Protein 1X4L (pdb70)

CATH classification: 2.10.110.10

Foldseek 3Di:
DDDDDFAAPQVRDDDDDPDDDQWADDPHHTHGQQSPAAPPPRHRCNPHPWADDPPGIHHCVVCVPPPDPPPD

Structure (mmCIF, N/CA/C/O backbone):
data_1X4L
#
_entry.id   1X4L
#
loop_
_entity.id
_entity.type
_entity.pdbx_description
1 polymer 'Skeletal muscle LIM-protein 3'
2 non-polymer 'ZINC ION'
#
loop_
_atom_site.group_PDB
_atom_site.id
_atom_site.type_symbol
_atom_site.label_atom_id
_atom_site.label_alt_id
_atom_site.label_comp_id
_atom_site.label_asym_id
_atom_site.label_entity_id
_atom_site.label_seq_id
_atom_site.pdbx_PDB_ins_code
_atom_site.Cartn_x
_atom_site.Cartn_y
_atom_site.Cartn_z
_atom_site.occupancy
_atom_site.B_iso_or_equiv
_atom_site.auth_seq_id
_atom_site.auth_comp_id
_atom_site.auth_asym_id
_atom_site.auth_atom_id
_atom_site.pdbx_PDB_model_num
ATOM 1 N N . GLY A 1 1 ? 16.111 -18.276 -10.707 1.00 0.00 1 GLY A N 1
ATOM 2 C CA . GLY A 1 1 ? 17.115 -17.779 -9.784 1.00 0.00 1 GLY A CA 1
ATOM 3 C C . GLY A 1 1 ? 16.508 -17.014 -8.624 1.00 0.00 1 GLY A C 1
ATOM 4 O O . GLY A 1 1 ? 16.518 -15.784 -8.611 1.00 0.00 1 GLY A O 1
ATOM 8 N N . SER A 1 2 ? 15.978 -17.744 -7.649 1.00 0.00 2 SER A N 1
ATOM 9 C CA . SER A 1 2 ? 15.359 -17.126 -6.482 1.00 0.00 2 SER A CA 1
ATOM 10 C C . SER A 1 2 ? 15.792 -17.832 -5.200 1.00 0.00 2 SER A C 1
ATOM 11 O O . SER A 1 2 ? 16.058 -19.034 -5.199 1.00 0.00 2 SER A O 1
ATOM 19 N N . SER A 1 3 ? 15.859 -17.075 -4.109 1.00 0.00 3 SER A N 1
ATOM 20 C CA . SER A 1 3 ? 16.263 -17.626 -2.821 1.00 0.00 3 SER A CA 1
ATOM 21 C C . SER A 1 3 ? 15.045 -18.053 -2.007 1.00 0.00 3 SER A C 1
ATOM 22 O O . SER A 1 3 ? 14.971 -19.183 -1.527 1.00 0.00 3 SER A O 1
ATOM 30 N N . GLY A 1 4 ? 14.092 -17.138 -1.855 1.00 0.00 4 GLY A N 1
ATOM 31 C CA . GLY A 1 4 ? 12.890 -17.437 -1.099 1.00 0.00 4 GLY A CA 1
ATOM 32 C C . GLY A 1 4 ? 11.751 -16.491 -1.423 1.00 0.00 4 GLY A C 1
ATOM 33 O O . GLY A 1 4 ? 11.977 -15.335 -1.778 1.00 0.00 4 GLY A O 1
ATOM 37 N N . SER A 1 5 ? 10.522 -16.984 -1.302 1.00 0.00 5 SER A N 1
ATOM 38 C CA . SER A 1 5 ? 9.343 -16.176 -1.590 1.00 0.00 5 SER A CA 1
ATOM 39 C C . SER A 1 5 ? 8.742 -15.615 -0.305 1.00 0.00 5 SER A C 1
ATOM 40 O O . SER A 1 5 ? 7.522 -15.535 -0.160 1.00 0.00 5 SER A O 1
ATOM 48 N N . SER A 1 6 ? 9.608 -15.226 0.626 1.00 0.00 6 SER A N 1
ATOM 49 C CA . SER A 1 6 ? 9.165 -14.675 1.901 1.00 0.00 6 SER A CA 1
ATOM 50 C C . SER A 1 6 ? 9.914 -13.387 2.227 1.00 0.00 6 SER A C 1
ATOM 51 O O . SER A 1 6 ? 11.124 -13.400 2.453 1.00 0.00 6 SER A O 1
ATOM 59 N N . GLY A 1 7 ? 9.186 -12.275 2.249 1.00 0.00 7 GLY A N 1
ATOM 60 C CA . GLY A 1 7 ? 9.797 -10.993 2.547 1.00 0.00 7 GLY A CA 1
ATOM 61 C C . GLY A 1 7 ? 8.943 -9.825 2.097 1.00 0.00 7 GLY A C 1
ATOM 62 O O . GLY A 1 7 ? 8.000 -9.433 2.785 1.00 0.00 7 GLY A O 1
ATOM 66 N N . CYS A 1 8 ? 9.275 -9.264 0.939 1.00 0.00 8 CYS A N 1
ATOM 67 C CA . CYS A 1 8 ? 8.533 -8.131 0.398 1.00 0.00 8 CYS A CA 1
ATOM 68 C C . CYS A 1 8 ? 7.347 -8.606 -0.436 1.00 0.00 8 CYS A C 1
ATOM 69 O O . CYS A 1 8 ? 7.510 -9.362 -1.393 1.00 0.00 8 CYS A O 1
ATOM 76 N N . ALA A 1 9 ? 6.152 -8.157 -0.065 1.00 0.00 9 ALA A N 1
ATOM 77 C CA . ALA A 1 9 ? 4.939 -8.533 -0.779 1.00 0.00 9 ALA A CA 1
ATOM 78 C C . ALA A 1 9 ? 4.744 -7.672 -2.022 1.00 0.00 9 ALA A C 1
ATOM 79 O O . ALA A 1 9 ? 3.677 -7.095 -2.229 1.00 0.00 9 ALA A O 1
ATOM 86 N N . GLY A 1 10 ? 5.782 -7.590 -2.848 1.00 0.00 10 GLY A N 1
ATOM 87 C CA . GLY A 1 10 ? 5.705 -6.796 -4.061 1.00 0.00 10 GLY A CA 1
ATOM 88 C C . GLY A 1 10 ? 6.587 -7.340 -5.167 1.00 0.00 10 GLY A C 1
ATOM 89 O O . GLY A 1 10 ? 6.093 -7.782 -6.205 1.00 0.00 10 GLY A O 1
ATOM 93 N N . CYS A 1 11 ? 7.897 -7.306 -4.947 1.00 0.00 11 CYS A N 1
ATOM 94 C CA . CYS A 1 11 ? 8.851 -7.796 -5.934 1.00 0.00 11 CYS A CA 1
ATOM 95 C C . CYS A 1 11 ? 9.137 -9.280 -5.723 1.00 0.00 11 CYS A C 1
ATOM 96 O O . CYS A 1 11 ? 10.202 -9.778 -6.090 1.00 0.00 11 CYS A O 1
ATOM 103 N N . THR A 1 12 ? 8.178 -9.984 -5.129 1.00 0.00 12 THR A N 1
ATOM 104 C CA . THR A 1 12 ? 8.326 -11.410 -4.868 1.00 0.00 12 THR A CA 1
ATOM 105 C C . THR A 1 12 ? 9.767 -11.757 -4.510 1.00 0.00 12 THR A C 1
ATOM 106 O O . THR A 1 12 ? 10.336 -12.709 -5.042 1.00 0.00 12 THR A O 1
ATOM 117 N N . ASN A 1 13 ? 10.351 -10.978 -3.605 1.00 0.00 13 ASN A N 1
ATOM 118 C CA . ASN A 1 13 ? 11.726 -11.204 -3.176 1.00 0.00 13 ASN A CA 1
ATOM 119 C C . ASN A 1 13 ? 11.892 -10.888 -1.693 1.00 0.00 13 ASN A C 1
ATOM 120 O O . ASN A 1 13 ? 11.123 -10.127 -1.105 1.00 0.00 13 ASN A O 1
ATOM 131 N N . PRO A 1 14 ? 12.919 -11.487 -1.072 1.00 0.00 14 PRO A N 1
ATOM 132 C CA . PRO A 1 14 ? 13.211 -11.285 0.351 1.00 0.00 14 PRO A CA 1
ATOM 133 C C . PRO A 1 14 ? 13.726 -9.879 0.643 1.00 0.00 14 PRO A C 1
ATOM 134 O O . PRO A 1 14 ? 14.346 -9.246 -0.212 1.00 0.00 14 PRO A O 1
ATOM 145 N N . ILE A 1 15 ? 13.465 -9.399 1.854 1.00 0.00 15 ILE A N 1
ATOM 146 C CA . ILE A 1 15 ? 13.904 -8.069 2.258 1.00 0.00 15 ILE A CA 1
ATOM 147 C C . ILE A 1 15 ? 15.205 -8.137 3.051 1.00 0.00 15 ILE A C 1
ATOM 148 O O . ILE A 1 15 ? 15.435 -9.081 3.806 1.00 0.00 15 ILE A O 1
ATOM 164 N N . SER A 1 16 ? 16.051 -7.127 2.875 1.00 0.00 16 SER A N 1
ATOM 165 C CA . SER A 1 16 ? 17.331 -7.073 3.573 1.00 0.00 16 SER A CA 1
ATOM 166 C C . SER A 1 16 ? 17.217 -7.686 4.965 1.00 0.00 16 SER A C 1
ATOM 167 O O . SER A 1 16 ? 17.889 -8.667 5.281 1.00 0.00 16 SER A O 1
ATOM 175 N N . GLY A 1 17 ? 16.360 -7.099 5.796 1.00 0.00 17 GLY A N 1
ATOM 176 C CA . GLY A 1 17 ? 16.172 -7.600 7.145 1.00 0.00 17 GLY A CA 1
ATOM 177 C C . GLY A 1 17 ? 17.483 -7.947 7.821 1.00 0.00 17 GLY A C 1
ATOM 178 O O . GLY A 1 17 ? 17.663 -9.065 8.307 1.00 0.00 17 GLY A O 1
ATOM 182 N N . LEU A 1 18 ? 18.403 -6.988 7.854 1.00 0.00 18 LEU A N 1
ATOM 183 C CA . LEU A 1 18 ? 19.706 -7.199 8.475 1.00 0.00 18 LEU A CA 1
ATOM 184 C C . LEU A 1 18 ? 19.772 -6.526 9.842 1.00 0.00 18 LEU A C 1
ATOM 185 O O . LEU A 1 18 ? 20.002 -7.182 10.857 1.00 0.00 18 LEU A O 1
ATOM 201 N N . GLY A 1 19 ? 19.566 -5.213 9.861 1.00 0.00 19 GLY A N 1
ATOM 202 C CA . GLY A 1 19 ? 19.605 -4.474 11.110 1.00 0.00 19 GLY A CA 1
ATOM 203 C C . GLY A 1 19 ? 19.332 -2.995 10.917 1.00 0.00 19 GLY A C 1
ATOM 204 O O . GLY A 1 19 ? 20.206 -2.161 11.148 1.00 0.00 19 GLY A O 1
ATOM 208 N N . GLY A 1 20 ? 18.116 -2.670 10.490 1.00 0.00 20 GLY A N 1
ATOM 209 C CA . GLY A 1 20 ? 17.753 -1.281 10.271 1.00 0.00 20 GLY A CA 1
ATOM 210 C C . GLY A 1 20 ? 17.674 -0.928 8.799 1.00 0.00 20 GLY A C 1
ATOM 211 O O . GLY A 1 20 ? 18.518 -0.194 8.282 1.00 0.00 20 GLY A O 1
ATOM 215 N N . THR A 1 21 ? 16.659 -1.452 8.120 1.00 0.00 21 THR A N 1
ATOM 216 C CA . THR A 1 21 ? 16.475 -1.190 6.698 1.00 0.00 21 THR A CA 1
ATOM 217 C C . THR A 1 21 ? 15.276 -0.280 6.457 1.00 0.00 21 THR A C 1
ATOM 218 O O . THR A 1 21 ? 14.278 -0.346 7.176 1.00 0.00 21 THR A O 1
ATOM 229 N N . LYS A 1 22 ? 15.379 0.570 5.442 1.00 0.00 22 LYS A N 1
ATOM 230 C CA . LYS A 1 22 ? 14.302 1.494 5.104 1.00 0.00 22 LYS A CA 1
ATOM 231 C C . LYS A 1 22 ? 13.195 0.781 4.334 1.00 0.00 22 LYS A C 1
ATOM 232 O O . LYS A 1 22 ? 12.819 1.198 3.239 1.00 0.00 22 LYS A O 1
ATOM 251 N N . TYR A 1 23 ? 12.675 -0.295 4.915 1.00 0.00 23 TYR A N 1
ATOM 252 C CA . TYR A 1 23 ? 11.612 -1.066 4.283 1.00 0.00 23 TYR A CA 1
ATOM 253 C C . TYR A 1 23 ? 10.290 -0.878 5.022 1.00 0.00 23 TYR A C 1
ATOM 254 O O . TYR A 1 23 ? 10.264 -0.423 6.165 1.00 0.00 23 TYR A O 1
ATOM 272 N N . ILE A 1 24 ? 9.194 -1.233 4.359 1.00 0.00 24 ILE A N 1
ATOM 273 C CA . ILE A 1 24 ? 7.869 -1.105 4.952 1.00 0.00 24 ILE A CA 1
ATOM 274 C C . ILE A 1 24 ? 7.450 -2.397 5.645 1.00 0.00 24 ILE A C 1
ATOM 275 O O . ILE A 1 24 ? 7.496 -3.475 5.053 1.00 0.00 24 ILE A O 1
ATOM 291 N N . SER A 1 25 ? 7.039 -2.280 6.904 1.00 0.00 25 SER A N 1
ATOM 292 C CA . SER A 1 25 ? 6.614 -3.439 7.680 1.00 0.00 25 SER A CA 1
ATOM 293 C C . SER A 1 25 ? 5.184 -3.262 8.181 1.00 0.00 25 SER A C 1
ATOM 294 O O . SER A 1 25 ? 4.868 -2.286 8.862 1.00 0.00 25 SER A O 1
ATOM 302 N N . PHE A 1 26 ? 4.322 -4.214 7.838 1.00 0.00 26 PHE A N 1
ATOM 303 C CA . PHE A 1 26 ? 2.924 -4.164 8.251 1.00 0.00 26 PHE A CA 1
ATOM 304 C C . PHE A 1 26 ? 2.615 -5.267 9.259 1.00 0.00 26 PHE A C 1
ATOM 305 O O . PHE A 1 26 ? 3.428 -6.164 9.481 1.00 0.00 26 PHE A O 1
ATOM 322 N N . GLU A 1 27 ? 1.435 -5.192 9.866 1.00 0.00 27 GLU A N 1
ATOM 323 C CA . GLU A 1 27 ? 1.019 -6.183 10.852 1.00 0.00 27 GLU A CA 1
ATOM 324 C C . GLU A 1 27 ? 1.574 -7.562 10.504 1.00 0.00 27 GLU A C 1
ATOM 325 O O . GLU A 1 27 ? 2.170 -8.232 11.347 1.00 0.00 27 GLU A O 1
ATOM 337 N N . GLU A 1 28 ? 1.374 -7.977 9.258 1.00 0.00 28 GLU A N 1
ATOM 338 C CA . GLU A 1 28 ? 1.853 -9.276 8.799 1.00 0.00 28 GLU A CA 1
ATOM 339 C C . GLU A 1 28 ? 2.590 -9.146 7.470 1.00 0.00 28 GLU A C 1
ATOM 340 O O . GLU A 1 28 ? 3.657 -9.729 7.280 1.00 0.00 28 GLU A O 1
ATOM 352 N N . ARG A 1 29 ? 2.011 -8.378 6.552 1.00 0.00 29 ARG A N 1
ATOM 353 C CA . ARG A 1 29 ? 2.611 -8.172 5.239 1.00 0.00 29 ARG A CA 1
ATOM 354 C C . ARG A 1 29 ? 3.765 -7.177 5.319 1.00 0.00 29 ARG A C 1
ATOM 355 O O . ARG A 1 29 ? 3.969 -6.530 6.346 1.00 0.00 29 ARG A O 1
ATOM 376 N N . GLN A 1 30 ? 4.516 -7.061 4.229 1.00 0.00 30 GLN A N 1
ATOM 377 C CA . GLN A 1 30 ? 5.650 -6.146 4.176 1.00 0.00 30 GLN A CA 1
ATOM 378 C C . GLN A 1 30 ? 5.949 -5.731 2.739 1.00 0.00 30 GLN A C 1
ATOM 379 O O . GLN A 1 30 ? 5.401 -6.296 1.793 1.00 0.00 30 GLN A O 1
ATOM 393 N N . TRP A 1 31 ? 6.822 -4.742 2.584 1.00 0.00 31 TRP A N 1
ATOM 394 C CA . TRP A 1 31 ? 7.193 -4.251 1.262 1.00 0.00 31 TRP A CA 1
ATOM 395 C C . TRP A 1 31 ? 8.486 -3.446 1.323 1.00 0.00 31 TRP A C 1
ATOM 396 O O . TRP A 1 31 ? 9.109 -3.333 2.380 1.00 0.00 31 TRP A O 1
ATOM 417 N N . HIS A 1 32 ? 8.885 -2.887 0.185 1.00 0.00 32 HIS A N 1
ATOM 418 C CA . HIS A 1 32 ? 10.105 -2.091 0.111 1.00 0.00 32 HIS A CA 1
ATOM 419 C C . HIS A 1 32 ? 9.778 -0.604 0.010 1.00 0.00 32 HIS A C 1
ATOM 420 O O . HIS A 1 32 ? 8.639 -0.227 -0.262 1.00 0.00 32 HIS A O 1
ATOM 434 N N . ASN A 1 33 ? 10.784 0.235 0.231 1.00 0.00 33 ASN A N 1
ATOM 435 C CA . ASN A 1 33 ? 10.603 1.681 0.165 1.00 0.00 33 ASN A CA 1
ATOM 436 C C . ASN A 1 33 ? 10.107 2.105 -1.214 1.00 0.00 33 ASN A C 1
ATOM 437 O O . ASN A 1 33 ? 9.601 3.214 -1.388 1.00 0.00 33 ASN A O 1
ATOM 448 N N . ASP A 1 34 ? 10.255 1.215 -2.189 1.00 0.00 34 ASP A N 1
ATOM 449 C CA . ASP A 1 34 ? 9.821 1.496 -3.552 1.00 0.00 34 ASP A CA 1
ATOM 450 C C . ASP A 1 34 ? 8.621 0.633 -3.929 1.00 0.00 34 ASP A C 1
ATOM 451 O O . ASP A 1 34 ? 7.596 1.141 -4.386 1.00 0.00 34 ASP A O 1
ATOM 460 N N . CYS A 1 35 ? 8.755 -0.675 -3.736 1.00 0.00 35 CYS A N 1
ATOM 461 C CA . CYS A 1 35 ? 7.683 -1.610 -4.056 1.00 0.00 35 CYS A CA 1
ATOM 462 C C . CYS A 1 35 ? 6.374 -1.181 -3.400 1.00 0.00 35 CYS A C 1
ATOM 463 O O . CYS A 1 35 ? 5.302 -1.298 -3.995 1.00 0.00 35 CYS A O 1
ATOM 470 N N . PHE A 1 36 ? 6.468 -0.685 -2.171 1.00 0.00 36 PHE A N 1
ATOM 471 C CA . PHE A 1 36 ? 5.292 -0.240 -1.434 1.00 0.00 36 PHE A CA 1
ATOM 472 C C . PHE A 1 36 ? 4.536 0.833 -2.213 1.00 0.00 36 PHE A C 1
ATOM 473 O O . PHE A 1 36 ? 4.794 2.025 -2.057 1.00 0.00 36 PHE A O 1
ATOM 490 N N . ASN A 1 37 ? 3.600 0.398 -3.051 1.00 0.00 37 ASN A N 1
ATOM 491 C CA . ASN A 1 37 ? 2.807 1.320 -3.855 1.00 0.00 37 ASN A CA 1
ATOM 492 C C . ASN A 1 37 ? 1.367 0.831 -3.982 1.00 0.00 37 ASN A C 1
ATOM 493 O O . ASN A 1 37 ? 1.104 -0.372 -3.954 1.00 0.00 37 ASN A O 1
ATOM 504 N N . CYS A 1 38 ? 0.439 1.771 -4.122 1.00 0.00 38 CYS A N 1
ATOM 505 C CA . CYS A 1 38 ? -0.974 1.437 -4.253 1.00 0.00 38 CYS A CA 1
ATOM 506 C C . CYS A 1 38 ? -1.169 0.259 -5.204 1.00 0.00 38 CYS A C 1
ATOM 507 O O . CYS A 1 38 ? -0.254 -0.122 -5.933 1.00 0.00 38 CYS A O 1
ATOM 514 N N . LYS A 1 39 ? -2.369 -0.313 -5.190 1.00 0.00 39 LYS A N 1
ATOM 515 C CA . LYS A 1 39 ? -2.686 -1.446 -6.051 1.00 0.00 39 LYS A CA 1
ATOM 516 C C . LYS A 1 39 ? -3.574 -1.014 -7.213 1.00 0.00 39 LYS A C 1
ATOM 517 O O . LYS A 1 39 ? -3.889 -1.811 -8.097 1.00 0.00 39 LYS A O 1
ATOM 536 N N . LYS A 1 40 ? -3.975 0.253 -7.207 1.00 0.00 40 LYS A N 1
ATOM 537 C CA . LYS A 1 40 ? -4.824 0.793 -8.262 1.00 0.00 40 LYS A CA 1
ATOM 538 C C . LYS A 1 40 ? -4.076 1.838 -9.082 1.00 0.00 40 LYS A C 1
ATOM 539 O O . LYS A 1 40 ? -4.129 1.833 -10.312 1.00 0.00 40 LYS A O 1
ATOM 558 N N . CYS A 1 41 ? -3.377 2.734 -8.393 1.00 0.00 41 CYS A N 1
ATOM 559 C CA . CYS A 1 41 ? -2.616 3.786 -9.057 1.00 0.00 41 CYS A CA 1
ATOM 560 C C . CYS A 1 41 ? -1.118 3.597 -8.835 1.00 0.00 41 CYS A C 1
ATOM 561 O O . CYS A 1 41 ? -0.309 4.426 -9.250 1.00 0.00 41 CYS A O 1
ATOM 568 N N . SER A 1 42 ? -0.757 2.499 -8.178 1.00 0.00 42 SER A N 1
ATOM 569 C CA . SER A 1 42 ? 0.643 2.202 -7.898 1.00 0.00 42 SER A CA 1
ATOM 570 C C . SER A 1 42 ? 1.389 3.460 -7.464 1.00 0.00 42 SER A C 1
ATOM 571 O O . SER A 1 42 ? 2.509 3.716 -7.907 1.00 0.00 42 SER A O 1
ATOM 579 N N . LEU A 1 43 ? 0.760 4.242 -6.594 1.00 0.00 43 LEU A N 1
ATOM 580 C CA . LEU A 1 43 ? 1.363 5.475 -6.098 1.00 0.00 43 LEU A CA 1
ATOM 581 C C . LEU A 1 43 ? 2.232 5.202 -4.875 1.00 0.00 43 LEU A C 1
ATOM 582 O O . LEU A 1 43 ? 2.039 4.209 -4.173 1.00 0.00 43 LEU A O 1
ATOM 598 N N . SER A 1 44 ? 3.188 6.091 -4.624 1.00 0.00 44 SER A N 1
ATOM 599 C CA . SER A 1 44 ? 4.088 5.946 -3.486 1.00 0.00 44 SER A CA 1
ATOM 600 C C . SER A 1 44 ? 3.314 5.991 -2.172 1.00 0.00 44 SER A C 1
ATOM 601 O O . SER A 1 44 ? 2.706 7.006 -1.831 1.00 0.00 44 SER A O 1
ATOM 609 N N . LEU A 1 45 ? 3.341 4.883 -1.439 1.00 0.00 45 LEU A N 1
ATOM 610 C CA . LEU A 1 45 ? 2.643 4.794 -0.161 1.00 0.00 45 LEU A CA 1
ATOM 611 C C . LEU A 1 45 ? 3.620 4.917 1.004 1.00 0.00 45 LEU A C 1
ATOM 612 O O . LEU A 1 45 ? 3.225 5.218 2.130 1.00 0.00 45 LEU A O 1
ATOM 628 N N . VAL A 1 46 ? 4.898 4.683 0.724 1.00 0.00 46 VAL A N 1
ATOM 629 C CA . VAL A 1 46 ? 5.933 4.770 1.747 1.00 0.00 46 VAL A CA 1
ATOM 630 C C . VAL A 1 46 ? 5.918 6.133 2.429 1.00 0.00 46 VAL A C 1
ATOM 631 O O . VAL A 1 46 ? 6.206 7.154 1.806 1.00 0.00 46 VAL A O 1
ATOM 644 N N . GLY A 1 47 ? 5.581 6.142 3.715 1.00 0.00 47 GLY A N 1
ATOM 645 C CA . GLY A 1 47 ? 5.535 7.385 4.462 1.00 0.00 47 GLY A CA 1
ATOM 646 C C . GLY A 1 47 ? 4.192 8.080 4.349 1.00 0.00 47 GLY A C 1
ATOM 647 O O . GLY A 1 47 ? 4.107 9.303 4.461 1.00 0.00 47 GLY A O 1
ATOM 651 N N . ARG A 1 48 ? 3.141 7.299 4.125 1.00 0.00 48 ARG A N 1
ATOM 652 C CA . ARG A 1 48 ? 1.796 7.847 3.994 1.00 0.00 48 ARG A CA 1
ATOM 653 C C . ARG A 1 48 ? 0.792 7.021 4.792 1.00 0.00 48 ARG A C 1
ATOM 654 O O . ARG A 1 48 ? 1.163 6.073 5.483 1.00 0.00 48 ARG A O 1
ATOM 675 N N . GLY A 1 49 ? -0.482 7.389 4.693 1.00 0.00 49 GLY A N 1
ATOM 676 C CA . GLY A 1 49 ? -1.519 6.672 5.411 1.00 0.00 49 GLY A CA 1
ATOM 677 C C . GLY A 1 49 ? -2.211 5.635 4.549 1.00 0.00 49 GLY A C 1
ATOM 678 O O . GLY A 1 49 ? -3.440 5.588 4.486 1.00 0.00 49 GLY A O 1
ATOM 682 N N . PHE A 1 50 ? -1.421 4.801 3.880 1.00 0.00 50 PHE A N 1
ATOM 683 C CA . PHE A 1 50 ? -1.964 3.761 3.014 1.00 0.00 50 PHE A CA 1
ATOM 684 C C . PHE A 1 50 ? -3.068 2.984 3.726 1.00 0.00 50 PHE A C 1
ATOM 685 O O . PHE A 1 50 ? -3.217 3.070 4.945 1.00 0.00 50 PHE A O 1
ATOM 702 N N . LEU A 1 51 ? -3.839 2.225 2.955 1.00 0.00 51 LEU A N 1
ATOM 703 C CA . LEU A 1 51 ? -4.931 1.432 3.509 1.00 0.00 51 LEU A CA 1
ATOM 704 C C . LEU A 1 51 ? -4.642 -0.060 3.377 1.00 0.00 51 LEU A C 1
ATOM 705 O O . LEU A 1 51 ? -3.561 -0.458 2.941 1.00 0.00 51 LEU A O 1
ATOM 721 N N . THR A 1 52 ? -5.616 -0.882 3.754 1.00 0.00 52 THR A N 1
ATOM 722 C CA . THR A 1 52 ? -5.467 -2.330 3.676 1.00 0.00 52 THR A CA 1
ATOM 723 C C . THR A 1 52 ? -6.706 -2.978 3.068 1.00 0.00 52 THR A C 1
ATOM 724 O O . THR A 1 52 ? -7.715 -3.165 3.747 1.00 0.00 52 THR A O 1
ATOM 735 N N . GLU A 1 53 ? -6.621 -3.319 1.786 1.00 0.00 53 GLU A N 1
ATOM 736 C CA . GLU A 1 53 ? -7.737 -3.947 1.088 1.00 0.00 53 GLU A CA 1
ATOM 737 C C . GLU A 1 53 ? -7.833 -5.429 1.439 1.00 0.00 53 GLU A C 1
ATOM 738 O O . GLU A 1 53 ? -6.933 -5.990 2.063 1.00 0.00 53 GLU A O 1
ATOM 750 N N . ARG A 1 54 ? -8.933 -6.057 1.033 1.00 0.00 54 ARG A N 1
ATOM 751 C CA . ARG A 1 54 ? -9.149 -7.472 1.306 1.00 0.00 54 ARG A CA 1
ATOM 752 C C . ARG A 1 54 ? -7.835 -8.246 1.234 1.00 0.00 54 ARG A C 1
ATOM 753 O O . ARG A 1 54 ? -7.311 -8.695 2.253 1.00 0.00 54 ARG A O 1
ATOM 774 N N . ASP A 1 55 ? -7.311 -8.399 0.023 1.00 0.00 55 ASP A N 1
ATOM 775 C CA . ASP A 1 55 ? -6.059 -9.118 -0.183 1.00 0.00 55 ASP A CA 1
ATOM 776 C C . ASP A 1 55 ? -5.044 -8.245 -0.915 1.00 0.00 55 ASP A C 1
ATOM 777 O O . ASP A 1 55 ? -4.161 -8.750 -1.607 1.00 0.00 55 ASP A O 1
ATOM 786 N N . ASP A 1 56 ? -5.179 -6.933 -0.757 1.00 0.00 56 ASP A N 1
ATOM 787 C CA . ASP A 1 56 ? -4.274 -5.989 -1.403 1.00 0.00 56 ASP A CA 1
ATOM 788 C C . ASP A 1 56 ? -4.263 -4.655 -0.664 1.00 0.00 56 ASP A C 1
ATOM 789 O O . ASP A 1 56 ? -5.081 -4.420 0.226 1.00 0.00 56 ASP A O 1
ATOM 798 N N . ILE A 1 57 ? -3.330 -3.785 -1.037 1.00 0.00 57 ILE A N 1
ATOM 799 C CA . ILE A 1 57 ? -3.212 -2.475 -0.409 1.00 0.00 57 ILE A CA 1
ATOM 800 C C . ILE A 1 57 ? -3.631 -1.366 -1.369 1.00 0.00 57 ILE A C 1
ATOM 801 O O . ILE A 1 57 ? -3.705 -1.574 -2.581 1.00 0.00 57 ILE A O 1
ATOM 817 N N . LEU A 1 58 ? -3.903 -0.188 -0.819 1.00 0.00 58 LEU A N 1
ATOM 818 C CA . LEU A 1 58 ? -4.313 0.956 -1.626 1.00 0.00 58 LEU A CA 1
ATOM 819 C C . LEU A 1 58 ? -3.956 2.267 -0.933 1.00 0.00 58 LEU A C 1
ATOM 820 O O . LEU A 1 58 ? -3.500 2.273 0.211 1.00 0.00 58 LEU A O 1
ATOM 836 N N . CYS A 1 59 ? -4.170 3.377 -1.632 1.00 0.00 59 CYS A N 1
ATOM 837 C CA . CYS A 1 59 ? -3.873 4.695 -1.084 1.00 0.00 59 CYS A CA 1
ATOM 838 C C . CYS A 1 59 ? -5.157 5.428 -0.704 1.00 0.00 59 CYS A C 1
ATOM 839 O O . CYS A 1 59 ? -6.243 5.126 -1.198 1.00 0.00 59 CYS A O 1
ATOM 846 N N . PRO A 1 60 ? -5.030 6.415 0.196 1.00 0.00 60 PRO A N 1
ATOM 847 C CA . PRO A 1 60 ? -6.169 7.211 0.662 1.00 0.00 60 PRO A CA 1
ATOM 848 C C . PRO A 1 60 ? -7.033 7.716 -0.488 1.00 0.00 60 PRO A C 1
ATOM 849 O O . PRO A 1 60 ? -8.261 7.723 -0.398 1.00 0.00 60 PRO A O 1
ATOM 860 N N . ASP A 1 61 ? -6.385 8.138 -1.568 1.00 0.00 61 ASP A N 1
ATOM 861 C CA . ASP A 1 61 ? -7.095 8.643 -2.737 1.00 0.00 61 ASP A CA 1
ATOM 862 C C . ASP A 1 61 ? -8.034 7.583 -3.303 1.00 0.00 61 ASP A C 1
ATOM 863 O O . ASP A 1 61 ? -9.229 7.826 -3.479 1.00 0.00 61 ASP A O 1
ATOM 872 N N . CYS A 1 62 ? -7.487 6.406 -3.587 1.00 0.00 62 CYS A N 1
ATOM 873 C CA . CYS A 1 62 ? -8.275 5.308 -4.134 1.00 0.00 62 CYS A CA 1
ATOM 874 C C . CYS A 1 62 ? -9.236 4.753 -3.086 1.00 0.00 62 CYS A C 1
ATOM 875 O O . CYS A 1 62 ? -10.449 4.732 -3.290 1.00 0.00 62 CYS A O 1
ATOM 882 N N . GLY A 1 63 ? -8.683 4.303 -1.964 1.00 0.00 63 GLY A N 1
ATOM 883 C CA . GLY A 1 63 ? -9.504 3.754 -0.901 1.00 0.00 63 GLY A CA 1
ATOM 884 C C . GLY A 1 63 ? -10.695 4.633 -0.575 1.00 0.00 63 GLY A C 1
ATOM 885 O O . GLY A 1 63 ? -11.780 4.136 -0.273 1.00 0.00 63 GLY A O 1
ATOM 889 N N . LYS A 1 64 ? -10.494 5.945 -0.634 1.00 0.00 64 LYS A N 1
ATOM 890 C CA . LYS A 1 64 ? -11.559 6.897 -0.343 1.00 0.00 64 LYS A CA 1
ATOM 891 C C . LYS A 1 64 ? -12.625 6.871 -1.433 1.00 0.00 64 LYS A C 1
ATOM 892 O O . LYS A 1 64 ? -13.818 6.981 -1.150 1.00 0.00 64 LYS A O 1
ATOM 911 N N . ASP A 1 65 ? -12.188 6.724 -2.679 1.00 0.00 65 ASP A N 1
ATOM 912 C CA . ASP A 1 65 ? -13.105 6.680 -3.811 1.00 0.00 65 ASP A CA 1
ATOM 913 C C . ASP A 1 65 ? -13.122 5.292 -4.444 1.00 0.00 65 ASP A C 1
ATOM 914 O O . ASP A 1 65 ? -12.925 5.147 -5.651 1.00 0.00 65 ASP A O 1
ATOM 923 N N . ILE A 1 66 ? -13.359 4.276 -3.621 1.00 0.00 66 ILE A N 1
ATOM 924 C CA . ILE A 1 66 ? -13.401 2.900 -4.100 1.00 0.00 66 ILE A CA 1
ATOM 925 C C . ILE A 1 66 ? -14.729 2.598 -4.787 1.00 0.00 66 ILE A C 1
ATOM 926 O O . ILE A 1 66 ? -15.787 2.638 -4.160 1.00 0.00 66 ILE A O 1
ATOM 942 N N . SER A 1 67 ? -14.665 2.293 -6.079 1.00 0.00 67 SER A N 1
ATOM 943 C CA . SER A 1 67 ? -15.862 1.986 -6.853 1.00 0.00 67 SER A CA 1
ATOM 944 C C . SER A 1 67 ? -16.775 1.034 -6.086 1.00 0.00 67 SER A C 1
ATOM 945 O O . SER A 1 67 ? -17.993 1.205 -6.065 1.00 0.00 67 SER A O 1
ATOM 953 N N . GLY A 1 68 ? -16.175 0.028 -5.456 1.00 0.00 68 GLY A N 1
ATOM 954 C CA . GLY A 1 68 ? -16.947 -0.937 -4.696 1.00 0.00 68 GLY A CA 1
ATOM 955 C C . GLY A 1 68 ? -17.831 -1.796 -5.578 1.00 0.00 68 GLY A C 1
ATOM 956 O O . GLY A 1 68 ? -17.720 -1.784 -6.804 1.00 0.00 68 GLY A O 1
ATOM 960 N N . PRO A 1 69 ? -18.734 -2.564 -4.950 1.00 0.00 69 PRO A N 1
ATOM 961 C CA . PRO A 1 69 ? -19.658 -3.447 -5.667 1.00 0.00 69 PRO A CA 1
ATOM 962 C C . PRO A 1 69 ? -20.715 -2.672 -6.446 1.00 0.00 69 PRO A C 1
ATOM 963 O O . PRO A 1 69 ? -20.667 -1.444 -6.522 1.00 0.00 69 PRO A O 1
ATOM 974 N N . SER A 1 70 ? -21.669 -3.396 -7.022 1.00 0.00 70 SER A N 1
ATOM 975 C CA . SER A 1 70 ? -22.736 -2.776 -7.798 1.00 0.00 70 SER A CA 1
ATOM 976 C C . SER A 1 70 ? -23.567 -1.838 -6.927 1.00 0.00 70 SER A C 1
ATOM 977 O O . SER A 1 70 ? -24.545 -2.254 -6.307 1.00 0.00 70 SER A O 1
ATOM 985 N N . SER A 1 71 ? -23.169 -0.571 -6.886 1.00 0.00 71 SER A N 1
ATOM 986 C CA . SER A 1 71 ? -23.873 0.426 -6.089 1.00 0.00 71 SER A CA 1
ATOM 987 C C . SER A 1 71 ? -24.035 1.729 -6.867 1.00 0.00 71 SER A C 1
ATOM 988 O O . SER A 1 71 ? -23.535 1.865 -7.983 1.00 0.00 71 SER A O 1
ATOM 996 N N . GLY A 1 72 ? -24.738 2.685 -6.268 1.00 0.00 72 GLY A N 1
ATOM 997 C CA . GLY A 1 72 ? -24.955 3.964 -6.918 1.00 0.00 72 GLY A CA 1
ATOM 998 C C . GLY A 1 72 ? -23.733 4.444 -7.676 1.00 0.00 72 GLY A C 1
ATOM 999 O O . GLY A 1 72 ? -23.030 5.324 -7.182 1.00 0.00 72 GLY A O 1
ATOM 1005 N N . GLY A 1 1 ? 11.359 -28.319 7.849 1.00 0.00 1 GLY A N 2
ATOM 1006 C CA . GLY A 1 1 ? 10.145 -27.754 7.290 1.00 0.00 1 GLY A CA 2
ATOM 1007 C C . GLY A 1 1 ? 9.232 -27.175 8.352 1.00 0.00 1 GLY A C 2
ATOM 1008 O O . GLY A 1 1 ? 8.327 -27.854 8.839 1.00 0.00 1 GLY A O 2
ATOM 1012 N N . SER A 1 2 ? 9.468 -25.918 8.713 1.00 0.00 2 SER A N 2
ATOM 1013 C CA . SER A 1 2 ? 8.663 -25.250 9.729 1.00 0.00 2 SER A CA 2
ATOM 1014 C C . SER A 1 2 ? 8.070 -23.953 9.186 1.00 0.00 2 SER A C 2
ATOM 1015 O O . SER A 1 2 ? 6.857 -23.751 9.219 1.00 0.00 2 SER A O 2
ATOM 1023 N N . SER A 1 3 ? 8.936 -23.078 8.686 1.00 0.00 3 SER A N 2
ATOM 1024 C CA . SER A 1 3 ? 8.500 -21.798 8.138 1.00 0.00 3 SER A CA 2
ATOM 1025 C C . SER A 1 3 ? 8.952 -21.645 6.689 1.00 0.00 3 SER A C 2
ATOM 1026 O O . SER A 1 3 ? 9.790 -22.405 6.205 1.00 0.00 3 SER A O 2
ATOM 1034 N N . GLY A 1 4 ? 8.390 -20.655 6.002 1.00 0.00 4 GLY A N 2
ATOM 1035 C CA . GLY A 1 4 ? 8.747 -20.419 4.615 1.00 0.00 4 GLY A CA 2
ATOM 1036 C C . GLY A 1 4 ? 9.250 -19.009 4.378 1.00 0.00 4 GLY A C 2
ATOM 1037 O O . GLY A 1 4 ? 9.366 -18.218 5.315 1.00 0.00 4 GLY A O 2
ATOM 1041 N N . SER A 1 5 ? 9.549 -18.692 3.122 1.00 0.00 5 SER A N 2
ATOM 1042 C CA . SER A 1 5 ? 10.048 -17.369 2.766 1.00 0.00 5 SER A CA 2
ATOM 1043 C C . SER A 1 5 ? 8.950 -16.319 2.904 1.00 0.00 5 SER A C 2
ATOM 1044 O O . SER A 1 5 ? 7.774 -16.600 2.672 1.00 0.00 5 SER A O 2
ATOM 1052 N N . SER A 1 6 ? 9.343 -15.108 3.285 1.00 0.00 6 SER A N 2
ATOM 1053 C CA . SER A 1 6 ? 8.393 -14.016 3.459 1.00 0.00 6 SER A CA 2
ATOM 1054 C C . SER A 1 6 ? 9.118 -12.679 3.583 1.00 0.00 6 SER A C 2
ATOM 1055 O O . SER A 1 6 ? 10.166 -12.585 4.221 1.00 0.00 6 SER A O 2
ATOM 1063 N N . GLY A 1 7 ? 8.551 -11.646 2.967 1.00 0.00 7 GLY A N 2
ATOM 1064 C CA . GLY A 1 7 ? 9.157 -10.328 3.020 1.00 0.00 7 GLY A CA 2
ATOM 1065 C C . GLY A 1 7 ? 8.305 -9.271 2.344 1.00 0.00 7 GLY A C 2
ATOM 1066 O O . GLY A 1 7 ? 7.184 -8.999 2.773 1.00 0.00 7 GLY A O 2
ATOM 1070 N N . CYS A 1 8 ? 8.839 -8.673 1.284 1.00 0.00 8 CYS A N 2
ATOM 1071 C CA . CYS A 1 8 ? 8.122 -7.639 0.548 1.00 0.00 8 CYS A CA 2
ATOM 1072 C C . CYS A 1 8 ? 7.136 -8.258 -0.440 1.00 0.00 8 CYS A C 2
ATOM 1073 O O . CYS A 1 8 ? 7.515 -8.666 -1.537 1.00 0.00 8 CYS A O 2
ATOM 1080 N N . ALA A 1 9 ? 5.870 -8.323 -0.041 1.00 0.00 9 ALA A N 2
ATOM 1081 C CA . ALA A 1 9 ? 4.830 -8.890 -0.890 1.00 0.00 9 ALA A CA 2
ATOM 1082 C C . ALA A 1 9 ? 4.996 -8.437 -2.337 1.00 0.00 9 ALA A C 2
ATOM 1083 O O . ALA A 1 9 ? 4.746 -9.200 -3.269 1.00 0.00 9 ALA A O 2
ATOM 1090 N N . GLY A 1 10 ? 5.419 -7.189 -2.517 1.00 0.00 10 GLY A N 2
ATOM 1091 C CA . GLY A 1 10 ? 5.610 -6.656 -3.853 1.00 0.00 10 GLY A CA 2
ATOM 1092 C C . GLY A 1 10 ? 6.431 -7.579 -4.734 1.00 0.00 10 GLY A C 2
ATOM 1093 O O . GLY A 1 10 ? 5.907 -8.185 -5.669 1.00 0.00 10 GLY A O 2
ATOM 1097 N N . CYS A 1 11 ? 7.721 -7.685 -4.436 1.00 0.00 11 CYS A N 2
ATOM 1098 C CA . CYS A 1 11 ? 8.617 -8.538 -5.208 1.00 0.00 11 CYS A CA 2
ATOM 1099 C C . CYS A 1 11 ? 8.793 -9.894 -4.532 1.00 0.00 11 CYS A C 2
ATOM 1100 O O . CYS A 1 11 ? 9.760 -10.611 -4.794 1.00 0.00 11 CYS A O 2
ATOM 1107 N N . THR A 1 12 ? 7.851 -10.242 -3.660 1.00 0.00 12 THR A N 2
ATOM 1108 C CA . THR A 1 12 ? 7.902 -11.511 -2.946 1.00 0.00 12 THR A CA 2
ATOM 1109 C C . THR A 1 12 ? 9.341 -11.928 -2.668 1.00 0.00 12 THR A C 2
ATOM 1110 O O . THR A 1 12 ? 9.760 -13.027 -3.031 1.00 0.00 12 THR A O 2
ATOM 1121 N N . ASN A 1 13 ? 10.094 -11.045 -2.021 1.00 0.00 13 ASN A N 2
ATOM 1122 C CA . ASN A 1 13 ? 11.488 -11.322 -1.694 1.00 0.00 13 ASN A CA 2
ATOM 1123 C C . ASN A 1 13 ? 11.725 -11.222 -0.191 1.00 0.00 13 ASN A C 2
ATOM 1124 O O . ASN A 1 13 ? 11.027 -10.504 0.526 1.00 0.00 13 ASN A O 2
ATOM 1135 N N . PRO A 1 14 ? 12.733 -11.958 0.300 1.00 0.00 14 PRO A N 2
ATOM 1136 C CA . PRO A 1 14 ? 13.086 -11.969 1.723 1.00 0.00 14 PRO A CA 2
ATOM 1137 C C . PRO A 1 14 ? 13.699 -10.649 2.178 1.00 0.00 14 PRO A C 2
ATOM 1138 O O . PRO A 1 14 ? 14.864 -10.366 1.898 1.00 0.00 14 PRO A O 2
ATOM 1149 N N . ILE A 1 15 ? 12.908 -9.845 2.880 1.00 0.00 15 ILE A N 2
ATOM 1150 C CA . ILE A 1 15 ? 13.374 -8.556 3.375 1.00 0.00 15 ILE A CA 2
ATOM 1151 C C . ILE A 1 15 ? 14.435 -8.733 4.456 1.00 0.00 15 ILE A C 2
ATOM 1152 O O . ILE A 1 15 ? 14.132 -8.698 5.648 1.00 0.00 15 ILE A O 2
ATOM 1168 N N . SER A 1 16 ? 15.680 -8.920 4.030 1.00 0.00 16 SER A N 2
ATOM 1169 C CA . SER A 1 16 ? 16.786 -9.104 4.962 1.00 0.00 16 SER A CA 2
ATOM 1170 C C . SER A 1 16 ? 18.110 -8.697 4.321 1.00 0.00 16 SER A C 2
ATOM 1171 O O . SER A 1 16 ? 18.654 -9.417 3.484 1.00 0.00 16 SER A O 2
ATOM 1179 N N . GLY A 1 17 ? 18.622 -7.537 4.721 1.00 0.00 17 GLY A N 2
ATOM 1180 C CA . GLY A 1 17 ? 19.877 -7.053 4.176 1.00 0.00 17 GLY A CA 2
ATOM 1181 C C . GLY A 1 17 ? 20.912 -6.789 5.251 1.00 0.00 17 GLY A C 2
ATOM 1182 O O . GLY A 1 17 ? 20.867 -7.386 6.327 1.00 0.00 17 GLY A O 2
ATOM 1186 N N . LEU A 1 18 ? 21.849 -5.893 4.960 1.00 0.00 18 LEU A N 2
ATOM 1187 C CA . LEU A 1 18 ? 22.902 -5.552 5.910 1.00 0.00 18 LEU A CA 2
ATOM 1188 C C . LEU A 1 18 ? 22.377 -5.588 7.341 1.00 0.00 18 LEU A C 2
ATOM 1189 O O . LEU A 1 18 ? 22.923 -6.285 8.196 1.00 0.00 18 LEU A O 2
ATOM 1205 N N . GLY A 1 19 ? 21.312 -4.834 7.595 1.00 0.00 19 GLY A N 2
ATOM 1206 C CA . GLY A 1 19 ? 20.729 -4.796 8.924 1.00 0.00 19 GLY A CA 2
ATOM 1207 C C . GLY A 1 19 ? 20.312 -3.398 9.334 1.00 0.00 19 GLY A C 2
ATOM 1208 O O . GLY A 1 19 ? 20.918 -2.797 10.221 1.00 0.00 19 GLY A O 2
ATOM 1212 N N . GLY A 1 20 ? 19.274 -2.877 8.687 1.00 0.00 20 GLY A N 2
ATOM 1213 C CA . GLY A 1 20 ? 18.796 -1.544 9.002 1.00 0.00 20 GLY A CA 2
ATOM 1214 C C . GLY A 1 20 ? 18.101 -0.884 7.828 1.00 0.00 20 GLY A C 2
ATOM 1215 O O . GLY A 1 20 ? 18.256 0.316 7.598 1.00 0.00 20 GLY A O 2
ATOM 1219 N N . THR A 1 21 ? 17.332 -1.669 7.080 1.00 0.00 21 THR A N 2
ATOM 1220 C CA . THR A 1 21 ? 16.612 -1.156 5.922 1.00 0.00 21 THR A CA 2
ATOM 1221 C C . THR A 1 21 ? 15.290 -0.520 6.333 1.00 0.00 21 THR A C 2
ATOM 1222 O O . THR A 1 21 ? 14.618 -0.995 7.249 1.00 0.00 21 THR A O 2
ATOM 1233 N N . LYS A 1 22 ? 14.919 0.559 5.651 1.00 0.00 22 LYS A N 2
ATOM 1234 C CA . LYS A 1 22 ? 13.675 1.260 5.944 1.00 0.00 22 LYS A CA 2
ATOM 1235 C C . LYS A 1 22 ? 12.489 0.564 5.283 1.00 0.00 22 LYS A C 2
ATOM 1236 O O . LYS A 1 22 ? 11.436 1.169 5.080 1.00 0.00 22 LYS A O 2
ATOM 1255 N N . TYR A 1 23 ? 12.667 -0.710 4.951 1.00 0.00 23 TYR A N 2
ATOM 1256 C CA . TYR A 1 23 ? 11.612 -1.488 4.312 1.00 0.00 23 TYR A CA 2
ATOM 1257 C C . TYR A 1 23 ? 10.287 -1.316 5.048 1.00 0.00 23 TYR A C 2
ATOM 1258 O O . TYR A 1 23 ? 10.261 -1.114 6.263 1.00 0.00 23 TYR A O 2
ATOM 1276 N N . ILE A 1 24 ? 9.190 -1.399 4.305 1.00 0.00 24 ILE A N 2
ATOM 1277 C CA . ILE A 1 24 ? 7.861 -1.256 4.886 1.00 0.00 24 ILE A CA 2
ATOM 1278 C C . ILE A 1 24 ? 7.448 -2.519 5.633 1.00 0.00 24 ILE A C 2
ATOM 1279 O O . ILE A 1 24 ? 7.419 -3.609 5.061 1.00 0.00 24 ILE A O 2
ATOM 1295 N N . SER A 1 25 ? 7.127 -2.366 6.913 1.00 0.00 25 SER A N 2
ATOM 1296 C CA . SER A 1 25 ? 6.717 -3.495 7.740 1.00 0.00 25 SER A CA 2
ATOM 1297 C C . SER A 1 25 ? 5.307 -3.286 8.284 1.00 0.00 25 SER A C 2
ATOM 1298 O O . SER A 1 25 ? 5.055 -2.351 9.044 1.00 0.00 25 SER A O 2
ATOM 1306 N N . PHE A 1 26 ? 4.391 -4.164 7.890 1.00 0.00 26 PHE A N 2
ATOM 1307 C CA . PHE A 1 26 ? 3.006 -4.077 8.336 1.00 0.00 26 PHE A CA 2
ATOM 1308 C C . PHE A 1 26 ? 2.662 -5.232 9.272 1.00 0.00 26 PHE A C 2
ATOM 1309 O O . PHE A 1 26 ? 3.476 -6.128 9.493 1.00 0.00 26 PHE A O 2
ATOM 1326 N N . GLU A 1 27 ? 1.451 -5.203 9.819 1.00 0.00 27 GLU A N 2
ATOM 1327 C CA . GLU A 1 27 ? 1.000 -6.247 10.732 1.00 0.00 27 GLU A CA 2
ATOM 1328 C C . GLU A 1 27 ? 1.649 -7.585 10.391 1.00 0.00 27 GLU A C 2
ATOM 1329 O O . GLU A 1 27 ? 2.421 -8.130 11.180 1.00 0.00 27 GLU A O 2
ATOM 1341 N N . GLU A 1 28 ? 1.330 -8.108 9.212 1.00 0.00 28 GLU A N 2
ATOM 1342 C CA . GLU A 1 28 ? 1.881 -9.383 8.768 1.00 0.00 28 GLU A CA 2
ATOM 1343 C C . GLU A 1 28 ? 2.600 -9.229 7.430 1.00 0.00 28 GLU A C 2
ATOM 1344 O O . GLU A 1 28 ? 3.630 -9.860 7.191 1.00 0.00 28 GLU A O 2
ATOM 1356 N N . ARG A 1 29 ? 2.049 -8.386 6.563 1.00 0.00 29 ARG A N 2
ATOM 1357 C CA . ARG A 1 29 ? 2.636 -8.150 5.249 1.00 0.00 29 ARG A CA 2
ATOM 1358 C C . ARG A 1 29 ? 3.746 -7.106 5.329 1.00 0.00 29 ARG A C 2
ATOM 1359 O O . ARG A 1 29 ? 3.905 -6.432 6.347 1.00 0.00 29 ARG A O 2
ATOM 1380 N N . GLN A 1 30 ? 4.510 -6.978 4.250 1.00 0.00 30 GLN A N 2
ATOM 1381 C CA . GLN A 1 30 ? 5.606 -6.017 4.199 1.00 0.00 30 GLN A CA 2
ATOM 1382 C C . GLN A 1 30 ? 5.936 -5.644 2.758 1.00 0.00 30 GLN A C 2
ATOM 1383 O O . GLN A 1 30 ? 5.488 -6.301 1.818 1.00 0.00 30 GLN A O 2
ATOM 1397 N N . TRP A 1 31 ? 6.721 -4.586 2.591 1.00 0.00 31 TRP A N 2
ATOM 1398 C CA . TRP A 1 31 ? 7.111 -4.125 1.263 1.00 0.00 31 TRP A CA 2
ATOM 1399 C C . TRP A 1 31 ? 8.412 -3.332 1.323 1.00 0.00 31 TRP A C 2
ATOM 1400 O O . TRP A 1 31 ? 9.034 -3.219 2.380 1.00 0.00 31 TRP A O 2
ATOM 1421 N N . HIS A 1 32 ? 8.818 -2.783 0.182 1.00 0.00 32 HIS A N 2
ATOM 1422 C CA . HIS A 1 32 ? 10.046 -1.999 0.106 1.00 0.00 32 HIS A CA 2
ATOM 1423 C C . HIS A 1 32 ? 9.733 -0.516 -0.072 1.00 0.00 32 HIS A C 2
ATOM 1424 O O . HIS A 1 32 ? 8.619 -0.147 -0.441 1.00 0.00 32 HIS A O 2
ATOM 1438 N N . ASN A 1 33 ? 10.724 0.329 0.194 1.00 0.00 33 ASN A N 2
ATOM 1439 C CA . ASN A 1 33 ? 10.553 1.772 0.065 1.00 0.00 33 ASN A CA 2
ATOM 1440 C C . ASN A 1 33 ? 10.076 2.140 -1.336 1.00 0.00 33 ASN A C 2
ATOM 1441 O O . ASN A 1 33 ? 9.447 3.179 -1.536 1.00 0.00 33 ASN A O 2
ATOM 1452 N N . ASP A 1 34 ? 10.379 1.281 -2.303 1.00 0.00 34 ASP A N 2
ATOM 1453 C CA . ASP A 1 34 ? 9.980 1.514 -3.686 1.00 0.00 34 ASP A CA 2
ATOM 1454 C C . ASP A 1 34 ? 8.797 0.629 -4.067 1.00 0.00 34 ASP A C 2
ATOM 1455 O O . ASP A 1 34 ? 7.797 1.108 -4.604 1.00 0.00 34 ASP A O 2
ATOM 1464 N N . CYS A 1 35 ? 8.917 -0.664 -3.786 1.00 0.00 35 CYS A N 2
ATOM 1465 C CA . CYS A 1 35 ? 7.860 -1.617 -4.100 1.00 0.00 35 CYS A CA 2
ATOM 1466 C C . CYS A 1 35 ? 6.531 -1.175 -3.493 1.00 0.00 35 CYS A C 2
ATOM 1467 O O . CYS A 1 35 ? 5.494 -1.200 -4.157 1.00 0.00 35 CYS A O 2
ATOM 1474 N N . PHE A 1 36 ? 6.571 -0.770 -2.228 1.00 0.00 36 PHE A N 2
ATOM 1475 C CA . PHE A 1 36 ? 5.371 -0.322 -1.531 1.00 0.00 36 PHE A CA 2
ATOM 1476 C C . PHE A 1 36 ? 4.635 0.741 -2.342 1.00 0.00 36 PHE A C 2
ATOM 1477 O O . PHE A 1 36 ? 4.943 1.929 -2.251 1.00 0.00 36 PHE A O 2
ATOM 1494 N N . ASN A 1 37 ? 3.662 0.304 -3.135 1.00 0.00 37 ASN A N 2
ATOM 1495 C CA . ASN A 1 37 ? 2.883 1.217 -3.963 1.00 0.00 37 ASN A CA 2
ATOM 1496 C C . ASN A 1 37 ? 1.441 0.736 -4.095 1.00 0.00 37 ASN A C 2
ATOM 1497 O O . ASN A 1 37 ? 1.170 -0.464 -4.054 1.00 0.00 37 ASN A O 2
ATOM 1508 N N . CYS A 1 38 ? 0.520 1.680 -4.254 1.00 0.00 38 CYS A N 2
ATOM 1509 C CA . CYS A 1 38 ? -0.894 1.355 -4.393 1.00 0.00 38 CYS A CA 2
ATOM 1510 C C . CYS A 1 38 ? -1.092 0.192 -5.362 1.00 0.00 38 CYS A C 2
ATOM 1511 O O . CYS A 1 38 ? -0.172 -0.193 -6.084 1.00 0.00 38 CYS A O 2
ATOM 1518 N N . LYS A 1 39 ? -2.299 -0.363 -5.372 1.00 0.00 39 LYS A N 2
ATOM 1519 C CA . LYS A 1 39 ? -2.620 -1.481 -6.252 1.00 0.00 39 LYS A CA 2
ATOM 1520 C C . LYS A 1 39 ? -3.486 -1.022 -7.421 1.00 0.00 39 LYS A C 2
ATOM 1521 O O . LYS A 1 39 ? -3.587 -1.707 -8.439 1.00 0.00 39 LYS A O 2
ATOM 1540 N N . LYS A 1 40 ? -4.108 0.142 -7.269 1.00 0.00 40 LYS A N 2
ATOM 1541 C CA . LYS A 1 40 ? -4.963 0.695 -8.312 1.00 0.00 40 LYS A CA 2
ATOM 1542 C C . LYS A 1 40 ? -4.194 1.691 -9.175 1.00 0.00 40 LYS A C 2
ATOM 1543 O O . LYS A 1 40 ? -4.060 1.506 -10.385 1.00 0.00 40 LYS A O 2
ATOM 1562 N N . CYS A 1 41 ? -3.690 2.747 -8.545 1.00 0.00 41 CYS A N 2
ATOM 1563 C CA . CYS A 1 41 ? -2.934 3.772 -9.254 1.00 0.00 41 CYS A CA 2
ATOM 1564 C C . CYS A 1 41 ? -1.435 3.495 -9.174 1.00 0.00 41 CYS A C 2
ATOM 1565 O O . CYS A 1 41 ? -0.647 4.068 -9.925 1.00 0.00 41 CYS A O 2
ATOM 1572 N N . SER A 1 42 ? -1.050 2.613 -8.257 1.00 0.00 42 SER A N 2
ATOM 1573 C CA . SER A 1 42 ? 0.353 2.262 -8.076 1.00 0.00 42 SER A CA 2
ATOM 1574 C C . SER A 1 42 ? 1.179 3.494 -7.717 1.00 0.00 42 SER A C 2
ATOM 1575 O O . SER A 1 42 ? 2.166 3.809 -8.383 1.00 0.00 42 SER A O 2
ATOM 1583 N N . LEU A 1 43 ? 0.768 4.188 -6.662 1.00 0.00 43 LEU A N 2
ATOM 1584 C CA . LEU A 1 43 ? 1.468 5.386 -6.213 1.00 0.00 43 LEU A CA 2
ATOM 1585 C C . LEU A 1 43 ? 2.304 5.095 -4.971 1.00 0.00 43 LEU A C 2
ATOM 1586 O O . LEU A 1 43 ? 1.971 4.214 -4.178 1.00 0.00 43 LEU A O 2
ATOM 1602 N N . SER A 1 44 ? 3.391 5.843 -4.807 1.00 0.00 44 SER A N 2
ATOM 1603 C CA . SER A 1 44 ? 4.276 5.665 -3.662 1.00 0.00 44 SER A CA 2
ATOM 1604 C C . SER A 1 44 ? 3.503 5.795 -2.353 1.00 0.00 44 SER A C 2
ATOM 1605 O O . SER A 1 44 ? 2.946 6.851 -2.049 1.00 0.00 44 SER A O 2
ATOM 1613 N N . LEU A 1 45 ? 3.474 4.715 -1.580 1.00 0.00 45 LEU A N 2
ATOM 1614 C CA . LEU A 1 45 ? 2.770 4.706 -0.302 1.00 0.00 45 LEU A CA 2
ATOM 1615 C C . LEU A 1 45 ? 3.746 4.875 0.858 1.00 0.00 45 LEU A C 2
ATOM 1616 O O . LEU A 1 45 ? 3.400 5.437 1.897 1.00 0.00 45 LEU A O 2
ATOM 1632 N N . VAL A 1 46 ? 4.968 4.385 0.673 1.00 0.00 46 VAL A N 2
ATOM 1633 C CA . VAL A 1 46 ? 5.995 4.484 1.703 1.00 0.00 46 VAL A CA 2
ATOM 1634 C C . VAL A 1 46 ? 6.001 5.868 2.342 1.00 0.00 46 VAL A C 2
ATOM 1635 O O . VAL A 1 46 ? 6.397 6.850 1.716 1.00 0.00 46 VAL A O 2
ATOM 1648 N N . GLY A 1 47 ? 5.560 5.937 3.594 1.00 0.00 47 GLY A N 2
ATOM 1649 C CA . GLY A 1 47 ? 5.523 7.206 4.298 1.00 0.00 47 GLY A CA 2
ATOM 1650 C C . GLY A 1 47 ? 4.196 7.920 4.137 1.00 0.00 47 GLY A C 2
ATOM 1651 O O . GLY A 1 47 ? 4.143 9.150 4.128 1.00 0.00 47 GLY A O 2
ATOM 1655 N N . ARG A 1 48 ? 3.122 7.148 4.008 1.00 0.00 48 ARG A N 2
ATOM 1656 C CA . ARG A 1 48 ? 1.789 7.715 3.843 1.00 0.00 48 ARG A CA 2
ATOM 1657 C C . ARG A 1 48 ? 0.750 6.889 4.596 1.00 0.00 48 ARG A C 2
ATOM 1658 O O . ARG A 1 48 ? 1.074 5.870 5.203 1.00 0.00 48 ARG A O 2
ATOM 1679 N N . GLY A 1 49 ? -0.501 7.338 4.551 1.00 0.00 49 GLY A N 2
ATOM 1680 C CA . GLY A 1 49 ? -1.568 6.629 5.233 1.00 0.00 49 GLY A CA 2
ATOM 1681 C C . GLY A 1 49 ? -2.242 5.602 4.346 1.00 0.00 49 GLY A C 2
ATOM 1682 O O . GLY A 1 49 ? -3.447 5.675 4.104 1.00 0.00 49 GLY A O 2
ATOM 1686 N N . PHE A 1 50 ? -1.463 4.643 3.856 1.00 0.00 50 PHE A N 2
ATOM 1687 C CA . PHE A 1 50 ? -1.992 3.598 2.987 1.00 0.00 50 PHE A CA 2
ATOM 1688 C C . PHE A 1 50 ? -3.046 2.768 3.714 1.00 0.00 50 PHE A C 2
ATOM 1689 O O . PHE A 1 50 ? -3.001 2.618 4.936 1.00 0.00 50 PHE A O 2
ATOM 1706 N N . LEU A 1 51 ? -3.995 2.232 2.954 1.00 0.00 51 LEU A N 2
ATOM 1707 C CA . LEU A 1 51 ? -5.062 1.417 3.525 1.00 0.00 51 LEU A CA 2
ATOM 1708 C C . LEU A 1 51 ? -4.759 -0.069 3.361 1.00 0.00 51 LEU A C 2
ATOM 1709 O O . LEU A 1 51 ? -3.686 -0.448 2.889 1.00 0.00 51 LEU A O 2
ATOM 1725 N N . THR A 1 52 ? -5.712 -0.909 3.753 1.00 0.00 52 THR A N 2
ATOM 1726 C CA . THR A 1 52 ? -5.549 -2.353 3.649 1.00 0.00 52 THR A CA 2
ATOM 1727 C C . THR A 1 52 ? -6.781 -3.004 3.031 1.00 0.00 52 THR A C 2
ATOM 1728 O O . THR A 1 52 ? -7.783 -3.225 3.710 1.00 0.00 52 THR A O 2
ATOM 1739 N N . GLU A 1 53 ? -6.699 -3.307 1.739 1.00 0.00 53 GLU A N 2
ATOM 1740 C CA . GLU A 1 53 ? -7.810 -3.932 1.030 1.00 0.00 53 GLU A CA 2
ATOM 1741 C C . GLU A 1 53 ? -7.881 -5.425 1.340 1.00 0.00 53 GLU A C 2
ATOM 1742 O O . GLU A 1 53 ? -6.968 -5.989 1.943 1.00 0.00 53 GLU A O 2
ATOM 1754 N N . ARG A 1 54 ? -8.973 -6.058 0.923 1.00 0.00 54 ARG A N 2
ATOM 1755 C CA . ARG A 1 54 ? -9.166 -7.484 1.156 1.00 0.00 54 ARG A CA 2
ATOM 1756 C C . ARG A 1 54 ? -7.833 -8.226 1.115 1.00 0.00 54 ARG A C 2
ATOM 1757 O O . ARG A 1 54 ? -7.325 -8.667 2.146 1.00 0.00 54 ARG A O 2
ATOM 1778 N N . ASP A 1 55 ? -7.274 -8.361 -0.082 1.00 0.00 55 ASP A N 2
ATOM 1779 C CA . ASP A 1 55 ? -6.001 -9.050 -0.258 1.00 0.00 55 ASP A CA 2
ATOM 1780 C C . ASP A 1 55 ? -4.999 -8.162 -0.990 1.00 0.00 55 ASP A C 2
ATOM 1781 O O . ASP A 1 55 ? -4.122 -8.653 -1.701 1.00 0.00 55 ASP A O 2
ATOM 1790 N N . ASP A 1 56 ? -5.137 -6.853 -0.812 1.00 0.00 56 ASP A N 2
ATOM 1791 C CA . ASP A 1 56 ? -4.245 -5.895 -1.456 1.00 0.00 56 ASP A CA 2
ATOM 1792 C C . ASP A 1 56 ? -4.248 -4.564 -0.712 1.00 0.00 56 ASP A C 2
ATOM 1793 O O . ASP A 1 56 ? -5.088 -4.330 0.158 1.00 0.00 56 ASP A O 2
ATOM 1802 N N . ILE A 1 57 ? -3.304 -3.695 -1.059 1.00 0.00 57 ILE A N 2
ATOM 1803 C CA . ILE A 1 57 ? -3.199 -2.388 -0.424 1.00 0.00 57 ILE A CA 2
ATOM 1804 C C . ILE A 1 57 ? -3.553 -1.272 -1.401 1.00 0.00 57 ILE A C 2
ATOM 1805 O O . ILE A 1 57 ? -3.460 -1.444 -2.617 1.00 0.00 57 ILE A O 2
ATOM 1821 N N . LEU A 1 58 ? -3.958 -0.127 -0.862 1.00 0.00 58 LEU A N 2
ATOM 1822 C CA . LEU A 1 58 ? -4.325 1.019 -1.686 1.00 0.00 58 LEU A CA 2
ATOM 1823 C C . LEU A 1 58 ? -4.002 2.328 -0.972 1.00 0.00 58 LEU A C 2
ATOM 1824 O O . LEU A 1 58 ? -3.682 2.337 0.217 1.00 0.00 58 LEU A O 2
ATOM 1840 N N . CYS A 1 59 ? -4.091 3.433 -1.705 1.00 0.00 59 CYS A N 2
ATOM 1841 C CA . CYS A 1 59 ? -3.811 4.749 -1.143 1.00 0.00 59 CYS A CA 2
ATOM 1842 C C . CYS A 1 59 ? -5.105 5.474 -0.785 1.00 0.00 59 CYS A C 2
ATOM 1843 O O . CYS A 1 59 ? -6.180 5.168 -1.299 1.00 0.00 59 CYS A O 2
ATOM 1850 N N . PRO A 1 60 ? -4.999 6.460 0.119 1.00 0.00 60 PRO A N 2
ATOM 1851 C CA . PRO A 1 60 ? -6.150 7.250 0.566 1.00 0.00 60 PRO A CA 2
ATOM 1852 C C . PRO A 1 60 ? -6.996 7.753 -0.600 1.00 0.00 60 PRO A C 2
ATOM 1853 O O . PRO A 1 60 ? -8.225 7.758 -0.530 1.00 0.00 60 PRO A O 2
ATOM 1864 N N . ASP A 1 61 ? -6.330 8.175 -1.669 1.00 0.00 61 ASP A N 2
ATOM 1865 C CA . ASP A 1 61 ? -7.021 8.678 -2.850 1.00 0.00 61 ASP A CA 2
ATOM 1866 C C . ASP A 1 61 ? -7.934 7.609 -3.443 1.00 0.00 61 ASP A C 2
ATOM 1867 O O . ASP A 1 61 ? -9.055 7.898 -3.863 1.00 0.00 61 ASP A O 2
ATOM 1876 N N . CYS A 1 62 ? -7.446 6.373 -3.475 1.00 0.00 62 CYS A N 2
ATOM 1877 C CA . CYS A 1 62 ? -8.215 5.261 -4.017 1.00 0.00 62 CYS A CA 2
ATOM 1878 C C . CYS A 1 62 ? -9.165 4.693 -2.967 1.00 0.00 62 CYS A C 2
ATOM 1879 O O . CYS A 1 62 ? -10.379 4.662 -3.164 1.00 0.00 62 CYS A O 2
ATOM 1886 N N . GLY A 1 63 ? -8.603 4.245 -1.848 1.00 0.00 63 GLY A N 2
ATOM 1887 C CA . GLY A 1 63 ? -9.413 3.685 -0.783 1.00 0.00 63 GLY A CA 2
ATOM 1888 C C . GLY A 1 63 ? -10.627 4.537 -0.469 1.00 0.00 63 GLY A C 2
ATOM 1889 O O . GLY A 1 63 ? -11.691 4.016 -0.134 1.00 0.00 63 GLY A O 2
ATOM 1893 N N . LYS A 1 64 ? -10.468 5.852 -0.575 1.00 0.00 64 LYS A N 2
ATOM 1894 C CA . LYS A 1 64 ? -11.559 6.779 -0.299 1.00 0.00 64 LYS A CA 2
ATOM 1895 C C . LYS A 1 64 ? -12.577 6.775 -1.435 1.00 0.00 64 LYS A C 2
ATOM 1896 O O . LYS A 1 64 ? -13.767 6.999 -1.216 1.00 0.00 64 LYS A O 2
ATOM 1915 N N . ASP A 1 65 ? -12.101 6.519 -2.649 1.00 0.00 65 ASP A N 2
ATOM 1916 C CA . ASP A 1 65 ? -12.970 6.484 -3.819 1.00 0.00 65 ASP A CA 2
ATOM 1917 C C . ASP A 1 65 ? -13.096 5.062 -4.359 1.00 0.00 65 ASP A C 2
ATOM 1918 O O . ASP A 1 65 ? -12.935 4.826 -5.557 1.00 0.00 65 ASP A O 2
ATOM 1927 N N . ILE A 1 66 ? -13.385 4.120 -3.468 1.00 0.00 66 ILE A N 2
ATOM 1928 C CA . ILE A 1 66 ? -13.533 2.723 -3.855 1.00 0.00 66 ILE A CA 2
ATOM 1929 C C . ILE A 1 66 ? -14.964 2.420 -4.286 1.00 0.00 66 ILE A C 2
ATOM 1930 O O . ILE A 1 66 ? -15.896 2.506 -3.486 1.00 0.00 66 ILE A O 2
ATOM 1946 N N . SER A 1 67 ? -15.131 2.065 -5.556 1.00 0.00 67 SER A N 2
ATOM 1947 C CA . SER A 1 67 ? -16.449 1.752 -6.095 1.00 0.00 67 SER A CA 2
ATOM 1948 C C . SER A 1 67 ? -17.437 2.877 -5.804 1.00 0.00 67 SER A C 2
ATOM 1949 O O . SER A 1 67 ? -18.577 2.632 -5.412 1.00 0.00 67 SER A O 2
ATOM 1957 N N . GLY A 1 68 ? -16.990 4.114 -5.999 1.00 0.00 68 GLY A N 2
ATOM 1958 C CA . GLY A 1 68 ? -17.845 5.260 -5.752 1.00 0.00 68 GLY A CA 2
ATOM 1959 C C . GLY A 1 68 ? -17.057 6.513 -5.425 1.00 0.00 68 GLY A C 2
ATOM 1960 O O . GLY A 1 68 ? -16.039 6.469 -4.734 1.00 0.00 68 GLY A O 2
ATOM 1964 N N . PRO A 1 69 ? -17.528 7.662 -5.931 1.00 0.00 69 PRO A N 2
ATOM 1965 C CA . PRO A 1 69 ? -16.875 8.954 -5.703 1.00 0.00 69 PRO A CA 2
ATOM 1966 C C . PRO A 1 69 ? -17.005 9.423 -4.257 1.00 0.00 69 PRO A C 2
ATOM 1967 O O . PRO A 1 69 ? -17.516 8.698 -3.404 1.00 0.00 69 PRO A O 2
ATOM 1978 N N . SER A 1 70 ? -16.540 10.639 -3.990 1.00 0.00 70 SER A N 2
ATOM 1979 C CA . SER A 1 70 ? -16.601 11.202 -2.646 1.00 0.00 70 SER A CA 2
ATOM 1980 C C . SER A 1 70 ? -17.201 12.605 -2.673 1.00 0.00 70 SER A C 2
ATOM 1981 O O . SER A 1 70 ? -17.077 13.327 -3.662 1.00 0.00 70 SER A O 2
ATOM 1989 N N . SER A 1 71 ? -17.852 12.984 -1.578 1.00 0.00 71 SER A N 2
ATOM 1990 C CA . SER A 1 71 ? -18.475 14.299 -1.475 1.00 0.00 71 SER A CA 2
ATOM 1991 C C . SER A 1 71 ? -17.421 15.386 -1.291 1.00 0.00 71 SER A C 2
ATOM 1992 O O . SER A 1 71 ? -17.360 16.345 -2.059 1.00 0.00 71 SER A O 2
ATOM 2000 N N . GLY A 1 72 ? -16.591 15.229 -0.264 1.00 0.00 72 GLY A N 2
ATOM 2001 C CA . GLY A 1 72 ? -15.550 16.204 0.005 1.00 0.00 72 GLY A CA 2
ATOM 2002 C C . GLY A 1 72 ? -14.363 16.057 -0.926 1.00 0.00 72 GLY A C 2
ATOM 2003 O O . GLY A 1 72 ? -14.067 14.940 -1.348 1.00 0.00 72 GLY A O 2
ATOM 2009 N N . GLY A 1 1 ? 21.424 -26.387 0.455 1.00 0.00 1 GLY A N 3
ATOM 2010 C CA . GLY A 1 1 ? 21.273 -25.347 -0.546 1.00 0.00 1 GLY A CA 3
ATOM 2011 C C . GLY A 1 1 ? 20.061 -24.471 -0.294 1.00 0.00 1 GLY A C 3
ATOM 2012 O O . GLY A 1 1 ? 18.924 -24.939 -0.362 1.00 0.00 1 GLY A O 3
ATOM 2016 N N . SER A 1 2 ? 20.304 -23.198 -0.002 1.00 0.00 2 SER A N 3
ATOM 2017 C CA . SER A 1 2 ? 19.224 -22.256 0.266 1.00 0.00 2 SER A CA 3
ATOM 2018 C C . SER A 1 2 ? 18.021 -22.539 -0.628 1.00 0.00 2 SER A C 3
ATOM 2019 O O . SER A 1 2 ? 18.168 -23.024 -1.750 1.00 0.00 2 SER A O 3
ATOM 2027 N N . SER A 1 3 ? 16.830 -22.234 -0.122 1.00 0.00 3 SER A N 3
ATOM 2028 C CA . SER A 1 3 ? 15.600 -22.459 -0.872 1.00 0.00 3 SER A CA 3
ATOM 2029 C C . SER A 1 3 ? 14.872 -21.143 -1.129 1.00 0.00 3 SER A C 3
ATOM 2030 O O . SER A 1 3 ? 14.412 -20.882 -2.239 1.00 0.00 3 SER A O 3
ATOM 2038 N N . GLY A 1 4 ? 14.771 -20.318 -0.091 1.00 0.00 4 GLY A N 3
ATOM 2039 C CA . GLY A 1 4 ? 14.098 -19.039 -0.223 1.00 0.00 4 GLY A CA 3
ATOM 2040 C C . GLY A 1 4 ? 13.087 -18.799 0.881 1.00 0.00 4 GLY A C 3
ATOM 2041 O O . GLY A 1 4 ? 12.514 -19.744 1.423 1.00 0.00 4 GLY A O 3
ATOM 2045 N N . SER A 1 5 ? 12.868 -17.532 1.215 1.00 0.00 5 SER A N 3
ATOM 2046 C CA . SER A 1 5 ? 11.923 -17.171 2.266 1.00 0.00 5 SER A CA 3
ATOM 2047 C C . SER A 1 5 ? 11.197 -15.874 1.922 1.00 0.00 5 SER A C 3
ATOM 2048 O O . SER A 1 5 ? 11.801 -14.927 1.416 1.00 0.00 5 SER A O 3
ATOM 2056 N N . SER A 1 6 ? 9.898 -15.838 2.200 1.00 0.00 6 SER A N 3
ATOM 2057 C CA . SER A 1 6 ? 9.088 -14.660 1.917 1.00 0.00 6 SER A CA 3
ATOM 2058 C C . SER A 1 6 ? 9.687 -13.418 2.571 1.00 0.00 6 SER A C 3
ATOM 2059 O O . SER A 1 6 ? 10.547 -13.518 3.446 1.00 0.00 6 SER A O 3
ATOM 2067 N N . GLY A 1 7 ? 9.227 -12.248 2.139 1.00 0.00 7 GLY A N 3
ATOM 2068 C CA . GLY A 1 7 ? 9.728 -11.004 2.692 1.00 0.00 7 GLY A CA 3
ATOM 2069 C C . GLY A 1 7 ? 8.937 -9.800 2.220 1.00 0.00 7 GLY A C 3
ATOM 2070 O O . GLY A 1 7 ? 8.037 -9.327 2.915 1.00 0.00 7 GLY A O 3
ATOM 2074 N N . CYS A 1 8 ? 9.274 -9.300 1.036 1.00 0.00 8 CYS A N 3
ATOM 2075 C CA . CYS A 1 8 ? 8.591 -8.142 0.472 1.00 0.00 8 CYS A CA 3
ATOM 2076 C C . CYS A 1 8 ? 7.418 -8.575 -0.403 1.00 0.00 8 CYS A C 3
ATOM 2077 O O . CYS A 1 8 ? 7.581 -9.371 -1.328 1.00 0.00 8 CYS A O 3
ATOM 2084 N N . ALA A 1 9 ? 6.237 -8.045 -0.104 1.00 0.00 9 ALA A N 3
ATOM 2085 C CA . ALA A 1 9 ? 5.037 -8.374 -0.864 1.00 0.00 9 ALA A CA 3
ATOM 2086 C C . ALA A 1 9 ? 4.938 -7.526 -2.127 1.00 0.00 9 ALA A C 3
ATOM 2087 O O . ALA A 1 9 ? 3.909 -6.904 -2.390 1.00 0.00 9 ALA A O 3
ATOM 2094 N N . GLY A 1 10 ? 6.014 -7.506 -2.907 1.00 0.00 10 GLY A N 3
ATOM 2095 C CA . GLY A 1 10 ? 6.027 -6.730 -4.133 1.00 0.00 10 GLY A CA 3
ATOM 2096 C C . GLY A 1 10 ? 6.922 -7.338 -5.195 1.00 0.00 10 GLY A C 3
ATOM 2097 O O . GLY A 1 10 ? 6.444 -7.786 -6.238 1.00 0.00 10 GLY A O 3
ATOM 2101 N N . CYS A 1 11 ? 8.224 -7.353 -4.932 1.00 0.00 11 CYS A N 3
ATOM 2102 C CA . CYS A 1 11 ? 9.189 -7.909 -5.873 1.00 0.00 11 CYS A CA 3
ATOM 2103 C C . CYS A 1 11 ? 9.395 -9.400 -5.624 1.00 0.00 11 CYS A C 3
ATOM 2104 O O . CYS A 1 11 ? 10.450 -9.954 -5.936 1.00 0.00 11 CYS A O 3
ATOM 2111 N N . THR A 1 12 ? 8.380 -10.046 -5.058 1.00 0.00 12 THR A N 3
ATOM 2112 C CA . THR A 1 12 ? 8.450 -11.472 -4.765 1.00 0.00 12 THR A CA 3
ATOM 2113 C C . THR A 1 12 ? 9.843 -11.869 -4.292 1.00 0.00 12 THR A C 3
ATOM 2114 O O . THR A 1 12 ? 10.324 -12.960 -4.594 1.00 0.00 12 THR A O 3
ATOM 2125 N N . ASN A 1 13 ? 10.487 -10.976 -3.547 1.00 0.00 13 ASN A N 3
ATOM 2126 C CA . ASN A 1 13 ? 11.827 -11.233 -3.032 1.00 0.00 13 ASN A CA 3
ATOM 2127 C C . ASN A 1 13 ? 11.910 -10.903 -1.545 1.00 0.00 13 ASN A C 3
ATOM 2128 O O . ASN A 1 13 ? 11.093 -10.158 -1.002 1.00 0.00 13 ASN A O 3
ATOM 2139 N N . PRO A 1 14 ? 12.921 -11.468 -0.869 1.00 0.00 14 PRO A N 3
ATOM 2140 C CA . PRO A 1 14 ? 13.137 -11.247 0.564 1.00 0.00 14 PRO A CA 3
ATOM 2141 C C . PRO A 1 14 ? 13.598 -9.826 0.869 1.00 0.00 14 PRO A C 3
ATOM 2142 O O . PRO A 1 14 ? 14.105 -9.126 -0.009 1.00 0.00 14 PRO A O 3
ATOM 2153 N N . ILE A 1 15 ? 13.420 -9.405 2.117 1.00 0.00 15 ILE A N 3
ATOM 2154 C CA . ILE A 1 15 ? 13.820 -8.068 2.536 1.00 0.00 15 ILE A CA 3
ATOM 2155 C C . ILE A 1 15 ? 15.029 -8.121 3.464 1.00 0.00 15 ILE A C 3
ATOM 2156 O O . ILE A 1 15 ? 14.888 -8.289 4.675 1.00 0.00 15 ILE A O 3
ATOM 2172 N N . SER A 1 16 ? 16.217 -7.976 2.887 1.00 0.00 16 SER A N 3
ATOM 2173 C CA . SER A 1 16 ? 17.452 -8.009 3.662 1.00 0.00 16 SER A CA 3
ATOM 2174 C C . SER A 1 16 ? 18.655 -7.682 2.782 1.00 0.00 16 SER A C 3
ATOM 2175 O O . SER A 1 16 ? 18.663 -7.975 1.588 1.00 0.00 16 SER A O 3
ATOM 2183 N N . GLY A 1 17 ? 19.671 -7.070 3.383 1.00 0.00 17 GLY A N 3
ATOM 2184 C CA . GLY A 1 17 ? 20.865 -6.712 2.641 1.00 0.00 17 GLY A CA 3
ATOM 2185 C C . GLY A 1 17 ? 22.096 -6.637 3.523 1.00 0.00 17 GLY A C 3
ATOM 2186 O O . GLY A 1 17 ? 22.203 -7.360 4.514 1.00 0.00 17 GLY A O 3
ATOM 2190 N N . LEU A 1 18 ? 23.029 -5.763 3.161 1.00 0.00 18 LEU A N 3
ATOM 2191 C CA . LEU A 1 18 ? 24.260 -5.598 3.926 1.00 0.00 18 LEU A CA 3
ATOM 2192 C C . LEU A 1 18 ? 24.043 -4.665 5.113 1.00 0.00 18 LEU A C 3
ATOM 2193 O O . LEU A 1 18 ? 24.842 -3.763 5.361 1.00 0.00 18 LEU A O 3
ATOM 2209 N N . GLY A 1 19 ? 22.956 -4.890 5.845 1.00 0.00 19 GLY A N 3
ATOM 2210 C CA . GLY A 1 19 ? 22.654 -4.062 6.998 1.00 0.00 19 GLY A CA 3
ATOM 2211 C C . GLY A 1 19 ? 21.167 -3.815 7.162 1.00 0.00 19 GLY A C 3
ATOM 2212 O O . GLY A 1 19 ? 20.346 -4.633 6.751 1.00 0.00 19 GLY A O 3
ATOM 2216 N N . GLY A 1 20 ? 20.820 -2.682 7.765 1.00 0.00 20 GLY A N 3
ATOM 2217 C CA . GLY A 1 20 ? 19.422 -2.350 7.973 1.00 0.00 20 GLY A CA 3
ATOM 2218 C C . GLY A 1 20 ? 18.791 -1.711 6.752 1.00 0.00 20 GLY A C 3
ATOM 2219 O O . GLY A 1 20 ? 19.480 -1.383 5.786 1.00 0.00 20 GLY A O 3
ATOM 2223 N N . THR A 1 21 ? 17.473 -1.535 6.793 1.00 0.00 21 THR A N 3
ATOM 2224 C CA . THR A 1 21 ? 16.748 -0.934 5.681 1.00 0.00 21 THR A CA 3
ATOM 2225 C C . THR A 1 21 ? 15.446 -0.297 6.154 1.00 0.00 21 THR A C 3
ATOM 2226 O O . THR A 1 21 ? 14.880 -0.699 7.171 1.00 0.00 21 THR A O 3
ATOM 2237 N N . LYS A 1 22 ? 14.976 0.699 5.411 1.00 0.00 22 LYS A N 3
ATOM 2238 C CA . LYS A 1 22 ? 13.739 1.391 5.752 1.00 0.00 22 LYS A CA 3
ATOM 2239 C C . LYS A 1 22 ? 12.539 0.718 5.095 1.00 0.00 22 LYS A C 3
ATOM 2240 O O . LYS A 1 22 ? 11.533 1.366 4.805 1.00 0.00 22 LYS A O 3
ATOM 2259 N N . TYR A 1 23 ? 12.651 -0.586 4.864 1.00 0.00 23 TYR A N 3
ATOM 2260 C CA . TYR A 1 23 ? 11.575 -1.346 4.240 1.00 0.00 23 TYR A CA 3
ATOM 2261 C C . TYR A 1 23 ? 10.272 -1.184 5.016 1.00 0.00 23 TYR A C 3
ATOM 2262 O O . TYR A 1 23 ? 10.281 -0.955 6.226 1.00 0.00 23 TYR A O 3
ATOM 2280 N N . ILE A 1 24 ? 9.152 -1.305 4.310 1.00 0.00 24 ILE A N 3
ATOM 2281 C CA . ILE A 1 24 ? 7.840 -1.173 4.932 1.00 0.00 24 ILE A CA 3
ATOM 2282 C C . ILE A 1 24 ? 7.432 -2.465 5.632 1.00 0.00 24 ILE A C 3
ATOM 2283 O O . ILE A 1 24 ? 7.454 -3.541 5.034 1.00 0.00 24 ILE A O 3
ATOM 2299 N N . SER A 1 25 ? 7.057 -2.351 6.902 1.00 0.00 25 SER A N 3
ATOM 2300 C CA . SER A 1 25 ? 6.645 -3.510 7.685 1.00 0.00 25 SER A CA 3
ATOM 2301 C C . SER A 1 25 ? 5.224 -3.333 8.211 1.00 0.00 25 SER A C 3
ATOM 2302 O O . SER A 1 25 ? 4.926 -2.368 8.914 1.00 0.00 25 SER A O 3
ATOM 2310 N N . PHE A 1 26 ? 4.350 -4.272 7.864 1.00 0.00 26 PHE A N 3
ATOM 2311 C CA . PHE A 1 26 ? 2.959 -4.221 8.299 1.00 0.00 26 PHE A CA 3
ATOM 2312 C C . PHE A 1 26 ? 2.658 -5.343 9.289 1.00 0.00 26 PHE A C 3
ATOM 2313 O O . PHE A 1 26 ? 3.482 -6.230 9.506 1.00 0.00 26 PHE A O 3
ATOM 2330 N N . GLU A 1 27 ? 1.470 -5.294 9.885 1.00 0.00 27 GLU A N 3
ATOM 2331 C CA . GLU A 1 27 ? 1.060 -6.305 10.852 1.00 0.00 27 GLU A CA 3
ATOM 2332 C C . GLU A 1 27 ? 1.645 -7.669 10.495 1.00 0.00 27 GLU A C 3
ATOM 2333 O O . GLU A 1 27 ? 2.249 -8.335 11.335 1.00 0.00 27 GLU A O 3
ATOM 2345 N N . GLU A 1 28 ? 1.458 -8.077 9.244 1.00 0.00 28 GLU A N 3
ATOM 2346 C CA . GLU A 1 28 ? 1.965 -9.361 8.776 1.00 0.00 28 GLU A CA 3
ATOM 2347 C C . GLU A 1 28 ? 2.683 -9.208 7.438 1.00 0.00 28 GLU A C 3
ATOM 2348 O O . GLU A 1 28 ? 3.737 -9.805 7.215 1.00 0.00 28 GLU A O 3
ATOM 2360 N N . ARG A 1 29 ? 2.105 -8.405 6.551 1.00 0.00 29 ARG A N 3
ATOM 2361 C CA . ARG A 1 29 ? 2.688 -8.174 5.235 1.00 0.00 29 ARG A CA 3
ATOM 2362 C C . ARG A 1 29 ? 3.835 -7.172 5.316 1.00 0.00 29 ARG A C 3
ATOM 2363 O O . ARG A 1 29 ? 4.032 -6.522 6.343 1.00 0.00 29 ARG A O 3
ATOM 2384 N N . GLN A 1 30 ? 4.590 -7.054 4.229 1.00 0.00 30 GLN A N 3
ATOM 2385 C CA . GLN A 1 30 ? 5.719 -6.133 4.178 1.00 0.00 30 GLN A CA 3
ATOM 2386 C C . GLN A 1 30 ? 6.002 -5.697 2.745 1.00 0.00 30 GLN A C 3
ATOM 2387 O O . GLN A 1 30 ? 5.439 -6.244 1.796 1.00 0.00 30 GLN A O 3
ATOM 2401 N N . TRP A 1 31 ? 6.877 -4.709 2.594 1.00 0.00 31 TRP A N 3
ATOM 2402 C CA . TRP A 1 31 ? 7.234 -4.199 1.275 1.00 0.00 31 TRP A CA 3
ATOM 2403 C C . TRP A 1 31 ? 8.544 -3.421 1.329 1.00 0.00 31 TRP A C 3
ATOM 2404 O O . TRP A 1 31 ? 9.202 -3.365 2.368 1.00 0.00 31 TRP A O 3
ATOM 2425 N N . HIS A 1 32 ? 8.918 -2.821 0.203 1.00 0.00 32 HIS A N 3
ATOM 2426 C CA . HIS A 1 32 ? 10.150 -2.045 0.123 1.00 0.00 32 HIS A CA 3
ATOM 2427 C C . HIS A 1 32 ? 9.846 -0.558 -0.041 1.00 0.00 32 HIS A C 3
ATOM 2428 O O . HIS A 1 32 ? 8.789 -0.183 -0.547 1.00 0.00 32 HIS A O 3
ATOM 2442 N N . ASN A 1 33 ? 10.780 0.283 0.392 1.00 0.00 33 ASN A N 3
ATOM 2443 C CA . ASN A 1 33 ? 10.611 1.728 0.294 1.00 0.00 33 ASN A CA 3
ATOM 2444 C C . ASN A 1 33 ? 10.175 2.131 -1.112 1.00 0.00 33 ASN A C 3
ATOM 2445 O O . ASN A 1 33 ? 9.649 3.224 -1.320 1.00 0.00 33 ASN A O 3
ATOM 2456 N N . ASP A 1 34 ? 10.398 1.240 -2.072 1.00 0.00 34 ASP A N 3
ATOM 2457 C CA . ASP A 1 34 ? 10.028 1.502 -3.458 1.00 0.00 34 ASP A CA 3
ATOM 2458 C C . ASP A 1 34 ? 8.845 0.633 -3.878 1.00 0.00 34 ASP A C 3
ATOM 2459 O O . ASP A 1 34 ? 7.838 1.136 -4.377 1.00 0.00 34 ASP A O 3
ATOM 2468 N N . CYS A 1 35 ? 8.975 -0.673 -3.672 1.00 0.00 35 CYS A N 3
ATOM 2469 C CA . CYS A 1 35 ? 7.920 -1.613 -4.029 1.00 0.00 35 CYS A CA 3
ATOM 2470 C C . CYS A 1 35 ? 6.581 -1.176 -3.441 1.00 0.00 35 CYS A C 3
ATOM 2471 O O . CYS A 1 35 ? 5.541 -1.277 -4.094 1.00 0.00 35 CYS A O 3
ATOM 2478 N N . PHE A 1 36 ? 6.614 -0.691 -2.205 1.00 0.00 36 PHE A N 3
ATOM 2479 C CA . PHE A 1 36 ? 5.404 -0.239 -1.528 1.00 0.00 36 PHE A CA 3
ATOM 2480 C C . PHE A 1 36 ? 4.678 0.816 -2.357 1.00 0.00 36 PHE A C 3
ATOM 2481 O O . PHE A 1 36 ? 5.062 1.985 -2.367 1.00 0.00 36 PHE A O 3
ATOM 2498 N N . ASN A 1 37 ? 3.627 0.394 -3.053 1.00 0.00 37 ASN A N 3
ATOM 2499 C CA . ASN A 1 37 ? 2.848 1.301 -3.887 1.00 0.00 37 ASN A CA 3
ATOM 2500 C C . ASN A 1 37 ? 1.407 0.817 -4.018 1.00 0.00 37 ASN A C 3
ATOM 2501 O O . ASN A 1 37 ? 1.140 -0.385 -4.002 1.00 0.00 37 ASN A O 3
ATOM 2512 N N . CYS A 1 38 ? 0.481 1.761 -4.149 1.00 0.00 38 CYS A N 3
ATOM 2513 C CA . CYS A 1 38 ? -0.933 1.432 -4.283 1.00 0.00 38 CYS A CA 3
ATOM 2514 C C . CYS A 1 38 ? -1.130 0.257 -5.236 1.00 0.00 38 CYS A C 3
ATOM 2515 O O . CYS A 1 38 ? -0.215 -0.126 -5.965 1.00 0.00 38 CYS A O 3
ATOM 2522 N N . LYS A 1 39 ? -2.331 -0.312 -5.224 1.00 0.00 39 LYS A N 3
ATOM 2523 C CA . LYS A 1 39 ? -2.651 -1.443 -6.088 1.00 0.00 39 LYS A CA 3
ATOM 2524 C C . LYS A 1 39 ? -3.578 -1.017 -7.221 1.00 0.00 39 LYS A C 3
ATOM 2525 O O . LYS A 1 39 ? -3.919 -1.817 -8.093 1.00 0.00 39 LYS A O 3
ATOM 2544 N N . LYS A 1 40 ? -3.984 0.248 -7.204 1.00 0.00 40 LYS A N 3
ATOM 2545 C CA . LYS A 1 40 ? -4.870 0.782 -8.231 1.00 0.00 40 LYS A CA 3
ATOM 2546 C C . LYS A 1 40 ? -4.155 1.834 -9.073 1.00 0.00 40 LYS A C 3
ATOM 2547 O O . LYS A 1 40 ? -4.294 1.865 -10.296 1.00 0.00 40 LYS A O 3
ATOM 2566 N N . CYS A 1 41 ? -3.389 2.695 -8.411 1.00 0.00 41 CYS A N 3
ATOM 2567 C CA . CYS A 1 41 ? -2.651 3.748 -9.098 1.00 0.00 41 CYS A CA 3
ATOM 2568 C C . CYS A 1 41 ? -1.147 3.570 -8.910 1.00 0.00 41 CYS A C 3
ATOM 2569 O O . CYS A 1 41 ? -0.349 4.353 -9.425 1.00 0.00 41 CYS A O 3
ATOM 2576 N N . SER A 1 42 ? -0.767 2.534 -8.168 1.00 0.00 42 SER A N 3
ATOM 2577 C CA . SER A 1 42 ? 0.640 2.254 -7.909 1.00 0.00 42 SER A CA 3
ATOM 2578 C C . SER A 1 42 ? 1.374 3.518 -7.472 1.00 0.00 42 SER A C 3
ATOM 2579 O O . SER A 1 42 ? 2.500 3.775 -7.897 1.00 0.00 42 SER A O 3
ATOM 2587 N N . LEU A 1 43 ? 0.726 4.305 -6.619 1.00 0.00 43 LEU A N 3
ATOM 2588 C CA . LEU A 1 43 ? 1.316 5.543 -6.122 1.00 0.00 43 LEU A CA 3
ATOM 2589 C C . LEU A 1 43 ? 2.138 5.289 -4.863 1.00 0.00 43 LEU A C 3
ATOM 2590 O O . LEU A 1 43 ? 1.848 4.372 -4.094 1.00 0.00 43 LEU A O 3
ATOM 2606 N N . SER A 1 44 ? 3.165 6.107 -4.658 1.00 0.00 44 SER A N 3
ATOM 2607 C CA . SER A 1 44 ? 4.031 5.970 -3.492 1.00 0.00 44 SER A CA 3
ATOM 2608 C C . SER A 1 44 ? 3.216 6.000 -2.203 1.00 0.00 44 SER A C 3
ATOM 2609 O O . SER A 1 44 ? 2.520 6.975 -1.917 1.00 0.00 44 SER A O 3
ATOM 2617 N N . LEU A 1 45 ? 3.307 4.925 -1.428 1.00 0.00 45 LEU A N 3
ATOM 2618 C CA . LEU A 1 45 ? 2.578 4.826 -0.168 1.00 0.00 45 LEU A CA 3
ATOM 2619 C C . LEU A 1 45 ? 3.519 4.998 1.020 1.00 0.00 45 LEU A C 3
ATOM 2620 O O . LEU A 1 45 ? 3.105 5.428 2.097 1.00 0.00 45 LEU A O 3
ATOM 2636 N N . VAL A 1 46 ? 4.789 4.662 0.816 1.00 0.00 46 VAL A N 3
ATOM 2637 C CA . VAL A 1 46 ? 5.790 4.782 1.869 1.00 0.00 46 VAL A CA 3
ATOM 2638 C C . VAL A 1 46 ? 5.761 6.170 2.500 1.00 0.00 46 VAL A C 3
ATOM 2639 O O . VAL A 1 46 ? 6.116 7.160 1.862 1.00 0.00 46 VAL A O 3
ATOM 2652 N N . GLY A 1 47 ? 5.334 6.234 3.757 1.00 0.00 47 GLY A N 3
ATOM 2653 C CA . GLY A 1 47 ? 5.267 7.506 4.454 1.00 0.00 47 GLY A CA 3
ATOM 2654 C C . GLY A 1 47 ? 3.926 8.192 4.279 1.00 0.00 47 GLY A C 3
ATOM 2655 O O . GLY A 1 47 ? 3.840 9.419 4.315 1.00 0.00 47 GLY A O 3
ATOM 2659 N N . ARG A 1 48 ? 2.878 7.398 4.089 1.00 0.00 48 ARG A N 3
ATOM 2660 C CA . ARG A 1 48 ? 1.535 7.936 3.905 1.00 0.00 48 ARG A CA 3
ATOM 2661 C C . ARG A 1 48 ? 0.502 7.081 4.632 1.00 0.00 48 ARG A C 3
ATOM 2662 O O . ARG A 1 48 ? 0.832 6.041 5.201 1.00 0.00 48 ARG A O 3
ATOM 2683 N N . GLY A 1 49 ? -0.750 7.527 4.609 1.00 0.00 49 GLY A N 3
ATOM 2684 C CA . GLY A 1 49 ? -1.812 6.792 5.271 1.00 0.00 49 GLY A CA 3
ATOM 2685 C C . GLY A 1 49 ? -2.441 5.747 4.370 1.00 0.00 49 GLY A C 3
ATOM 2686 O O . GLY A 1 49 ? -3.636 5.804 4.081 1.00 0.00 49 GLY A O 3
ATOM 2690 N N . PHE A 1 50 ? -1.634 4.789 3.924 1.00 0.00 50 PHE A N 3
ATOM 2691 C CA . PHE A 1 50 ? -2.118 3.728 3.049 1.00 0.00 50 PHE A CA 3
ATOM 2692 C C . PHE A 1 50 ? -3.151 2.862 3.764 1.00 0.00 50 PHE A C 3
ATOM 2693 O O . PHE A 1 50 ? -3.131 2.735 4.989 1.00 0.00 50 PHE A O 3
ATOM 2710 N N . LEU A 1 51 ? -4.053 2.268 2.991 1.00 0.00 51 LEU A N 3
ATOM 2711 C CA . LEU A 1 51 ? -5.095 1.413 3.549 1.00 0.00 51 LEU A CA 3
ATOM 2712 C C . LEU A 1 51 ? -4.733 -0.060 3.393 1.00 0.00 51 LEU A C 3
ATOM 2713 O O . LEU A 1 51 ? -3.644 -0.397 2.926 1.00 0.00 51 LEU A O 3
ATOM 2729 N N . THR A 1 52 ? -5.653 -0.935 3.787 1.00 0.00 52 THR A N 3
ATOM 2730 C CA . THR A 1 52 ? -5.431 -2.373 3.690 1.00 0.00 52 THR A CA 3
ATOM 2731 C C . THR A 1 52 ? -6.635 -3.075 3.072 1.00 0.00 52 THR A C 3
ATOM 2732 O O . THR A 1 52 ? -7.624 -3.343 3.753 1.00 0.00 52 THR A O 3
ATOM 2743 N N . GLU A 1 53 ? -6.542 -3.370 1.780 1.00 0.00 53 GLU A N 3
ATOM 2744 C CA . GLU A 1 53 ? -7.626 -4.042 1.071 1.00 0.00 53 GLU A CA 3
ATOM 2745 C C . GLU A 1 53 ? -7.656 -5.530 1.407 1.00 0.00 53 GLU A C 3
ATOM 2746 O O . GLU A 1 53 ? -6.697 -6.072 1.957 1.00 0.00 53 GLU A O 3
ATOM 2758 N N . ARG A 1 54 ? -8.764 -6.184 1.074 1.00 0.00 54 ARG A N 3
ATOM 2759 C CA . ARG A 1 54 ? -8.920 -7.608 1.341 1.00 0.00 54 ARG A CA 3
ATOM 2760 C C . ARG A 1 54 ? -7.579 -8.329 1.249 1.00 0.00 54 ARG A C 3
ATOM 2761 O O . ARG A 1 54 ? -7.012 -8.739 2.262 1.00 0.00 54 ARG A O 3
ATOM 2782 N N . ASP A 1 55 ? -7.078 -8.481 0.028 1.00 0.00 55 ASP A N 3
ATOM 2783 C CA . ASP A 1 55 ? -5.803 -9.152 -0.198 1.00 0.00 55 ASP A CA 3
ATOM 2784 C C . ASP A 1 55 ? -4.833 -8.241 -0.943 1.00 0.00 55 ASP A C 3
ATOM 2785 O O . ASP A 1 55 ? -3.957 -8.711 -1.669 1.00 0.00 55 ASP A O 3
ATOM 2794 N N . ASP A 1 56 ? -4.997 -6.935 -0.759 1.00 0.00 56 ASP A N 3
ATOM 2795 C CA . ASP A 1 56 ? -4.136 -5.957 -1.414 1.00 0.00 56 ASP A CA 3
ATOM 2796 C C . ASP A 1 56 ? -4.153 -4.630 -0.663 1.00 0.00 56 ASP A C 3
ATOM 2797 O O . ASP A 1 56 ? -4.962 -4.428 0.242 1.00 0.00 56 ASP A O 3
ATOM 2806 N N . ILE A 1 57 ? -3.254 -3.729 -1.045 1.00 0.00 57 ILE A N 3
ATOM 2807 C CA . ILE A 1 57 ? -3.166 -2.421 -0.408 1.00 0.00 57 ILE A CA 3
ATOM 2808 C C . ILE A 1 57 ? -3.597 -1.313 -1.363 1.00 0.00 57 ILE A C 3
ATOM 2809 O O . ILE A 1 57 ? -3.602 -1.496 -2.581 1.00 0.00 57 ILE A O 3
ATOM 2825 N N . LEU A 1 58 ? -3.958 -0.164 -0.803 1.00 0.00 58 LEU A N 3
ATOM 2826 C CA . LEU A 1 58 ? -4.390 0.975 -1.605 1.00 0.00 58 LEU A CA 3
ATOM 2827 C C . LEU A 1 58 ? -4.053 2.290 -0.910 1.00 0.00 58 LEU A C 3
ATOM 2828 O O . LEU A 1 58 ? -3.683 2.307 0.265 1.00 0.00 58 LEU A O 3
ATOM 2844 N N . CYS A 1 59 ? -4.185 3.392 -1.641 1.00 0.00 59 CYS A N 3
ATOM 2845 C CA . CYS A 1 59 ? -3.897 4.712 -1.095 1.00 0.00 59 CYS A CA 3
ATOM 2846 C C . CYS A 1 59 ? -5.186 5.466 -0.783 1.00 0.00 59 CYS A C 3
ATOM 2847 O O . CYS A 1 59 ? -6.248 5.186 -1.340 1.00 0.00 59 CYS A O 3
ATOM 2854 N N . PRO A 1 60 ? -5.094 6.445 0.128 1.00 0.00 60 PRO A N 3
ATOM 2855 C CA . PRO A 1 60 ? -6.243 7.260 0.534 1.00 0.00 60 PRO A CA 3
ATOM 2856 C C . PRO A 1 60 ? -7.031 7.786 -0.660 1.00 0.00 60 PRO A C 3
ATOM 2857 O O . PRO A 1 60 ? -8.262 7.827 -0.635 1.00 0.00 60 PRO A O 3
ATOM 2868 N N . ASP A 1 61 ? -6.316 8.188 -1.705 1.00 0.00 61 ASP A N 3
ATOM 2869 C CA . ASP A 1 61 ? -6.949 8.711 -2.910 1.00 0.00 61 ASP A CA 3
ATOM 2870 C C . ASP A 1 61 ? -7.856 7.662 -3.546 1.00 0.00 61 ASP A C 3
ATOM 2871 O O . ASP A 1 61 ? -8.914 7.985 -4.085 1.00 0.00 61 ASP A O 3
ATOM 2880 N N . CYS A 1 62 ? -7.433 6.404 -3.481 1.00 0.00 62 CYS A N 3
ATOM 2881 C CA . CYS A 1 62 ? -8.205 5.306 -4.051 1.00 0.00 62 CYS A CA 3
ATOM 2882 C C . CYS A 1 62 ? -9.196 4.752 -3.032 1.00 0.00 62 CYS A C 3
ATOM 2883 O O . CYS A 1 62 ? -10.403 4.737 -3.270 1.00 0.00 62 CYS A O 3
ATOM 2890 N N . GLY A 1 63 ? -8.677 4.296 -1.896 1.00 0.00 63 GLY A N 3
ATOM 2891 C CA . GLY A 1 63 ? -9.530 3.747 -0.858 1.00 0.00 63 GLY A CA 3
ATOM 2892 C C . GLY A 1 63 ? -10.749 4.608 -0.594 1.00 0.00 63 GLY A C 3
ATOM 2893 O O . GLY A 1 63 ? -11.864 4.099 -0.479 1.00 0.00 63 GLY A O 3
ATOM 2897 N N . LYS A 1 64 ? -10.538 5.916 -0.497 1.00 0.00 64 LYS A N 3
ATOM 2898 C CA . LYS A 1 64 ? -11.629 6.851 -0.244 1.00 0.00 64 LYS A CA 3
ATOM 2899 C C . LYS A 1 64 ? -12.917 6.375 -0.907 1.00 0.00 64 LYS A C 3
ATOM 2900 O O . LYS A 1 64 ? -13.984 6.390 -0.293 1.00 0.00 64 LYS A O 3
ATOM 2919 N N . ASP A 1 65 ? -12.811 5.953 -2.162 1.00 0.00 65 ASP A N 3
ATOM 2920 C CA . ASP A 1 65 ? -13.968 5.470 -2.907 1.00 0.00 65 ASP A CA 3
ATOM 2921 C C . ASP A 1 65 ? -14.888 4.648 -2.010 1.00 0.00 65 ASP A C 3
ATOM 2922 O O . ASP A 1 65 ? -16.098 4.873 -1.974 1.00 0.00 65 ASP A O 3
ATOM 2931 N N . ILE A 1 66 ? -14.306 3.696 -1.289 1.00 0.00 66 ILE A N 3
ATOM 2932 C CA . ILE A 1 66 ? -15.074 2.841 -0.393 1.00 0.00 66 ILE A CA 3
ATOM 2933 C C . ILE A 1 66 ? -16.136 3.640 0.354 1.00 0.00 66 ILE A C 3
ATOM 2934 O O . ILE A 1 66 ? -15.821 4.578 1.087 1.00 0.00 66 ILE A O 3
ATOM 2950 N N . SER A 1 67 ? -17.397 3.263 0.163 1.00 0.00 67 SER A N 3
ATOM 2951 C CA . SER A 1 67 ? -18.507 3.946 0.816 1.00 0.00 67 SER A CA 3
ATOM 2952 C C . SER A 1 67 ? -18.669 3.465 2.255 1.00 0.00 67 SER A C 3
ATOM 2953 O O . SER A 1 67 ? -19.784 3.237 2.723 1.00 0.00 67 SER A O 3
ATOM 2961 N N . GLY A 1 68 ? -17.547 3.313 2.952 1.00 0.00 68 GLY A N 3
ATOM 2962 C CA . GLY A 1 68 ? -17.585 2.860 4.330 1.00 0.00 68 GLY A CA 3
ATOM 2963 C C . GLY A 1 68 ? -17.625 4.009 5.317 1.00 0.00 68 GLY A C 3
ATOM 2964 O O . GLY A 1 68 ? -18.446 4.920 5.210 1.00 0.00 68 GLY A O 3
ATOM 2968 N N . PRO A 1 69 ? -16.721 3.975 6.308 1.00 0.00 69 PRO A N 3
ATOM 2969 C CA . PRO A 1 69 ? -16.636 5.014 7.338 1.00 0.00 69 PRO A CA 3
ATOM 2970 C C . PRO A 1 69 ? -16.124 6.340 6.785 1.00 0.00 69 PRO A C 3
ATOM 2971 O O . PRO A 1 69 ? -15.207 6.367 5.964 1.00 0.00 69 PRO A O 3
ATOM 2982 N N . SER A 1 70 ? -16.722 7.436 7.239 1.00 0.00 70 SER A N 3
ATOM 2983 C CA . SER A 1 70 ? -16.328 8.765 6.786 1.00 0.00 70 SER A CA 3
ATOM 2984 C C . SER A 1 70 ? -14.808 8.891 6.729 1.00 0.00 70 SER A C 3
ATOM 2985 O O . SER A 1 70 ? -14.125 8.764 7.745 1.00 0.00 70 SER A O 3
ATOM 2993 N N . SER A 1 71 ? -14.286 9.142 5.533 1.00 0.00 71 SER A N 3
ATOM 2994 C CA . SER A 1 71 ? -12.847 9.282 5.341 1.00 0.00 71 SER A CA 3
ATOM 2995 C C . SER A 1 71 ? -12.469 10.743 5.113 1.00 0.00 71 SER A C 3
ATOM 2996 O O . SER A 1 71 ? -11.655 11.057 4.247 1.00 0.00 71 SER A O 3
ATOM 3004 N N . GLY A 1 72 ? -13.068 11.632 5.900 1.00 0.00 72 GLY A N 3
ATOM 3005 C CA . GLY A 1 72 ? -12.782 13.049 5.770 1.00 0.00 72 GLY A CA 3
ATOM 3006 C C . GLY A 1 72 ? -13.786 13.913 6.506 1.00 0.00 72 GLY A C 3
ATOM 3007 O O . GLY A 1 72 ? -14.028 13.675 7.689 1.00 0.00 72 GLY A O 3
ATOM 3013 N N . GLY A 1 1 ? 15.861 -26.639 7.238 1.00 0.00 1 GLY A N 4
ATOM 3014 C CA . GLY A 1 1 ? 15.418 -25.637 8.190 1.00 0.00 1 GLY A CA 4
ATOM 3015 C C . GLY A 1 1 ? 15.741 -24.226 7.738 1.00 0.00 1 GLY A C 4
ATOM 3016 O O . GLY A 1 1 ? 16.841 -23.727 7.977 1.00 0.00 1 GLY A O 4
ATOM 3020 N N . SER A 1 2 ? 14.781 -23.582 7.083 1.00 0.00 2 SER A N 4
ATOM 3021 C CA . SER A 1 2 ? 14.971 -22.222 6.592 1.00 0.00 2 SER A CA 4
ATOM 3022 C C . SER A 1 2 ? 13.651 -21.457 6.587 1.00 0.00 2 SER A C 4
ATOM 3023 O O . SER A 1 2 ? 12.623 -21.973 6.150 1.00 0.00 2 SER A O 4
ATOM 3031 N N . SER A 1 3 ? 13.688 -20.222 7.078 1.00 0.00 3 SER A N 4
ATOM 3032 C CA . SER A 1 3 ? 12.495 -19.385 7.134 1.00 0.00 3 SER A CA 4
ATOM 3033 C C . SER A 1 3 ? 11.710 -19.471 5.829 1.00 0.00 3 SER A C 4
ATOM 3034 O O . SER A 1 3 ? 10.500 -19.697 5.833 1.00 0.00 3 SER A O 4
ATOM 3042 N N . GLY A 1 4 ? 12.407 -19.288 4.713 1.00 0.00 4 GLY A N 4
ATOM 3043 C CA . GLY A 1 4 ? 11.760 -19.348 3.415 1.00 0.00 4 GLY A CA 4
ATOM 3044 C C . GLY A 1 4 ? 12.038 -18.119 2.571 1.00 0.00 4 GLY A C 4
ATOM 3045 O O . GLY A 1 4 ? 13.151 -17.594 2.576 1.00 0.00 4 GLY A O 4
ATOM 3049 N N . SER A 1 5 ? 11.024 -17.661 1.844 1.00 0.00 5 SER A N 4
ATOM 3050 C CA . SER A 1 5 ? 11.166 -16.490 0.987 1.00 0.00 5 SER A CA 4
ATOM 3051 C C . SER A 1 5 ? 10.005 -15.522 1.193 1.00 0.00 5 SER A C 4
ATOM 3052 O O . SER A 1 5 ? 9.441 -14.998 0.232 1.00 0.00 5 SER A O 4
ATOM 3060 N N . SER A 1 6 ? 9.653 -15.290 2.453 1.00 0.00 6 SER A N 4
ATOM 3061 C CA . SER A 1 6 ? 8.557 -14.388 2.787 1.00 0.00 6 SER A CA 4
ATOM 3062 C C . SER A 1 6 ? 9.088 -13.039 3.260 1.00 0.00 6 SER A C 4
ATOM 3063 O O . SER A 1 6 ? 9.859 -12.963 4.216 1.00 0.00 6 SER A O 4
ATOM 3071 N N . GLY A 1 7 ? 8.671 -11.974 2.582 1.00 0.00 7 GLY A N 4
ATOM 3072 C CA . GLY A 1 7 ? 9.114 -10.641 2.946 1.00 0.00 7 GLY A CA 4
ATOM 3073 C C . GLY A 1 7 ? 8.302 -9.555 2.269 1.00 0.00 7 GLY A C 4
ATOM 3074 O O . GLY A 1 7 ? 7.122 -9.371 2.572 1.00 0.00 7 GLY A O 4
ATOM 3078 N N . CYS A 1 8 ? 8.934 -8.831 1.352 1.00 0.00 8 CYS A N 4
ATOM 3079 C CA . CYS A 1 8 ? 8.264 -7.755 0.631 1.00 0.00 8 CYS A CA 4
ATOM 3080 C C . CYS A 1 8 ? 7.267 -8.315 -0.379 1.00 0.00 8 CYS A C 4
ATOM 3081 O O . CYS A 1 8 ? 7.632 -8.652 -1.505 1.00 0.00 8 CYS A O 4
ATOM 3088 N N . ALA A 1 9 ? 6.007 -8.411 0.032 1.00 0.00 9 ALA A N 4
ATOM 3089 C CA . ALA A 1 9 ? 4.957 -8.928 -0.837 1.00 0.00 9 ALA A CA 4
ATOM 3090 C C . ALA A 1 9 ? 5.146 -8.448 -2.272 1.00 0.00 9 ALA A C 4
ATOM 3091 O O . ALA A 1 9 ? 4.788 -9.142 -3.222 1.00 0.00 9 ALA A O 4
ATOM 3098 N N . GLY A 1 10 ? 5.712 -7.254 -2.422 1.00 0.00 10 GLY A N 4
ATOM 3099 C CA . GLY A 1 10 ? 5.938 -6.701 -3.745 1.00 0.00 10 GLY A CA 4
ATOM 3100 C C . GLY A 1 10 ? 6.749 -7.626 -4.629 1.00 0.00 10 GLY A C 4
ATOM 3101 O O . GLY A 1 10 ? 6.213 -8.250 -5.545 1.00 0.00 10 GLY A O 4
ATOM 3105 N N . CYS A 1 11 ? 8.047 -7.715 -4.357 1.00 0.00 11 CYS A N 4
ATOM 3106 C CA . CYS A 1 11 ? 8.936 -8.569 -5.135 1.00 0.00 11 CYS A CA 4
ATOM 3107 C C . CYS A 1 11 ? 9.096 -9.935 -4.473 1.00 0.00 11 CYS A C 4
ATOM 3108 O O . CYS A 1 11 ? 10.032 -10.677 -4.772 1.00 0.00 11 CYS A O 4
ATOM 3115 N N . THR A 1 12 ? 8.175 -10.261 -3.571 1.00 0.00 12 THR A N 4
ATOM 3116 C CA . THR A 1 12 ? 8.214 -11.535 -2.866 1.00 0.00 12 THR A CA 4
ATOM 3117 C C . THR A 1 12 ? 9.648 -11.951 -2.559 1.00 0.00 12 THR A C 4
ATOM 3118 O O . THR A 1 12 ? 10.079 -13.045 -2.921 1.00 0.00 12 THR A O 4
ATOM 3129 N N . ASN A 1 13 ? 10.384 -11.070 -1.889 1.00 0.00 13 ASN A N 4
ATOM 3130 C CA . ASN A 1 13 ? 11.771 -11.346 -1.533 1.00 0.00 13 ASN A CA 4
ATOM 3131 C C . ASN A 1 13 ? 11.979 -11.234 -0.026 1.00 0.00 13 ASN A C 4
ATOM 3132 O O . ASN A 1 13 ? 11.254 -10.528 0.675 1.00 0.00 13 ASN A O 4
ATOM 3143 N N . PRO A 1 14 ? 12.993 -11.947 0.486 1.00 0.00 14 PRO A N 4
ATOM 3144 C CA . PRO A 1 14 ? 13.321 -11.944 1.915 1.00 0.00 14 PRO A CA 4
ATOM 3145 C C . PRO A 1 14 ? 13.898 -10.609 2.375 1.00 0.00 14 PRO A C 4
ATOM 3146 O O . PRO A 1 14 ? 15.059 -10.300 2.107 1.00 0.00 14 PRO A O 4
ATOM 3157 N N . ILE A 1 15 ? 13.080 -9.823 3.067 1.00 0.00 15 ILE A N 4
ATOM 3158 C CA . ILE A 1 15 ? 13.511 -8.523 3.564 1.00 0.00 15 ILE A CA 4
ATOM 3159 C C . ILE A 1 15 ? 14.527 -8.675 4.692 1.00 0.00 15 ILE A C 4
ATOM 3160 O O . ILE A 1 15 ? 15.603 -8.079 4.655 1.00 0.00 15 ILE A O 4
ATOM 3176 N N . SER A 1 16 ? 14.177 -9.477 5.692 1.00 0.00 16 SER A N 4
ATOM 3177 C CA . SER A 1 16 ? 15.058 -9.706 6.831 1.00 0.00 16 SER A CA 4
ATOM 3178 C C . SER A 1 16 ? 16.511 -9.821 6.381 1.00 0.00 16 SER A C 4
ATOM 3179 O O . SER A 1 16 ? 17.418 -9.309 7.035 1.00 0.00 16 SER A O 4
ATOM 3187 N N . GLY A 1 17 ? 16.723 -10.500 5.257 1.00 0.00 17 GLY A N 4
ATOM 3188 C CA . GLY A 1 17 ? 18.067 -10.671 4.737 1.00 0.00 17 GLY A CA 4
ATOM 3189 C C . GLY A 1 17 ? 18.938 -9.452 4.967 1.00 0.00 17 GLY A C 4
ATOM 3190 O O . GLY A 1 17 ? 20.110 -9.575 5.325 1.00 0.00 17 GLY A O 4
ATOM 3194 N N . LEU A 1 18 ? 18.366 -8.271 4.761 1.00 0.00 18 LEU A N 4
ATOM 3195 C CA . LEU A 1 18 ? 19.098 -7.023 4.947 1.00 0.00 18 LEU A CA 4
ATOM 3196 C C . LEU A 1 18 ? 18.755 -6.384 6.289 1.00 0.00 18 LEU A C 4
ATOM 3197 O O . LEU A 1 18 ? 17.589 -6.124 6.584 1.00 0.00 18 LEU A O 4
ATOM 3213 N N . GLY A 1 19 ? 19.779 -6.133 7.098 1.00 0.00 19 GLY A N 4
ATOM 3214 C CA . GLY A 1 19 ? 19.565 -5.526 8.399 1.00 0.00 19 GLY A CA 4
ATOM 3215 C C . GLY A 1 19 ? 19.324 -4.032 8.308 1.00 0.00 19 GLY A C 4
ATOM 3216 O O . GLY A 1 19 ? 19.712 -3.392 7.332 1.00 0.00 19 GLY A O 4
ATOM 3220 N N . GLY A 1 20 ? 18.679 -3.475 9.329 1.00 0.00 20 GLY A N 4
ATOM 3221 C CA . GLY A 1 20 ? 18.396 -2.052 9.339 1.00 0.00 20 GLY A CA 4
ATOM 3222 C C . GLY A 1 20 ? 18.085 -1.512 7.957 1.00 0.00 20 GLY A C 4
ATOM 3223 O O . GLY A 1 20 ? 18.984 -1.084 7.232 1.00 0.00 20 GLY A O 4
ATOM 3227 N N . THR A 1 21 ? 16.808 -1.532 7.589 1.00 0.00 21 THR A N 4
ATOM 3228 C CA . THR A 1 21 ? 16.381 -1.044 6.284 1.00 0.00 21 THR A CA 4
ATOM 3229 C C . THR A 1 21 ? 15.103 -0.220 6.396 1.00 0.00 21 THR A C 4
ATOM 3230 O O . THR A 1 21 ? 14.302 -0.420 7.309 1.00 0.00 21 THR A O 4
ATOM 3241 N N . LYS A 1 22 ? 14.918 0.706 5.461 1.00 0.00 22 LYS A N 4
ATOM 3242 C CA . LYS A 1 22 ? 13.736 1.559 5.453 1.00 0.00 22 LYS A CA 4
ATOM 3243 C C . LYS A 1 22 ? 12.567 0.863 4.763 1.00 0.00 22 LYS A C 4
ATOM 3244 O O . LYS A 1 22 ? 11.722 1.512 4.145 1.00 0.00 22 LYS A O 4
ATOM 3263 N N . TYR A 1 23 ? 12.524 -0.460 4.873 1.00 0.00 23 TYR A N 4
ATOM 3264 C CA . TYR A 1 23 ? 11.459 -1.244 4.259 1.00 0.00 23 TYR A CA 4
ATOM 3265 C C . TYR A 1 23 ? 10.138 -1.040 4.995 1.00 0.00 23 TYR A C 4
ATOM 3266 O O . TYR A 1 23 ? 10.120 -0.678 6.172 1.00 0.00 23 TYR A O 4
ATOM 3284 N N . ILE A 1 24 ? 9.035 -1.276 4.294 1.00 0.00 24 ILE A N 4
ATOM 3285 C CA . ILE A 1 24 ? 7.709 -1.120 4.880 1.00 0.00 24 ILE A CA 4
ATOM 3286 C C . ILE A 1 24 ? 7.270 -2.395 5.592 1.00 0.00 24 ILE A C 4
ATOM 3287 O O . ILE A 1 24 ? 7.152 -3.454 4.974 1.00 0.00 24 ILE A O 4
ATOM 3303 N N . SER A 1 25 ? 7.027 -2.286 6.894 1.00 0.00 25 SER A N 4
ATOM 3304 C CA . SER A 1 25 ? 6.602 -3.431 7.691 1.00 0.00 25 SER A CA 4
ATOM 3305 C C . SER A 1 25 ? 5.184 -3.230 8.218 1.00 0.00 25 SER A C 4
ATOM 3306 O O . SER A 1 25 ? 4.906 -2.266 8.931 1.00 0.00 25 SER A O 4
ATOM 3314 N N . PHE A 1 26 ? 4.291 -4.147 7.861 1.00 0.00 26 PHE A N 4
ATOM 3315 C CA . PHE A 1 26 ? 2.902 -4.071 8.297 1.00 0.00 26 PHE A CA 4
ATOM 3316 C C . PHE A 1 26 ? 2.576 -5.196 9.274 1.00 0.00 26 PHE A C 4
ATOM 3317 O O . PHE A 1 26 ? 3.396 -6.083 9.511 1.00 0.00 26 PHE A O 4
ATOM 3334 N N . GLU A 1 27 ? 1.373 -5.152 9.839 1.00 0.00 27 GLU A N 4
ATOM 3335 C CA . GLU A 1 27 ? 0.939 -6.167 10.792 1.00 0.00 27 GLU A CA 4
ATOM 3336 C C . GLU A 1 27 ? 1.535 -7.528 10.446 1.00 0.00 27 GLU A C 4
ATOM 3337 O O . GLU A 1 27 ? 2.156 -8.177 11.287 1.00 0.00 27 GLU A O 4
ATOM 3349 N N . GLU A 1 28 ? 1.341 -7.954 9.201 1.00 0.00 28 GLU A N 4
ATOM 3350 C CA . GLU A 1 28 ? 1.857 -9.238 8.745 1.00 0.00 28 GLU A CA 4
ATOM 3351 C C . GLU A 1 28 ? 2.591 -9.088 7.415 1.00 0.00 28 GLU A C 4
ATOM 3352 O O . GLU A 1 28 ? 3.671 -9.647 7.223 1.00 0.00 28 GLU A O 4
ATOM 3364 N N . ARG A 1 29 ? 1.995 -8.330 6.500 1.00 0.00 29 ARG A N 4
ATOM 3365 C CA . ARG A 1 29 ? 2.590 -8.107 5.188 1.00 0.00 29 ARG A CA 4
ATOM 3366 C C . ARG A 1 29 ? 3.752 -7.122 5.278 1.00 0.00 29 ARG A C 4
ATOM 3367 O O . ARG A 1 29 ? 3.923 -6.441 6.288 1.00 0.00 29 ARG A O 4
ATOM 3388 N N . GLN A 1 30 ? 4.547 -7.054 4.214 1.00 0.00 30 GLN A N 4
ATOM 3389 C CA . GLN A 1 30 ? 5.693 -6.153 4.174 1.00 0.00 30 GLN A CA 4
ATOM 3390 C C . GLN A 1 30 ? 5.982 -5.704 2.746 1.00 0.00 30 GLN A C 4
ATOM 3391 O O . GLN A 1 30 ? 5.423 -6.241 1.791 1.00 0.00 30 GLN A O 4
ATOM 3405 N N . TRP A 1 31 ? 6.858 -4.715 2.609 1.00 0.00 31 TRP A N 4
ATOM 3406 C CA . TRP A 1 31 ? 7.222 -4.193 1.296 1.00 0.00 31 TRP A CA 4
ATOM 3407 C C . TRP A 1 31 ? 8.528 -3.410 1.365 1.00 0.00 31 TRP A C 4
ATOM 3408 O O . TRP A 1 31 ? 9.170 -3.345 2.413 1.00 0.00 31 TRP A O 4
ATOM 3429 N N . HIS A 1 32 ? 8.917 -2.816 0.241 1.00 0.00 32 HIS A N 4
ATOM 3430 C CA . HIS A 1 32 ? 10.147 -2.036 0.174 1.00 0.00 32 HIS A CA 4
ATOM 3431 C C . HIS A 1 32 ? 9.841 -0.555 -0.031 1.00 0.00 32 HIS A C 4
ATOM 3432 O O . HIS A 1 32 ? 8.811 -0.197 -0.599 1.00 0.00 32 HIS A O 4
ATOM 3446 N N . ASN A 1 33 ? 10.744 0.301 0.436 1.00 0.00 33 ASN A N 4
ATOM 3447 C CA . ASN A 1 33 ? 10.570 1.743 0.305 1.00 0.00 33 ASN A CA 4
ATOM 3448 C C . ASN A 1 33 ? 10.097 2.108 -1.098 1.00 0.00 33 ASN A C 4
ATOM 3449 O O . ASN A 1 33 ? 9.463 3.144 -1.301 1.00 0.00 33 ASN A O 4
ATOM 3460 N N . ASP A 1 34 ? 10.409 1.251 -2.064 1.00 0.00 34 ASP A N 4
ATOM 3461 C CA . ASP A 1 34 ? 10.015 1.482 -3.449 1.00 0.00 34 ASP A CA 4
ATOM 3462 C C . ASP A 1 34 ? 8.836 0.593 -3.833 1.00 0.00 34 ASP A C 4
ATOM 3463 O O . ASP A 1 34 ? 7.790 1.082 -4.262 1.00 0.00 34 ASP A O 4
ATOM 3472 N N . CYS A 1 35 ? 9.012 -0.715 -3.678 1.00 0.00 35 CYS A N 4
ATOM 3473 C CA . CYS A 1 35 ? 7.965 -1.673 -4.011 1.00 0.00 35 CYS A CA 4
ATOM 3474 C C . CYS A 1 35 ? 6.624 -1.238 -3.426 1.00 0.00 35 CYS A C 4
ATOM 3475 O O . CYS A 1 35 ? 5.585 -1.348 -4.077 1.00 0.00 35 CYS A O 4
ATOM 3482 N N . PHE A 1 36 ? 6.656 -0.743 -2.193 1.00 0.00 36 PHE A N 4
ATOM 3483 C CA . PHE A 1 36 ? 5.444 -0.292 -1.519 1.00 0.00 36 PHE A CA 4
ATOM 3484 C C . PHE A 1 36 ? 4.719 0.761 -2.351 1.00 0.00 36 PHE A C 4
ATOM 3485 O O . PHE A 1 36 ? 5.059 1.943 -2.309 1.00 0.00 36 PHE A O 4
ATOM 3502 N N . ASN A 1 37 ? 3.718 0.323 -3.107 1.00 0.00 37 ASN A N 4
ATOM 3503 C CA . ASN A 1 37 ? 2.945 1.227 -3.951 1.00 0.00 37 ASN A CA 4
ATOM 3504 C C . ASN A 1 37 ? 1.494 0.765 -4.057 1.00 0.00 37 ASN A C 4
ATOM 3505 O O . ASN A 1 37 ? 1.202 -0.427 -3.959 1.00 0.00 37 ASN A O 4
ATOM 3516 N N . CYS A 1 38 ? 0.589 1.717 -4.259 1.00 0.00 38 CYS A N 4
ATOM 3517 C CA . CYS A 1 38 ? -0.831 1.410 -4.379 1.00 0.00 38 CYS A CA 4
ATOM 3518 C C . CYS A 1 38 ? -1.055 0.234 -5.326 1.00 0.00 38 CYS A C 4
ATOM 3519 O O . CYS A 1 38 ? -0.153 -0.165 -6.063 1.00 0.00 38 CYS A O 4
ATOM 3526 N N . LYS A 1 39 ? -2.263 -0.317 -5.300 1.00 0.00 39 LYS A N 4
ATOM 3527 C CA . LYS A 1 39 ? -2.608 -1.446 -6.156 1.00 0.00 39 LYS A CA 4
ATOM 3528 C C . LYS A 1 39 ? -3.503 -1.001 -7.308 1.00 0.00 39 LYS A C 4
ATOM 3529 O O . LYS A 1 39 ? -3.846 -1.796 -8.185 1.00 0.00 39 LYS A O 4
ATOM 3548 N N . LYS A 1 40 ? -3.879 0.273 -7.302 1.00 0.00 40 LYS A N 4
ATOM 3549 C CA . LYS A 1 40 ? -4.732 0.825 -8.348 1.00 0.00 40 LYS A CA 4
ATOM 3550 C C . LYS A 1 40 ? -3.987 1.883 -9.156 1.00 0.00 40 LYS A C 4
ATOM 3551 O O . LYS A 1 40 ? -4.091 1.930 -10.382 1.00 0.00 40 LYS A O 4
ATOM 3570 N N . CYS A 1 41 ? -3.235 2.730 -8.461 1.00 0.00 41 CYS A N 4
ATOM 3571 C CA . CYS A 1 41 ? -2.472 3.787 -9.114 1.00 0.00 41 CYS A CA 4
ATOM 3572 C C . CYS A 1 41 ? -0.978 3.619 -8.853 1.00 0.00 41 CYS A C 4
ATOM 3573 O O . CYS A 1 41 ? -0.163 4.424 -9.305 1.00 0.00 41 CYS A O 4
ATOM 3580 N N . SER A 1 42 ? -0.625 2.567 -8.120 1.00 0.00 42 SER A N 4
ATOM 3581 C CA . SER A 1 42 ? 0.770 2.295 -7.796 1.00 0.00 42 SER A CA 4
ATOM 3582 C C . SER A 1 42 ? 1.492 3.574 -7.384 1.00 0.00 42 SER A C 4
ATOM 3583 O O . SER A 1 42 ? 2.580 3.874 -7.878 1.00 0.00 42 SER A O 4
ATOM 3591 N N . LEU A 1 43 ? 0.879 4.326 -6.477 1.00 0.00 43 LEU A N 4
ATOM 3592 C CA . LEU A 1 43 ? 1.462 5.574 -5.997 1.00 0.00 43 LEU A CA 4
ATOM 3593 C C . LEU A 1 43 ? 2.318 5.335 -4.758 1.00 0.00 43 LEU A C 4
ATOM 3594 O O . LEU A 1 43 ? 2.046 4.430 -3.969 1.00 0.00 43 LEU A O 4
ATOM 3610 N N . SER A 1 44 ? 3.353 6.153 -4.593 1.00 0.00 44 SER A N 4
ATOM 3611 C CA . SER A 1 44 ? 4.250 6.029 -3.450 1.00 0.00 44 SER A CA 4
ATOM 3612 C C . SER A 1 44 ? 3.474 6.109 -2.139 1.00 0.00 44 SER A C 4
ATOM 3613 O O . SER A 1 44 ? 3.021 7.182 -1.736 1.00 0.00 44 SER A O 4
ATOM 3621 N N . LEU A 1 45 ? 3.325 4.968 -1.476 1.00 0.00 45 LEU A N 4
ATOM 3622 C CA . LEU A 1 45 ? 2.605 4.906 -0.209 1.00 0.00 45 LEU A CA 4
ATOM 3623 C C . LEU A 1 45 ? 3.563 5.038 0.970 1.00 0.00 45 LEU A C 4
ATOM 3624 O O . LEU A 1 45 ? 3.200 5.559 2.024 1.00 0.00 45 LEU A O 4
ATOM 3640 N N . VAL A 1 46 ? 4.791 4.563 0.783 1.00 0.00 46 VAL A N 4
ATOM 3641 C CA . VAL A 1 46 ? 5.803 4.630 1.830 1.00 0.00 46 VAL A CA 4
ATOM 3642 C C . VAL A 1 46 ? 5.754 5.969 2.558 1.00 0.00 46 VAL A C 4
ATOM 3643 O O . VAL A 1 46 ? 5.958 7.022 1.956 1.00 0.00 46 VAL A O 4
ATOM 3656 N N . GLY A 1 47 ? 5.481 5.920 3.858 1.00 0.00 47 GLY A N 4
ATOM 3657 C CA . GLY A 1 47 ? 5.410 7.135 4.648 1.00 0.00 47 GLY A CA 4
ATOM 3658 C C . GLY A 1 47 ? 4.072 7.836 4.514 1.00 0.00 47 GLY A C 4
ATOM 3659 O O . GLY A 1 47 ? 3.988 9.057 4.641 1.00 0.00 47 GLY A O 4
ATOM 3663 N N . ARG A 1 48 ? 3.024 7.061 4.255 1.00 0.00 48 ARG A N 4
ATOM 3664 C CA . ARG A 1 48 ? 1.684 7.615 4.101 1.00 0.00 48 ARG A CA 4
ATOM 3665 C C . ARG A 1 48 ? 0.652 6.751 4.820 1.00 0.00 48 ARG A C 4
ATOM 3666 O O . ARG A 1 48 ? 0.973 5.679 5.331 1.00 0.00 48 ARG A O 4
ATOM 3687 N N . GLY A 1 49 ? -0.589 7.227 4.856 1.00 0.00 49 GLY A N 4
ATOM 3688 C CA . GLY A 1 49 ? -1.649 6.486 5.515 1.00 0.00 49 GLY A CA 4
ATOM 3689 C C . GLY A 1 49 ? -2.307 5.475 4.597 1.00 0.00 49 GLY A C 4
ATOM 3690 O O . GLY A 1 49 ? -3.524 5.493 4.413 1.00 0.00 49 GLY A O 4
ATOM 3694 N N . PHE A 1 50 ? -1.501 4.591 4.018 1.00 0.00 50 PHE A N 4
ATOM 3695 C CA . PHE A 1 50 ? -2.013 3.570 3.111 1.00 0.00 50 PHE A CA 4
ATOM 3696 C C . PHE A 1 50 ? -3.068 2.710 3.800 1.00 0.00 50 PHE A C 4
ATOM 3697 O O . PHE A 1 50 ? -3.042 2.532 5.019 1.00 0.00 50 PHE A O 4
ATOM 3714 N N . LEU A 1 51 ? -3.997 2.180 3.013 1.00 0.00 51 LEU A N 4
ATOM 3715 C CA . LEU A 1 51 ? -5.064 1.339 3.546 1.00 0.00 51 LEU A CA 4
ATOM 3716 C C . LEU A 1 51 ? -4.716 -0.139 3.399 1.00 0.00 51 LEU A C 4
ATOM 3717 O O . LEU A 1 51 ? -3.616 -0.490 2.971 1.00 0.00 51 LEU A O 4
ATOM 3733 N N . THR A 1 52 ? -5.663 -1.002 3.754 1.00 0.00 52 THR A N 4
ATOM 3734 C CA . THR A 1 52 ? -5.458 -2.442 3.661 1.00 0.00 52 THR A CA 4
ATOM 3735 C C . THR A 1 52 ? -6.659 -3.128 3.020 1.00 0.00 52 THR A C 4
ATOM 3736 O O . THR A 1 52 ? -7.663 -3.386 3.681 1.00 0.00 52 THR A O 4
ATOM 3747 N N . GLU A 1 53 ? -6.546 -3.421 1.728 1.00 0.00 53 GLU A N 4
ATOM 3748 C CA . GLU A 1 53 ? -7.625 -4.078 0.998 1.00 0.00 53 GLU A CA 4
ATOM 3749 C C . GLU A 1 53 ? -7.655 -5.573 1.301 1.00 0.00 53 GLU A C 4
ATOM 3750 O O . GLU A 1 53 ? -6.724 -6.116 1.895 1.00 0.00 53 GLU A O 4
ATOM 3762 N N . ARG A 1 54 ? -8.733 -6.232 0.889 1.00 0.00 54 ARG A N 4
ATOM 3763 C CA . ARG A 1 54 ? -8.887 -7.664 1.117 1.00 0.00 54 ARG A CA 4
ATOM 3764 C C . ARG A 1 54 ? -7.538 -8.374 1.045 1.00 0.00 54 ARG A C 4
ATOM 3765 O O . ARG A 1 54 ? -7.010 -8.830 2.060 1.00 0.00 54 ARG A O 4
ATOM 3786 N N . ASP A 1 55 ? -6.986 -8.463 -0.160 1.00 0.00 55 ASP A N 4
ATOM 3787 C CA . ASP A 1 55 ? -5.698 -9.117 -0.364 1.00 0.00 55 ASP A CA 4
ATOM 3788 C C . ASP A 1 55 ? -4.723 -8.185 -1.077 1.00 0.00 55 ASP A C 4
ATOM 3789 O O . ASP A 1 55 ? -3.823 -8.637 -1.786 1.00 0.00 55 ASP A O 4
ATOM 3798 N N . ASP A 1 56 ? -4.909 -6.884 -0.885 1.00 0.00 56 ASP A N 4
ATOM 3799 C CA . ASP A 1 56 ? -4.045 -5.888 -1.509 1.00 0.00 56 ASP A CA 4
ATOM 3800 C C . ASP A 1 56 ? -4.100 -4.568 -0.747 1.00 0.00 56 ASP A C 4
ATOM 3801 O O . ASP A 1 56 ? -4.943 -4.380 0.130 1.00 0.00 56 ASP A O 4
ATOM 3810 N N . ILE A 1 57 ? -3.194 -3.657 -1.087 1.00 0.00 57 ILE A N 4
ATOM 3811 C CA . ILE A 1 57 ? -3.139 -2.354 -0.435 1.00 0.00 57 ILE A CA 4
ATOM 3812 C C . ILE A 1 57 ? -3.543 -1.241 -1.396 1.00 0.00 57 ILE A C 4
ATOM 3813 O O . ILE A 1 57 ? -3.502 -1.413 -2.615 1.00 0.00 57 ILE A O 4
ATOM 3829 N N . LEU A 1 58 ? -3.932 -0.099 -0.839 1.00 0.00 58 LEU A N 4
ATOM 3830 C CA . LEU A 1 58 ? -4.342 1.045 -1.647 1.00 0.00 58 LEU A CA 4
ATOM 3831 C C . LEU A 1 58 ? -4.051 2.355 -0.922 1.00 0.00 58 LEU A C 4
ATOM 3832 O O . LEU A 1 58 ? -3.793 2.367 0.282 1.00 0.00 58 LEU A O 4
ATOM 3848 N N . CYS A 1 59 ? -4.095 3.457 -1.662 1.00 0.00 59 CYS A N 4
ATOM 3849 C CA . CYS A 1 59 ? -3.838 4.774 -1.091 1.00 0.00 59 CYS A CA 4
ATOM 3850 C C . CYS A 1 59 ? -5.146 5.499 -0.786 1.00 0.00 59 CYS A C 4
ATOM 3851 O O . CYS A 1 59 ? -6.193 5.214 -1.367 1.00 0.00 59 CYS A O 4
ATOM 3858 N N . PRO A 1 60 ? -5.086 6.459 0.149 1.00 0.00 60 PRO A N 4
ATOM 3859 C CA . PRO A 1 60 ? -6.255 7.246 0.552 1.00 0.00 60 PRO A CA 4
ATOM 3860 C C . PRO A 1 60 ? -7.031 7.786 -0.644 1.00 0.00 60 PRO A C 4
ATOM 3861 O O . PRO A 1 60 ? -8.251 7.939 -0.586 1.00 0.00 60 PRO A O 4
ATOM 3872 N N . ASP A 1 61 ? -6.317 8.072 -1.726 1.00 0.00 61 ASP A N 4
ATOM 3873 C CA . ASP A 1 61 ? -6.939 8.594 -2.938 1.00 0.00 61 ASP A CA 4
ATOM 3874 C C . ASP A 1 61 ? -7.834 7.541 -3.585 1.00 0.00 61 ASP A C 4
ATOM 3875 O O . ASP A 1 61 ? -8.883 7.862 -4.145 1.00 0.00 61 ASP A O 4
ATOM 3884 N N . CYS A 1 62 ? -7.412 6.284 -3.507 1.00 0.00 62 CYS A N 4
ATOM 3885 C CA . CYS A 1 62 ? -8.173 5.184 -4.086 1.00 0.00 62 CYS A CA 4
ATOM 3886 C C . CYS A 1 62 ? -9.163 4.614 -3.074 1.00 0.00 62 CYS A C 4
ATOM 3887 O O . CYS A 1 62 ? -10.340 4.426 -3.379 1.00 0.00 62 CYS A O 4
ATOM 3894 N N . GLY A 1 63 ? -8.676 4.342 -1.867 1.00 0.00 63 GLY A N 4
ATOM 3895 C CA . GLY A 1 63 ? -9.530 3.797 -0.828 1.00 0.00 63 GLY A CA 4
ATOM 3896 C C . GLY A 1 63 ? -10.720 4.688 -0.530 1.00 0.00 63 GLY A C 4
ATOM 3897 O O . GLY A 1 63 ? -11.851 4.212 -0.426 1.00 0.00 63 GLY A O 4
ATOM 3901 N N . LYS A 1 64 ? -10.466 5.984 -0.389 1.00 0.00 64 LYS A N 4
ATOM 3902 C CA . LYS A 1 64 ? -11.525 6.945 -0.100 1.00 0.00 64 LYS A CA 4
ATOM 3903 C C . LYS A 1 64 ? -12.809 6.576 -0.836 1.00 0.00 64 LYS A C 4
ATOM 3904 O O . LYS A 1 64 ? -13.908 6.732 -0.303 1.00 0.00 64 LYS A O 4
ATOM 3923 N N . ASP A 1 65 ? -12.663 6.086 -2.062 1.00 0.00 65 ASP A N 4
ATOM 3924 C CA . ASP A 1 65 ? -13.812 5.693 -2.870 1.00 0.00 65 ASP A CA 4
ATOM 3925 C C . ASP A 1 65 ? -14.595 4.573 -2.192 1.00 0.00 65 ASP A C 4
ATOM 3926 O O . ASP A 1 65 ? -15.825 4.608 -2.136 1.00 0.00 65 ASP A O 4
ATOM 3935 N N . ILE A 1 66 ? -13.875 3.580 -1.681 1.00 0.00 66 ILE A N 4
ATOM 3936 C CA . ILE A 1 66 ? -14.503 2.450 -1.007 1.00 0.00 66 ILE A CA 4
ATOM 3937 C C . ILE A 1 66 ? -15.779 2.877 -0.290 1.00 0.00 66 ILE A C 4
ATOM 3938 O O . ILE A 1 66 ? -16.863 2.367 -0.574 1.00 0.00 66 ILE A O 4
ATOM 3954 N N . SER A 1 67 ? -15.643 3.818 0.639 1.00 0.00 67 SER A N 4
ATOM 3955 C CA . SER A 1 67 ? -16.785 4.313 1.398 1.00 0.00 67 SER A CA 4
ATOM 3956 C C . SER A 1 67 ? -17.193 5.704 0.921 1.00 0.00 67 SER A C 4
ATOM 3957 O O . SER A 1 67 ? -17.349 6.626 1.720 1.00 0.00 67 SER A O 4
ATOM 3965 N N . GLY A 1 68 ? -17.365 5.846 -0.390 1.00 0.00 68 GLY A N 4
ATOM 3966 C CA . GLY A 1 68 ? -17.754 7.126 -0.952 1.00 0.00 68 GLY A CA 4
ATOM 3967 C C . GLY A 1 68 ? -19.036 7.041 -1.757 1.00 0.00 68 GLY A C 4
ATOM 3968 O O . GLY A 1 68 ? -20.096 6.687 -1.240 1.00 0.00 68 GLY A O 4
ATOM 3972 N N . PRO A 1 69 ? -18.949 7.372 -3.054 1.00 0.00 69 PRO A N 4
ATOM 3973 C CA . PRO A 1 69 ? -20.102 7.341 -3.958 1.00 0.00 69 PRO A CA 4
ATOM 3974 C C . PRO A 1 69 ? -20.569 5.919 -4.252 1.00 0.00 69 PRO A C 4
ATOM 3975 O O . PRO A 1 69 ? -21.486 5.709 -5.045 1.00 0.00 69 PRO A O 4
ATOM 3986 N N . SER A 1 70 ? -19.933 4.947 -3.607 1.00 0.00 70 SER A N 4
ATOM 3987 C CA . SER A 1 70 ? -20.281 3.544 -3.802 1.00 0.00 70 SER A CA 4
ATOM 3988 C C . SER A 1 70 ? -21.788 3.379 -3.980 1.00 0.00 70 SER A C 4
ATOM 3989 O O . SER A 1 70 ? -22.575 4.175 -3.470 1.00 0.00 70 SER A O 4
ATOM 3997 N N . SER A 1 71 ? -22.180 2.338 -4.707 1.00 0.00 71 SER A N 4
ATOM 3998 C CA . SER A 1 71 ? -23.592 2.068 -4.956 1.00 0.00 71 SER A CA 4
ATOM 3999 C C . SER A 1 71 ? -23.994 0.710 -4.389 1.00 0.00 71 SER A C 4
ATOM 4000 O O . SER A 1 71 ? -23.142 -0.104 -4.035 1.00 0.00 71 SER A O 4
ATOM 4008 N N . GLY A 1 72 ? -25.300 0.473 -4.307 1.00 0.00 72 GLY A N 4
ATOM 4009 C CA . GLY A 1 72 ? -25.793 -0.786 -3.782 1.00 0.00 72 GLY A CA 4
ATOM 4010 C C . GLY A 1 72 ? -25.906 -0.781 -2.271 1.00 0.00 72 GLY A C 4
ATOM 4011 O O . GLY A 1 72 ? -26.951 -0.396 -1.749 1.00 0.00 72 GLY A O 4
ATOM 4017 N N . GLY A 1 1 ? 5.394 -28.141 6.055 1.00 0.00 1 GLY A N 5
ATOM 4018 C CA . GLY A 1 1 ? 4.063 -27.806 6.528 1.00 0.00 1 GLY A CA 5
ATOM 4019 C C . GLY A 1 1 ? 3.493 -26.584 5.837 1.00 0.00 1 GLY A C 5
ATOM 4020 O O . GLY A 1 1 ? 2.796 -26.701 4.829 1.00 0.00 1 GLY A O 5
ATOM 4024 N N . SER A 1 2 ? 3.787 -25.407 6.380 1.00 0.00 2 SER A N 5
ATOM 4025 C CA . SER A 1 2 ? 3.293 -24.158 5.812 1.00 0.00 2 SER A CA 5
ATOM 4026 C C . SER A 1 2 ? 4.450 -23.274 5.355 1.00 0.00 2 SER A C 5
ATOM 4027 O O . SER A 1 2 ? 4.903 -22.396 6.090 1.00 0.00 2 SER A O 5
ATOM 4035 N N . SER A 1 3 ? 4.924 -23.513 4.137 1.00 0.00 3 SER A N 5
ATOM 4036 C CA . SER A 1 3 ? 6.031 -22.742 3.582 1.00 0.00 3 SER A CA 5
ATOM 4037 C C . SER A 1 3 ? 5.719 -22.290 2.159 1.00 0.00 3 SER A C 5
ATOM 4038 O O . SER A 1 3 ? 4.701 -22.673 1.583 1.00 0.00 3 SER A O 5
ATOM 4046 N N . GLY A 1 4 ? 6.604 -21.473 1.596 1.00 0.00 4 GLY A N 5
ATOM 4047 C CA . GLY A 1 4 ? 6.406 -20.981 0.245 1.00 0.00 4 GLY A CA 5
ATOM 4048 C C . GLY A 1 4 ? 7.172 -19.701 -0.024 1.00 0.00 4 GLY A C 5
ATOM 4049 O O . GLY A 1 4 ? 8.358 -19.737 -0.350 1.00 0.00 4 GLY A O 5
ATOM 4053 N N . SER A 1 5 ? 6.492 -18.567 0.112 1.00 0.00 5 SER A N 5
ATOM 4054 C CA . SER A 1 5 ? 7.115 -17.270 -0.125 1.00 0.00 5 SER A CA 5
ATOM 4055 C C . SER A 1 5 ? 7.114 -16.427 1.147 1.00 0.00 5 SER A C 5
ATOM 4056 O O . SER A 1 5 ? 6.344 -16.682 2.073 1.00 0.00 5 SER A O 5
ATOM 4064 N N . SER A 1 6 ? 7.983 -15.422 1.184 1.00 0.00 6 SER A N 5
ATOM 4065 C CA . SER A 1 6 ? 8.086 -14.543 2.343 1.00 0.00 6 SER A CA 5
ATOM 4066 C C . SER A 1 6 ? 8.882 -13.286 2.002 1.00 0.00 6 SER A C 5
ATOM 4067 O O . SER A 1 6 ? 9.545 -13.219 0.968 1.00 0.00 6 SER A O 5
ATOM 4075 N N . GLY A 1 7 ? 8.811 -12.292 2.882 1.00 0.00 7 GLY A N 5
ATOM 4076 C CA . GLY A 1 7 ? 9.529 -11.050 2.658 1.00 0.00 7 GLY A CA 5
ATOM 4077 C C . GLY A 1 7 ? 8.651 -9.975 2.049 1.00 0.00 7 GLY A C 5
ATOM 4078 O O . GLY A 1 7 ? 7.447 -9.928 2.303 1.00 0.00 7 GLY A O 5
ATOM 4082 N N . CYS A 1 8 ? 9.254 -9.106 1.244 1.00 0.00 8 CYS A N 5
ATOM 4083 C CA . CYS A 1 8 ? 8.521 -8.024 0.599 1.00 0.00 8 CYS A CA 5
ATOM 4084 C C . CYS A 1 8 ? 7.446 -8.576 -0.333 1.00 0.00 8 CYS A C 5
ATOM 4085 O O . CYS A 1 8 ? 7.750 -9.135 -1.387 1.00 0.00 8 CYS A O 5
ATOM 4092 N N . ALA A 1 9 ? 6.187 -8.414 0.063 1.00 0.00 9 ALA A N 5
ATOM 4093 C CA . ALA A 1 9 ? 5.067 -8.893 -0.737 1.00 0.00 9 ALA A CA 5
ATOM 4094 C C . ALA A 1 9 ? 5.120 -8.326 -2.152 1.00 0.00 9 ALA A C 5
ATOM 4095 O O . ALA A 1 9 ? 4.700 -8.976 -3.108 1.00 0.00 9 ALA A O 5
ATOM 4102 N N . GLY A 1 10 ? 5.640 -7.109 -2.277 1.00 0.00 10 GLY A N 5
ATOM 4103 C CA . GLY A 1 10 ? 5.737 -6.474 -3.579 1.00 0.00 10 GLY A CA 5
ATOM 4104 C C . GLY A 1 10 ? 6.471 -7.333 -4.589 1.00 0.00 10 GLY A C 5
ATOM 4105 O O . GLY A 1 10 ? 5.852 -7.959 -5.450 1.00 0.00 10 GLY A O 5
ATOM 4109 N N . CYS A 1 11 ? 7.796 -7.364 -4.486 1.00 0.00 11 CYS A N 5
ATOM 4110 C CA . CYS A 1 11 ? 8.617 -8.150 -5.399 1.00 0.00 11 CYS A CA 5
ATOM 4111 C C . CYS A 1 11 ? 8.810 -9.569 -4.871 1.00 0.00 11 CYS A C 5
ATOM 4112 O O . CYS A 1 11 ? 9.781 -10.244 -5.213 1.00 0.00 11 CYS A O 5
ATOM 4119 N N . THR A 1 12 ? 7.878 -10.016 -4.035 1.00 0.00 12 THR A N 5
ATOM 4120 C CA . THR A 1 12 ? 7.945 -11.353 -3.459 1.00 0.00 12 THR A CA 5
ATOM 4121 C C . THR A 1 12 ? 9.390 -11.778 -3.224 1.00 0.00 12 THR A C 5
ATOM 4122 O O . THR A 1 12 ? 9.808 -12.852 -3.655 1.00 0.00 12 THR A O 5
ATOM 4133 N N . ASN A 1 13 ? 10.148 -10.929 -2.538 1.00 0.00 13 ASN A N 5
ATOM 4134 C CA . ASN A 1 13 ? 11.547 -11.218 -2.245 1.00 0.00 13 ASN A CA 5
ATOM 4135 C C . ASN A 1 13 ? 11.858 -10.968 -0.773 1.00 0.00 13 ASN A C 5
ATOM 4136 O O . ASN A 1 13 ? 11.131 -10.266 -0.070 1.00 0.00 13 ASN A O 5
ATOM 4147 N N . PRO A 1 14 ? 12.965 -11.555 -0.294 1.00 0.00 14 PRO A N 5
ATOM 4148 C CA . PRO A 1 14 ? 13.398 -11.410 1.099 1.00 0.00 14 PRO A CA 5
ATOM 4149 C C . PRO A 1 14 ? 13.893 -10.001 1.408 1.00 0.00 14 PRO A C 5
ATOM 4150 O O . PRO A 1 14 ? 14.603 -9.393 0.607 1.00 0.00 14 PRO A O 5
ATOM 4161 N N . ILE A 1 15 ? 13.514 -9.488 2.574 1.00 0.00 15 ILE A N 5
ATOM 4162 C CA . ILE A 1 15 ? 13.922 -8.152 2.989 1.00 0.00 15 ILE A CA 5
ATOM 4163 C C . ILE A 1 15 ? 15.040 -8.214 4.024 1.00 0.00 15 ILE A C 5
ATOM 4164 O O . ILE A 1 15 ? 15.167 -9.195 4.757 1.00 0.00 15 ILE A O 5
ATOM 4180 N N . SER A 1 16 ? 15.846 -7.159 4.080 1.00 0.00 16 SER A N 5
ATOM 4181 C CA . SER A 1 16 ? 16.956 -7.094 5.025 1.00 0.00 16 SER A CA 5
ATOM 4182 C C . SER A 1 16 ? 18.068 -8.058 4.623 1.00 0.00 16 SER A C 5
ATOM 4183 O O . SER A 1 16 ? 18.629 -8.761 5.462 1.00 0.00 16 SER A O 5
ATOM 4191 N N . GLY A 1 17 ? 18.383 -8.084 3.331 1.00 0.00 17 GLY A N 5
ATOM 4192 C CA . GLY A 1 17 ? 19.426 -8.964 2.839 1.00 0.00 17 GLY A CA 5
ATOM 4193 C C . GLY A 1 17 ? 20.647 -8.974 3.738 1.00 0.00 17 GLY A C 5
ATOM 4194 O O . GLY A 1 17 ? 21.158 -10.038 4.090 1.00 0.00 17 GLY A O 5
ATOM 4198 N N . LEU A 1 18 ? 21.117 -7.789 4.109 1.00 0.00 18 LEU A N 5
ATOM 4199 C CA . LEU A 1 18 ? 22.287 -7.665 4.972 1.00 0.00 18 LEU A CA 5
ATOM 4200 C C . LEU A 1 18 ? 21.873 -7.426 6.420 1.00 0.00 18 LEU A C 5
ATOM 4201 O O . LEU A 1 18 ? 22.378 -8.075 7.336 1.00 0.00 18 LEU A O 5
ATOM 4217 N N . GLY A 1 19 ? 20.949 -6.492 6.620 1.00 0.00 19 GLY A N 5
ATOM 4218 C CA . GLY A 1 19 ? 20.481 -6.185 7.959 1.00 0.00 19 GLY A CA 5
ATOM 4219 C C . GLY A 1 19 ? 20.422 -4.694 8.226 1.00 0.00 19 GLY A C 5
ATOM 4220 O O . GLY A 1 19 ? 21.387 -4.104 8.709 1.00 0.00 19 GLY A O 5
ATOM 4224 N N . GLY A 1 20 ? 19.285 -4.082 7.909 1.00 0.00 20 GLY A N 5
ATOM 4225 C CA . GLY A 1 20 ? 19.125 -2.656 8.122 1.00 0.00 20 GLY A CA 5
ATOM 4226 C C . GLY A 1 20 ? 18.568 -1.946 6.905 1.00 0.00 20 GLY A C 5
ATOM 4227 O O . GLY A 1 20 ? 19.292 -1.679 5.945 1.00 0.00 20 GLY A O 5
ATOM 4231 N N . THR A 1 21 ? 17.274 -1.639 6.941 1.00 0.00 21 THR A N 5
ATOM 4232 C CA . THR A 1 21 ? 16.619 -0.959 5.832 1.00 0.00 21 THR A CA 5
ATOM 4233 C C . THR A 1 21 ? 15.302 -0.331 6.273 1.00 0.00 21 THR A C 5
ATOM 4234 O O . THR A 1 21 ? 14.675 -0.785 7.230 1.00 0.00 21 THR A O 5
ATOM 4245 N N . LYS A 1 22 ? 14.885 0.716 5.568 1.00 0.00 22 LYS A N 5
ATOM 4246 C CA . LYS A 1 22 ? 13.640 1.406 5.885 1.00 0.00 22 LYS A CA 5
ATOM 4247 C C . LYS A 1 22 ? 12.450 0.705 5.238 1.00 0.00 22 LYS A C 5
ATOM 4248 O O . LYS A 1 22 ? 11.400 1.312 5.026 1.00 0.00 22 LYS A O 5
ATOM 4267 N N . TYR A 1 23 ? 12.620 -0.576 4.929 1.00 0.00 23 TYR A N 5
ATOM 4268 C CA . TYR A 1 23 ? 11.559 -1.359 4.306 1.00 0.00 23 TYR A CA 5
ATOM 4269 C C . TYR A 1 23 ? 10.227 -1.133 5.014 1.00 0.00 23 TYR A C 5
ATOM 4270 O O . TYR A 1 23 ? 10.191 -0.763 6.188 1.00 0.00 23 TYR A O 5
ATOM 4288 N N . ILE A 1 24 ? 9.135 -1.360 4.293 1.00 0.00 24 ILE A N 5
ATOM 4289 C CA . ILE A 1 24 ? 7.800 -1.183 4.851 1.00 0.00 24 ILE A CA 5
ATOM 4290 C C . ILE A 1 24 ? 7.355 -2.426 5.615 1.00 0.00 24 ILE A C 5
ATOM 4291 O O . ILE A 1 24 ? 7.140 -3.485 5.026 1.00 0.00 24 ILE A O 5
ATOM 4307 N N . SER A 1 25 ? 7.217 -2.288 6.930 1.00 0.00 25 SER A N 5
ATOM 4308 C CA . SER A 1 25 ? 6.800 -3.400 7.776 1.00 0.00 25 SER A CA 5
ATOM 4309 C C . SER A 1 25 ? 5.383 -3.182 8.299 1.00 0.00 25 SER A C 5
ATOM 4310 O O . SER A 1 25 ? 5.108 -2.201 8.990 1.00 0.00 25 SER A O 5
ATOM 4318 N N . PHE A 1 26 ? 4.487 -4.104 7.964 1.00 0.00 26 PHE A N 5
ATOM 4319 C CA . PHE A 1 26 ? 3.098 -4.014 8.399 1.00 0.00 26 PHE A CA 5
ATOM 4320 C C . PHE A 1 26 ? 2.766 -5.122 9.394 1.00 0.00 26 PHE A C 5
ATOM 4321 O O . PHE A 1 26 ? 3.586 -6.002 9.654 1.00 0.00 26 PHE A O 5
ATOM 4338 N N . GLU A 1 27 ? 1.558 -5.072 9.946 1.00 0.00 27 GLU A N 5
ATOM 4339 C CA . GLU A 1 27 ? 1.118 -6.070 10.913 1.00 0.00 27 GLU A CA 5
ATOM 4340 C C . GLU A 1 27 ? 1.721 -7.436 10.597 1.00 0.00 27 GLU A C 5
ATOM 4341 O O . GLU A 1 27 ? 2.335 -8.068 11.455 1.00 0.00 27 GLU A O 5
ATOM 4353 N N . GLU A 1 28 ? 1.539 -7.884 9.358 1.00 0.00 28 GLU A N 5
ATOM 4354 C CA . GLU A 1 28 ? 2.064 -9.176 8.930 1.00 0.00 28 GLU A CA 5
ATOM 4355 C C . GLU A 1 28 ? 2.786 -9.052 7.591 1.00 0.00 28 GLU A C 5
ATOM 4356 O O . GLU A 1 28 ? 3.871 -9.603 7.405 1.00 0.00 28 GLU A O 5
ATOM 4368 N N . ARG A 1 29 ? 2.175 -8.325 6.661 1.00 0.00 29 ARG A N 5
ATOM 4369 C CA . ARG A 1 29 ? 2.758 -8.130 5.339 1.00 0.00 29 ARG A CA 5
ATOM 4370 C C . ARG A 1 29 ? 3.861 -7.077 5.381 1.00 0.00 29 ARG A C 5
ATOM 4371 O O . ARG A 1 29 ? 3.965 -6.312 6.339 1.00 0.00 29 ARG A O 5
ATOM 4392 N N . GLN A 1 30 ? 4.682 -7.045 4.336 1.00 0.00 30 GLN A N 5
ATOM 4393 C CA . GLN A 1 30 ? 5.778 -6.087 4.254 1.00 0.00 30 GLN A CA 5
ATOM 4394 C C . GLN A 1 30 ? 6.018 -5.656 2.812 1.00 0.00 30 GLN A C 5
ATOM 4395 O O . GLN A 1 30 ? 5.430 -6.209 1.882 1.00 0.00 30 GLN A O 5
ATOM 4409 N N . TRP A 1 31 ? 6.884 -4.665 2.632 1.00 0.00 31 TRP A N 5
ATOM 4410 C CA . TRP A 1 31 ? 7.201 -4.159 1.301 1.00 0.00 31 TRP A CA 5
ATOM 4411 C C . TRP A 1 31 ? 8.495 -3.352 1.320 1.00 0.00 31 TRP A C 5
ATOM 4412 O O . TRP A 1 31 ? 9.173 -3.272 2.344 1.00 0.00 31 TRP A O 5
ATOM 4433 N N . HIS A 1 32 ? 8.831 -2.755 0.181 1.00 0.00 32 HIS A N 5
ATOM 4434 C CA . HIS A 1 32 ? 10.044 -1.952 0.068 1.00 0.00 32 HIS A CA 5
ATOM 4435 C C . HIS A 1 32 ? 9.704 -0.482 -0.156 1.00 0.00 32 HIS A C 5
ATOM 4436 O O . HIS A 1 32 ? 8.653 -0.155 -0.705 1.00 0.00 32 HIS A O 5
ATOM 4450 N N . ASN A 1 33 ? 10.600 0.400 0.275 1.00 0.00 33 ASN A N 5
ATOM 4451 C CA . ASN A 1 33 ? 10.394 1.836 0.123 1.00 0.00 33 ASN A CA 5
ATOM 4452 C C . ASN A 1 33 ? 9.870 2.166 -1.271 1.00 0.00 33 ASN A C 5
ATOM 4453 O O . ASN A 1 33 ? 9.142 3.141 -1.457 1.00 0.00 33 ASN A O 5
ATOM 4464 N N . ASP A 1 34 ? 10.245 1.346 -2.247 1.00 0.00 34 ASP A N 5
ATOM 4465 C CA . ASP A 1 34 ? 9.812 1.549 -3.625 1.00 0.00 34 ASP A CA 5
ATOM 4466 C C . ASP A 1 34 ? 8.623 0.653 -3.958 1.00 0.00 34 ASP A C 5
ATOM 4467 O O . ASP A 1 34 ? 7.569 1.132 -4.376 1.00 0.00 34 ASP A O 5
ATOM 4476 N N . CYS A 1 35 ? 8.801 -0.651 -3.773 1.00 0.00 35 CYS A N 5
ATOM 4477 C CA . CYS A 1 35 ? 7.745 -1.615 -4.055 1.00 0.00 35 CYS A CA 5
ATOM 4478 C C . CYS A 1 35 ? 6.423 -1.172 -3.434 1.00 0.00 35 CYS A C 5
ATOM 4479 O O . CYS A 1 35 ? 5.380 -1.195 -4.087 1.00 0.00 35 CYS A O 5
ATOM 4486 N N . PHE A 1 36 ? 6.476 -0.768 -2.169 1.00 0.00 36 PHE A N 5
ATOM 4487 C CA . PHE A 1 36 ? 5.284 -0.320 -1.459 1.00 0.00 36 PHE A CA 5
ATOM 4488 C C . PHE A 1 36 ? 4.546 0.751 -2.257 1.00 0.00 36 PHE A C 5
ATOM 4489 O O . PHE A 1 36 ? 4.834 1.940 -2.134 1.00 0.00 36 PHE A O 5
ATOM 4506 N N . ASN A 1 37 ? 3.593 0.317 -3.076 1.00 0.00 37 ASN A N 5
ATOM 4507 C CA . ASN A 1 37 ? 2.813 1.238 -3.896 1.00 0.00 37 ASN A CA 5
ATOM 4508 C C . ASN A 1 37 ? 1.378 0.744 -4.053 1.00 0.00 37 ASN A C 5
ATOM 4509 O O . ASN A 1 37 ? 1.122 -0.460 -4.069 1.00 0.00 37 ASN A O 5
ATOM 4520 N N . CYS A 1 38 ? 0.445 1.683 -4.170 1.00 0.00 38 CYS A N 5
ATOM 4521 C CA . CYS A 1 38 ? -0.965 1.346 -4.326 1.00 0.00 38 CYS A CA 5
ATOM 4522 C C . CYS A 1 38 ? -1.143 0.203 -5.321 1.00 0.00 38 CYS A C 5
ATOM 4523 O O . CYS A 1 38 ? -0.219 -0.144 -6.058 1.00 0.00 38 CYS A O 5
ATOM 4530 N N . LYS A 1 39 ? -2.338 -0.379 -5.338 1.00 0.00 39 LYS A N 5
ATOM 4531 C CA . LYS A 1 39 ? -2.640 -1.481 -6.243 1.00 0.00 39 LYS A CA 5
ATOM 4532 C C . LYS A 1 39 ? -3.563 -1.024 -7.368 1.00 0.00 39 LYS A C 5
ATOM 4533 O O . LYS A 1 39 ? -3.751 -1.733 -8.357 1.00 0.00 39 LYS A O 5
ATOM 4552 N N . LYS A 1 40 ? -4.136 0.164 -7.211 1.00 0.00 40 LYS A N 5
ATOM 4553 C CA . LYS A 1 40 ? -5.037 0.718 -8.214 1.00 0.00 40 LYS A CA 5
ATOM 4554 C C . LYS A 1 40 ? -4.312 1.724 -9.102 1.00 0.00 40 LYS A C 5
ATOM 4555 O O . LYS A 1 40 ? -4.318 1.603 -10.328 1.00 0.00 40 LYS A O 5
ATOM 4574 N N . CYS A 1 41 ? -3.685 2.715 -8.477 1.00 0.00 41 CYS A N 5
ATOM 4575 C CA . CYS A 1 41 ? -2.954 3.741 -9.209 1.00 0.00 41 CYS A CA 5
ATOM 4576 C C . CYS A 1 41 ? -1.450 3.491 -9.139 1.00 0.00 41 CYS A C 5
ATOM 4577 O O . CYS A 1 41 ? -0.679 4.058 -9.914 1.00 0.00 41 CYS A O 5
ATOM 4584 N N . SER A 1 42 ? -1.040 2.640 -8.205 1.00 0.00 42 SER A N 5
ATOM 4585 C CA . SER A 1 42 ? 0.372 2.317 -8.030 1.00 0.00 42 SER A CA 5
ATOM 4586 C C . SER A 1 42 ? 1.169 3.559 -7.644 1.00 0.00 42 SER A C 5
ATOM 4587 O O . SER A 1 42 ? 2.150 3.910 -8.300 1.00 0.00 42 SER A O 5
ATOM 4595 N N . LEU A 1 43 ? 0.740 4.221 -6.575 1.00 0.00 43 LEU A N 5
ATOM 4596 C CA . LEU A 1 43 ? 1.413 5.425 -6.099 1.00 0.00 43 LEU A CA 5
ATOM 4597 C C . LEU A 1 43 ? 2.226 5.134 -4.842 1.00 0.00 43 LEU A C 5
ATOM 4598 O O . LEU A 1 43 ? 1.905 4.221 -4.081 1.00 0.00 43 LEU A O 5
ATOM 4614 N N . SER A 1 44 ? 3.279 5.917 -4.630 1.00 0.00 44 SER A N 5
ATOM 4615 C CA . SER A 1 44 ? 4.139 5.742 -3.465 1.00 0.00 44 SER A CA 5
ATOM 4616 C C . SER A 1 44 ? 3.330 5.828 -2.175 1.00 0.00 44 SER A C 5
ATOM 4617 O O . SER A 1 44 ? 2.699 6.847 -1.890 1.00 0.00 44 SER A O 5
ATOM 4625 N N . LEU A 1 45 ? 3.353 4.751 -1.397 1.00 0.00 45 LEU A N 5
ATOM 4626 C CA . LEU A 1 45 ? 2.623 4.703 -0.135 1.00 0.00 45 LEU A CA 5
ATOM 4627 C C . LEU A 1 45 ? 3.573 4.842 1.050 1.00 0.00 45 LEU A C 5
ATOM 4628 O O . LEU A 1 45 ? 3.189 5.330 2.113 1.00 0.00 45 LEU A O 5
ATOM 4644 N N . VAL A 1 46 ? 4.815 4.411 0.859 1.00 0.00 46 VAL A N 5
ATOM 4645 C CA . VAL A 1 46 ? 5.822 4.490 1.911 1.00 0.00 46 VAL A CA 5
ATOM 4646 C C . VAL A 1 46 ? 5.785 5.847 2.606 1.00 0.00 46 VAL A C 5
ATOM 4647 O O . VAL A 1 46 ? 6.088 6.874 2.000 1.00 0.00 46 VAL A O 5
ATOM 4660 N N . GLY A 1 47 ? 5.413 5.843 3.882 1.00 0.00 47 GLY A N 5
ATOM 4661 C CA . GLY A 1 47 ? 5.344 7.079 4.639 1.00 0.00 47 GLY A CA 5
ATOM 4662 C C . GLY A 1 47 ? 4.005 7.775 4.492 1.00 0.00 47 GLY A C 5
ATOM 4663 O O . GLY A 1 47 ? 3.923 9.001 4.569 1.00 0.00 47 GLY A O 5
ATOM 4667 N N . ARG A 1 48 ? 2.953 6.991 4.280 1.00 0.00 48 ARG A N 5
ATOM 4668 C CA . ARG A 1 48 ? 1.612 7.539 4.119 1.00 0.00 48 ARG A CA 5
ATOM 4669 C C . ARG A 1 48 ? 0.585 6.692 4.866 1.00 0.00 48 ARG A C 5
ATOM 4670 O O . ARG A 1 48 ? 0.925 5.676 5.470 1.00 0.00 48 ARG A O 5
ATOM 4691 N N . GLY A 1 49 ? -0.673 7.119 4.820 1.00 0.00 49 GLY A N 5
ATOM 4692 C CA . GLY A 1 49 ? -1.729 6.390 5.497 1.00 0.00 49 GLY A CA 5
ATOM 4693 C C . GLY A 1 49 ? -2.383 5.355 4.602 1.00 0.00 49 GLY A C 5
ATOM 4694 O O . GLY A 1 49 ? -3.610 5.272 4.531 1.00 0.00 49 GLY A O 5
ATOM 4698 N N . PHE A 1 50 ? -1.564 4.565 3.917 1.00 0.00 50 PHE A N 5
ATOM 4699 C CA . PHE A 1 50 ? -2.070 3.532 3.020 1.00 0.00 50 PHE A CA 5
ATOM 4700 C C . PHE A 1 50 ? -3.148 2.697 3.706 1.00 0.00 50 PHE A C 5
ATOM 4701 O O . PHE A 1 50 ? -3.163 2.568 4.931 1.00 0.00 50 PHE A O 5
ATOM 4718 N N . LEU A 1 51 ? -4.047 2.132 2.908 1.00 0.00 51 LEU A N 5
ATOM 4719 C CA . LEU A 1 51 ? -5.129 1.309 3.437 1.00 0.00 51 LEU A CA 5
ATOM 4720 C C . LEU A 1 51 ? -4.802 -0.174 3.300 1.00 0.00 51 LEU A C 5
ATOM 4721 O O . LEU A 1 51 ? -3.733 -0.544 2.812 1.00 0.00 51 LEU A O 5
ATOM 4737 N N . THR A 1 52 ? -5.731 -1.022 3.731 1.00 0.00 52 THR A N 5
ATOM 4738 C CA . THR A 1 52 ? -5.542 -2.465 3.656 1.00 0.00 52 THR A CA 5
ATOM 4739 C C . THR A 1 52 ? -6.755 -3.147 3.033 1.00 0.00 52 THR A C 5
ATOM 4740 O O . THR A 1 52 ? -7.766 -3.364 3.699 1.00 0.00 52 THR A O 5
ATOM 4751 N N . GLU A 1 53 ? -6.647 -3.481 1.751 1.00 0.00 53 GLU A N 5
ATOM 4752 C CA . GLU A 1 53 ? -7.737 -4.138 1.039 1.00 0.00 53 GLU A CA 5
ATOM 4753 C C . GLU A 1 53 ? -7.800 -5.622 1.391 1.00 0.00 53 GLU A C 5
ATOM 4754 O O . GLU A 1 53 ? -6.875 -6.168 1.991 1.00 0.00 53 GLU A O 5
ATOM 4766 N N . ARG A 1 54 ? -8.900 -6.266 1.014 1.00 0.00 54 ARG A N 5
ATOM 4767 C CA . ARG A 1 54 ? -9.086 -7.686 1.291 1.00 0.00 54 ARG A CA 5
ATOM 4768 C C . ARG A 1 54 ? -7.759 -8.434 1.209 1.00 0.00 54 ARG A C 5
ATOM 4769 O O . ARG A 1 54 ? -7.241 -8.912 2.219 1.00 0.00 54 ARG A O 5
ATOM 4790 N N . ASP A 1 55 ? -7.214 -8.532 0.002 1.00 0.00 55 ASP A N 5
ATOM 4791 C CA . ASP A 1 55 ? -5.947 -9.222 -0.211 1.00 0.00 55 ASP A CA 5
ATOM 4792 C C . ASP A 1 55 ? -4.956 -8.323 -0.944 1.00 0.00 55 ASP A C 5
ATOM 4793 O O . ASP A 1 55 ? -4.048 -8.806 -1.621 1.00 0.00 55 ASP A O 5
ATOM 4802 N N . ASP A 1 56 ? -5.136 -7.015 -0.804 1.00 0.00 56 ASP A N 5
ATOM 4803 C CA . ASP A 1 56 ? -4.258 -6.048 -1.453 1.00 0.00 56 ASP A CA 5
ATOM 4804 C C . ASP A 1 56 ? -4.250 -4.725 -0.692 1.00 0.00 56 ASP A C 5
ATOM 4805 O O . ASP A 1 56 ? -5.030 -4.530 0.240 1.00 0.00 56 ASP A O 5
ATOM 4814 N N . ILE A 1 57 ? -3.364 -3.822 -1.096 1.00 0.00 57 ILE A N 5
ATOM 4815 C CA . ILE A 1 57 ? -3.255 -2.518 -0.453 1.00 0.00 57 ILE A CA 5
ATOM 4816 C C . ILE A 1 57 ? -3.638 -1.398 -1.414 1.00 0.00 57 ILE A C 5
ATOM 4817 O O . ILE A 1 57 ? -3.598 -1.569 -2.633 1.00 0.00 57 ILE A O 5
ATOM 4833 N N . LEU A 1 58 ? -4.009 -0.250 -0.857 1.00 0.00 58 LEU A N 5
ATOM 4834 C CA . LEU A 1 58 ? -4.398 0.902 -1.664 1.00 0.00 58 LEU A CA 5
ATOM 4835 C C . LEU A 1 58 ? -4.029 2.206 -0.965 1.00 0.00 58 LEU A C 5
ATOM 4836 O O . LEU A 1 58 ? -3.605 2.205 0.191 1.00 0.00 58 LEU A O 5
ATOM 4852 N N . CYS A 1 59 ? -4.196 3.318 -1.673 1.00 0.00 59 CYS A N 5
ATOM 4853 C CA . CYS A 1 59 ? -3.883 4.631 -1.121 1.00 0.00 59 CYS A CA 5
ATOM 4854 C C . CYS A 1 59 ? -5.158 5.402 -0.793 1.00 0.00 59 CYS A C 5
ATOM 4855 O O . CYS A 1 59 ? -6.226 5.152 -1.354 1.00 0.00 59 CYS A O 5
ATOM 4862 N N . PRO A 1 60 ? -5.047 6.362 0.136 1.00 0.00 60 PRO A N 5
ATOM 4863 C CA . PRO A 1 60 ? -6.181 7.190 0.559 1.00 0.00 60 PRO A CA 5
ATOM 4864 C C . PRO A 1 60 ? -6.960 7.753 -0.625 1.00 0.00 60 PRO A C 5
ATOM 4865 O O . PRO A 1 60 ? -8.190 7.812 -0.599 1.00 0.00 60 PRO A O 5
ATOM 4876 N N . ASP A 1 61 ? -6.238 8.165 -1.661 1.00 0.00 61 ASP A N 5
ATOM 4877 C CA . ASP A 1 61 ? -6.862 8.722 -2.855 1.00 0.00 61 ASP A CA 5
ATOM 4878 C C . ASP A 1 61 ? -7.808 7.711 -3.496 1.00 0.00 61 ASP A C 5
ATOM 4879 O O . ASP A 1 61 ? -8.854 8.077 -4.032 1.00 0.00 61 ASP A O 5
ATOM 4888 N N . CYS A 1 62 ? -7.433 6.438 -3.436 1.00 0.00 62 CYS A N 5
ATOM 4889 C CA . CYS A 1 62 ? -8.246 5.373 -4.012 1.00 0.00 62 CYS A CA 5
ATOM 4890 C C . CYS A 1 62 ? -9.237 4.831 -2.986 1.00 0.00 62 CYS A C 5
ATOM 4891 O O . CYS A 1 62 ? -10.448 4.850 -3.206 1.00 0.00 62 CYS A O 5
ATOM 4898 N N . GLY A 1 63 ? -8.714 4.348 -1.863 1.00 0.00 63 GLY A N 5
ATOM 4899 C CA . GLY A 1 63 ? -9.565 3.807 -0.820 1.00 0.00 63 GLY A CA 5
ATOM 4900 C C . GLY A 1 63 ? -10.758 4.695 -0.527 1.00 0.00 63 GLY A C 5
ATOM 4901 O O . GLY A 1 63 ? -11.865 4.206 -0.299 1.00 0.00 63 GLY A O 5
ATOM 4905 N N . LYS A 1 64 ? -10.534 6.005 -0.531 1.00 0.00 64 LYS A N 5
ATOM 4906 C CA . LYS A 1 64 ? -11.599 6.965 -0.264 1.00 0.00 64 LYS A CA 5
ATOM 4907 C C . LYS A 1 64 ? -12.923 6.485 -0.847 1.00 0.00 64 LYS A C 5
ATOM 4908 O O . LYS A 1 64 ? -13.966 6.573 -0.200 1.00 0.00 64 LYS A O 5
ATOM 4927 N N . ASP A 1 65 ? -12.875 5.975 -2.073 1.00 0.00 65 ASP A N 5
ATOM 4928 C CA . ASP A 1 65 ? -14.071 5.478 -2.743 1.00 0.00 65 ASP A CA 5
ATOM 4929 C C . ASP A 1 65 ? -14.660 4.288 -1.992 1.00 0.00 65 ASP A C 5
ATOM 4930 O O . ASP A 1 65 ? -15.875 4.188 -1.824 1.00 0.00 65 ASP A O 5
ATOM 4939 N N . ILE A 1 66 ? -13.790 3.389 -1.543 1.00 0.00 66 ILE A N 5
ATOM 4940 C CA . ILE A 1 66 ? -14.225 2.206 -0.810 1.00 0.00 66 ILE A CA 5
ATOM 4941 C C . ILE A 1 66 ? -15.312 2.555 0.201 1.00 0.00 66 ILE A C 5
ATOM 4942 O O . ILE A 1 66 ? -15.090 3.343 1.119 1.00 0.00 66 ILE A O 5
ATOM 4958 N N . SER A 1 67 ? -16.487 1.960 0.026 1.00 0.00 67 SER A N 5
ATOM 4959 C CA . SER A 1 67 ? -17.611 2.208 0.922 1.00 0.00 67 SER A CA 5
ATOM 4960 C C . SER A 1 67 ? -17.629 1.197 2.064 1.00 0.00 67 SER A C 5
ATOM 4961 O O . SER A 1 67 ? -17.834 1.556 3.223 1.00 0.00 67 SER A O 5
ATOM 4969 N N . GLY A 1 68 ? -17.411 -0.071 1.727 1.00 0.00 68 GLY A N 5
ATOM 4970 C CA . GLY A 1 68 ? -17.407 -1.115 2.735 1.00 0.00 68 GLY A CA 5
ATOM 4971 C C . GLY A 1 68 ? -18.701 -1.167 3.523 1.00 0.00 68 GLY A C 5
ATOM 4972 O O . GLY A 1 68 ? -19.788 -0.951 2.987 1.00 0.00 68 GLY A O 5
ATOM 4976 N N . PRO A 1 69 ? -18.592 -1.460 4.827 1.00 0.00 69 PRO A N 5
ATOM 4977 C CA . PRO A 1 69 ? -19.753 -1.547 5.718 1.00 0.00 69 PRO A CA 5
ATOM 4978 C C . PRO A 1 69 ? -20.389 -0.185 5.977 1.00 0.00 69 PRO A C 5
ATOM 4979 O O . PRO A 1 69 ? -19.708 0.840 5.967 1.00 0.00 69 PRO A O 5
ATOM 4990 N N . SER A 1 70 ? -21.697 -0.183 6.208 1.00 0.00 70 SER A N 5
ATOM 4991 C CA . SER A 1 70 ? -22.425 1.054 6.467 1.00 0.00 70 SER A CA 5
ATOM 4992 C C . SER A 1 70 ? -21.616 1.984 7.366 1.00 0.00 70 SER A C 5
ATOM 4993 O O . SER A 1 70 ? -21.577 3.195 7.151 1.00 0.00 70 SER A O 5
ATOM 5001 N N . SER A 1 71 ? -20.971 1.407 8.375 1.00 0.00 71 SER A N 5
ATOM 5002 C CA . SER A 1 71 ? -20.165 2.182 9.310 1.00 0.00 71 SER A CA 5
ATOM 5003 C C . SER A 1 71 ? -20.862 3.489 9.674 1.00 0.00 71 SER A C 5
ATOM 5004 O O . SER A 1 71 ? -20.234 4.545 9.735 1.00 0.00 71 SER A O 5
ATOM 5012 N N . GLY A 1 72 ? -22.167 3.409 9.916 1.00 0.00 72 GLY A N 5
ATOM 5013 C CA . GLY A 1 72 ? -22.930 4.591 10.271 1.00 0.00 72 GLY A CA 5
ATOM 5014 C C . GLY A 1 72 ? -23.406 5.361 9.055 1.00 0.00 72 GLY A C 5
ATOM 5015 O O . GLY A 1 72 ? -24.433 5.001 8.482 1.00 0.00 72 GLY A O 5
ATOM 5021 N N . GLY A 1 1 ? 10.914 -28.494 -0.313 1.00 0.00 1 GLY A N 6
ATOM 5022 C CA . GLY A 1 1 ? 9.726 -27.692 -0.540 1.00 0.00 1 GLY A CA 6
ATOM 5023 C C . GLY A 1 1 ? 9.983 -26.210 -0.352 1.00 0.00 1 GLY A C 6
ATOM 5024 O O . GLY A 1 1 ? 9.408 -25.581 0.536 1.00 0.00 1 GLY A O 6
ATOM 5028 N N . SER A 1 2 ? 10.850 -25.650 -1.190 1.00 0.00 2 SER A N 6
ATOM 5029 C CA . SER A 1 2 ? 11.186 -24.234 -1.109 1.00 0.00 2 SER A CA 6
ATOM 5030 C C . SER A 1 2 ? 9.933 -23.390 -0.891 1.00 0.00 2 SER A C 6
ATOM 5031 O O . SER A 1 2 ? 9.141 -23.186 -1.810 1.00 0.00 2 SER A O 6
ATOM 5039 N N . SER A 1 3 ? 9.762 -22.902 0.334 1.00 0.00 3 SER A N 6
ATOM 5040 C CA . SER A 1 3 ? 8.605 -22.084 0.676 1.00 0.00 3 SER A CA 6
ATOM 5041 C C . SER A 1 3 ? 9.031 -20.664 1.035 1.00 0.00 3 SER A C 6
ATOM 5042 O O . SER A 1 3 ? 10.207 -20.400 1.281 1.00 0.00 3 SER A O 6
ATOM 5050 N N . GLY A 1 4 ? 8.064 -19.751 1.063 1.00 0.00 4 GLY A N 6
ATOM 5051 C CA . GLY A 1 4 ? 8.358 -18.369 1.393 1.00 0.00 4 GLY A CA 6
ATOM 5052 C C . GLY A 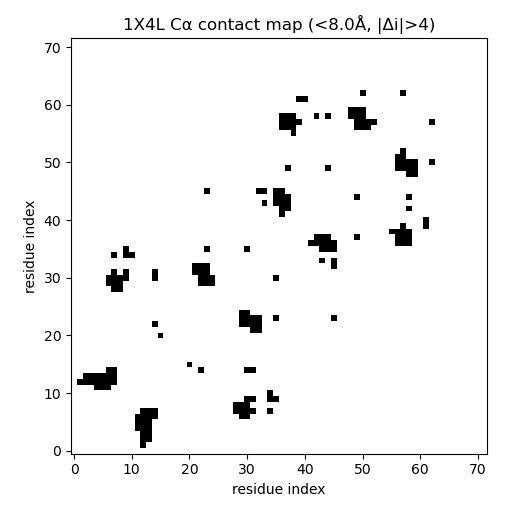1 4 ? 7.128 -17.607 1.846 1.00 0.00 4 GLY A C 6
ATOM 5053 O O . GLY A 1 4 ? 6.177 -17.441 1.083 1.00 0.00 4 GLY A O 6
ATOM 5057 N N . SER A 1 5 ? 7.146 -17.145 3.092 1.00 0.00 5 SER A N 6
ATOM 5058 C CA . SER A 1 5 ? 6.022 -16.401 3.648 1.00 0.00 5 SER A CA 6
ATOM 5059 C C . SER A 1 5 ? 6.452 -14.999 4.067 1.00 0.00 5 SER A C 6
ATOM 5060 O O . SER A 1 5 ? 5.773 -14.015 3.772 1.00 0.00 5 SER A O 6
ATOM 5068 N N . SER A 1 6 ? 7.584 -14.915 4.757 1.00 0.00 6 SER A N 6
ATOM 5069 C CA . SER A 1 6 ? 8.104 -13.634 5.221 1.00 0.00 6 SER A CA 6
ATOM 5070 C C . SER A 1 6 ? 8.949 -12.967 4.140 1.00 0.00 6 SER A C 6
ATOM 5071 O O . SER A 1 6 ? 9.931 -13.536 3.665 1.00 0.00 6 SER A O 6
ATOM 5079 N N . GLY A 1 7 ? 8.558 -11.756 3.755 1.00 0.00 7 GLY A N 6
ATOM 5080 C CA . GLY A 1 7 ? 9.289 -11.031 2.733 1.00 0.00 7 GLY A CA 6
ATOM 5081 C C . GLY A 1 7 ? 8.466 -9.923 2.107 1.00 0.00 7 GLY A C 6
ATOM 5082 O O . GLY A 1 7 ? 7.271 -9.799 2.377 1.00 0.00 7 GLY A O 6
ATOM 5086 N N . CYS A 1 8 ? 9.105 -9.113 1.270 1.00 0.00 8 CYS A N 6
ATOM 5087 C CA . CYS A 1 8 ? 8.425 -8.007 0.605 1.00 0.00 8 CYS A CA 6
ATOM 5088 C C . CYS A 1 8 ? 7.301 -8.520 -0.290 1.00 0.00 8 CYS A C 6
ATOM 5089 O O . CYS A 1 8 ? 7.533 -9.309 -1.206 1.00 0.00 8 CYS A O 6
ATOM 5096 N N . ALA A 1 9 ? 6.082 -8.065 -0.019 1.00 0.00 9 ALA A N 6
ATOM 5097 C CA . ALA A 1 9 ? 4.922 -8.475 -0.800 1.00 0.00 9 ALA A CA 6
ATOM 5098 C C . ALA A 1 9 ? 4.818 -7.671 -2.092 1.00 0.00 9 ALA A C 6
ATOM 5099 O O . ALA A 1 9 ? 3.727 -7.284 -2.508 1.00 0.00 9 ALA A O 6
ATOM 5106 N N . GLY A 1 10 ? 5.962 -7.421 -2.722 1.00 0.00 10 GLY A N 6
ATOM 5107 C CA . GLY A 1 10 ? 5.977 -6.663 -3.959 1.00 0.00 10 GLY A CA 6
ATOM 5108 C C . GLY A 1 10 ? 6.902 -7.267 -4.998 1.00 0.00 10 GLY A C 6
ATOM 5109 O O . GLY A 1 10 ? 6.446 -7.818 -6.000 1.00 0.00 10 GLY A O 6
ATOM 5113 N N . CYS A 1 11 ? 8.205 -7.161 -4.760 1.00 0.00 11 CYS A N 6
ATOM 5114 C CA . CYS A 1 11 ? 9.197 -7.699 -5.683 1.00 0.00 11 CYS A CA 6
ATOM 5115 C C . CYS A 1 11 ? 9.467 -9.172 -5.393 1.00 0.00 11 CYS A C 6
ATOM 5116 O O . CYS A 1 11 ? 10.558 -9.680 -5.659 1.00 0.00 11 CYS A O 6
ATOM 5123 N N . THR A 1 12 ? 8.466 -9.856 -4.847 1.00 0.00 12 THR A N 6
ATOM 5124 C CA . THR A 1 12 ? 8.595 -11.270 -4.521 1.00 0.00 12 THR A CA 6
ATOM 5125 C C . THR A 1 12 ? 9.978 -11.581 -3.961 1.00 0.00 12 THR A C 6
ATOM 5126 O O . THR A 1 12 ? 10.632 -12.532 -4.389 1.00 0.00 12 THR A O 6
ATOM 5137 N N . ASN A 1 13 ? 10.419 -10.775 -3.001 1.00 0.00 13 ASN A N 6
ATOM 5138 C CA . ASN A 1 13 ? 11.725 -10.965 -2.382 1.00 0.00 13 ASN A CA 6
ATOM 5139 C C . ASN A 1 13 ? 11.663 -10.689 -0.883 1.00 0.00 13 ASN A C 6
ATOM 5140 O O . ASN A 1 13 ? 10.878 -9.866 -0.410 1.00 0.00 13 ASN A O 6
ATOM 5151 N N . PRO A 1 14 ? 12.510 -11.391 -0.116 1.00 0.00 14 PRO A N 6
ATOM 5152 C CA . PRO A 1 14 ? 12.571 -11.238 1.341 1.00 0.00 14 PRO A CA 6
ATOM 5153 C C . PRO A 1 14 ? 13.154 -9.893 1.758 1.00 0.00 14 PRO A C 6
ATOM 5154 O O . PRO A 1 14 ? 13.791 -9.207 0.958 1.00 0.00 14 PRO A O 6
ATOM 5165 N N . ILE A 1 15 ? 12.933 -9.522 3.015 1.00 0.00 15 ILE A N 6
ATOM 5166 C CA . ILE A 1 15 ? 13.439 -8.259 3.538 1.00 0.00 15 ILE A CA 6
ATOM 5167 C C . ILE A 1 15 ? 14.344 -8.487 4.745 1.00 0.00 15 ILE A C 6
ATOM 5168 O O . ILE A 1 15 ? 14.252 -9.514 5.417 1.00 0.00 15 ILE A O 6
ATOM 5184 N N . SER A 1 16 ? 15.215 -7.520 5.015 1.00 0.00 16 SER A N 6
ATOM 5185 C CA . SER A 1 16 ? 16.138 -7.616 6.139 1.00 0.00 16 SER A CA 6
ATOM 5186 C C . SER A 1 16 ? 15.436 -8.176 7.372 1.00 0.00 16 SER A C 6
ATOM 5187 O O . SER A 1 16 ? 14.213 -8.114 7.486 1.00 0.00 16 SER A O 6
ATOM 5195 N N . GLY A 1 17 ? 16.221 -8.723 8.295 1.00 0.00 17 GLY A N 6
ATOM 5196 C CA . GLY A 1 17 ? 15.658 -9.287 9.508 1.00 0.00 17 GLY A CA 6
ATOM 5197 C C . GLY A 1 17 ? 14.497 -8.472 10.042 1.00 0.00 17 GLY A C 6
ATOM 5198 O O . GLY A 1 17 ? 13.349 -8.683 9.649 1.00 0.00 17 GLY A O 6
ATOM 5202 N N . LEU A 1 18 ? 14.794 -7.541 10.941 1.00 0.00 18 LEU A N 6
ATOM 5203 C CA . LEU A 1 18 ? 13.765 -6.692 11.531 1.00 0.00 18 LEU A CA 6
ATOM 5204 C C . LEU A 1 18 ? 14.234 -5.242 11.610 1.00 0.00 18 LEU A C 6
ATOM 5205 O O . LEU A 1 18 ? 15.362 -4.965 12.014 1.00 0.00 18 LEU A O 6
ATOM 5221 N N . GLY A 1 19 ? 13.357 -4.320 11.222 1.00 0.00 19 GLY A N 6
ATOM 5222 C CA . GLY A 1 19 ? 13.699 -2.911 11.257 1.00 0.00 19 GLY A CA 6
ATOM 5223 C C . GLY A 1 19 ? 15.131 -2.650 10.833 1.00 0.00 19 GLY A C 6
ATOM 5224 O O . GLY A 1 19 ? 15.747 -3.476 10.161 1.00 0.00 19 GLY A O 6
ATOM 5228 N N . GLY A 1 20 ? 15.663 -1.496 11.226 1.00 0.00 20 GLY A N 6
ATOM 5229 C CA . GLY A 1 20 ? 17.026 -1.149 10.871 1.00 0.00 20 GLY A CA 6
ATOM 5230 C C . GLY A 1 20 ? 17.156 -0.710 9.426 1.00 0.00 20 GLY A C 6
ATOM 5231 O O . GLY A 1 20 ? 17.788 0.305 9.132 1.00 0.00 20 GLY A O 6
ATOM 5235 N N . THR A 1 21 ? 16.557 -1.477 8.520 1.00 0.00 21 THR A N 6
ATOM 5236 C CA . THR A 1 21 ? 16.610 -1.163 7.098 1.00 0.00 21 THR A CA 6
ATOM 5237 C C . THR A 1 21 ? 15.472 -0.233 6.697 1.00 0.00 21 THR A C 6
ATOM 5238 O O . THR A 1 21 ? 14.435 -0.181 7.359 1.00 0.00 21 THR A O 6
ATOM 5249 N N . LYS A 1 22 ? 15.670 0.502 5.607 1.00 0.00 22 LYS A N 6
ATOM 5250 C CA . LYS A 1 22 ? 14.658 1.430 5.116 1.00 0.00 22 LYS A CA 6
ATOM 5251 C C . LYS A 1 22 ? 13.611 0.701 4.280 1.00 0.00 22 LYS A C 6
ATOM 5252 O O . LYS A 1 22 ? 13.539 0.881 3.064 1.00 0.00 22 LYS A O 6
ATOM 5271 N N . TYR A 1 23 ? 12.802 -0.120 4.939 1.00 0.00 23 TYR A N 6
ATOM 5272 C CA . TYR A 1 23 ? 11.759 -0.877 4.256 1.00 0.00 23 TYR A CA 6
ATOM 5273 C C . TYR A 1 23 ? 10.409 -0.682 4.939 1.00 0.00 23 TYR A C 6
ATOM 5274 O O . TYR A 1 23 ? 10.311 -0.005 5.962 1.00 0.00 23 TYR A O 6
ATOM 5292 N N . ILE A 1 24 ? 9.371 -1.282 4.365 1.00 0.00 24 ILE A N 6
ATOM 5293 C CA . ILE A 1 24 ? 8.027 -1.178 4.919 1.00 0.00 24 ILE A CA 6
ATOM 5294 C C . ILE A 1 24 ? 7.622 -2.466 5.627 1.00 0.00 24 ILE A C 6
ATOM 5295 O O . ILE A 1 24 ? 7.840 -3.563 5.114 1.00 0.00 24 ILE A O 6
ATOM 5311 N N . SER A 1 25 ? 7.030 -2.324 6.808 1.00 0.00 25 SER A N 6
ATOM 5312 C CA . SER A 1 25 ? 6.596 -3.477 7.589 1.00 0.00 25 SER A CA 6
ATOM 5313 C C . SER A 1 25 ? 5.167 -3.288 8.088 1.00 0.00 25 SER A C 6
ATOM 5314 O O . SER A 1 25 ? 4.804 -2.217 8.576 1.00 0.00 25 SER A O 6
ATOM 5322 N N . PHE A 1 26 ? 4.359 -4.336 7.962 1.00 0.00 26 PHE A N 6
ATOM 5323 C CA . PHE A 1 26 ? 2.969 -4.286 8.399 1.00 0.00 26 PHE A CA 6
ATOM 5324 C C . PHE A 1 26 ? 2.658 -5.433 9.356 1.00 0.00 26 PHE A C 6
ATOM 5325 O O . PHE A 1 26 ? 3.501 -6.295 9.602 1.00 0.00 26 PHE A O 6
ATOM 5342 N N . GLU A 1 27 ? 1.443 -5.435 9.894 1.00 0.00 27 GLU A N 6
ATOM 5343 C CA . GLU A 1 27 ? 1.021 -6.475 10.826 1.00 0.00 27 GLU A CA 6
ATOM 5344 C C . GLU A 1 27 ? 1.714 -7.798 10.513 1.00 0.00 27 GLU A C 6
ATOM 5345 O O . GLU A 1 27 ? 2.373 -8.383 11.371 1.00 0.00 27 GLU A O 6
ATOM 5357 N N . GLU A 1 28 ? 1.557 -8.264 9.277 1.00 0.00 28 GLU A N 6
ATOM 5358 C CA . GLU A 1 28 ? 2.166 -9.519 8.852 1.00 0.00 28 GLU A CA 6
ATOM 5359 C C . GLU A 1 28 ? 2.909 -9.342 7.531 1.00 0.00 28 GLU A C 6
ATOM 5360 O O . GLU A 1 28 ? 3.997 -9.886 7.341 1.00 0.00 28 GLU A O 6
ATOM 5372 N N . ARG A 1 29 ? 2.313 -8.579 6.621 1.00 0.00 29 ARG A N 6
ATOM 5373 C CA . ARG A 1 29 ? 2.917 -8.332 5.317 1.00 0.00 29 ARG A CA 6
ATOM 5374 C C . ARG A 1 29 ? 3.996 -7.257 5.412 1.00 0.00 29 ARG A C 6
ATOM 5375 O O . ARG A 1 29 ? 4.152 -6.612 6.448 1.00 0.00 29 ARG A O 6
ATOM 5396 N N . GLN A 1 30 ? 4.737 -7.072 4.325 1.00 0.00 30 GLN A N 6
ATOM 5397 C CA . GLN A 1 30 ? 5.802 -6.076 4.287 1.00 0.00 30 GLN A CA 6
ATOM 5398 C C . GLN A 1 30 ? 6.066 -5.615 2.857 1.00 0.00 30 GLN A C 6
ATOM 5399 O O . GLN A 1 30 ? 5.505 -6.160 1.906 1.00 0.00 30 GLN A O 6
ATOM 5413 N N . TRP A 1 31 ? 6.921 -4.610 2.714 1.00 0.00 31 TRP A N 6
ATOM 5414 C CA . TRP A 1 31 ? 7.259 -4.076 1.399 1.00 0.00 31 TRP A CA 6
ATOM 5415 C C . TRP A 1 31 ? 8.556 -3.276 1.453 1.00 0.00 31 TRP A C 6
ATOM 5416 O O . TRP A 1 31 ? 9.221 -3.223 2.488 1.00 0.00 31 TRP A O 6
ATOM 5437 N N . HIS A 1 32 ? 8.910 -2.654 0.333 1.00 0.00 32 HIS A N 6
ATOM 5438 C CA . HIS A 1 32 ? 10.128 -1.856 0.254 1.00 0.00 32 HIS A CA 6
ATOM 5439 C C . HIS A 1 32 ? 9.800 -0.387 0.000 1.00 0.00 32 HIS A C 6
ATOM 5440 O O . HIS A 1 32 ? 8.854 -0.068 -0.719 1.00 0.00 32 HIS A O 6
ATOM 5454 N N . ASN A 1 33 ? 10.588 0.502 0.597 1.00 0.00 33 ASN A N 6
ATOM 5455 C CA . ASN A 1 33 ? 10.380 1.936 0.436 1.00 0.00 33 ASN A CA 6
ATOM 5456 C C . ASN A 1 33 ? 10.013 2.275 -1.006 1.00 0.00 33 ASN A C 6
ATOM 5457 O O . ASN A 1 33 ? 9.373 3.292 -1.272 1.00 0.00 33 ASN A O 6
ATOM 5468 N N . ASP A 1 34 ? 10.423 1.415 -1.932 1.00 0.00 34 ASP A N 6
ATOM 5469 C CA . ASP A 1 34 ? 10.137 1.621 -3.347 1.00 0.00 34 ASP A CA 6
ATOM 5470 C C . ASP A 1 34 ? 8.954 0.767 -3.792 1.00 0.00 34 ASP A C 6
ATOM 5471 O O . ASP A 1 34 ? 7.988 1.275 -4.364 1.00 0.00 34 ASP A O 6
ATOM 5480 N N . CYS A 1 35 ? 9.035 -0.532 -3.527 1.00 0.00 35 CYS A N 6
ATOM 5481 C CA . CYS A 1 35 ? 7.973 -1.458 -3.901 1.00 0.00 35 CYS A CA 6
ATOM 5482 C C . CYS A 1 35 ? 6.629 -0.998 -3.342 1.00 0.00 35 CYS A C 6
ATOM 5483 O O . CYS A 1 35 ? 5.632 -0.941 -4.061 1.00 0.00 35 CYS A O 6
ATOM 5490 N N . PHE A 1 36 ? 6.611 -0.672 -2.054 1.00 0.00 36 PHE A N 6
ATOM 5491 C CA . PHE A 1 36 ? 5.391 -0.218 -1.397 1.00 0.00 36 PHE A CA 6
ATOM 5492 C C . PHE A 1 36 ? 4.671 0.824 -2.248 1.00 0.00 36 PHE A C 6
ATOM 5493 O O . PHE A 1 36 ? 5.015 2.005 -2.225 1.00 0.00 36 PHE A O 6
ATOM 5510 N N . ASN A 1 37 ? 3.669 0.377 -2.998 1.00 0.00 37 ASN A N 6
ATOM 5511 C CA . ASN A 1 37 ? 2.901 1.271 -3.858 1.00 0.00 37 ASN A CA 6
ATOM 5512 C C . ASN A 1 37 ? 1.474 0.760 -4.036 1.00 0.00 37 ASN A C 6
ATOM 5513 O O . ASN A 1 37 ? 1.231 -0.447 -4.046 1.00 0.00 37 ASN A O 6
ATOM 5524 N N . CYS A 1 38 ? 0.533 1.688 -4.175 1.00 0.00 38 CYS A N 6
ATOM 5525 C CA . CYS A 1 38 ? -0.870 1.334 -4.352 1.00 0.00 38 CYS A CA 6
ATOM 5526 C C . CYS A 1 38 ? -1.019 0.180 -5.340 1.00 0.00 38 CYS A C 6
ATOM 5527 O O . CYS A 1 38 ? -0.077 -0.168 -6.052 1.00 0.00 38 CYS A O 6
ATOM 5534 N N . LYS A 1 39 ? -2.210 -0.409 -5.378 1.00 0.00 39 LYS A N 6
ATOM 5535 C CA . LYS A 1 39 ? -2.485 -1.522 -6.279 1.00 0.00 39 LYS A CA 6
ATOM 5536 C C . LYS A 1 39 ? -3.440 -1.099 -7.390 1.00 0.00 39 LYS A C 6
ATOM 5537 O O . LYS A 1 39 ? -3.652 -1.834 -8.355 1.00 0.00 39 LYS A O 6
ATOM 5556 N N . LYS A 1 40 ? -4.014 0.091 -7.250 1.00 0.00 40 LYS A N 6
ATOM 5557 C CA . LYS A 1 40 ? -4.945 0.614 -8.243 1.00 0.00 40 LYS A CA 6
ATOM 5558 C C . LYS A 1 40 ? -4.260 1.635 -9.146 1.00 0.00 40 LYS A C 6
ATOM 5559 O O . LYS A 1 40 ? -4.303 1.523 -10.371 1.00 0.00 40 LYS A O 6
ATOM 5578 N N . CYS A 1 41 ? -3.629 2.631 -8.533 1.00 0.00 41 CYS A N 6
ATOM 5579 C CA . CYS A 1 41 ? -2.934 3.672 -9.281 1.00 0.00 41 CYS A CA 6
ATOM 5580 C C . CYS A 1 41 ? -1.424 3.454 -9.241 1.00 0.00 41 CYS A C 6
ATOM 5581 O O . CYS A 1 41 ? -0.684 4.016 -10.048 1.00 0.00 41 CYS A O 6
ATOM 5588 N N . SER A 1 42 ? -0.974 2.634 -8.296 1.00 0.00 42 SER A N 6
ATOM 5589 C CA . SER A 1 42 ? 0.447 2.344 -8.148 1.00 0.00 42 SER A CA 6
ATOM 5590 C C . SER A 1 42 ? 1.218 3.598 -7.747 1.00 0.00 42 SER A C 6
ATOM 5591 O O . SER A 1 42 ? 2.218 3.954 -8.373 1.00 0.00 42 SER A O 6
ATOM 5599 N N . LEU A 1 43 ? 0.747 4.264 -6.699 1.00 0.00 43 LEU A N 6
ATOM 5600 C CA . LEU A 1 43 ? 1.391 5.479 -6.212 1.00 0.00 43 LEU A CA 6
ATOM 5601 C C . LEU A 1 43 ? 2.202 5.198 -4.951 1.00 0.00 43 LEU A C 6
ATOM 5602 O O . LEU A 1 43 ? 1.896 4.275 -4.197 1.00 0.00 43 LEU A O 6
ATOM 5618 N N . SER A 1 44 ? 3.237 6.002 -4.728 1.00 0.00 44 SER A N 6
ATOM 5619 C CA . SER A 1 44 ? 4.093 5.838 -3.559 1.00 0.00 44 SER A CA 6
ATOM 5620 C C . SER A 1 44 ? 3.281 5.942 -2.272 1.00 0.00 44 SER A C 6
ATOM 5621 O O . SER A 1 44 ? 2.653 6.967 -2.001 1.00 0.00 44 SER A O 6
ATOM 5629 N N . LEU A 1 45 ? 3.297 4.875 -1.482 1.00 0.00 45 LEU A N 6
ATOM 5630 C CA . LEU A 1 45 ? 2.562 4.844 -0.222 1.00 0.00 45 LEU A CA 6
ATOM 5631 C C . LEU A 1 45 ? 3.504 5.034 0.963 1.00 0.00 45 LEU A C 6
ATOM 5632 O O . LEU A 1 45 ? 3.127 5.610 1.983 1.00 0.00 45 LEU A O 6
ATOM 5648 N N . VAL A 1 46 ? 4.733 4.548 0.819 1.00 0.00 46 VAL A N 6
ATOM 5649 C CA . VAL A 1 46 ? 5.731 4.668 1.876 1.00 0.00 46 VAL A CA 6
ATOM 5650 C C . VAL A 1 46 ? 5.673 6.042 2.534 1.00 0.00 46 VAL A C 6
ATOM 5651 O O . VAL A 1 46 ? 6.044 7.047 1.930 1.00 0.00 46 VAL A O 6
ATOM 5664 N N . GLY A 1 47 ? 5.204 6.077 3.778 1.00 0.00 47 GLY A N 6
ATOM 5665 C CA . GLY A 1 47 ? 5.106 7.333 4.498 1.00 0.00 47 GLY A CA 6
ATOM 5666 C C . GLY A 1 47 ? 3.756 8.000 4.320 1.00 0.00 47 GLY A C 6
ATOM 5667 O O . GLY A 1 47 ? 3.653 9.226 4.351 1.00 0.00 47 GLY A O 6
ATOM 5671 N N . ARG A 1 48 ? 2.719 7.191 4.132 1.00 0.00 48 ARG A N 6
ATOM 5672 C CA . ARG A 1 48 ? 1.369 7.710 3.946 1.00 0.00 48 ARG A CA 6
ATOM 5673 C C . ARG A 1 48 ? 0.349 6.849 4.685 1.00 0.00 48 ARG A C 6
ATOM 5674 O O . ARG A 1 48 ? 0.683 5.792 5.218 1.00 0.00 48 ARG A O 6
ATOM 5695 N N . GLY A 1 49 ? -0.898 7.310 4.712 1.00 0.00 49 GLY A N 6
ATOM 5696 C CA . GLY A 1 49 ? -1.948 6.570 5.388 1.00 0.00 49 GLY A CA 6
ATOM 5697 C C . GLY A 1 49 ? -2.567 5.504 4.506 1.00 0.00 49 GLY A C 6
ATOM 5698 O O . GLY A 1 49 ? -3.788 5.432 4.370 1.00 0.00 49 GLY A O 6
ATOM 5702 N N . PHE A 1 50 ? -1.722 4.674 3.903 1.00 0.00 50 PHE A N 6
ATOM 5703 C CA . PHE A 1 50 ? -2.192 3.608 3.026 1.00 0.00 50 PHE A CA 6
ATOM 5704 C C . PHE A 1 50 ? -3.247 2.755 3.726 1.00 0.00 50 PHE A C 6
ATOM 5705 O O . PHE A 1 50 ? -3.264 2.650 4.953 1.00 0.00 50 PHE A O 6
ATOM 5722 N N . LEU A 1 51 ? -4.126 2.146 2.937 1.00 0.00 51 LEU A N 6
ATOM 5723 C CA . LEU A 1 51 ? -5.185 1.302 3.479 1.00 0.00 51 LEU A CA 6
ATOM 5724 C C . LEU A 1 51 ? -4.845 -0.175 3.308 1.00 0.00 51 LEU A C 6
ATOM 5725 O O . LEU A 1 51 ? -3.789 -0.523 2.778 1.00 0.00 51 LEU A O 6
ATOM 5741 N N . THR A 1 52 ? -5.747 -1.041 3.759 1.00 0.00 52 THR A N 6
ATOM 5742 C CA . THR A 1 52 ? -5.544 -2.480 3.655 1.00 0.00 52 THR A CA 6
ATOM 5743 C C . THR A 1 52 ? -6.751 -3.162 3.021 1.00 0.00 52 THR A C 6
ATOM 5744 O O . THR A 1 52 ? -7.754 -3.413 3.688 1.00 0.00 52 THR A O 6
ATOM 5755 N N . GLU A 1 53 ? -6.647 -3.459 1.730 1.00 0.00 53 GLU A N 6
ATOM 5756 C CA . GLU A 1 53 ? -7.732 -4.112 1.007 1.00 0.00 53 GLU A CA 6
ATOM 5757 C C . GLU A 1 53 ? -7.801 -5.597 1.354 1.00 0.00 53 GLU A C 6
ATOM 5758 O O . GLU A 1 53 ? -6.871 -6.152 1.939 1.00 0.00 53 GLU A O 6
ATOM 5770 N N . ARG A 1 54 ? -8.909 -6.233 0.988 1.00 0.00 54 ARG A N 6
ATOM 5771 C CA . ARG A 1 54 ? -9.101 -7.652 1.262 1.00 0.00 54 ARG A CA 6
ATOM 5772 C C . ARG A 1 54 ? -7.776 -8.405 1.182 1.00 0.00 54 ARG A C 6
ATOM 5773 O O . ARG A 1 54 ? -7.262 -8.887 2.191 1.00 0.00 54 ARG A O 6
ATOM 5794 N N . ASP A 1 55 ? -7.229 -8.503 -0.025 1.00 0.00 55 ASP A N 6
ATOM 5795 C CA . ASP A 1 55 ? -5.964 -9.196 -0.237 1.00 0.00 55 ASP A CA 6
ATOM 5796 C C . ASP A 1 55 ? -4.967 -8.298 -0.962 1.00 0.00 55 ASP A C 6
ATOM 5797 O O . ASP A 1 55 ? -4.067 -8.781 -1.651 1.00 0.00 55 ASP A O 6
ATOM 5806 N N . ASP A 1 56 ? -5.133 -6.989 -0.803 1.00 0.00 56 ASP A N 6
ATOM 5807 C CA . ASP A 1 56 ? -4.247 -6.023 -1.442 1.00 0.00 56 ASP A CA 6
ATOM 5808 C C . ASP A 1 56 ? -4.236 -4.705 -0.673 1.00 0.00 56 ASP A C 6
ATOM 5809 O O . ASP A 1 56 ? -4.960 -4.542 0.309 1.00 0.00 56 ASP A O 6
ATOM 5818 N N . ILE A 1 57 ? -3.408 -3.769 -1.126 1.00 0.00 57 ILE A N 6
ATOM 5819 C CA . ILE A 1 57 ? -3.303 -2.467 -0.481 1.00 0.00 57 ILE A CA 6
ATOM 5820 C C . ILE A 1 57 ? -3.675 -1.345 -1.444 1.00 0.00 57 ILE A C 6
ATOM 5821 O O . ILE A 1 57 ? -3.607 -1.509 -2.662 1.00 0.00 57 ILE A O 6
ATOM 5837 N N . LEU A 1 58 ? -4.068 -0.203 -0.889 1.00 0.00 58 LEU A N 6
ATOM 5838 C CA . LEU A 1 58 ? -4.450 0.949 -1.699 1.00 0.00 58 LEU A CA 6
ATOM 5839 C C . LEU A 1 58 ? -4.099 2.253 -0.990 1.00 0.00 58 LEU A C 6
ATOM 5840 O O . LEU A 1 58 ? -3.766 2.258 0.196 1.00 0.00 58 LEU A O 6
ATOM 5856 N N . CYS A 1 59 ? -4.178 3.359 -1.723 1.00 0.00 59 CYS A N 6
ATOM 5857 C CA . CYS A 1 59 ? -3.871 4.670 -1.165 1.00 0.00 59 CYS A CA 6
ATOM 5858 C C . CYS A 1 59 ? -5.149 5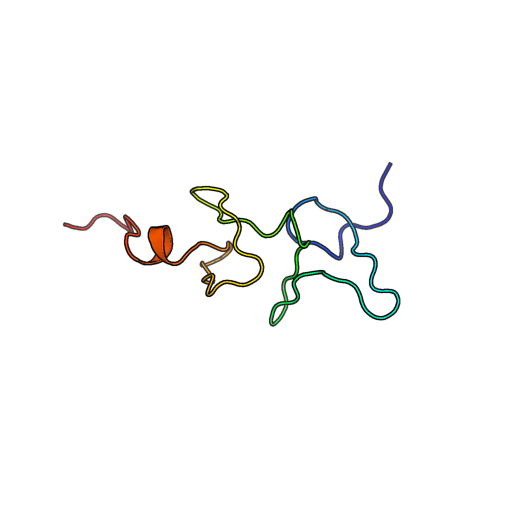.428 -0.819 1.00 0.00 59 CYS A C 6
ATOM 5859 O O . CYS A 1 59 ? -6.222 5.164 -1.362 1.00 0.00 59 CYS A O 6
ATOM 5866 N N . PRO A 1 60 ? -5.034 6.391 0.107 1.00 0.00 60 PRO A N 6
ATOM 5867 C CA . PRO A 1 60 ? -6.170 7.207 0.545 1.00 0.00 60 PRO A CA 6
ATOM 5868 C C . PRO A 1 60 ? -6.975 7.759 -0.627 1.00 0.00 60 PRO A C 6
ATOM 5869 O O . PRO A 1 60 ? -8.198 7.874 -0.552 1.00 0.00 60 PRO A O 6
ATOM 5880 N N . ASP A 1 61 ? -6.280 8.098 -1.707 1.00 0.00 61 ASP A N 6
ATOM 5881 C CA . ASP A 1 61 ? -6.931 8.636 -2.896 1.00 0.00 61 ASP A CA 6
ATOM 5882 C C . ASP A 1 61 ? -7.845 7.595 -3.534 1.00 0.00 61 ASP A C 6
ATOM 5883 O O . ASP A 1 61 ? -8.905 7.926 -4.066 1.00 0.00 61 ASP A O 6
ATOM 5892 N N . CYS A 1 62 ? -7.428 6.334 -3.478 1.00 0.00 62 CYS A N 6
ATOM 5893 C CA . CYS A 1 62 ? -8.207 5.244 -4.051 1.00 0.00 62 CYS A CA 6
ATOM 5894 C C . CYS A 1 62 ? -9.224 4.714 -3.044 1.00 0.00 62 CYS A C 6
ATOM 5895 O O . CYS A 1 62 ? -10.419 4.651 -3.327 1.00 0.00 62 CYS A O 6
ATOM 5902 N N . GLY A 1 63 ? -8.739 4.334 -1.865 1.00 0.00 63 GLY A N 6
ATOM 5903 C CA . GLY A 1 63 ? -9.618 3.816 -0.834 1.00 0.00 63 GLY A CA 6
ATOM 5904 C C . GLY A 1 63 ? -10.764 4.757 -0.521 1.00 0.00 63 GLY A C 6
ATOM 5905 O O . GLY A 1 63 ? -11.905 4.325 -0.355 1.00 0.00 63 GLY A O 6
ATOM 5909 N N . LYS A 1 64 ? -10.462 6.048 -0.440 1.00 0.00 64 LYS A N 6
ATOM 5910 C CA . LYS A 1 64 ? -11.475 7.055 -0.145 1.00 0.00 64 LYS A CA 6
ATOM 5911 C C . LYS A 1 64 ? -12.700 6.871 -1.036 1.00 0.00 64 LYS A C 6
ATOM 5912 O O . LYS A 1 64 ? -13.823 7.175 -0.633 1.00 0.00 64 LYS A O 6
ATOM 5931 N N . ASP A 1 65 ? -12.476 6.371 -2.246 1.00 0.00 65 ASP A N 6
ATOM 5932 C CA . ASP A 1 65 ? -13.562 6.144 -3.192 1.00 0.00 65 ASP A CA 6
ATOM 5933 C C . ASP A 1 65 ? -14.187 4.768 -2.983 1.00 0.00 65 ASP A C 6
ATOM 5934 O O . ASP A 1 65 ? -14.673 4.146 -3.928 1.00 0.00 65 ASP A O 6
ATOM 5943 N N . ILE A 1 66 ? -14.169 4.299 -1.740 1.00 0.00 66 ILE A N 6
ATOM 5944 C CA . ILE A 1 66 ? -14.734 2.997 -1.407 1.00 0.00 66 ILE A CA 6
ATOM 5945 C C . ILE A 1 66 ? -15.854 3.129 -0.381 1.00 0.00 66 ILE A C 6
ATOM 5946 O O . ILE A 1 66 ? -15.798 3.979 0.508 1.00 0.00 66 ILE A O 6
ATOM 5962 N N . SER A 1 67 ? -16.870 2.282 -0.509 1.00 0.00 67 SER A N 6
ATOM 5963 C CA . SER A 1 67 ? -18.004 2.305 0.407 1.00 0.00 67 SER A CA 6
ATOM 5964 C C . SER A 1 67 ? -18.744 3.637 0.322 1.00 0.00 67 SER A C 6
ATOM 5965 O O . SER A 1 67 ? -19.148 4.201 1.338 1.00 0.00 67 SER A O 6
ATOM 5973 N N . GLY A 1 68 ? -18.915 4.135 -0.899 1.00 0.00 68 GLY A N 6
ATOM 5974 C CA . GLY A 1 68 ? -19.605 5.396 -1.095 1.00 0.00 68 GLY A CA 6
ATOM 5975 C C . GLY A 1 68 ? -21.026 5.210 -1.590 1.00 0.00 68 GLY A C 6
ATOM 5976 O O . GLY A 1 68 ? -21.742 4.305 -1.160 1.00 0.00 68 GLY A O 6
ATOM 5980 N N . PRO A 1 69 ? -21.454 6.082 -2.514 1.00 0.00 69 PRO A N 6
ATOM 5981 C CA . PRO A 1 69 ? -22.802 6.031 -3.087 1.00 0.00 69 PRO A CA 6
ATOM 5982 C C . PRO A 1 69 ? -23.001 4.821 -3.994 1.00 0.00 69 PRO A C 6
ATOM 5983 O O . PRO A 1 69 ? -22.868 4.920 -5.214 1.00 0.00 69 PRO A O 6
ATOM 5994 N N . SER A 1 70 ? -23.320 3.681 -3.391 1.00 0.00 70 SER A N 6
ATOM 5995 C CA . SER A 1 70 ? -23.534 2.451 -4.145 1.00 0.00 70 SER A CA 6
ATOM 5996 C C . SER A 1 70 ? -24.720 1.670 -3.587 1.00 0.00 70 SER A C 6
ATOM 5997 O O . SER A 1 70 ? -25.358 2.094 -2.624 1.00 0.00 70 SER A O 6
ATOM 6005 N N . SER A 1 71 ? -25.008 0.526 -4.199 1.00 0.00 71 SER A N 6
ATOM 6006 C CA . SER A 1 71 ? -26.120 -0.313 -3.767 1.00 0.00 71 SER A CA 6
ATOM 6007 C C . SER A 1 71 ? -25.767 -1.064 -2.487 1.00 0.00 71 SER A C 6
ATOM 6008 O O . SER A 1 71 ? -24.914 -1.951 -2.488 1.00 0.00 71 SER A O 6
ATOM 6016 N N . GLY A 1 72 ? -26.431 -0.701 -1.393 1.00 0.00 72 GLY A N 6
ATOM 6017 C CA . GLY A 1 72 ? -26.174 -1.350 -0.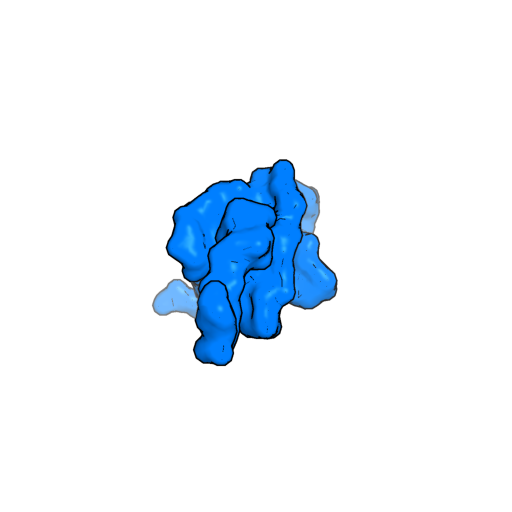120 1.00 0.00 72 GLY A CA 6
ATOM 6018 C C . GLY A 1 72 ? -24.716 -1.722 0.057 1.00 0.00 72 GLY A C 6
ATOM 6019 O O . GLY A 1 72 ? -24.386 -2.905 -0.021 1.00 0.00 72 GLY A O 6
ATOM 6025 N N . GLY A 1 1 ? 12.382 -28.354 -0.355 1.00 0.00 1 GLY A N 7
ATOM 6026 C CA . GLY A 1 1 ? 11.442 -27.257 -0.210 1.00 0.00 1 GLY A CA 7
ATOM 6027 C C . GLY A 1 1 ? 11.684 -26.150 -1.216 1.00 0.00 1 GLY A C 7
ATOM 6028 O O . GLY A 1 1 ? 12.724 -25.492 -1.188 1.00 0.00 1 GLY A O 7
ATOM 6032 N N . SER A 1 2 ? 10.721 -25.943 -2.109 1.00 0.00 2 SER A N 7
ATOM 6033 C CA . SER A 1 2 ? 10.836 -24.911 -3.132 1.00 0.00 2 SER A CA 7
ATOM 6034 C C . SER A 1 2 ? 9.554 -24.088 -3.221 1.00 0.00 2 SER A C 7
ATOM 6035 O O . SER A 1 2 ? 8.668 -24.385 -4.022 1.00 0.00 2 SER A O 7
ATOM 6043 N N . SER A 1 3 ? 9.465 -23.053 -2.393 1.00 0.00 3 SER A N 7
ATOM 6044 C CA . SER A 1 3 ? 8.290 -22.188 -2.374 1.00 0.00 3 SER A CA 7
ATOM 6045 C C . SER A 1 3 ? 8.666 -20.770 -1.957 1.00 0.00 3 SER A C 7
ATOM 6046 O O . SER A 1 3 ? 9.454 -20.570 -1.033 1.00 0.00 3 SER A O 7
ATOM 6054 N N . GLY A 1 4 ? 8.097 -19.786 -2.647 1.00 0.00 4 GLY A N 7
ATOM 6055 C CA . GLY A 1 4 ? 8.384 -18.398 -2.335 1.00 0.00 4 GLY A CA 7
ATOM 6056 C C . GLY A 1 4 ? 8.473 -18.146 -0.843 1.00 0.00 4 GLY A C 7
ATOM 6057 O O . GLY A 1 4 ? 7.587 -18.542 -0.086 1.00 0.00 4 GLY A O 7
ATOM 6061 N N . SER A 1 5 ? 9.546 -17.486 -0.419 1.00 0.00 5 SER A N 7
ATOM 6062 C CA . SER A 1 5 ? 9.750 -17.186 0.993 1.00 0.00 5 SER A CA 7
ATOM 6063 C C . SER A 1 5 ? 8.969 -15.941 1.403 1.00 0.00 5 SER A C 7
ATOM 6064 O O . SER A 1 5 ? 8.407 -15.242 0.559 1.00 0.00 5 SER A O 7
ATOM 6072 N N . SER A 1 6 ? 8.939 -15.671 2.704 1.00 0.00 6 SER A N 7
ATOM 6073 C CA . SER A 1 6 ? 8.225 -14.512 3.227 1.00 0.00 6 SER A CA 7
ATOM 6074 C C . SER A 1 6 ? 9.106 -13.268 3.190 1.00 0.00 6 SER A C 7
ATOM 6075 O O . SER A 1 6 ? 10.332 -13.362 3.164 1.00 0.00 6 SER A O 7
ATOM 6083 N N . GLY A 1 7 ? 8.470 -12.100 3.187 1.00 0.00 7 GLY A N 7
ATOM 6084 C CA . GLY A 1 7 ? 9.211 -10.852 3.153 1.00 0.00 7 GLY A CA 7
ATOM 6085 C C . GLY A 1 7 ? 8.437 -9.737 2.477 1.00 0.00 7 GLY A C 7
ATOM 6086 O O . GLY A 1 7 ? 7.346 -9.374 2.915 1.00 0.00 7 GLY A O 7
ATOM 6090 N N . CYS A 1 8 ? 9.004 -9.191 1.406 1.00 0.00 8 CYS A N 7
ATOM 6091 C CA . CYS A 1 8 ? 8.362 -8.110 0.668 1.00 0.00 8 CYS A CA 7
ATOM 6092 C C . CYS A 1 8 ? 7.227 -8.642 -0.200 1.00 0.00 8 CYS A C 7
ATOM 6093 O O . CYS A 1 8 ? 7.417 -9.568 -0.989 1.00 0.00 8 CYS A O 7
ATOM 6100 N N . ALA A 1 9 ? 6.046 -8.051 -0.049 1.00 0.00 9 ALA A N 7
ATOM 6101 C CA . ALA A 1 9 ? 4.881 -8.464 -0.821 1.00 0.00 9 ALA A CA 7
ATOM 6102 C C . ALA A 1 9 ? 4.824 -7.738 -2.161 1.00 0.00 9 ALA A C 7
ATOM 6103 O O . ALA A 1 9 ? 3.771 -7.250 -2.569 1.00 0.00 9 ALA A O 7
ATOM 6110 N N . GLY A 1 10 ? 5.965 -7.669 -2.841 1.00 0.00 10 GLY A N 7
ATOM 6111 C CA . GLY A 1 10 ? 6.022 -6.999 -4.127 1.00 0.00 10 GLY A CA 7
ATOM 6112 C C . GLY A 1 10 ? 6.958 -7.690 -5.099 1.00 0.00 10 GLY A C 7
ATOM 6113 O O . GLY A 1 10 ? 6.516 -8.282 -6.084 1.00 0.00 10 GLY A O 7
ATOM 6117 N N . CYS A 1 11 ? 8.256 -7.615 -4.823 1.00 0.00 11 CYS A N 7
ATOM 6118 C CA . CYS A 1 11 ? 9.258 -8.236 -5.681 1.00 0.00 11 CYS A CA 7
ATOM 6119 C C . CYS A 1 11 ? 9.460 -9.702 -5.309 1.00 0.00 11 CYS A C 7
ATOM 6120 O O . CYS A 1 11 ? 10.538 -10.262 -5.507 1.00 0.00 11 CYS A O 7
ATOM 6127 N N . THR A 1 12 ? 8.414 -10.319 -4.768 1.00 0.00 12 THR A N 7
ATOM 6128 C CA . THR A 1 12 ? 8.476 -11.718 -4.366 1.00 0.00 12 THR A CA 7
ATOM 6129 C C . THR A 1 12 ? 9.855 -12.074 -3.822 1.00 0.00 12 THR A C 7
ATOM 6130 O O . THR A 1 12 ? 10.409 -13.123 -4.147 1.00 0.00 12 THR A O 7
ATOM 6141 N N . ASN A 1 13 ? 10.403 -11.193 -2.991 1.00 0.00 13 ASN A N 7
ATOM 6142 C CA . ASN A 1 13 ? 11.718 -11.415 -2.402 1.00 0.00 13 ASN A CA 7
ATOM 6143 C C . ASN A 1 13 ? 11.734 -10.996 -0.935 1.00 0.00 13 ASN A C 7
ATOM 6144 O O . ASN A 1 13 ? 10.911 -10.201 -0.482 1.00 0.00 13 ASN A O 7
ATOM 6155 N N . PRO A 1 14 ? 12.694 -11.542 -0.174 1.00 0.00 14 PRO A N 7
ATOM 6156 C CA . PRO A 1 14 ? 12.842 -11.239 1.253 1.00 0.00 14 PRO A CA 7
ATOM 6157 C C . PRO A 1 14 ? 13.325 -9.813 1.495 1.00 0.00 14 PRO A C 7
ATOM 6158 O O . PRO A 1 14 ? 13.722 -9.115 0.562 1.00 0.00 14 PRO A O 7
ATOM 6169 N N . ILE A 1 15 ? 13.289 -9.387 2.753 1.00 0.00 15 ILE A N 7
ATOM 6170 C CA . ILE A 1 15 ? 13.725 -8.045 3.117 1.00 0.00 15 ILE A CA 7
ATOM 6171 C C . ILE A 1 15 ? 14.896 -8.093 4.093 1.00 0.00 15 ILE A C 7
ATOM 6172 O O . ILE A 1 15 ? 15.036 -9.042 4.864 1.00 0.00 15 ILE A O 7
ATOM 6188 N N . SER A 1 16 ? 15.733 -7.061 4.056 1.00 0.00 16 SER A N 7
ATOM 6189 C CA . SER A 1 16 ? 16.893 -6.986 4.936 1.00 0.00 16 SER A CA 7
ATOM 6190 C C . SER A 1 16 ? 16.586 -7.608 6.294 1.00 0.00 16 SER A C 7
ATOM 6191 O O . SER A 1 16 ? 17.335 -8.450 6.788 1.00 0.00 16 SER A O 7
ATOM 6199 N N . GLY A 1 17 ? 15.477 -7.186 6.894 1.00 0.00 17 GLY A N 7
ATOM 6200 C CA . GLY A 1 17 ? 15.089 -7.712 8.190 1.00 0.00 17 GLY A CA 7
ATOM 6201 C C . GLY A 1 17 ? 15.667 -6.908 9.338 1.00 0.00 17 GLY A C 7
ATOM 6202 O O . GLY A 1 17 ? 15.446 -5.700 9.433 1.00 0.00 17 GLY A O 7
ATOM 6206 N N . LEU A 1 18 ? 16.408 -7.578 10.213 1.00 0.00 18 LEU A N 7
ATOM 6207 C CA . LEU A 1 18 ? 17.018 -6.919 11.363 1.00 0.00 18 LEU A CA 7
ATOM 6208 C C . LEU A 1 18 ? 17.774 -5.666 10.933 1.00 0.00 18 LEU A C 7
ATOM 6209 O O . LEU A 1 18 ? 17.540 -4.577 11.456 1.00 0.00 18 LEU A O 7
ATOM 6225 N N . GLY A 1 19 ? 18.682 -5.828 9.975 1.00 0.00 19 GLY A N 7
ATOM 6226 C CA . GLY A 1 19 ? 19.458 -4.701 9.490 1.00 0.00 19 GLY A CA 7
ATOM 6227 C C . GLY A 1 19 ? 18.600 -3.481 9.220 1.00 0.00 19 GLY A C 7
ATOM 6228 O O . GLY A 1 19 ? 17.684 -3.526 8.399 1.00 0.00 19 GLY A O 7
ATOM 6232 N N . GLY A 1 20 ? 18.896 -2.385 9.913 1.00 0.00 20 GLY A N 7
ATOM 6233 C CA . GLY A 1 20 ? 18.135 -1.163 9.731 1.00 0.00 20 GLY A CA 7
ATOM 6234 C C . GLY A 1 20 ? 17.878 -0.853 8.270 1.00 0.00 20 GLY A C 7
ATOM 6235 O O . GLY A 1 20 ? 18.809 -0.793 7.466 1.00 0.00 20 GLY A O 7
ATOM 6239 N N . THR A 1 21 ? 16.609 -0.657 7.923 1.00 0.00 21 THR A N 7
ATOM 6240 C CA . THR A 1 21 ? 16.231 -0.355 6.548 1.00 0.00 21 THR A CA 7
ATOM 6241 C C . THR A 1 21 ? 14.921 0.424 6.497 1.00 0.00 21 THR A C 7
ATOM 6242 O O . THR A 1 21 ? 14.057 0.263 7.359 1.00 0.00 21 THR A O 7
ATOM 6253 N N . LYS A 1 22 ? 14.780 1.267 5.480 1.00 0.00 22 LYS A N 7
ATOM 6254 C CA . LYS A 1 22 ? 13.574 2.070 5.314 1.00 0.00 22 LYS A CA 7
ATOM 6255 C C . LYS A 1 22 ? 12.483 1.273 4.606 1.00 0.00 22 LYS A C 7
ATOM 6256 O O . LYS A 1 22 ? 11.740 1.813 3.786 1.00 0.00 22 LYS A O 7
ATOM 6275 N N . TYR A 1 23 ? 12.391 -0.012 4.930 1.00 0.00 23 TYR A N 7
ATOM 6276 C CA . TYR A 1 23 ? 11.391 -0.883 4.324 1.00 0.00 23 TYR A CA 7
ATOM 6277 C C . TYR A 1 23 ? 10.037 -0.714 5.006 1.00 0.00 23 TYR A C 7
ATOM 6278 O O . TYR A 1 23 ? 9.954 -0.231 6.136 1.00 0.00 23 TYR A O 7
ATOM 6296 N N . ILE A 1 24 ? 8.978 -1.117 4.312 1.00 0.00 24 ILE A N 7
ATOM 6297 C CA . ILE A 1 24 ? 7.627 -1.014 4.851 1.00 0.00 24 ILE A CA 7
ATOM 6298 C C . ILE A 1 24 ? 7.229 -2.289 5.586 1.00 0.00 24 ILE A C 7
ATOM 6299 O O . ILE A 1 24 ? 7.169 -3.366 4.993 1.00 0.00 24 ILE A O 7
ATOM 6315 N N . SER A 1 25 ? 6.956 -2.159 6.880 1.00 0.00 25 SER A N 7
ATOM 6316 C CA . SER A 1 25 ? 6.565 -3.301 7.698 1.00 0.00 25 SER A CA 7
ATOM 6317 C C . SER A 1 25 ? 5.138 -3.137 8.213 1.00 0.00 25 SER A C 7
ATOM 6318 O O . SER A 1 25 ? 4.827 -2.176 8.917 1.00 0.00 25 SER A O 7
ATOM 6326 N N . PHE A 1 26 ? 4.275 -4.083 7.858 1.00 0.00 26 PHE A N 7
ATOM 6327 C CA . PHE A 1 26 ? 2.880 -4.045 8.283 1.00 0.00 26 PHE A CA 7
ATOM 6328 C C . PHE A 1 26 ? 2.592 -5.143 9.301 1.00 0.00 26 PHE A C 7
ATOM 6329 O O . PHE A 1 26 ? 3.435 -6.001 9.559 1.00 0.00 26 PHE A O 7
ATOM 6346 N N . GLU A 1 27 ? 1.394 -5.109 9.876 1.00 0.00 27 GLU A N 7
ATOM 6347 C CA . GLU A 1 27 ? 0.994 -6.101 10.867 1.00 0.00 27 GLU A CA 7
ATOM 6348 C C . GLU A 1 27 ? 1.583 -7.470 10.535 1.00 0.00 27 GLU A C 7
ATOM 6349 O O . GLU A 1 27 ? 2.266 -8.078 11.358 1.00 0.00 27 GLU A O 7
ATOM 6361 N N . GLU A 1 28 ? 1.311 -7.946 9.324 1.00 0.00 28 GLU A N 7
ATOM 6362 C CA . GLU A 1 28 ? 1.812 -9.243 8.884 1.00 0.00 28 GLU A CA 7
ATOM 6363 C C . GLU A 1 28 ? 2.554 -9.117 7.557 1.00 0.00 28 GLU A C 7
ATOM 6364 O O . GLU A 1 28 ? 3.621 -9.704 7.372 1.00 0.00 28 GLU A O 7
ATOM 6376 N N . ARG A 1 29 ? 1.981 -8.349 6.636 1.00 0.00 29 ARG A N 7
ATOM 6377 C CA . ARG A 1 29 ? 2.586 -8.148 5.325 1.00 0.00 29 ARG A CA 7
ATOM 6378 C C . ARG A 1 29 ? 3.714 -7.122 5.398 1.00 0.00 29 ARG A C 7
ATOM 6379 O O . ARG A 1 29 ? 3.885 -6.446 6.412 1.00 0.00 29 ARG A O 7
ATOM 6400 N N . GLN A 1 30 ? 4.480 -7.014 4.317 1.00 0.00 30 GLN A N 7
ATOM 6401 C CA . GLN A 1 30 ? 5.591 -6.072 4.260 1.00 0.00 30 GLN A CA 7
ATOM 6402 C C . GLN A 1 30 ? 5.889 -5.668 2.820 1.00 0.00 30 GLN A C 7
ATOM 6403 O O . GLN A 1 30 ? 5.328 -6.229 1.879 1.00 0.00 30 GLN A O 7
ATOM 6417 N N . TRP A 1 31 ? 6.774 -4.691 2.657 1.00 0.00 31 TRP A N 7
ATOM 6418 C CA . TRP A 1 31 ? 7.145 -4.211 1.330 1.00 0.00 31 TRP A CA 7
ATOM 6419 C C . TRP A 1 31 ? 8.443 -3.414 1.384 1.00 0.00 31 TRP A C 7
ATOM 6420 O O . TRP A 1 31 ? 9.078 -3.311 2.435 1.00 0.00 31 TRP A O 7
ATOM 6441 N N . HIS A 1 32 ? 8.834 -2.850 0.245 1.00 0.00 32 HIS A N 7
ATOM 6442 C CA . HIS A 1 32 ? 10.058 -2.060 0.164 1.00 0.00 32 HIS A CA 7
ATOM 6443 C C . HIS A 1 32 ? 9.741 -0.594 -0.119 1.00 0.00 32 HIS A C 7
ATOM 6444 O O . HIS A 1 32 ? 8.685 -0.272 -0.664 1.00 0.00 32 HIS A O 7
ATOM 6458 N N . ASN A 1 33 ? 10.661 0.288 0.254 1.00 0.00 33 ASN A N 7
ATOM 6459 C CA . ASN A 1 33 ? 10.479 1.719 0.041 1.00 0.00 33 ASN A CA 7
ATOM 6460 C C . ASN A 1 33 ? 9.953 1.998 -1.364 1.00 0.00 33 ASN A C 7
ATOM 6461 O O . ASN A 1 33 ? 9.176 2.929 -1.574 1.00 0.00 33 ASN A O 7
ATOM 6472 N N . ASP A 1 34 ? 10.381 1.183 -2.322 1.00 0.00 34 ASP A N 7
ATOM 6473 C CA . ASP A 1 34 ? 9.953 1.340 -3.707 1.00 0.00 34 ASP A CA 7
ATOM 6474 C C . ASP A 1 34 ? 8.779 0.418 -4.020 1.00 0.00 34 ASP A C 7
ATOM 6475 O O . ASP A 1 34 ? 7.707 0.874 -4.420 1.00 0.00 34 ASP A O 7
ATOM 6484 N N . CYS A 1 35 ? 8.988 -0.881 -3.837 1.00 0.00 35 CYS A N 7
ATOM 6485 C CA . CYS A 1 35 ? 7.949 -1.869 -4.101 1.00 0.00 35 CYS A CA 7
ATOM 6486 C C . CYS A 1 35 ? 6.605 -1.406 -3.545 1.00 0.00 35 CYS A C 7
ATOM 6487 O O . CYS A 1 35 ? 5.574 -1.521 -4.209 1.00 0.00 35 CYS A O 7
ATOM 6494 N N . PHE A 1 36 ? 6.624 -0.882 -2.324 1.00 0.00 36 PHE A N 7
ATOM 6495 C CA . PHE A 1 36 ? 5.408 -0.402 -1.679 1.00 0.00 36 PHE A CA 7
ATOM 6496 C C . PHE A 1 36 ? 4.709 0.643 -2.544 1.00 0.00 36 PHE A C 7
ATOM 6497 O O . PHE A 1 36 ? 5.128 1.798 -2.601 1.00 0.00 36 PHE A O 7
ATOM 6514 N N . ASN A 1 37 ? 3.641 0.226 -3.217 1.00 0.00 37 ASN A N 7
ATOM 6515 C CA . ASN A 1 37 ? 2.884 1.125 -4.081 1.00 0.00 37 ASN A CA 7
ATOM 6516 C C . ASN A 1 37 ? 1.435 0.666 -4.206 1.00 0.00 37 ASN A C 7
ATOM 6517 O O . ASN A 1 37 ? 1.146 -0.531 -4.175 1.00 0.00 37 ASN A O 7
ATOM 6528 N N . CYS A 1 38 ? 0.526 1.625 -4.348 1.00 0.00 38 CYS A N 7
ATOM 6529 C CA . CYS A 1 38 ? -0.894 1.322 -4.478 1.00 0.00 38 CYS A CA 7
ATOM 6530 C C . CYS A 1 38 ? -1.116 0.160 -5.443 1.00 0.00 38 CYS A C 7
ATOM 6531 O O . CYS A 1 38 ? -0.197 -0.262 -6.146 1.00 0.00 38 CYS A O 7
ATOM 6538 N N . LYS A 1 39 ? -2.341 -0.353 -5.470 1.00 0.00 39 LYS A N 7
ATOM 6539 C CA . LYS A 1 39 ? -2.686 -1.464 -6.348 1.00 0.00 39 LYS A CA 7
ATOM 6540 C C . LYS A 1 39 ? -3.549 -0.990 -7.514 1.00 0.00 39 LYS A C 7
ATOM 6541 O O . LYS A 1 39 ? -3.717 -1.700 -8.505 1.00 0.00 39 LYS A O 7
ATOM 6560 N N . LYS A 1 40 ? -4.092 0.216 -7.388 1.00 0.00 40 LYS A N 7
ATOM 6561 C CA . LYS A 1 40 ? -4.935 0.788 -8.432 1.00 0.00 40 LYS A CA 7
ATOM 6562 C C . LYS A 1 40 ? -4.163 1.815 -9.253 1.00 0.00 40 LYS A C 7
ATOM 6563 O O . LYS A 1 40 ? -4.174 1.776 -10.484 1.00 0.00 40 LYS A O 7
ATOM 6582 N N . CYS A 1 41 ? -3.492 2.733 -8.565 1.00 0.00 41 CYS A N 7
ATOM 6583 C CA . CYS A 1 41 ? -2.713 3.770 -9.231 1.00 0.00 41 CYS A CA 7
ATOM 6584 C C . CYS A 1 41 ? -1.219 3.551 -9.014 1.00 0.00 41 CYS A C 7
ATOM 6585 O O . CYS A 1 41 ? -0.389 4.275 -9.565 1.00 0.00 41 CYS A O 7
ATOM 6592 N N . SER A 1 42 ? -0.884 2.548 -8.210 1.00 0.00 42 SER A N 7
ATOM 6593 C CA . SER A 1 42 ? 0.510 2.235 -7.918 1.00 0.00 42 SER A CA 7
ATOM 6594 C C . SER A 1 42 ? 1.280 3.494 -7.533 1.00 0.00 42 SER A C 7
ATOM 6595 O O . SER A 1 42 ? 2.397 3.721 -8.001 1.00 0.00 42 SER A O 7
ATOM 6603 N N . LEU A 1 43 ? 0.677 4.311 -6.676 1.00 0.00 43 LEU A N 7
ATOM 6604 C CA . LEU A 1 43 ? 1.304 5.548 -6.227 1.00 0.00 43 LEU A CA 7
ATOM 6605 C C . LEU A 1 43 ? 2.159 5.306 -4.987 1.00 0.00 43 LEU A C 7
ATOM 6606 O O . LEU A 1 43 ? 1.873 4.414 -4.189 1.00 0.00 43 LEU A O 7
ATOM 6622 N N . SER A 1 44 ? 3.206 6.109 -4.830 1.00 0.00 44 SER A N 7
ATOM 6623 C CA . SER A 1 44 ? 4.103 5.981 -3.688 1.00 0.00 44 SER A CA 7
ATOM 6624 C C . SER A 1 44 ? 3.322 6.015 -2.377 1.00 0.00 44 SER A C 7
ATOM 6625 O O . SER A 1 44 ? 2.770 7.048 -1.996 1.00 0.00 44 SER A O 7
ATOM 6633 N N . LEU A 1 45 ? 3.281 4.878 -1.692 1.00 0.00 45 LEU A N 7
ATOM 6634 C CA . LEU A 1 45 ? 2.568 4.775 -0.423 1.00 0.00 45 LEU A CA 7
ATOM 6635 C C . LEU A 1 45 ? 3.526 4.928 0.754 1.00 0.00 45 LEU A C 7
ATOM 6636 O O . LEU A 1 45 ? 3.150 5.432 1.812 1.00 0.00 45 LEU A O 7
ATOM 6652 N N . VAL A 1 46 ? 4.767 4.492 0.561 1.00 0.00 46 VAL A N 7
ATOM 6653 C CA . VAL A 1 46 ? 5.780 4.583 1.605 1.00 0.00 46 VAL A CA 7
ATOM 6654 C C . VAL A 1 46 ? 5.750 5.949 2.282 1.00 0.00 46 VAL A C 7
ATOM 6655 O O . VAL A 1 46 ? 5.986 6.975 1.645 1.00 0.00 46 VAL A O 7
ATOM 6668 N N . GLY A 1 47 ? 5.458 5.954 3.580 1.00 0.00 47 GLY A N 7
ATOM 6669 C CA . GLY A 1 47 ? 5.402 7.200 4.322 1.00 0.00 47 GLY A CA 7
ATOM 6670 C C . GLY A 1 47 ? 4.068 7.904 4.175 1.00 0.00 47 GLY A C 7
ATOM 6671 O O . GLY A 1 47 ? 3.996 9.131 4.238 1.00 0.00 47 GLY A O 7
ATOM 6675 N N . ARG A 1 48 ? 3.009 7.126 3.977 1.00 0.00 48 ARG A N 7
ATOM 6676 C CA . ARG A 1 48 ? 1.671 7.682 3.818 1.00 0.00 48 ARG A CA 7
ATOM 6677 C C . ARG A 1 48 ? 0.641 6.849 4.576 1.00 0.00 48 ARG A C 7
ATOM 6678 O O . ARG A 1 48 ? 0.973 5.825 5.172 1.00 0.00 48 ARG A O 7
ATOM 6699 N N . GLY A 1 49 ? -0.611 7.296 4.548 1.00 0.00 49 GLY A N 7
ATOM 6700 C CA . GLY A 1 49 ? -1.669 6.581 5.236 1.00 0.00 49 GLY A CA 7
ATOM 6701 C C . GLY A 1 49 ? -2.341 5.548 4.353 1.00 0.00 49 GLY A C 7
ATOM 6702 O O . GLY A 1 49 ? -3.559 5.571 4.174 1.00 0.00 49 GLY A O 7
ATOM 6706 N N . PHE A 1 50 ? -1.545 4.641 3.797 1.00 0.00 50 PHE A N 7
ATOM 6707 C CA . PHE A 1 50 ? -2.069 3.597 2.924 1.00 0.00 50 PHE A CA 7
ATOM 6708 C C . PHE A 1 50 ? -3.108 2.749 3.654 1.00 0.00 50 PHE A C 7
ATOM 6709 O O . PHE A 1 50 ? -3.116 2.679 4.883 1.00 0.00 50 PHE A O 7
ATOM 6726 N N . LEU A 1 51 ? -3.983 2.107 2.887 1.00 0.00 51 LEU A N 7
ATOM 6727 C CA . LEU A 1 51 ? -5.027 1.264 3.459 1.00 0.00 51 LEU A CA 7
ATOM 6728 C C . LEU A 1 51 ? -4.674 -0.213 3.315 1.00 0.00 51 LEU A C 7
ATOM 6729 O O . LEU A 1 51 ? -3.585 -0.561 2.857 1.00 0.00 51 LEU A O 7
ATOM 6745 N N . THR A 1 52 ? -5.603 -1.079 3.707 1.00 0.00 52 THR A N 7
ATOM 6746 C CA . THR A 1 52 ? -5.391 -2.519 3.620 1.00 0.00 52 THR A CA 7
ATOM 6747 C C . THR A 1 52 ? -6.597 -3.215 2.999 1.00 0.00 52 THR A C 7
ATOM 6748 O O . THR A 1 52 ? -7.596 -3.464 3.673 1.00 0.00 52 THR A O 7
ATOM 6759 N N . GLU A 1 53 ? -6.495 -3.528 1.711 1.00 0.00 53 GLU A N 7
ATOM 6760 C CA . GLU A 1 53 ? -7.579 -4.197 1.001 1.00 0.00 53 GLU A CA 7
ATOM 6761 C C . GLU A 1 53 ? -7.595 -5.690 1.314 1.00 0.00 53 GLU A C 7
ATOM 6762 O O . GLU A 1 53 ? -6.623 -6.236 1.836 1.00 0.00 53 GLU A O 7
ATOM 6774 N N . ARG A 1 54 ? -8.706 -6.345 0.991 1.00 0.00 54 ARG A N 7
ATOM 6775 C CA . ARG A 1 54 ? -8.850 -7.774 1.239 1.00 0.00 54 ARG A CA 7
ATOM 6776 C C . ARG A 1 54 ? -7.508 -8.488 1.102 1.00 0.00 54 ARG A C 7
ATOM 6777 O O . ARG A 1 54 ? -6.939 -8.955 2.089 1.00 0.00 54 ARG A O 7
ATOM 6798 N N . ASP A 1 55 ? -7.009 -8.568 -0.126 1.00 0.00 55 ASP A N 7
ATOM 6799 C CA . ASP A 1 55 ? -5.734 -9.224 -0.393 1.00 0.00 55 ASP A CA 7
ATOM 6800 C C . ASP A 1 55 ? -4.789 -8.291 -1.142 1.00 0.00 55 ASP A C 7
ATOM 6801 O O . ASP A 1 55 ? -3.905 -8.741 -1.872 1.00 0.00 55 ASP A O 7
ATOM 6810 N N . ASP A 1 56 ? -4.982 -6.990 -0.958 1.00 0.00 56 ASP A N 7
ATOM 6811 C CA . ASP A 1 56 ? -4.146 -5.992 -1.617 1.00 0.00 56 ASP A CA 7
ATOM 6812 C C . ASP A 1 56 ? -4.159 -4.677 -0.844 1.00 0.00 56 ASP A C 7
ATOM 6813 O O . ASP A 1 56 ? -4.955 -4.495 0.078 1.00 0.00 56 ASP A O 7
ATOM 6822 N N . ILE A 1 57 ? -3.271 -3.765 -1.224 1.00 0.00 57 ILE A N 7
ATOM 6823 C CA . ILE A 1 57 ? -3.180 -2.467 -0.567 1.00 0.00 57 ILE A CA 7
ATOM 6824 C C . ILE A 1 57 ? -3.576 -1.341 -1.516 1.00 0.00 57 ILE A C 7
ATOM 6825 O O . ILE A 1 57 ? -3.551 -1.505 -2.736 1.00 0.00 57 ILE A O 7
ATOM 6841 N N . LEU A 1 58 ? -3.939 -0.196 -0.948 1.00 0.00 58 LEU A N 7
ATOM 6842 C CA . LEU A 1 58 ? -4.339 0.959 -1.743 1.00 0.00 58 LEU A CA 7
ATOM 6843 C C . LEU A 1 58 ? -4.001 2.260 -1.022 1.00 0.00 58 LEU A C 7
ATOM 6844 O O . LEU A 1 58 ? -3.658 2.256 0.161 1.00 0.00 58 LEU A O 7
ATOM 6860 N N . CYS A 1 59 ? -4.102 3.373 -1.741 1.00 0.00 59 CYS A N 7
ATOM 6861 C CA . CYS A 1 59 ? -3.809 4.682 -1.170 1.00 0.00 59 CYS A CA 7
ATOM 6862 C C . CYS A 1 59 ? -5.096 5.428 -0.831 1.00 0.00 59 CYS A C 7
ATOM 6863 O O . CYS A 1 59 ? -6.163 5.160 -1.384 1.00 0.00 59 CYS A O 7
ATOM 6870 N N . PRO A 1 60 ? -4.996 6.388 0.100 1.00 0.00 60 PRO A N 7
ATOM 6871 C CA . PRO A 1 60 ? -6.142 7.193 0.534 1.00 0.00 60 PRO A CA 7
ATOM 6872 C C . PRO A 1 60 ? -6.941 7.745 -0.642 1.00 0.00 60 PRO A C 7
ATOM 6873 O O . PRO A 1 60 ? -8.165 7.863 -0.573 1.00 0.00 60 PRO A O 7
ATOM 6884 N N . ASP A 1 61 ? -6.242 8.080 -1.721 1.00 0.00 61 ASP A N 7
ATOM 6885 C CA . ASP A 1 61 ? -6.887 8.618 -2.913 1.00 0.00 61 ASP A CA 7
ATOM 6886 C C . ASP A 1 61 ? -7.829 7.590 -3.532 1.00 0.00 61 ASP A C 7
ATOM 6887 O O . ASP A 1 61 ? -8.893 7.937 -4.045 1.00 0.00 61 ASP A O 7
ATOM 6896 N N . CYS A 1 62 ? -7.430 6.323 -3.481 1.00 0.00 62 CYS A N 7
ATOM 6897 C CA . CYS A 1 62 ? -8.237 5.244 -4.037 1.00 0.00 62 CYS A CA 7
ATOM 6898 C C . CYS A 1 62 ? -9.212 4.702 -2.996 1.00 0.00 62 CYS A C 7
ATOM 6899 O O . CYS A 1 62 ? -10.417 4.632 -3.235 1.00 0.00 62 CYS A O 7
ATOM 6906 N N . GLY A 1 63 ? -8.681 4.318 -1.839 1.00 0.00 63 GLY A N 7
ATOM 6907 C CA . GLY A 1 63 ? -9.518 3.787 -0.779 1.00 0.00 63 GLY A CA 7
ATOM 6908 C C . GLY A 1 63 ? -10.676 4.705 -0.440 1.00 0.00 63 GLY A C 7
ATOM 6909 O O . GLY A 1 63 ? -11.818 4.260 -0.327 1.00 0.00 63 GLY A O 7
ATOM 6913 N N . LYS A 1 64 ? -10.382 5.990 -0.275 1.00 0.00 64 LYS A N 7
ATOM 6914 C CA . LYS A 1 64 ? -11.407 6.974 0.054 1.00 0.00 64 LYS A CA 7
ATOM 6915 C C . LYS A 1 64 ? -12.727 6.634 -0.630 1.00 0.00 64 LYS A C 7
ATOM 6916 O O . LYS A 1 64 ? -13.797 6.761 -0.034 1.00 0.00 64 LYS A O 7
ATOM 6935 N N . ASP A 1 65 ? -12.644 6.200 -1.883 1.00 0.00 65 ASP A N 7
ATOM 6936 C CA . ASP A 1 65 ? -13.832 5.839 -2.648 1.00 0.00 65 ASP A CA 7
ATOM 6937 C C . ASP A 1 65 ? -14.761 4.954 -1.823 1.00 0.00 65 ASP A C 7
ATOM 6938 O O . ASP A 1 65 ? -15.962 5.210 -1.734 1.00 0.00 65 ASP A O 7
ATOM 6947 N N . ILE A 1 66 ? -14.197 3.911 -1.223 1.00 0.00 66 ILE A N 7
ATOM 6948 C CA . ILE A 1 66 ? -14.974 2.988 -0.406 1.00 0.00 66 ILE A CA 7
ATOM 6949 C C . ILE A 1 66 ? -15.968 3.737 0.475 1.00 0.00 66 ILE A C 7
ATOM 6950 O O . ILE A 1 66 ? -15.579 4.467 1.387 1.00 0.00 66 ILE A O 7
ATOM 6966 N N . SER A 1 67 ? -17.255 3.550 0.198 1.00 0.00 67 SER A N 7
ATOM 6967 C CA . SER A 1 67 ? -18.306 4.210 0.963 1.00 0.00 67 SER A CA 7
ATOM 6968 C C . SER A 1 67 ? -18.704 3.371 2.174 1.00 0.00 67 SER A C 7
ATOM 6969 O O . SER A 1 67 ? -19.888 3.171 2.442 1.00 0.00 67 SER A O 7
ATOM 6977 N N . GLY A 1 68 ? -17.704 2.881 2.902 1.00 0.00 68 GLY A N 7
ATOM 6978 C CA . GLY A 1 68 ? -17.970 2.069 4.075 1.00 0.00 68 GLY A CA 7
ATOM 6979 C C . GLY A 1 68 ? -17.490 2.725 5.355 1.00 0.00 68 GLY A C 7
ATOM 6980 O O . GLY A 1 68 ? -17.770 3.894 5.620 1.00 0.00 68 GLY A O 7
ATOM 6984 N N . PRO A 1 69 ? -16.751 1.963 6.174 1.00 0.00 69 PRO A N 7
ATOM 6985 C CA . PRO A 1 69 ? -16.218 2.457 7.447 1.00 0.00 69 PRO A CA 7
ATOM 6986 C C . PRO A 1 69 ? -15.113 3.489 7.251 1.00 0.00 69 PRO A C 7
ATOM 6987 O O . PRO A 1 69 ? -14.266 3.347 6.369 1.00 0.00 69 PRO A O 7
ATOM 6998 N N . SER A 1 70 ? -15.127 4.528 8.080 1.00 0.00 70 SER A N 7
ATOM 6999 C CA . SER A 1 70 ? -14.127 5.587 7.996 1.00 0.00 70 SER A CA 7
ATOM 7000 C C . SER A 1 70 ? -14.186 6.283 6.639 1.00 0.00 70 SER A C 7
ATOM 7001 O O . SER A 1 70 ? -13.155 6.591 6.042 1.00 0.00 70 SER A O 7
ATOM 7009 N N . SER A 1 71 ? -15.401 6.527 6.159 1.00 0.00 71 SER A N 7
ATOM 7010 C CA . SER A 1 71 ? -15.597 7.183 4.871 1.00 0.00 71 SER A CA 7
ATOM 7011 C C . SER A 1 71 ? -15.609 8.700 5.031 1.00 0.00 71 SER A C 7
ATOM 7012 O O . SER A 1 71 ? -16.424 9.393 4.424 1.00 0.00 71 SER A O 7
ATOM 7020 N N . GLY A 1 72 ? -14.697 9.210 5.853 1.00 0.00 72 GLY A N 7
ATOM 7021 C CA . GLY A 1 72 ? -14.619 10.641 6.079 1.00 0.00 72 GLY A CA 7
ATOM 7022 C C . GLY A 1 72 ? -13.649 11.325 5.136 1.00 0.00 72 GLY A C 7
ATOM 7023 O O . GLY A 1 72 ? -12.799 10.649 4.558 1.00 0.00 72 GLY A O 7
ATOM 7029 N N . GLY A 1 1 ? 1.804 -26.350 8.631 1.00 0.00 1 GLY A N 8
ATOM 7030 C CA . GLY A 1 1 ? 2.920 -26.440 7.709 1.00 0.00 1 GLY A CA 8
ATOM 7031 C C . GLY A 1 1 ? 3.370 -25.082 7.208 1.00 0.00 1 GLY A C 8
ATOM 7032 O O . GLY A 1 1 ? 2.644 -24.095 7.334 1.00 0.00 1 GLY A O 8
ATOM 7036 N N . SER A 1 2 ? 4.570 -25.029 6.640 1.00 0.00 2 SER A N 8
ATOM 7037 C CA . SER A 1 2 ? 5.118 -23.781 6.124 1.00 0.00 2 SER A CA 8
ATOM 7038 C C . SER A 1 2 ? 4.122 -23.094 5.194 1.00 0.00 2 SER A C 8
ATOM 7039 O O . SER A 1 2 ? 3.778 -23.622 4.137 1.00 0.00 2 SER A O 8
ATOM 7047 N N . SER A 1 3 ? 3.663 -21.913 5.597 1.00 0.00 3 SER A N 8
ATOM 7048 C CA . SER A 1 3 ? 2.704 -21.155 4.802 1.00 0.00 3 SER A CA 8
ATOM 7049 C C . SER A 1 3 ? 2.867 -19.657 5.039 1.00 0.00 3 SER A C 8
ATOM 7050 O O . SER A 1 3 ? 3.424 -19.233 6.051 1.00 0.00 3 SER A O 8
ATOM 7058 N N . GLY A 1 4 ? 2.375 -18.858 4.096 1.00 0.00 4 GLY A N 8
ATOM 7059 C CA . GLY A 1 4 ? 2.475 -17.416 4.220 1.00 0.00 4 GLY A CA 8
ATOM 7060 C C . GLY A 1 4 ? 3.579 -16.836 3.358 1.00 0.00 4 GLY A C 8
ATOM 7061 O O . GLY A 1 4 ? 3.864 -17.347 2.275 1.00 0.00 4 GLY A O 8
ATOM 7065 N N . SER A 1 5 ? 4.202 -15.764 3.838 1.00 0.00 5 SER A N 8
ATOM 7066 C CA . SER A 1 5 ? 5.277 -15.110 3.102 1.00 0.00 5 SER A CA 8
ATOM 7067 C C . SER A 1 5 ? 6.158 -14.290 4.039 1.00 0.00 5 SER A C 8
ATOM 7068 O O . SER A 1 5 ? 5.663 -13.475 4.819 1.00 0.00 5 SER A O 8
ATOM 7076 N N . SER A 1 6 ? 7.466 -14.511 3.958 1.00 0.00 6 SER A N 8
ATOM 7077 C CA . SER A 1 6 ? 8.416 -13.796 4.801 1.00 0.00 6 SER A CA 8
ATOM 7078 C C . SER A 1 6 ? 9.378 -12.968 3.954 1.00 0.00 6 SER A C 8
ATOM 7079 O O . SER A 1 6 ? 10.413 -13.461 3.509 1.00 0.00 6 SER A O 8
ATOM 7087 N N . GLY A 1 7 ? 9.027 -11.704 3.736 1.00 0.00 7 GLY A N 8
ATOM 7088 C CA . GLY A 1 7 ? 9.868 -10.827 2.943 1.00 0.00 7 GLY A CA 8
ATOM 7089 C C . GLY A 1 7 ? 9.112 -9.628 2.405 1.00 0.00 7 GLY A C 8
ATOM 7090 O O . GLY A 1 7 ? 8.239 -9.081 3.081 1.00 0.00 7 GLY A O 8
ATOM 7094 N N . CYS A 1 8 ? 9.447 -9.218 1.187 1.00 0.00 8 CYS A N 8
ATOM 7095 C CA . CYS A 1 8 ? 8.795 -8.075 0.559 1.00 0.00 8 CYS A CA 8
ATOM 7096 C C . CYS A 1 8 ? 7.709 -8.533 -0.410 1.00 0.00 8 CYS A C 8
ATOM 7097 O O . CYS A 1 8 ? 8.000 -8.974 -1.522 1.00 0.00 8 CYS A O 8
ATOM 7104 N N . ALA A 1 9 ? 6.456 -8.426 0.020 1.00 0.00 9 ALA A N 8
ATOM 7105 C CA . ALA A 1 9 ? 5.326 -8.826 -0.809 1.00 0.00 9 ALA A CA 8
ATOM 7106 C C . ALA A 1 9 ? 5.473 -8.296 -2.231 1.00 0.00 9 ALA A C 8
ATOM 7107 O O . ALA A 1 9 ? 4.885 -8.834 -3.168 1.00 0.00 9 ALA A O 8
ATOM 7114 N N . GLY A 1 10 ? 6.262 -7.237 -2.384 1.00 0.00 10 GLY A N 8
ATOM 7115 C CA . GLY A 1 10 ? 6.472 -6.651 -3.695 1.00 0.00 10 GLY A CA 8
ATOM 7116 C C . GLY A 1 10 ? 7.271 -7.555 -4.613 1.00 0.00 10 GLY A C 8
ATOM 7117 O O . GLY A 1 10 ? 6.702 -8.329 -5.384 1.00 0.00 10 GLY A O 8
ATOM 7121 N N . CYS A 1 11 ? 8.594 -7.457 -4.533 1.00 0.00 11 CYS A N 8
ATOM 7122 C CA . CYS A 1 11 ? 9.473 -8.270 -5.364 1.00 0.00 11 CYS A CA 8
ATOM 7123 C C . CYS A 1 11 ? 9.734 -9.626 -4.715 1.00 0.00 11 CYS A C 8
ATOM 7124 O O . CYS A 1 11 ? 10.689 -10.321 -5.064 1.00 0.00 11 CYS A O 8
ATOM 7131 N N . THR A 1 12 ? 8.878 -9.998 -3.768 1.00 0.00 12 THR A N 8
ATOM 7132 C CA . THR A 1 12 ? 9.015 -11.269 -3.070 1.00 0.00 12 THR A CA 8
ATOM 7133 C C . THR A 1 12 ? 10.476 -11.571 -2.759 1.00 0.00 12 THR A C 8
ATOM 7134 O O . THR A 1 12 ? 10.993 -12.626 -3.122 1.00 0.00 12 THR A O 8
ATOM 7145 N N . ASN A 1 13 ? 11.137 -10.636 -2.083 1.00 0.00 13 ASN A N 8
ATOM 7146 C CA . ASN A 1 13 ? 12.541 -10.803 -1.723 1.00 0.00 13 ASN A CA 8
ATOM 7147 C C . ASN A 1 13 ? 12.748 -10.585 -0.227 1.00 0.00 13 ASN A C 8
ATOM 7148 O O . ASN A 1 13 ? 11.952 -9.929 0.446 1.00 0.00 13 ASN A O 8
ATOM 7159 N N . PRO A 1 14 ? 13.843 -11.146 0.307 1.00 0.00 14 PRO A N 8
ATOM 7160 C CA . PRO A 1 14 ? 14.181 -11.025 1.728 1.00 0.00 14 PRO A CA 8
ATOM 7161 C C . PRO A 1 14 ? 14.603 -9.610 2.106 1.00 0.00 14 PRO A C 8
ATOM 7162 O O . PRO A 1 14 ? 15.596 -9.091 1.594 1.00 0.00 14 PRO A O 8
ATOM 7173 N N . ILE A 1 15 ? 13.844 -8.990 3.003 1.00 0.00 15 ILE A N 8
ATOM 7174 C CA . ILE A 1 15 ? 14.141 -7.635 3.450 1.00 0.00 15 ILE A CA 8
ATOM 7175 C C . ILE A 1 15 ? 15.198 -7.638 4.549 1.00 0.00 15 ILE A C 8
ATOM 7176 O O . ILE A 1 15 ? 16.160 -6.871 4.501 1.00 0.00 15 ILE A O 8
ATOM 7192 N N . SER A 1 16 ? 15.014 -8.507 5.537 1.00 0.00 16 SER A N 8
ATOM 7193 C CA . SER A 1 16 ? 15.951 -8.609 6.650 1.00 0.00 16 SER A CA 8
ATOM 7194 C C . SER A 1 16 ? 17.389 -8.668 6.146 1.00 0.00 16 SER A C 8
ATOM 7195 O O . SER A 1 16 ? 17.665 -9.227 5.085 1.00 0.00 16 SER A O 8
ATOM 7203 N N . GLY A 1 17 ? 18.304 -8.085 6.915 1.00 0.00 17 GLY A N 8
ATOM 7204 C CA . GLY A 1 17 ? 19.704 -8.081 6.530 1.00 0.00 17 GLY A CA 8
ATOM 7205 C C . GLY A 1 17 ? 20.627 -7.821 7.704 1.00 0.00 17 GLY A C 8
ATOM 7206 O O . GLY A 1 17 ? 21.173 -8.754 8.293 1.00 0.00 17 GLY A O 8
ATOM 7210 N N . LEU A 1 18 ? 20.803 -6.549 8.044 1.00 0.00 18 LEU A N 8
ATOM 7211 C CA . LEU A 1 18 ? 21.669 -6.167 9.155 1.00 0.00 18 LEU A CA 8
ATOM 7212 C C . LEU A 1 18 ? 20.849 -5.637 10.327 1.00 0.00 18 LEU A C 8
ATOM 7213 O O . LEU A 1 18 ? 21.010 -6.082 11.463 1.00 0.00 18 LEU A O 8
ATOM 7229 N N . GLY A 1 19 ? 19.966 -4.685 10.043 1.00 0.00 19 GLY A N 8
ATOM 7230 C CA . GLY A 1 19 ? 19.132 -4.112 11.083 1.00 0.00 19 GLY A CA 8
ATOM 7231 C C . GLY A 1 19 ? 18.835 -2.644 10.846 1.00 0.00 19 GLY A C 8
ATOM 7232 O O . GLY A 1 19 ? 19.730 -1.869 10.512 1.00 0.00 19 GLY A O 8
ATOM 7236 N N . GLY A 1 20 ? 17.574 -2.261 11.018 1.00 0.00 20 GLY A N 8
ATOM 7237 C CA . GLY A 1 20 ? 17.184 -0.878 10.814 1.00 0.00 20 GLY A CA 8
ATOM 7238 C C . GLY A 1 20 ? 17.251 -0.466 9.357 1.00 0.00 20 GLY A C 8
ATOM 7239 O O . GLY A 1 20 ? 17.991 0.450 8.996 1.00 0.00 20 GLY A O 8
ATOM 7243 N N . THR A 1 21 ? 16.477 -1.144 8.515 1.00 0.00 21 THR A N 8
ATOM 7244 C CA . THR A 1 21 ? 16.453 -0.845 7.089 1.00 0.00 21 THR A CA 8
ATOM 7245 C C . THR A 1 21 ? 15.276 0.056 6.735 1.00 0.00 21 THR A C 8
ATOM 7246 O O . THR A 1 21 ? 14.254 0.058 7.423 1.00 0.00 21 THR A O 8
ATOM 7257 N N . LYS A 1 22 ? 15.423 0.820 5.659 1.00 0.00 22 LYS A N 8
ATOM 7258 C CA . LYS A 1 22 ? 14.371 1.725 5.212 1.00 0.00 22 LYS A CA 8
ATOM 7259 C C . LYS A 1 22 ? 13.340 0.984 4.366 1.00 0.00 22 LYS A C 8
ATOM 7260 O O . LYS A 1 22 ? 13.221 1.223 3.164 1.00 0.00 22 LYS A O 8
ATOM 7279 N N . TYR A 1 23 ? 12.596 0.086 5.002 1.00 0.00 23 TYR A N 8
ATOM 7280 C CA . TYR A 1 23 ? 11.575 -0.690 4.308 1.00 0.00 23 TYR A CA 8
ATOM 7281 C C . TYR A 1 23 ? 10.219 -0.543 4.992 1.00 0.00 23 TYR A C 8
ATOM 7282 O O . TYR A 1 23 ? 10.117 0.041 6.071 1.00 0.00 23 TYR A O 8
ATOM 7300 N N . ILE A 1 24 ? 9.182 -1.076 4.355 1.00 0.00 24 ILE A N 8
ATOM 7301 C CA . ILE A 1 24 ? 7.833 -1.006 4.902 1.00 0.00 24 ILE A CA 8
ATOM 7302 C C . ILE A 1 24 ? 7.437 -2.323 5.561 1.00 0.00 24 ILE A C 8
ATOM 7303 O O . ILE A 1 24 ? 7.652 -3.398 5.001 1.00 0.00 24 ILE A O 8
ATOM 7319 N N . SER A 1 25 ? 6.856 -2.231 6.752 1.00 0.00 25 SER A N 8
ATOM 7320 C CA . SER A 1 25 ? 6.431 -3.416 7.489 1.00 0.00 25 SER A CA 8
ATOM 7321 C C . SER A 1 25 ? 5.019 -3.238 8.037 1.00 0.00 25 SER A C 8
ATOM 7322 O O . SER A 1 25 ? 4.685 -2.193 8.598 1.00 0.00 25 SER A O 8
ATOM 7330 N N . PHE A 1 26 ? 4.192 -4.265 7.872 1.00 0.00 26 PHE A N 8
ATOM 7331 C CA . PHE A 1 26 ? 2.815 -4.223 8.349 1.00 0.00 26 PHE A CA 8
ATOM 7332 C C . PHE A 1 26 ? 2.544 -5.359 9.330 1.00 0.00 26 PHE A C 8
ATOM 7333 O O . PHE A 1 26 ? 3.405 -6.205 9.568 1.00 0.00 26 PHE A O 8
ATOM 7350 N N . GLU A 1 27 ? 1.341 -5.371 9.896 1.00 0.00 27 GLU A N 8
ATOM 7351 C CA . GLU A 1 27 ? 0.957 -6.402 10.853 1.00 0.00 27 GLU A CA 8
ATOM 7352 C C . GLU A 1 27 ? 1.605 -7.738 10.501 1.00 0.00 27 GLU A C 8
ATOM 7353 O O . GLU A 1 27 ? 2.193 -8.399 11.357 1.00 0.00 27 GLU A O 8
ATOM 7365 N N . GLU A 1 28 ? 1.492 -8.129 9.235 1.00 0.00 28 GLU A N 8
ATOM 7366 C CA . GLU A 1 28 ? 2.066 -9.387 8.771 1.00 0.00 28 GLU A CA 8
ATOM 7367 C C . GLU A 1 28 ? 2.799 -9.195 7.447 1.00 0.00 28 GLU A C 8
ATOM 7368 O O . GLU A 1 28 ? 3.907 -9.698 7.259 1.00 0.00 28 GLU A O 8
ATOM 7380 N N . ARG A 1 29 ? 2.172 -8.463 6.531 1.00 0.00 29 ARG A N 8
ATOM 7381 C CA . ARG A 1 29 ? 2.764 -8.205 5.224 1.00 0.00 29 ARG A CA 8
ATOM 7382 C C . ARG A 1 29 ? 3.822 -7.109 5.312 1.00 0.00 29 ARG A C 8
ATOM 7383 O O . ARG A 1 29 ? 3.887 -6.375 6.297 1.00 0.00 29 ARG A O 8
ATOM 7404 N N . GLN A 1 30 ? 4.648 -7.006 4.276 1.00 0.00 30 GLN A N 8
ATOM 7405 C CA . GLN A 1 30 ? 5.703 -6.001 4.238 1.00 0.00 30 GLN A CA 8
ATOM 7406 C C . GLN A 1 30 ? 6.065 -5.646 2.799 1.00 0.00 30 GLN A C 8
ATOM 7407 O O . GLN A 1 30 ? 5.694 -6.354 1.863 1.00 0.00 30 GLN A O 8
ATOM 7421 N N . TRP A 1 31 ? 6.789 -4.545 2.632 1.00 0.00 31 TRP A N 8
ATOM 7422 C CA . TRP A 1 31 ? 7.200 -4.096 1.306 1.00 0.00 31 TRP A CA 8
ATOM 7423 C C . TRP A 1 31 ? 8.463 -3.246 1.387 1.00 0.00 31 TRP A C 8
ATOM 7424 O O . TRP A 1 31 ? 8.969 -2.970 2.476 1.00 0.00 31 TRP A O 8
ATOM 7445 N N . HIS A 1 32 ? 8.969 -2.832 0.230 1.00 0.00 32 HIS A N 8
ATOM 7446 C CA . HIS A 1 32 ? 10.174 -2.013 0.171 1.00 0.00 32 HIS A CA 8
ATOM 7447 C C . HIS A 1 32 ? 9.820 -0.537 0.009 1.00 0.00 32 HIS A C 8
ATOM 7448 O O . HIS A 1 32 ? 8.703 -0.196 -0.379 1.00 0.00 32 HIS A O 8
ATOM 7462 N N . ASN A 1 33 ? 10.779 0.333 0.309 1.00 0.00 33 ASN A N 8
ATOM 7463 C CA . ASN A 1 33 ? 10.567 1.771 0.197 1.00 0.00 33 ASN A CA 8
ATOM 7464 C C . ASN A 1 33 ? 10.125 2.149 -1.213 1.00 0.00 33 ASN A C 8
ATOM 7465 O O . ASN A 1 33 ? 9.501 3.190 -1.422 1.00 0.00 33 ASN A O 8
ATOM 7476 N N . ASP A 1 34 ? 10.452 1.296 -2.178 1.00 0.00 34 ASP A N 8
ATOM 7477 C CA . ASP A 1 34 ? 10.088 1.539 -3.569 1.00 0.00 34 ASP A CA 8
ATOM 7478 C C . ASP A 1 34 ? 8.927 0.643 -3.990 1.00 0.00 34 ASP A C 8
ATOM 7479 O O . ASP A 1 34 ? 7.931 1.116 -4.539 1.00 0.00 34 ASP A O 8
ATOM 7488 N N . CYS A 1 35 ? 9.062 -0.653 -3.732 1.00 0.00 35 CYS A N 8
ATOM 7489 C CA . CYS A 1 35 ? 8.027 -1.617 -4.085 1.00 0.00 35 CYS A CA 8
ATOM 7490 C C . CYS A 1 35 ? 6.676 -1.200 -3.509 1.00 0.00 35 CYS A C 8
ATOM 7491 O O . CYS A 1 35 ? 5.653 -1.260 -4.191 1.00 0.00 35 CYS A O 8
ATOM 7498 N N . PHE A 1 36 ? 6.682 -0.776 -2.250 1.00 0.00 36 PHE A N 8
ATOM 7499 C CA . PHE A 1 36 ? 5.459 -0.349 -1.581 1.00 0.00 36 PHE A CA 8
ATOM 7500 C C . PHE A 1 36 ? 4.729 0.707 -2.405 1.00 0.00 36 PHE A C 8
ATOM 7501 O O . PHE A 1 36 ? 5.124 1.872 -2.431 1.00 0.00 36 PHE A O 8
ATOM 7518 N N . ASN A 1 37 ? 3.661 0.291 -3.077 1.00 0.00 37 ASN A N 8
ATOM 7519 C CA . ASN A 1 37 ? 2.875 1.200 -3.904 1.00 0.00 37 ASN A CA 8
ATOM 7520 C C . ASN A 1 37 ? 1.441 0.702 -4.048 1.00 0.00 37 ASN A C 8
ATOM 7521 O O . ASN A 1 37 ? 1.186 -0.503 -4.035 1.00 0.00 37 ASN A O 8
ATOM 7532 N N . CYS A 1 38 ? 0.507 1.637 -4.187 1.00 0.00 38 CYS A N 8
ATOM 7533 C CA . CYS A 1 38 ? -0.903 1.294 -4.335 1.00 0.00 38 CYS A CA 8
ATOM 7534 C C . CYS A 1 38 ? -1.082 0.137 -5.314 1.00 0.00 38 CYS A C 8
ATOM 7535 O O . CYS A 1 38 ? -0.149 -0.241 -6.023 1.00 0.00 38 CYS A O 8
ATOM 7542 N N . LYS A 1 39 ? -2.287 -0.421 -5.347 1.00 0.00 39 LYS A N 8
ATOM 7543 C CA . LYS A 1 39 ? -2.591 -1.534 -6.239 1.00 0.00 39 LYS A CA 8
ATOM 7544 C C . LYS A 1 39 ? -3.541 -1.097 -7.350 1.00 0.00 39 LYS A C 8
ATOM 7545 O O . LYS A 1 39 ? -3.721 -1.805 -8.341 1.00 0.00 39 LYS A O 8
ATOM 7564 N N . LYS A 1 40 ? -4.146 0.074 -7.178 1.00 0.00 40 LYS A N 8
ATOM 7565 C CA . LYS A 1 40 ? -5.075 0.607 -8.167 1.00 0.00 40 LYS A CA 8
ATOM 7566 C C . LYS A 1 40 ? -4.398 1.660 -9.039 1.00 0.00 40 LYS A C 8
ATOM 7567 O O . LYS A 1 40 ? -4.599 1.699 -10.253 1.00 0.00 40 LYS A O 8
ATOM 7586 N N . CYS A 1 41 ? -3.593 2.511 -8.412 1.00 0.00 41 CYS A N 8
ATOM 7587 C CA . CYS A 1 41 ? -2.884 3.564 -9.130 1.00 0.00 41 CYS A CA 8
ATOM 7588 C C . CYS A 1 41 ? -1.374 3.365 -9.036 1.00 0.00 41 CYS A C 8
ATOM 7589 O O . CYS A 1 41 ? -0.607 4.011 -9.749 1.00 0.00 41 CYS A O 8
ATOM 7596 N N . SER A 1 42 ? -0.955 2.467 -8.150 1.00 0.00 42 SER A N 8
ATOM 7597 C CA . SER A 1 42 ? 0.463 2.185 -7.959 1.00 0.00 42 SER A CA 8
ATOM 7598 C C . SER A 1 42 ? 1.226 3.456 -7.600 1.00 0.00 42 SER A C 8
ATOM 7599 O O . SER A 1 42 ? 2.288 3.736 -8.158 1.00 0.00 42 SER A O 8
ATOM 7607 N N . LEU A 1 43 ? 0.677 4.224 -6.665 1.00 0.00 43 LEU A N 8
ATOM 7608 C CA . LEU A 1 43 ? 1.304 5.467 -6.230 1.00 0.00 43 LEU A CA 8
ATOM 7609 C C . LEU A 1 43 ? 2.168 5.237 -4.994 1.00 0.00 43 LEU A C 8
ATOM 7610 O O . LEU A 1 43 ? 1.945 4.295 -4.235 1.00 0.00 43 LEU A O 8
ATOM 7626 N N . SER A 1 44 ? 3.155 6.106 -4.799 1.00 0.00 44 SER A N 8
ATOM 7627 C CA . SER A 1 44 ? 4.054 5.997 -3.655 1.00 0.00 44 SER A CA 8
ATOM 7628 C C . SER A 1 44 ? 3.270 5.995 -2.346 1.00 0.00 44 SER A C 8
ATOM 7629 O O . SER A 1 44 ? 2.647 6.992 -1.980 1.00 0.00 44 SER A O 8
ATOM 7637 N N . LEU A 1 45 ? 3.306 4.867 -1.645 1.00 0.00 45 LEU A N 8
ATOM 7638 C CA . LEU A 1 45 ? 2.599 4.733 -0.376 1.00 0.00 45 LEU A CA 8
ATOM 7639 C C . LEU A 1 45 ? 3.562 4.863 0.800 1.00 0.00 45 LEU A C 8
ATOM 7640 O O . LEU A 1 45 ? 3.148 5.121 1.930 1.00 0.00 45 LEU A O 8
ATOM 7656 N N . VAL A 1 46 ? 4.851 4.684 0.525 1.00 0.00 46 VAL A N 8
ATOM 7657 C CA . VAL A 1 46 ? 5.874 4.785 1.559 1.00 0.00 46 VAL A CA 8
ATOM 7658 C C . VAL A 1 46 ? 5.837 6.149 2.238 1.00 0.00 46 VAL A C 8
ATOM 7659 O O . VAL A 1 46 ? 6.207 7.160 1.644 1.00 0.00 46 VAL A O 8
ATOM 7672 N N . GLY A 1 47 ? 5.387 6.170 3.489 1.00 0.00 47 GLY A N 8
ATOM 7673 C CA . GLY A 1 47 ? 5.310 7.416 4.229 1.00 0.00 47 GLY A CA 8
ATOM 7674 C C . GLY A 1 47 ? 3.939 8.058 4.143 1.00 0.00 47 GLY A C 8
ATOM 7675 O O . GLY A 1 47 ? 3.797 9.263 4.352 1.00 0.00 47 GLY A O 8
ATOM 7679 N N . ARG A 1 48 ? 2.929 7.253 3.831 1.00 0.00 48 ARG A N 8
ATOM 7680 C CA . ARG A 1 48 ? 1.563 7.750 3.714 1.00 0.00 48 ARG A CA 8
ATOM 7681 C C . ARG A 1 48 ? 0.598 6.885 4.519 1.00 0.00 48 ARG A C 8
ATOM 7682 O O . ARG A 1 48 ? 1.004 5.918 5.161 1.00 0.00 48 ARG A O 8
ATOM 7703 N N . GLY A 1 49 ? -0.682 7.241 4.480 1.00 0.00 49 GLY A N 8
ATOM 7704 C CA . GLY A 1 49 ? -1.685 6.488 5.210 1.00 0.00 49 GLY A CA 8
ATOM 7705 C C . GLY A 1 49 ? -2.324 5.404 4.366 1.00 0.00 49 GLY A C 8
ATOM 7706 O O . GLY A 1 49 ? -3.545 5.362 4.217 1.00 0.00 49 GLY A O 8
ATOM 7710 N N . PHE A 1 50 ? -1.497 4.524 3.809 1.00 0.00 50 PHE A N 8
ATOM 7711 C CA . PHE A 1 50 ? -1.989 3.436 2.973 1.00 0.00 50 PHE A CA 8
ATOM 7712 C C . PHE A 1 50 ? -3.044 2.617 3.710 1.00 0.00 50 PHE A C 8
ATOM 7713 O O . PHE A 1 50 ? -3.016 2.506 4.937 1.00 0.00 50 PHE A O 8
ATOM 7730 N N . LEU A 1 51 ? -3.976 2.046 2.954 1.00 0.00 51 LEU A N 8
ATOM 7731 C CA . LEU A 1 51 ? -5.042 1.238 3.535 1.00 0.00 51 LEU A CA 8
ATOM 7732 C C . LEU A 1 51 ? -4.738 -0.250 3.390 1.00 0.00 51 LEU A C 8
ATOM 7733 O O . LEU A 1 51 ? -3.672 -0.633 2.906 1.00 0.00 51 LEU A O 8
ATOM 7749 N N . THR A 1 52 ? -5.682 -1.086 3.811 1.00 0.00 52 THR A N 8
ATOM 7750 C CA . THR A 1 52 ? -5.516 -2.531 3.727 1.00 0.00 52 THR A CA 8
ATOM 7751 C C . THR A 1 52 ? -6.725 -3.187 3.070 1.00 0.00 52 THR A C 8
ATOM 7752 O O . THR A 1 52 ? -7.755 -3.395 3.711 1.00 0.00 52 THR A O 8
ATOM 7763 N N . GLU A 1 53 ? -6.593 -3.510 1.787 1.00 0.00 53 GLU A N 8
ATOM 7764 C CA . GLU A 1 53 ? -7.676 -4.142 1.043 1.00 0.00 53 GLU A CA 8
ATOM 7765 C C . GLU A 1 53 ? -7.764 -5.630 1.369 1.00 0.00 53 GLU A C 8
ATOM 7766 O O . GLU A 1 53 ? -6.838 -6.207 1.938 1.00 0.00 53 GLU A O 8
ATOM 7778 N N . ARG A 1 54 ? -8.885 -6.244 1.005 1.00 0.00 54 ARG A N 8
ATOM 7779 C CA . ARG A 1 54 ? -9.096 -7.664 1.261 1.00 0.00 54 ARG A CA 8
ATOM 7780 C C . ARG A 1 54 ? -7.783 -8.434 1.164 1.00 0.00 54 ARG A C 8
ATOM 7781 O O . ARG A 1 54 ? -7.253 -8.908 2.170 1.00 0.00 54 ARG A O 8
ATOM 7802 N N . ASP A 1 55 ? -7.263 -8.557 -0.053 1.00 0.00 55 ASP A N 8
ATOM 7803 C CA . ASP A 1 55 ? -6.011 -9.269 -0.281 1.00 0.00 55 ASP A CA 8
ATOM 7804 C C . ASP A 1 55 ? -5.000 -8.376 -0.993 1.00 0.00 55 ASP A C 8
ATOM 7805 O O . ASP A 1 55 ? -4.106 -8.863 -1.686 1.00 0.00 55 ASP A O 8
ATOM 7814 N N . ASP A 1 56 ? -5.147 -7.068 -0.818 1.00 0.00 56 ASP A N 8
ATOM 7815 C CA . ASP A 1 56 ? -4.246 -6.106 -1.443 1.00 0.00 56 ASP A CA 8
ATOM 7816 C C . ASP A 1 56 ? -4.242 -4.787 -0.677 1.00 0.00 56 ASP A C 8
ATOM 7817 O O . ASP A 1 56 ? -5.004 -4.608 0.274 1.00 0.00 56 ASP A O 8
ATOM 7826 N N . ILE A 1 57 ? -3.379 -3.868 -1.096 1.00 0.00 57 ILE A N 8
ATOM 7827 C CA . ILE A 1 57 ? -3.276 -2.567 -0.449 1.00 0.00 57 ILE A CA 8
ATOM 7828 C C . ILE A 1 57 ? -3.677 -1.446 -1.401 1.00 0.00 57 ILE A C 8
ATOM 7829 O O . ILE A 1 57 ? -3.690 -1.626 -2.620 1.00 0.00 57 ILE A O 8
ATOM 7845 N N . LEU A 1 58 ? -4.003 -0.287 -0.839 1.00 0.00 58 LEU A N 8
ATOM 7846 C CA . LEU A 1 58 ? -4.403 0.866 -1.638 1.00 0.00 58 LEU A CA 8
ATOM 7847 C C . LEU A 1 58 ? -4.024 2.169 -0.942 1.00 0.00 58 LEU A C 8
ATOM 7848 O O . LEU A 1 58 ? -3.629 2.171 0.224 1.00 0.00 58 LEU A O 8
ATOM 7864 N N . CYS A 1 59 ? -4.149 3.277 -1.665 1.00 0.00 59 CYS A N 8
ATOM 7865 C CA . CYS A 1 59 ? -3.822 4.588 -1.117 1.00 0.00 59 CYS A CA 8
ATOM 7866 C C . CYS A 1 59 ? -5.089 5.371 -0.785 1.00 0.00 59 CYS A C 8
ATOM 7867 O O . CYS A 1 59 ? -6.165 5.119 -1.329 1.00 0.00 59 CYS A O 8
ATOM 7874 N N . PRO A 1 60 ? -4.961 6.343 0.130 1.00 0.00 60 PRO A N 8
ATOM 7875 C CA . PRO A 1 60 ? -6.085 7.183 0.555 1.00 0.00 60 PRO A CA 8
ATOM 7876 C C . PRO A 1 60 ? -6.876 7.734 -0.626 1.00 0.00 60 PRO A C 8
ATOM 7877 O O . PRO A 1 60 ? -8.105 7.793 -0.588 1.00 0.00 60 PRO A O 8
ATOM 7888 N N . ASP A 1 61 ? -6.164 8.136 -1.673 1.00 0.00 61 ASP A N 8
ATOM 7889 C CA . ASP A 1 61 ? -6.801 8.681 -2.866 1.00 0.00 61 ASP A CA 8
ATOM 7890 C C . ASP A 1 61 ? -7.752 7.663 -3.488 1.00 0.00 61 ASP A C 8
ATOM 7891 O O . ASP A 1 61 ? -8.807 8.022 -4.012 1.00 0.00 61 ASP A O 8
ATOM 7900 N N . CYS A 1 62 ? -7.372 6.392 -3.427 1.00 0.00 62 CYS A N 8
ATOM 7901 C CA . CYS A 1 62 ? -8.189 5.321 -3.985 1.00 0.00 62 CYS A CA 8
ATOM 7902 C C . CYS A 1 62 ? -9.178 4.795 -2.948 1.00 0.00 62 CYS A C 8
ATOM 7903 O O . CYS A 1 62 ? -10.388 4.805 -3.169 1.00 0.00 62 CYS A O 8
ATOM 7910 N N . GLY A 1 63 ? -8.652 4.335 -1.817 1.00 0.00 63 GLY A N 8
ATOM 7911 C CA . GLY A 1 63 ? -9.502 3.812 -0.763 1.00 0.00 63 GLY A CA 8
ATOM 7912 C C . GLY A 1 63 ? -10.699 4.701 -0.488 1.00 0.00 63 GLY A C 8
ATOM 7913 O O . GLY A 1 63 ? -11.801 4.212 -0.240 1.00 0.00 63 GLY A O 8
ATOM 7917 N N . LYS A 1 64 ? -10.483 6.011 -0.531 1.00 0.00 64 LYS A N 8
ATOM 7918 C CA . LYS A 1 64 ? -11.552 6.971 -0.285 1.00 0.00 64 LYS A CA 8
ATOM 7919 C C . LYS A 1 64 ? -12.841 6.541 -0.977 1.00 0.00 64 LYS A C 8
ATOM 7920 O O . LYS A 1 64 ? -13.935 6.939 -0.577 1.00 0.00 64 LYS A O 8
ATOM 7939 N N . ASP A 1 65 ? -12.704 5.724 -2.016 1.00 0.00 65 ASP A N 8
ATOM 7940 C CA . ASP A 1 65 ? -13.859 5.237 -2.763 1.00 0.00 65 ASP A CA 8
ATOM 7941 C C . ASP A 1 65 ? -14.483 4.029 -2.071 1.00 0.00 65 ASP A C 8
ATOM 7942 O O . ASP A 1 65 ? -15.163 3.221 -2.705 1.00 0.00 65 ASP A O 8
ATOM 7951 N N . ILE A 1 66 ? -14.246 3.912 -0.769 1.00 0.00 66 ILE A N 8
ATOM 7952 C CA . ILE A 1 66 ? -14.785 2.802 0.008 1.00 0.00 66 ILE A CA 8
ATOM 7953 C C . ILE A 1 66 ? -15.401 3.294 1.314 1.00 0.00 66 ILE A C 8
ATOM 7954 O O . ILE A 1 66 ? -14.812 3.145 2.385 1.00 0.00 66 ILE A O 8
ATOM 7970 N N . SER A 1 67 ? -16.590 3.879 1.218 1.00 0.00 67 SER A N 8
ATOM 7971 C CA . SER A 1 67 ? -17.286 4.394 2.391 1.00 0.00 67 SER A CA 8
ATOM 7972 C C . SER A 1 67 ? -18.688 3.800 2.496 1.00 0.00 67 SER A C 8
ATOM 7973 O O . SER A 1 67 ? -19.090 3.314 3.552 1.00 0.00 67 SER A O 8
ATOM 7981 N N . GLY A 1 68 ? -19.427 3.844 1.392 1.00 0.00 68 GLY A N 8
ATOM 7982 C CA . GLY A 1 68 ? -20.775 3.308 1.380 1.00 0.00 68 GLY A CA 8
ATOM 7983 C C . GLY A 1 68 ? -21.823 4.379 1.157 1.00 0.00 68 GLY A C 8
ATOM 7984 O O . GLY A 1 68 ? -21.550 5.437 0.589 1.00 0.00 68 GLY A O 8
ATOM 7988 N N . PRO A 1 69 ? -23.057 4.109 1.609 1.00 0.00 69 PRO A N 8
ATOM 7989 C CA . PRO A 1 69 ? -24.175 5.046 1.467 1.00 0.00 69 PRO A CA 8
ATOM 7990 C C . PRO A 1 69 ? -24.015 6.279 2.350 1.00 0.00 69 PRO A C 8
ATOM 7991 O O . PRO A 1 69 ? -24.744 7.259 2.201 1.00 0.00 69 PRO A O 8
ATOM 8002 N N . SER A 1 70 ? -23.056 6.223 3.268 1.00 0.00 70 SER A N 8
ATOM 8003 C CA . SER A 1 70 ? -22.802 7.334 4.177 1.00 0.00 70 SER A CA 8
ATOM 8004 C C . SER A 1 70 ? -21.508 7.115 4.956 1.00 0.00 70 SER A C 8
ATOM 8005 O O . SER A 1 70 ? -21.173 5.988 5.319 1.00 0.00 70 SER A O 8
ATOM 8013 N N . SER A 1 71 ? -20.786 8.202 5.208 1.00 0.00 71 SER A N 8
ATOM 8014 C CA . SER A 1 71 ? -19.526 8.129 5.939 1.00 0.00 71 SER A CA 8
ATOM 8015 C C . SER A 1 71 ? -19.751 8.354 7.431 1.00 0.00 71 SER A C 8
ATOM 8016 O O . SER A 1 71 ? -19.908 9.488 7.883 1.00 0.00 71 SER A O 8
ATOM 8024 N N . GLY A 1 72 ? -19.765 7.264 8.192 1.00 0.00 72 GLY A N 8
ATOM 8025 C CA . GLY A 1 72 ? -19.971 7.362 9.625 1.00 0.00 72 GLY A CA 8
ATOM 8026 C C . GLY A 1 72 ? -20.560 6.096 10.214 1.00 0.00 72 GLY A C 8
ATOM 8027 O O . GLY A 1 72 ? -20.166 5.706 11.313 1.00 0.00 72 GLY A O 8
ATOM 8033 N N . GLY A 1 1 ? -3.704 -15.436 -1.276 1.00 0.00 1 GLY A N 9
ATOM 8034 C CA . GLY A 1 1 ? -3.296 -16.261 -0.154 1.00 0.00 1 GLY A CA 9
ATOM 8035 C C . GLY A 1 1 ? -2.260 -17.297 -0.543 1.00 0.00 1 GLY A C 9
ATOM 8036 O O . GLY A 1 1 ? -2.443 -18.035 -1.510 1.00 0.00 1 GLY A O 9
ATOM 8040 N N . SER A 1 2 ? -1.167 -17.351 0.212 1.00 0.00 2 SER A N 9
ATOM 8041 C CA . SER A 1 2 ? -0.095 -18.300 -0.062 1.00 0.00 2 SER A CA 9
ATOM 8042 C C . SER A 1 2 ? 0.503 -18.835 1.236 1.00 0.00 2 SER A C 9
ATOM 8043 O O . SER A 1 2 ? 1.115 -18.091 2.003 1.00 0.00 2 SER A O 9
ATOM 8051 N N . SER A 1 3 ? 0.319 -20.129 1.476 1.00 0.00 3 SER A N 9
ATOM 8052 C CA . SER A 1 3 ? 0.836 -20.764 2.682 1.00 0.00 3 SER A CA 9
ATOM 8053 C C . SER A 1 3 ? 2.318 -21.093 2.531 1.00 0.00 3 SER A C 9
ATOM 8054 O O . SER A 1 3 ? 2.756 -22.197 2.853 1.00 0.00 3 SER A O 9
ATOM 8062 N N . GLY A 1 4 ? 3.085 -20.125 2.038 1.00 0.00 4 GLY A N 9
ATOM 8063 C CA . GLY A 1 4 ? 4.510 -20.331 1.852 1.00 0.00 4 GLY A CA 9
ATOM 8064 C C . GLY A 1 4 ? 5.168 -19.186 1.108 1.00 0.00 4 GLY A C 9
ATOM 8065 O O . GLY A 1 4 ? 5.503 -19.313 -0.070 1.00 0.00 4 GLY A O 9
ATOM 8069 N N . SER A 1 5 ? 5.353 -18.063 1.796 1.00 0.00 5 SER A N 9
ATOM 8070 C CA . SER A 1 5 ? 5.971 -16.889 1.191 1.00 0.00 5 SER A CA 9
ATOM 8071 C C . SER A 1 5 ? 6.316 -15.849 2.253 1.00 0.00 5 SER A C 9
ATOM 8072 O O . SER A 1 5 ? 5.434 -15.318 2.927 1.00 0.00 5 SER A O 9
ATOM 8080 N N . SER A 1 6 ? 7.607 -15.564 2.395 1.00 0.00 6 SER A N 9
ATOM 8081 C CA . SER A 1 6 ? 8.071 -14.591 3.377 1.00 0.00 6 SER A CA 9
ATOM 8082 C C . SER A 1 6 ? 9.004 -13.571 2.732 1.00 0.00 6 SER A C 9
ATOM 8083 O O . SER A 1 6 ? 10.196 -13.825 2.561 1.00 0.00 6 SER A O 9
ATOM 8091 N N . GLY A 1 7 ? 8.453 -12.415 2.376 1.00 0.00 7 GLY A N 9
ATOM 8092 C CA . GLY A 1 7 ? 9.250 -11.374 1.753 1.00 0.00 7 GLY A CA 9
ATOM 8093 C C . GLY A 1 7 ? 8.410 -10.197 1.295 1.00 0.00 7 GLY A C 9
ATOM 8094 O O . GLY A 1 7 ? 7.183 -10.224 1.396 1.00 0.00 7 GLY A O 9
ATOM 8098 N N . CYS A 1 8 ? 9.072 -9.161 0.792 1.00 0.00 8 CYS A N 9
ATOM 8099 C CA . CYS A 1 8 ? 8.380 -7.968 0.318 1.00 0.00 8 CYS A CA 9
ATOM 8100 C C . CYS A 1 8 ? 7.252 -8.338 -0.640 1.00 0.00 8 CYS A C 9
ATOM 8101 O O . CYS A 1 8 ? 7.482 -8.570 -1.826 1.00 0.00 8 CYS A O 9
ATOM 8108 N N . ALA A 1 9 ? 6.032 -8.391 -0.116 1.00 0.00 9 ALA A N 9
ATOM 8109 C CA . ALA A 1 9 ? 4.867 -8.730 -0.924 1.00 0.00 9 ALA A CA 9
ATOM 8110 C C . ALA A 1 9 ? 4.920 -8.036 -2.281 1.00 0.00 9 ALA A C 9
ATOM 8111 O O . ALA A 1 9 ? 4.414 -8.556 -3.275 1.00 0.00 9 ALA A O 9
ATOM 8118 N N . GLY A 1 10 ? 5.536 -6.858 -2.315 1.00 0.00 10 GLY A N 9
ATOM 8119 C CA . GLY A 1 10 ? 5.642 -6.112 -3.556 1.00 0.00 10 GLY A CA 9
ATOM 8120 C C . GLY A 1 10 ? 6.307 -6.912 -4.658 1.00 0.00 10 GLY A C 9
ATOM 8121 O O . GLY A 1 10 ? 5.631 -7.484 -5.514 1.00 0.00 10 GLY A O 9
ATOM 8125 N N . CYS A 1 11 ? 7.635 -6.952 -4.640 1.00 0.00 11 CYS A N 9
ATOM 8126 C CA . CYS A 1 11 ? 8.392 -7.687 -5.647 1.00 0.00 11 CYS A CA 9
ATOM 8127 C C . CYS A 1 11 ? 8.525 -9.157 -5.262 1.00 0.00 11 CYS A C 9
ATOM 8128 O O . CYS A 1 11 ? 9.446 -9.845 -5.703 1.00 0.00 11 CYS A O 9
ATOM 8135 N N . THR A 1 12 ? 7.599 -9.633 -4.435 1.00 0.00 12 THR A N 9
ATOM 8136 C CA . THR A 1 12 ? 7.613 -11.021 -3.990 1.00 0.00 12 THR A CA 9
ATOM 8137 C C . THR A 1 12 ? 9.040 -11.523 -3.801 1.00 0.00 12 THR A C 9
ATOM 8138 O O . THR A 1 12 ? 9.384 -12.621 -4.236 1.00 0.00 12 THR A O 9
ATOM 8149 N N . ASN A 1 13 ? 9.866 -10.712 -3.148 1.00 0.00 13 ASN A N 9
ATOM 8150 C CA . ASN A 1 13 ? 11.257 -11.076 -2.901 1.00 0.00 13 ASN A CA 9
ATOM 8151 C C . ASN A 1 13 ? 11.591 -10.970 -1.416 1.00 0.00 13 ASN A C 9
ATOM 8152 O O . ASN A 1 13 ? 10.968 -10.218 -0.666 1.00 0.00 13 ASN A O 9
ATOM 8163 N N . PRO A 1 14 ? 12.599 -11.740 -0.980 1.00 0.00 14 PRO A N 9
ATOM 8164 C CA . PRO A 1 14 ? 13.040 -11.750 0.418 1.00 0.00 14 PRO A CA 9
ATOM 8165 C C . PRO A 1 14 ? 13.731 -10.451 0.817 1.00 0.00 14 PRO A C 9
ATOM 8166 O O . PRO A 1 14 ? 14.632 -9.977 0.124 1.00 0.00 14 PRO A O 9
ATOM 8177 N N . ILE A 1 15 ? 13.304 -9.879 1.938 1.00 0.00 15 ILE A N 9
ATOM 8178 C CA . ILE A 1 15 ? 13.883 -8.635 2.429 1.00 0.00 15 ILE A CA 9
ATOM 8179 C C . ILE A 1 15 ? 15.119 -8.903 3.281 1.00 0.00 15 ILE A C 9
ATOM 8180 O O . ILE A 1 15 ? 15.217 -9.935 3.945 1.00 0.00 15 ILE A O 9
ATOM 8196 N N . SER A 1 16 ? 16.062 -7.966 3.257 1.00 0.00 16 SER A N 9
ATOM 8197 C CA . SER A 1 16 ? 17.294 -8.101 4.026 1.00 0.00 16 SER A CA 9
ATOM 8198 C C . SER A 1 16 ? 17.036 -8.827 5.342 1.00 0.00 16 SER A C 9
ATOM 8199 O O . SER A 1 16 ? 17.573 -9.908 5.584 1.00 0.00 16 SER A O 9
ATOM 8207 N N . GLY A 1 17 ? 16.209 -8.225 6.192 1.00 0.00 17 GLY A N 9
ATOM 8208 C CA . GLY A 1 17 ? 15.894 -8.827 7.474 1.00 0.00 17 GLY A CA 9
ATOM 8209 C C . GLY A 1 17 ? 17.123 -9.029 8.338 1.00 0.00 17 GLY A C 9
ATOM 8210 O O . GLY A 1 17 ? 17.289 -10.079 8.959 1.00 0.00 17 GLY A O 9
ATOM 8214 N N . LEU A 1 18 ? 17.988 -8.022 8.377 1.00 0.00 18 LEU A N 9
ATOM 8215 C CA . LEU A 1 18 ? 19.210 -8.093 9.170 1.00 0.00 18 LEU A CA 9
ATOM 8216 C C . LEU A 1 18 ? 19.380 -6.840 10.023 1.00 0.00 18 LEU A C 9
ATOM 8217 O O . LEU A 1 18 ? 20.492 -6.345 10.202 1.00 0.00 18 LEU A O 9
ATOM 8233 N N . GLY A 1 19 ? 18.269 -6.333 10.549 1.00 0.00 19 GLY A N 9
ATOM 8234 C CA . GLY A 1 19 ? 18.317 -5.144 11.379 1.00 0.00 19 GLY A CA 9
ATOM 8235 C C . GLY A 1 19 ? 18.605 -3.889 10.578 1.00 0.00 19 GLY A C 9
ATOM 8236 O O . GLY A 1 19 ? 19.554 -3.848 9.795 1.00 0.00 19 GLY A O 9
ATOM 8240 N N . GLY A 1 20 ? 17.783 -2.863 10.772 1.00 0.00 20 GLY A N 9
ATOM 8241 C CA . GLY A 1 20 ? 17.970 -1.616 10.053 1.00 0.00 20 GLY A CA 9
ATOM 8242 C C . GLY A 1 20 ? 18.157 -1.828 8.564 1.00 0.00 20 GLY A C 9
ATOM 8243 O O . GLY A 1 20 ? 19.283 -1.955 8.083 1.00 0.00 20 GLY A O 9
ATOM 8247 N N . THR A 1 21 ? 17.049 -1.868 7.829 1.00 0.00 21 THR A N 9
ATOM 8248 C CA . THR A 1 21 ? 17.095 -2.069 6.387 1.00 0.00 21 THR A CA 9
ATOM 8249 C C . THR A 1 21 ? 16.325 -0.976 5.654 1.00 0.00 21 THR A C 9
ATOM 8250 O O . THR A 1 21 ? 16.420 -0.847 4.433 1.00 0.00 21 THR A O 9
ATOM 8261 N N . LYS A 1 22 ? 15.563 -0.190 6.407 1.00 0.00 22 LYS A N 9
ATOM 8262 C CA . LYS A 1 22 ? 14.777 0.894 5.830 1.00 0.00 22 LYS A CA 9
ATOM 8263 C C . LYS A 1 22 ? 13.715 0.351 4.880 1.00 0.00 22 LYS A C 9
ATOM 8264 O O . LYS A 1 22 ? 13.615 0.785 3.732 1.00 0.00 22 LYS A O 9
ATOM 8283 N N . TYR A 1 23 ? 12.925 -0.600 5.364 1.00 0.00 23 TYR A N 9
ATOM 8284 C CA . TYR A 1 23 ? 11.871 -1.204 4.557 1.00 0.00 23 TYR A CA 9
ATOM 8285 C C . TYR A 1 23 ? 10.500 -0.954 5.177 1.00 0.00 23 TYR A C 9
ATOM 8286 O O . TYR A 1 23 ? 10.390 -0.363 6.251 1.00 0.00 23 TYR A O 9
ATOM 8304 N N . ILE A 1 24 ? 9.456 -1.409 4.491 1.00 0.00 24 ILE A N 9
ATOM 8305 C CA . ILE A 1 24 ? 8.092 -1.237 4.974 1.00 0.00 24 ILE A CA 9
ATOM 8306 C C . ILE A 1 24 ? 7.587 -2.503 5.657 1.00 0.00 24 ILE A C 9
ATOM 8307 O O . ILE A 1 24 ? 7.536 -3.572 5.048 1.00 0.00 24 ILE A O 9
ATOM 8323 N N . SER A 1 25 ? 7.213 -2.376 6.926 1.00 0.00 25 SER A N 9
ATOM 8324 C CA . SER A 1 25 ? 6.713 -3.511 7.694 1.00 0.00 25 SER A CA 9
ATOM 8325 C C . SER A 1 25 ? 5.286 -3.257 8.171 1.00 0.00 25 SER A C 9
ATOM 8326 O O . SER A 1 25 ? 4.999 -2.232 8.789 1.00 0.00 25 SER A O 9
ATOM 8334 N N . PHE A 1 26 ? 4.395 -4.200 7.880 1.00 0.00 26 PHE A N 9
ATOM 8335 C CA . PHE A 1 26 ? 2.998 -4.080 8.278 1.00 0.00 26 PHE A CA 9
ATOM 8336 C C . PHE A 1 26 ? 2.606 -5.202 9.234 1.00 0.00 26 PHE A C 9
ATOM 8337 O O . PHE A 1 26 ? 3.410 -6.085 9.533 1.00 0.00 26 PHE A O 9
ATOM 8354 N N . GLU A 1 27 ? 1.366 -5.160 9.710 1.00 0.00 27 GLU A N 9
ATOM 8355 C CA . GLU A 1 27 ? 0.868 -6.173 10.634 1.00 0.00 27 GLU A CA 9
ATOM 8356 C C . GLU A 1 27 ? 1.497 -7.532 10.342 1.00 0.00 27 GLU A C 9
ATOM 8357 O O . GLU A 1 27 ? 2.095 -8.152 11.220 1.00 0.00 27 GLU A O 9
ATOM 8369 N N . GLU A 1 28 ? 1.357 -7.988 9.101 1.00 0.00 28 GLU A N 9
ATOM 8370 C CA . GLU A 1 28 ? 1.910 -9.274 8.693 1.00 0.00 28 GLU A CA 9
ATOM 8371 C C . GLU A 1 28 ? 2.684 -9.144 7.385 1.00 0.00 28 GLU A C 9
ATOM 8372 O O . GLU A 1 28 ? 3.778 -9.689 7.241 1.00 0.00 28 GLU A O 9
ATOM 8384 N N . ARG A 1 29 ? 2.107 -8.417 6.433 1.00 0.00 29 ARG A N 9
ATOM 8385 C CA . ARG A 1 29 ? 2.741 -8.215 5.136 1.00 0.00 29 ARG A CA 9
ATOM 8386 C C . ARG A 1 29 ? 3.879 -7.205 5.238 1.00 0.00 29 ARG A C 9
ATOM 8387 O O . ARG A 1 29 ? 3.956 -6.437 6.197 1.00 0.00 29 ARG A O 9
ATOM 8408 N N . GLN A 1 30 ? 4.760 -7.211 4.243 1.00 0.00 30 GLN A N 9
ATOM 8409 C CA . GLN A 1 30 ? 5.895 -6.296 4.222 1.00 0.00 30 GLN A CA 9
ATOM 8410 C C . GLN A 1 30 ? 6.226 -5.872 2.795 1.00 0.00 30 GLN A C 9
ATOM 8411 O O . GLN A 1 30 ? 5.986 -6.616 1.844 1.00 0.00 30 GLN A O 9
ATOM 8425 N N . TRP A 1 31 ? 6.779 -4.673 2.652 1.00 0.00 31 TRP A N 9
ATOM 8426 C CA . TRP A 1 31 ? 7.143 -4.150 1.340 1.00 0.00 31 TRP A CA 9
ATOM 8427 C C . TRP A 1 31 ? 8.442 -3.355 1.412 1.00 0.00 31 TRP A C 9
ATOM 8428 O O . TRP A 1 31 ? 8.973 -3.111 2.496 1.00 0.00 31 TRP A O 9
ATOM 8449 N N . HIS A 1 32 ? 8.950 -2.954 0.251 1.00 0.00 32 HIS A N 9
ATOM 8450 C CA . HIS A 1 32 ? 10.188 -2.185 0.184 1.00 0.00 32 HIS A CA 9
ATOM 8451 C C . HIS A 1 32 ? 9.895 -0.693 0.057 1.00 0.00 32 HIS A C 9
ATOM 8452 O O . HIS A 1 32 ? 9.023 -0.285 -0.708 1.00 0.00 32 HIS A O 9
ATOM 8466 N N . ASN A 1 33 ? 10.631 0.115 0.814 1.00 0.00 33 ASN A N 9
ATOM 8467 C CA . ASN A 1 33 ? 10.448 1.562 0.787 1.00 0.00 33 ASN A CA 9
ATOM 8468 C C . ASN A 1 33 ? 10.053 2.035 -0.609 1.00 0.00 33 ASN A C 9
ATOM 8469 O O . ASN A 1 33 ? 9.285 2.986 -0.759 1.00 0.00 33 ASN A O 9
ATOM 8480 N N . ASP A 1 34 ? 10.581 1.364 -1.626 1.00 0.00 34 ASP A N 9
ATOM 8481 C CA . ASP A 1 34 ? 10.283 1.714 -3.010 1.00 0.00 34 ASP A CA 9
ATOM 8482 C C . ASP A 1 34 ? 9.066 0.945 -3.514 1.00 0.00 34 ASP A C 9
ATOM 8483 O O . ASP A 1 34 ? 8.090 1.538 -3.976 1.00 0.00 34 ASP A O 9
ATOM 8492 N N . CYS A 1 35 ? 9.130 -0.379 -3.424 1.00 0.00 35 CYS A N 9
ATOM 8493 C CA . CYS A 1 35 ? 8.035 -1.231 -3.872 1.00 0.00 35 CYS A CA 9
ATOM 8494 C C . CYS A 1 35 ? 6.704 -0.755 -3.295 1.00 0.00 35 CYS A C 9
ATOM 8495 O O . CYS A 1 35 ? 5.734 -0.555 -4.026 1.00 0.00 35 CYS A O 9
ATOM 8502 N N . PHE A 1 36 ? 6.667 -0.575 -1.979 1.00 0.00 36 PHE A N 9
ATOM 8503 C CA . PHE A 1 36 ? 5.456 -0.123 -1.303 1.00 0.00 36 PHE A CA 9
ATOM 8504 C C . PHE A 1 36 ? 4.730 0.930 -2.135 1.00 0.00 36 PHE A C 9
ATOM 8505 O O . PHE A 1 36 ? 5.109 2.100 -2.142 1.00 0.00 36 PHE A O 9
ATOM 8522 N N . ASN A 1 37 ? 3.684 0.504 -2.835 1.00 0.00 37 ASN A N 9
ATOM 8523 C CA . ASN A 1 37 ? 2.904 1.410 -3.672 1.00 0.00 37 ASN A CA 9
ATOM 8524 C C . ASN A 1 37 ? 1.480 0.893 -3.852 1.00 0.00 37 ASN A C 9
ATOM 8525 O O . ASN A 1 37 ? 1.237 -0.313 -3.818 1.00 0.00 37 ASN A O 9
ATOM 8536 N N . CYS A 1 38 ? 0.542 1.815 -4.044 1.00 0.00 38 CYS A N 9
ATOM 8537 C CA . CYS A 1 38 ? -0.858 1.454 -4.230 1.00 0.00 38 CYS A CA 9
ATOM 8538 C C . CYS A 1 38 ? -0.995 0.294 -5.212 1.00 0.00 38 CYS A C 9
ATOM 8539 O O . CYS A 1 38 ? -0.047 -0.053 -5.916 1.00 0.00 38 CYS A O 9
ATOM 8546 N N . LYS A 1 39 ? -2.182 -0.302 -5.252 1.00 0.00 39 LYS A N 9
ATOM 8547 C CA . LYS A 1 39 ? -2.446 -1.422 -6.147 1.00 0.00 39 LYS A CA 9
ATOM 8548 C C . LYS A 1 39 ? -3.323 -0.989 -7.318 1.00 0.00 39 LYS A C 9
ATOM 8549 O O . LYS A 1 39 ? -3.399 -1.675 -8.337 1.00 0.00 39 LYS A O 9
ATOM 8568 N N . LYS A 1 40 ? -3.982 0.155 -7.165 1.00 0.00 40 LYS A N 9
ATOM 8569 C CA . LYS A 1 40 ? -4.851 0.682 -8.210 1.00 0.00 40 LYS A CA 9
ATOM 8570 C C . LYS A 1 40 ? -4.110 1.698 -9.073 1.00 0.00 40 LYS A C 9
ATOM 8571 O O . LYS A 1 40 ? -4.018 1.543 -10.291 1.00 0.00 40 LYS A O 9
ATOM 8590 N N . CYS A 1 41 ? -3.581 2.737 -8.435 1.00 0.00 41 CYS A N 9
ATOM 8591 C CA . CYS A 1 41 ? -2.847 3.778 -9.143 1.00 0.00 41 CYS A CA 9
ATOM 8592 C C . CYS A 1 41 ? -1.342 3.557 -9.027 1.00 0.00 41 CYS A C 9
ATOM 8593 O O . CYS A 1 41 ? -0.557 4.149 -9.768 1.00 0.00 41 CYS A O 9
ATOM 8600 N N . SER A 1 42 ? -0.946 2.699 -8.091 1.00 0.00 42 SER A N 9
ATOM 8601 C CA . SER A 1 42 ? 0.465 2.402 -7.875 1.00 0.00 42 SER A CA 9
ATOM 8602 C C . SER A 1 42 ? 1.241 3.670 -7.529 1.00 0.00 42 SER A C 9
ATOM 8603 O O . SER A 1 42 ? 2.230 4.005 -8.183 1.00 0.00 42 SER A O 9
ATOM 8611 N N . LEU A 1 43 ? 0.785 4.372 -6.498 1.00 0.00 43 LEU A N 9
ATOM 8612 C CA . LEU A 1 43 ? 1.434 5.604 -6.064 1.00 0.00 43 LEU A CA 9
ATOM 8613 C C . LEU A 1 43 ? 2.275 5.365 -4.814 1.00 0.00 43 LEU A C 9
ATOM 8614 O O . LEU A 1 43 ? 2.069 4.389 -4.092 1.00 0.00 43 LEU A O 9
ATOM 8630 N N . SER A 1 44 ? 3.222 6.264 -4.563 1.00 0.00 44 SER A N 9
ATOM 8631 C CA . SER A 1 44 ? 4.095 6.150 -3.401 1.00 0.00 44 SER A CA 9
ATOM 8632 C C . SER A 1 44 ? 3.284 6.153 -2.109 1.00 0.00 44 SER A C 9
ATOM 8633 O O . SER A 1 44 ? 2.655 7.154 -1.759 1.00 0.00 44 SER A O 9
ATOM 8641 N N . LEU A 1 45 ? 3.302 5.028 -1.403 1.00 0.00 45 LEU A N 9
ATOM 8642 C CA . LEU A 1 45 ? 2.568 4.900 -0.149 1.00 0.00 45 LEU A CA 9
ATOM 8643 C C . LEU A 1 45 ? 3.503 5.055 1.047 1.00 0.00 45 LEU A C 9
ATOM 8644 O O . LEU A 1 45 ? 3.095 5.524 2.110 1.00 0.00 45 LEU A O 9
ATOM 8660 N N . VAL A 1 46 ? 4.759 4.659 0.866 1.00 0.00 46 VAL A N 9
ATOM 8661 C CA . VAL A 1 46 ? 5.752 4.757 1.928 1.00 0.00 46 VAL A CA 9
ATOM 8662 C C . VAL A 1 46 ? 5.733 6.139 2.573 1.00 0.00 46 VAL A C 9
ATOM 8663 O O . VAL A 1 46 ? 6.129 7.128 1.958 1.00 0.00 46 VAL A O 9
ATOM 8676 N N . GLY A 1 47 ? 5.269 6.198 3.817 1.00 0.00 47 GLY A N 9
ATOM 8677 C CA . GLY A 1 47 ? 5.207 7.464 4.526 1.00 0.00 47 GLY A CA 9
ATOM 8678 C C . GLY A 1 47 ? 3.876 8.167 4.341 1.00 0.00 47 GLY A C 9
ATOM 8679 O O . GLY A 1 47 ? 3.801 9.394 4.408 1.00 0.00 47 GLY A O 9
ATOM 8683 N N . ARG A 1 48 ? 2.825 7.389 4.105 1.00 0.00 48 ARG A N 9
ATOM 8684 C CA . ARG A 1 48 ? 1.492 7.945 3.907 1.00 0.00 48 ARG A CA 9
ATOM 8685 C C . ARG A 1 48 ? 0.443 7.120 4.648 1.00 0.00 48 ARG A C 9
ATOM 8686 O O . ARG A 1 48 ? 0.773 6.167 5.353 1.00 0.00 48 ARG A O 9
ATOM 8707 N N . GLY A 1 49 ? -0.822 7.494 4.482 1.00 0.00 49 GLY A N 9
ATOM 8708 C CA . GLY A 1 49 ? -1.899 6.780 5.142 1.00 0.00 49 GLY A CA 9
ATOM 8709 C C . GLY A 1 49 ? -2.494 5.693 4.268 1.00 0.00 49 GLY A C 9
ATOM 8710 O O . GLY A 1 49 ? -3.693 5.697 3.989 1.00 0.00 49 GLY A O 9
ATOM 8714 N N . PHE A 1 50 ? -1.653 4.759 3.834 1.00 0.00 50 PHE A N 9
ATOM 8715 C CA . PHE A 1 50 ? -2.102 3.662 2.985 1.00 0.00 50 PHE A CA 9
ATOM 8716 C C . PHE A 1 50 ? -3.147 2.811 3.702 1.00 0.00 50 PHE A C 9
ATOM 8717 O O . PHE A 1 50 ? -3.091 2.634 4.919 1.00 0.00 50 PHE A O 9
ATOM 8734 N N . LEU A 1 51 ? -4.100 2.288 2.938 1.00 0.00 51 LEU A N 9
ATOM 8735 C CA . LEU A 1 51 ? -5.159 1.456 3.499 1.00 0.00 51 LEU A CA 9
ATOM 8736 C C . LEU A 1 51 ? -4.837 -0.025 3.327 1.00 0.00 51 LEU A C 9
ATOM 8737 O O . LEU A 1 51 ? -3.773 -0.386 2.822 1.00 0.00 51 LEU A O 9
ATOM 8753 N N . THR A 1 52 ? -5.764 -0.880 3.748 1.00 0.00 52 THR A N 9
ATOM 8754 C CA . THR A 1 52 ? -5.579 -2.321 3.640 1.00 0.00 52 THR A CA 9
ATOM 8755 C C . THR A 1 52 ? -6.770 -2.978 2.951 1.00 0.00 52 THR A C 9
ATOM 8756 O O . THR A 1 52 ? -7.835 -3.134 3.548 1.00 0.00 52 THR A O 9
ATOM 8767 N N . GLU A 1 53 ? -6.583 -3.360 1.692 1.00 0.00 53 GLU A N 9
ATOM 8768 C CA . GLU A 1 53 ? -7.644 -4.000 0.923 1.00 0.00 53 GLU A CA 9
ATOM 8769 C C . GLU A 1 53 ? -7.714 -5.493 1.231 1.00 0.00 53 GLU A C 9
ATOM 8770 O O . GLU A 1 53 ? -6.806 -6.055 1.843 1.00 0.00 53 GLU A O 9
ATOM 8782 N N . ARG A 1 54 ? -8.800 -6.129 0.802 1.00 0.00 54 ARG A N 9
ATOM 8783 C CA . ARG A 1 54 ? -8.991 -7.555 1.034 1.00 0.00 54 ARG A CA 9
ATOM 8784 C C . ARG A 1 54 ? -7.658 -8.296 0.991 1.00 0.00 54 ARG A C 9
ATOM 8785 O O . ARG A 1 54 ? -7.142 -8.727 2.023 1.00 0.00 54 ARG A O 9
ATOM 8806 N N . ASP A 1 55 ? -7.106 -8.441 -0.208 1.00 0.00 55 ASP A N 9
ATOM 8807 C CA . ASP A 1 55 ? -5.832 -9.130 -0.386 1.00 0.00 55 ASP A CA 9
ATOM 8808 C C . ASP A 1 55 ? -4.812 -8.219 -1.061 1.00 0.00 55 ASP A C 9
ATOM 8809 O O . ASP A 1 55 ? -3.911 -8.688 -1.757 1.00 0.00 55 ASP A O 9
ATOM 8818 N N . ASP A 1 56 ? -4.961 -6.915 -0.853 1.00 0.00 56 ASP A N 9
ATOM 8819 C CA . ASP A 1 56 ? -4.052 -5.938 -1.442 1.00 0.00 56 ASP A CA 9
ATOM 8820 C C . ASP A 1 56 ? -4.118 -4.613 -0.691 1.00 0.00 56 ASP A C 9
ATOM 8821 O O . ASP A 1 56 ? -4.970 -4.422 0.177 1.00 0.00 56 ASP A O 9
ATOM 8830 N N . ILE A 1 57 ? -3.213 -3.701 -1.029 1.00 0.00 57 ILE A N 9
ATOM 8831 C CA . ILE A 1 57 ? -3.169 -2.393 -0.387 1.00 0.00 57 ILE A CA 9
ATOM 8832 C C . ILE A 1 57 ? -3.556 -1.287 -1.362 1.00 0.00 57 ILE A C 9
ATOM 8833 O O . ILE A 1 57 ? -3.487 -1.466 -2.579 1.00 0.00 57 ILE A O 9
ATOM 8849 N N . LEU A 1 58 ? -3.963 -0.144 -0.821 1.00 0.00 58 LEU A N 9
ATOM 8850 C CA . LEU A 1 58 ? -4.360 0.993 -1.644 1.00 0.00 58 LEU A CA 9
ATOM 8851 C C . LEU A 1 58 ? -4.041 2.310 -0.943 1.00 0.00 58 LEU A C 9
ATOM 8852 O O . LEU A 1 58 ? -3.673 2.327 0.232 1.00 0.00 58 LEU A O 9
ATOM 8868 N N . CYS A 1 59 ? -4.186 3.412 -1.671 1.00 0.00 59 CYS A N 9
ATOM 8869 C CA . CYS A 1 59 ? -3.916 4.734 -1.120 1.00 0.00 59 CYS A CA 9
ATOM 8870 C C . CYS A 1 59 ? -5.216 5.470 -0.809 1.00 0.00 59 CYS A C 9
ATOM 8871 O O . CYS A 1 59 ? -6.270 5.188 -1.380 1.00 0.00 59 CYS A O 9
ATOM 8878 N N . PRO A 1 60 ? -5.141 6.437 0.117 1.00 0.00 60 PRO A N 9
ATOM 8879 C CA . PRO A 1 60 ? -6.302 7.235 0.524 1.00 0.00 60 PRO A CA 9
ATOM 8880 C C . PRO A 1 60 ? -7.085 7.771 -0.669 1.00 0.00 60 PRO A C 9
ATOM 8881 O O . PRO A 1 60 ? -8.315 7.814 -0.648 1.00 0.00 60 PRO A O 9
ATOM 8892 N N . ASP A 1 61 ? -6.365 8.177 -1.709 1.00 0.00 61 ASP A N 9
ATOM 8893 C CA . ASP A 1 61 ? -6.993 8.708 -2.913 1.00 0.00 61 ASP A CA 9
ATOM 8894 C C . ASP A 1 61 ? -7.898 7.665 -3.560 1.00 0.00 61 ASP A C 9
ATOM 8895 O O . ASP A 1 61 ? -8.961 7.992 -4.089 1.00 0.00 61 ASP A O 9
ATOM 8904 N N . CYS A 1 62 ? -7.470 6.408 -3.514 1.00 0.00 62 CYS A N 9
ATOM 8905 C CA . CYS A 1 62 ? -8.241 5.315 -4.097 1.00 0.00 62 CYS A CA 9
ATOM 8906 C C . CYS A 1 62 ? -9.243 4.759 -3.089 1.00 0.00 62 CYS A C 9
ATOM 8907 O O . CYS A 1 62 ? -10.446 4.729 -3.346 1.00 0.00 62 CYS A O 9
ATOM 8914 N N . GLY A 1 63 ? -8.737 4.319 -1.941 1.00 0.00 63 GLY A N 9
ATOM 8915 C CA . GLY A 1 63 ? -9.600 3.769 -0.912 1.00 0.00 63 GLY A CA 9
ATOM 8916 C C . GLY A 1 63 ? -10.806 4.646 -0.638 1.00 0.00 63 GLY A C 9
ATOM 8917 O O . GLY A 1 63 ? -11.938 4.164 -0.598 1.00 0.00 63 GLY A O 9
ATOM 8921 N N . LYS A 1 64 ? -10.564 5.938 -0.446 1.00 0.00 64 LYS A N 9
ATOM 8922 C CA . LYS A 1 64 ? -11.638 6.886 -0.173 1.00 0.00 64 LYS A CA 9
ATOM 8923 C C . LYS A 1 64 ? -12.907 6.501 -0.926 1.00 0.00 64 LYS A C 9
ATOM 8924 O O . LYS A 1 64 ? -14.005 6.535 -0.370 1.00 0.00 64 LYS A O 9
ATOM 8943 N N . ASP A 1 65 ? -12.750 6.135 -2.193 1.00 0.00 65 ASP A N 9
ATOM 8944 C CA . ASP A 1 65 ? -13.883 5.741 -3.022 1.00 0.00 65 ASP A CA 9
ATOM 8945 C C . ASP A 1 65 ? -14.783 4.758 -2.280 1.00 0.00 65 ASP A C 9
ATOM 8946 O O . ASP A 1 65 ? -16.001 4.933 -2.230 1.00 0.00 65 ASP A O 9
ATOM 8955 N N . ILE A 1 66 ? -14.176 3.725 -1.706 1.00 0.00 66 ILE A N 9
ATOM 8956 C CA . ILE A 1 66 ? -14.923 2.714 -0.967 1.00 0.00 66 ILE A CA 9
ATOM 8957 C C . ILE A 1 66 ? -15.893 3.359 0.018 1.00 0.00 66 ILE A C 9
ATOM 8958 O O . ILE A 1 66 ? -15.487 3.863 1.065 1.00 0.00 66 ILE A O 9
ATOM 8974 N N . SER A 1 67 ? -17.177 3.336 -0.325 1.00 0.00 67 SER A N 9
ATOM 8975 C CA . SER A 1 67 ? -18.206 3.920 0.528 1.00 0.00 67 SER A CA 9
ATOM 8976 C C . SER A 1 67 ? -19.036 2.831 1.201 1.00 0.00 67 SER A C 9
ATOM 8977 O O . SER A 1 67 ? -20.260 2.929 1.281 1.00 0.00 67 SER A O 9
ATOM 8985 N N . GLY A 1 68 ? -18.360 1.792 1.682 1.00 0.00 68 GLY A N 9
ATOM 8986 C CA . GLY A 1 68 ? -19.051 0.699 2.342 1.00 0.00 68 GLY A CA 9
ATOM 8987 C C . GLY A 1 68 ? -20.165 0.121 1.492 1.00 0.00 68 GLY A C 9
ATOM 8988 O O . GLY A 1 68 ? -20.370 0.518 0.345 1.00 0.00 68 GLY A O 9
ATOM 8992 N N . PRO A 1 69 ? -20.907 -0.842 2.059 1.00 0.00 69 PRO A N 9
ATOM 8993 C CA . PRO A 1 69 ? -22.019 -1.497 1.363 1.00 0.00 69 PRO A CA 9
ATOM 8994 C C . PRO A 1 69 ? -23.207 -0.564 1.160 1.00 0.00 69 PRO A C 9
ATOM 8995 O O . PRO A 1 69 ? -24.149 -0.562 1.953 1.00 0.00 69 PRO A O 9
ATOM 9006 N N . SER A 1 70 ? -23.157 0.229 0.094 1.00 0.00 70 SER A N 9
ATOM 9007 C CA . SER A 1 70 ? -24.229 1.170 -0.210 1.00 0.00 70 SER A CA 9
ATOM 9008 C C . SER A 1 70 ? -24.884 0.833 -1.546 1.00 0.00 70 SER A C 9
ATOM 9009 O O . SER A 1 70 ? -24.477 1.333 -2.594 1.00 0.00 70 SER A O 9
ATOM 9017 N N . SER A 1 71 ? -25.903 -0.019 -1.499 1.00 0.00 71 SER A N 9
ATOM 9018 C CA . SER A 1 71 ? -26.614 -0.427 -2.705 1.00 0.00 71 SER A CA 9
ATOM 9019 C C . SER A 1 71 ? -28.079 -0.006 -2.641 1.00 0.00 71 SER A C 9
ATOM 9020 O O . SER A 1 71 ? -28.942 -0.781 -2.230 1.00 0.00 71 SER A O 9
ATOM 9028 N N . GLY A 1 72 ? -28.352 1.229 -3.051 1.00 0.00 72 GLY A N 9
ATOM 9029 C CA . GLY A 1 72 ? -29.713 1.733 -3.032 1.00 0.00 72 GLY A CA 9
ATOM 9030 C C . GLY A 1 72 ? -30.350 1.632 -1.661 1.00 0.00 72 GLY A C 9
ATOM 9031 O O . GLY A 1 72 ? -31.507 1.224 -1.566 1.00 0.00 72 GLY A O 9
ATOM 9037 N N . GLY A 1 1 ? -0.123 -22.341 2.311 1.00 0.00 1 GLY A N 10
ATOM 9038 C CA . GLY A 1 1 ? 0.954 -21.399 2.069 1.00 0.00 1 GLY A CA 10
ATOM 9039 C C . GLY A 1 1 ? 2.025 -21.964 1.158 1.00 0.00 1 GLY A C 10
ATOM 9040 O O . GLY A 1 1 ? 3.217 -21.765 1.392 1.00 0.00 1 GLY A O 10
ATOM 9044 N N . SER A 1 2 ? 1.601 -22.672 0.117 1.00 0.00 2 SER A N 10
ATOM 9045 C CA . SER A 1 2 ? 2.533 -23.273 -0.830 1.00 0.00 2 SER A CA 10
ATOM 9046 C C . SER A 1 2 ? 3.506 -22.230 -1.371 1.00 0.00 2 SER A C 10
ATOM 9047 O O . SER A 1 2 ? 4.722 -22.406 -1.303 1.00 0.00 2 SER A O 10
ATOM 9055 N N . SER A 1 3 ? 2.960 -21.144 -1.909 1.00 0.00 3 SER A N 10
ATOM 9056 C CA . SER A 1 3 ? 3.778 -20.073 -2.465 1.00 0.00 3 SER A CA 10
ATOM 9057 C C . SER A 1 3 ? 3.775 -18.854 -1.548 1.00 0.00 3 SER A C 10
ATOM 9058 O O . SER A 1 3 ? 2.884 -18.009 -1.623 1.00 0.00 3 SER A O 10
ATOM 9066 N N . GLY A 1 4 ? 4.780 -18.771 -0.681 1.00 0.00 4 GLY A N 10
ATOM 9067 C CA . GLY A 1 4 ? 4.875 -17.652 0.239 1.00 0.00 4 GLY A CA 10
ATOM 9068 C C . GLY A 1 4 ? 6.166 -17.664 1.034 1.00 0.00 4 GLY A C 10
ATOM 9069 O O . GLY A 1 4 ? 6.809 -18.705 1.171 1.00 0.00 4 GLY A O 10
ATOM 9073 N N . SER A 1 5 ? 6.546 -16.504 1.560 1.00 0.00 5 SER A N 10
ATOM 9074 C CA . SER A 1 5 ? 7.771 -16.384 2.341 1.00 0.00 5 SER A CA 10
ATOM 9075 C C . SER A 1 5 ? 7.831 -15.036 3.053 1.00 0.00 5 SER A C 10
ATOM 9076 O O . SER A 1 5 ? 7.992 -13.993 2.418 1.00 0.00 5 SER A O 10
ATOM 9084 N N . SER A 1 6 ? 7.701 -15.065 4.375 1.00 0.00 6 SER A N 10
ATOM 9085 C CA . SER A 1 6 ? 7.737 -13.846 5.174 1.00 0.00 6 SER A CA 10
ATOM 9086 C C . SER A 1 6 ? 8.735 -12.847 4.597 1.00 0.00 6 SER A C 10
ATOM 9087 O O . SER A 1 6 ? 9.947 -13.041 4.685 1.00 0.00 6 SER A O 10
ATOM 9095 N N . GLY A 1 7 ? 8.215 -11.776 4.004 1.00 0.00 7 GLY A N 10
ATOM 9096 C CA . GLY A 1 7 ? 9.073 -10.761 3.420 1.00 0.00 7 GLY A CA 10
ATOM 9097 C C . GLY A 1 7 ? 8.288 -9.683 2.700 1.00 0.00 7 GLY A C 10
ATOM 9098 O O . GLY A 1 7 ? 7.144 -9.396 3.054 1.00 0.00 7 GLY A O 10
ATOM 9102 N N . CYS A 1 8 ? 8.903 -9.083 1.687 1.00 0.00 8 CYS A N 10
ATOM 9103 C CA . CYS A 1 8 ? 8.257 -8.028 0.916 1.00 0.00 8 CYS A CA 10
ATOM 9104 C C . CYS A 1 8 ? 7.281 -8.616 -0.099 1.00 0.00 8 CYS A C 10
ATOM 9105 O O . CYS A 1 8 ? 7.681 -9.058 -1.176 1.00 0.00 8 CYS A O 10
ATOM 9112 N N . ALA A 1 9 ? 6.000 -8.619 0.253 1.00 0.00 9 ALA A N 10
ATOM 9113 C CA . ALA A 1 9 ? 4.966 -9.151 -0.628 1.00 0.00 9 ALA A CA 10
ATOM 9114 C C . ALA A 1 9 ? 5.091 -8.571 -2.032 1.00 0.00 9 ALA A C 10
ATOM 9115 O O . ALA A 1 9 ? 4.689 -9.198 -3.011 1.00 0.00 9 ALA A O 10
ATOM 9122 N N . GLY A 1 10 ? 5.649 -7.367 -2.124 1.00 0.00 10 GLY A N 10
ATOM 9123 C CA . GLY A 1 10 ? 5.815 -6.723 -3.414 1.00 0.00 10 GLY A CA 10
ATOM 9124 C C . GLY A 1 10 ? 6.618 -7.566 -4.384 1.00 0.00 10 GLY A C 10
ATOM 9125 O O . GLY A 1 10 ? 6.055 -8.225 -5.259 1.00 0.00 10 GLY A O 10
ATOM 9129 N N . CYS A 1 11 ? 7.938 -7.546 -4.232 1.00 0.00 11 CYS A N 10
ATOM 9130 C CA . CYS A 1 11 ? 8.821 -8.312 -5.103 1.00 0.00 11 CYS A CA 10
ATOM 9131 C C . CYS A 1 11 ? 9.056 -9.712 -4.543 1.00 0.00 11 CYS A C 10
ATOM 9132 O O . CYS A 1 11 ? 10.094 -10.327 -4.793 1.00 0.00 11 CYS A O 10
ATOM 9139 N N . THR A 1 12 ? 8.086 -10.211 -3.783 1.00 0.00 12 THR A N 10
ATOM 9140 C CA . THR A 1 12 ? 8.188 -11.536 -3.186 1.00 0.00 12 THR A CA 10
ATOM 9141 C C . THR A 1 12 ? 9.632 -11.869 -2.828 1.00 0.00 12 THR A C 10
ATOM 9142 O O . THR A 1 12 ? 10.149 -12.918 -3.209 1.00 0.00 12 THR A O 10
ATOM 9153 N N . ASN A 1 13 ? 10.277 -10.969 -2.093 1.00 0.00 13 ASN A N 10
ATOM 9154 C CA . ASN A 1 13 ? 11.662 -11.168 -1.683 1.00 0.00 13 ASN A CA 10
ATOM 9155 C C . ASN A 1 13 ? 11.845 -10.840 -0.204 1.00 0.00 13 ASN A C 10
ATOM 9156 O O . ASN A 1 13 ? 11.095 -10.058 0.381 1.00 0.00 13 ASN A O 10
ATOM 9167 N N . PRO A 1 14 ? 12.865 -11.451 0.415 1.00 0.00 14 PRO A N 10
ATOM 9168 C CA . PRO A 1 14 ? 13.171 -11.239 1.833 1.00 0.00 14 PRO A CA 10
ATOM 9169 C C . PRO A 1 14 ? 13.714 -9.840 2.106 1.00 0.00 14 PRO A C 10
ATOM 9170 O O . PRO A 1 14 ? 14.415 -9.263 1.274 1.00 0.00 14 PRO A O 10
ATOM 9181 N N . ILE A 1 15 ? 13.387 -9.301 3.276 1.00 0.00 15 ILE A N 10
ATOM 9182 C CA . ILE A 1 15 ? 13.844 -7.971 3.658 1.00 0.00 15 ILE A CA 10
ATOM 9183 C C . ILE A 1 15 ? 14.909 -8.047 4.746 1.00 0.00 15 ILE A C 10
ATOM 9184 O O . ILE A 1 15 ? 15.901 -7.318 4.711 1.00 0.00 15 ILE A O 10
ATOM 9200 N N . SER A 1 16 ? 14.698 -8.935 5.712 1.00 0.00 16 SER A N 10
ATOM 9201 C CA . SER A 1 16 ? 15.639 -9.106 6.813 1.00 0.00 16 SER A CA 10
ATOM 9202 C C . SER A 1 16 ? 17.079 -9.013 6.316 1.00 0.00 16 SER A C 10
ATOM 9203 O O . SER A 1 16 ? 17.535 -9.853 5.542 1.00 0.00 16 SER A O 10
ATOM 9211 N N . GLY A 1 17 ? 17.790 -7.985 6.768 1.00 0.00 17 GLY A N 10
ATOM 9212 C CA . GLY A 1 17 ? 19.170 -7.800 6.360 1.00 0.00 17 GLY A CA 10
ATOM 9213 C C . GLY A 1 17 ? 20.140 -7.933 7.517 1.00 0.00 17 GLY A C 10
ATOM 9214 O O . GLY A 1 17 ? 20.109 -8.920 8.253 1.00 0.00 17 GLY A O 10
ATOM 9218 N N . LEU A 1 18 ? 21.005 -6.938 7.679 1.00 0.00 18 LEU A N 10
ATOM 9219 C CA . LEU A 1 18 ? 21.990 -6.948 8.755 1.00 0.00 18 LEU A CA 10
ATOM 9220 C C . LEU A 1 18 ? 21.725 -5.820 9.747 1.00 0.00 18 LEU A C 10
ATOM 9221 O O . LEU A 1 18 ? 21.648 -6.047 10.954 1.00 0.00 18 LEU A O 10
ATOM 9237 N N . GLY A 1 19 ? 21.583 -4.604 9.229 1.00 0.00 19 GLY A N 10
ATOM 9238 C CA . GLY A 1 19 ? 21.325 -3.459 10.083 1.00 0.00 19 GLY A CA 10
ATOM 9239 C C . GLY A 1 19 ? 19.887 -2.988 10.003 1.00 0.00 19 GLY A C 10
ATOM 9240 O O . GLY A 1 19 ? 18.958 -3.773 10.190 1.00 0.00 19 GLY A O 10
ATOM 9244 N N . GLY A 1 20 ? 19.701 -1.701 9.726 1.00 0.00 20 GLY A N 10
ATOM 9245 C CA . GLY A 1 20 ? 18.363 -1.149 9.628 1.00 0.00 20 GLY A CA 10
ATOM 9246 C C . GLY A 1 20 ? 17.874 -1.062 8.196 1.00 0.00 20 GLY A C 10
ATOM 9247 O O . GLY A 1 20 ? 18.556 -1.505 7.271 1.00 0.00 20 GLY A O 10
ATOM 9251 N N . THR A 1 21 ? 16.687 -0.492 8.011 1.00 0.00 21 THR A N 10
ATOM 9252 C CA . THR A 1 21 ? 16.106 -0.352 6.682 1.00 0.00 21 THR A CA 10
ATOM 9253 C C . THR A 1 21 ? 14.802 0.436 6.732 1.00 0.00 21 THR A C 10
ATOM 9254 O O . THR A 1 21 ? 13.970 0.225 7.615 1.00 0.00 21 THR A O 10
ATOM 9265 N N . LYS A 1 22 ? 14.629 1.346 5.779 1.00 0.00 22 LYS A N 10
ATOM 9266 C CA . LYS A 1 22 ? 13.426 2.166 5.713 1.00 0.00 22 LYS A CA 10
ATOM 9267 C C . LYS A 1 22 ? 12.286 1.406 5.042 1.00 0.00 22 LYS A C 10
ATOM 9268 O O . LYS A 1 22 ? 11.254 1.987 4.704 1.00 0.00 22 LYS A O 10
ATOM 9287 N N . TYR A 1 23 ? 12.479 0.105 4.854 1.00 0.00 23 TYR A N 10
ATOM 9288 C CA . TYR A 1 23 ? 11.467 -0.734 4.223 1.00 0.00 23 TYR A CA 10
ATOM 9289 C C . TYR A 1 23 ? 10.120 -0.582 4.922 1.00 0.00 23 TYR A C 10
ATOM 9290 O O . TYR A 1 23 ? 10.034 -0.017 6.013 1.00 0.00 23 TYR A O 10
ATOM 9308 N N . ILE A 1 24 ? 9.070 -1.092 4.287 1.00 0.00 24 ILE A N 10
ATOM 9309 C CA . ILE A 1 24 ? 7.727 -1.016 4.848 1.00 0.00 24 ILE A CA 10
ATOM 9310 C C . ILE A 1 24 ? 7.355 -2.310 5.563 1.00 0.00 24 ILE A C 10
ATOM 9311 O O . ILE A 1 24 ? 7.601 -3.404 5.055 1.00 0.00 24 ILE A O 10
ATOM 9327 N N . SER A 1 25 ? 6.760 -2.178 6.744 1.00 0.00 25 SER A N 10
ATOM 9328 C CA . SER A 1 25 ? 6.355 -3.337 7.530 1.00 0.00 25 SER A CA 10
ATOM 9329 C C . SER A 1 25 ? 4.925 -3.178 8.037 1.00 0.00 25 SER A C 10
ATOM 9330 O O . SER A 1 25 ? 4.560 -2.135 8.581 1.00 0.00 25 SER A O 10
ATOM 9338 N N . PHE A 1 26 ? 4.120 -4.219 7.856 1.00 0.00 26 PHE A N 10
ATOM 9339 C CA . PHE A 1 26 ? 2.729 -4.195 8.293 1.00 0.00 26 PHE A CA 10
ATOM 9340 C C . PHE A 1 26 ? 2.457 -5.310 9.300 1.00 0.00 26 PHE A C 10
ATOM 9341 O O . PHE A 1 26 ? 3.321 -6.143 9.566 1.00 0.00 26 PHE A O 10
ATOM 9358 N N . GLU A 1 27 ? 1.249 -5.315 9.855 1.00 0.00 27 GLU A N 10
ATOM 9359 C CA . GLU A 1 27 ? 0.863 -6.326 10.832 1.00 0.00 27 GLU A CA 10
ATOM 9360 C C . GLU A 1 27 ? 1.552 -7.656 10.541 1.00 0.00 27 GLU A C 10
ATOM 9361 O O . GLU A 1 27 ? 2.147 -8.266 11.429 1.00 0.00 27 GLU A O 10
ATOM 9373 N N . GLU A 1 28 ? 1.466 -8.099 9.290 1.00 0.00 28 GLU A N 10
ATOM 9374 C CA . GLU A 1 28 ? 2.080 -9.357 8.882 1.00 0.00 28 GLU A CA 10
ATOM 9375 C C . GLU A 1 28 ? 2.821 -9.197 7.558 1.00 0.00 28 GLU A C 10
ATOM 9376 O O . GLU A 1 28 ? 3.931 -9.702 7.391 1.00 0.00 28 GLU A O 10
ATOM 9388 N N . ARG A 1 29 ? 2.199 -8.490 6.620 1.00 0.00 29 ARG A N 10
ATOM 9389 C CA . ARG A 1 29 ? 2.798 -8.264 5.311 1.00 0.00 29 ARG A CA 10
ATOM 9390 C C . ARG A 1 29 ? 3.861 -7.172 5.380 1.00 0.00 29 ARG A C 10
ATOM 9391 O O . ARG A 1 29 ? 3.940 -6.431 6.360 1.00 0.00 29 ARG A O 10
ATOM 9412 N N . GLN A 1 30 ? 4.676 -7.079 4.335 1.00 0.00 30 GLN A N 10
ATOM 9413 C CA . GLN A 1 30 ? 5.735 -6.078 4.279 1.00 0.00 30 GLN A CA 10
ATOM 9414 C C . GLN A 1 30 ? 5.995 -5.641 2.841 1.00 0.00 30 GLN A C 10
ATOM 9415 O O . GLN A 1 30 ? 5.441 -6.209 1.900 1.00 0.00 30 GLN A O 10
ATOM 9429 N N . TRP A 1 31 ? 6.840 -4.629 2.680 1.00 0.00 31 TRP A N 10
ATOM 9430 C CA . TRP A 1 31 ? 7.172 -4.115 1.356 1.00 0.00 31 TRP A CA 10
ATOM 9431 C C . TRP A 1 31 ? 8.447 -3.280 1.401 1.00 0.00 31 TRP A C 10
ATOM 9432 O O . TRP A 1 31 ? 9.103 -3.185 2.439 1.00 0.00 31 TRP A O 10
ATOM 9453 N N . HIS A 1 32 ? 8.794 -2.675 0.269 1.00 0.00 32 HIS A N 10
ATOM 9454 C CA . HIS A 1 32 ? 9.991 -1.846 0.180 1.00 0.00 32 HIS A CA 10
ATOM 9455 C C . HIS A 1 32 ? 9.628 -0.401 -0.147 1.00 0.00 32 HIS A C 10
ATOM 9456 O O . HIS A 1 32 ? 8.503 -0.109 -0.550 1.00 0.00 32 HIS A O 10
ATOM 9470 N N . ASN A 1 33 ? 10.589 0.500 0.031 1.00 0.00 33 ASN A N 10
ATOM 9471 C CA . ASN A 1 33 ? 10.370 1.916 -0.243 1.00 0.00 33 ASN A CA 10
ATOM 9472 C C . ASN A 1 33 ? 9.881 2.123 -1.674 1.00 0.00 33 ASN A C 10
ATOM 9473 O O . ASN A 1 33 ? 9.164 3.081 -1.963 1.00 0.00 33 ASN A O 10
ATOM 9484 N N . ASP A 1 34 ? 10.272 1.218 -2.564 1.00 0.00 34 ASP A N 10
ATOM 9485 C CA . ASP A 1 34 ? 9.872 1.300 -3.964 1.00 0.00 34 ASP A CA 10
ATOM 9486 C C . ASP A 1 34 ? 8.703 0.363 -4.251 1.00 0.00 34 ASP A C 10
ATOM 9487 O O . ASP A 1 34 ? 7.694 0.770 -4.827 1.00 0.00 34 ASP A O 10
ATOM 9496 N N . CYS A 1 35 ? 8.847 -0.895 -3.846 1.00 0.00 35 CYS A N 10
ATOM 9497 C CA . CYS A 1 35 ? 7.804 -1.891 -4.061 1.00 0.00 35 CYS A CA 10
ATOM 9498 C C . CYS A 1 35 ? 6.474 -1.420 -3.481 1.00 0.00 35 CYS A C 10
ATOM 9499 O O . CYS A 1 35 ? 5.433 -1.511 -4.132 1.00 0.00 35 CYS A O 10
ATOM 9506 N N . PHE A 1 36 ? 6.516 -0.915 -2.252 1.00 0.00 36 PHE A N 10
ATOM 9507 C CA . PHE A 1 36 ? 5.314 -0.429 -1.584 1.00 0.00 36 PHE A CA 10
ATOM 9508 C C . PHE A 1 36 ? 4.595 0.607 -2.442 1.00 0.00 36 PHE A C 10
ATOM 9509 O O . PHE A 1 36 ? 4.929 1.790 -2.416 1.00 0.00 36 PHE A O 10
ATOM 9526 N N . ASN A 1 37 ? 3.605 0.151 -3.204 1.00 0.00 37 ASN A N 10
ATOM 9527 C CA . ASN A 1 37 ? 2.839 1.038 -4.072 1.00 0.00 37 ASN A CA 10
ATOM 9528 C C . ASN A 1 37 ? 1.385 0.585 -4.164 1.00 0.00 37 ASN A C 10
ATOM 9529 O O . ASN A 1 37 ? 1.089 -0.608 -4.095 1.00 0.00 37 ASN A O 10
ATOM 9540 N N . CYS A 1 38 ? 0.480 1.546 -4.321 1.00 0.00 38 CYS A N 10
ATOM 9541 C CA . CYS A 1 38 ? -0.943 1.248 -4.424 1.00 0.00 38 CYS A CA 10
ATOM 9542 C C . CYS A 1 38 ? -1.187 0.079 -5.374 1.00 0.00 38 CYS A C 10
ATOM 9543 O O . CYS A 1 38 ? -0.298 -0.320 -6.126 1.00 0.00 38 CYS A O 10
ATOM 9550 N N . LYS A 1 39 ? -2.399 -0.465 -5.335 1.00 0.00 39 LYS A N 10
ATOM 9551 C CA . LYS A 1 39 ? -2.762 -1.586 -6.193 1.00 0.00 39 LYS A CA 10
ATOM 9552 C C . LYS A 1 39 ? -3.686 -1.133 -7.319 1.00 0.00 39 LYS A C 10
ATOM 9553 O O . LYS A 1 39 ? -4.054 -1.921 -8.190 1.00 0.00 39 LYS A O 10
ATOM 9572 N N . LYS A 1 40 ? -4.057 0.143 -7.296 1.00 0.00 40 LYS A N 10
ATOM 9573 C CA . LYS A 1 40 ? -4.936 0.703 -8.316 1.00 0.00 40 LYS A CA 10
ATOM 9574 C C . LYS A 1 40 ? -4.202 1.743 -9.155 1.00 0.00 40 LYS A C 10
ATOM 9575 O O . LYS A 1 40 ? -4.352 1.789 -10.377 1.00 0.00 40 LYS A O 10
ATOM 9594 N N . CYS A 1 41 ? -3.406 2.577 -8.493 1.00 0.00 41 CYS A N 10
ATOM 9595 C CA . CYS A 1 41 ? -2.647 3.616 -9.178 1.00 0.00 41 CYS A CA 10
ATOM 9596 C C . CYS A 1 41 ? -1.148 3.415 -8.979 1.00 0.00 41 CYS A C 10
ATOM 9597 O O . CYS A 1 41 ? -0.335 4.187 -9.487 1.00 0.00 41 CYS A O 10
ATOM 9604 N N . SER A 1 42 ? -0.789 2.373 -8.235 1.00 0.00 42 SER A N 10
ATOM 9605 C CA . SER A 1 42 ? 0.612 2.072 -7.965 1.00 0.00 42 SER A CA 10
ATOM 9606 C C . SER A 1 42 ? 1.370 3.333 -7.563 1.00 0.00 42 SER A C 10
ATOM 9607 O O . SER A 1 42 ? 2.475 3.588 -8.045 1.00 0.00 42 SER A O 10
ATOM 9615 N N . LEU A 1 43 ? 0.770 4.119 -6.676 1.00 0.00 43 LEU A N 10
ATOM 9616 C CA . LEU A 1 43 ? 1.387 5.355 -6.207 1.00 0.00 43 LEU A CA 10
ATOM 9617 C C . LEU A 1 43 ? 2.237 5.102 -4.965 1.00 0.00 43 LEU A C 10
ATOM 9618 O O . LEU A 1 43 ? 1.935 4.217 -4.164 1.00 0.00 43 LEU A O 10
ATOM 9634 N N . SER A 1 44 ? 3.299 5.886 -4.812 1.00 0.00 44 SER A N 10
ATOM 9635 C CA . SER A 1 44 ? 4.193 5.746 -3.668 1.00 0.00 44 SER A CA 10
ATOM 9636 C C . SER A 1 44 ? 3.417 5.832 -2.358 1.00 0.00 44 SER A C 10
ATOM 9637 O O . SER A 1 44 ? 2.896 6.889 -1.999 1.00 0.00 44 SER A O 10
ATOM 9645 N N . LEU A 1 45 ? 3.343 4.712 -1.647 1.00 0.00 45 LEU A N 10
ATOM 9646 C CA . LEU A 1 45 ? 2.631 4.659 -0.375 1.00 0.00 45 LEU A CA 10
ATOM 9647 C C . LEU A 1 45 ? 3.597 4.800 0.797 1.00 0.00 45 LEU A C 10
ATOM 9648 O O . LEU A 1 45 ? 3.219 5.260 1.875 1.00 0.00 45 LEU A O 10
ATOM 9664 N N . VAL A 1 46 ? 4.847 4.404 0.578 1.00 0.00 46 VAL A N 10
ATOM 9665 C CA . VAL A 1 46 ? 5.869 4.490 1.615 1.00 0.00 46 VAL A CA 10
ATOM 9666 C C . VAL A 1 46 ? 5.828 5.843 2.316 1.00 0.00 46 VAL A C 10
ATOM 9667 O O . VAL A 1 46 ? 6.055 6.882 1.696 1.00 0.00 46 VAL A O 10
ATOM 9680 N N . GLY A 1 47 ? 5.538 5.823 3.613 1.00 0.00 47 GLY A N 10
ATOM 9681 C CA . GLY A 1 47 ? 5.474 7.055 4.378 1.00 0.00 47 GLY A CA 10
ATOM 9682 C C . GLY A 1 47 ? 4.152 7.777 4.204 1.00 0.00 47 GLY A C 10
ATOM 9683 O O . GLY A 1 47 ? 4.099 9.006 4.241 1.00 0.00 47 GLY A O 10
ATOM 9687 N N . ARG A 1 48 ? 3.083 7.012 4.012 1.00 0.00 48 ARG A N 10
ATOM 9688 C CA . ARG A 1 48 ? 1.755 7.586 3.829 1.00 0.00 48 ARG A CA 10
ATOM 9689 C C . ARG A 1 48 ? 0.707 6.790 4.601 1.00 0.00 48 ARG A C 10
ATOM 9690 O O . ARG A 1 48 ? 1.018 5.778 5.227 1.00 0.00 48 ARG A O 10
ATOM 9711 N N . GLY A 1 49 ? -0.537 7.257 4.552 1.00 0.00 49 GLY A N 10
ATOM 9712 C CA . GLY A 1 49 ? -1.612 6.577 5.252 1.00 0.00 49 GLY A CA 10
ATOM 9713 C C . GLY A 1 49 ? -2.307 5.546 4.385 1.00 0.00 49 GLY A C 10
ATOM 9714 O O . GLY A 1 49 ? -3.532 5.553 4.260 1.00 0.00 49 GLY A O 10
ATOM 9718 N N . PHE A 1 50 ? -1.524 4.656 3.784 1.00 0.00 50 PHE A N 10
ATOM 9719 C CA . PHE A 1 50 ? -2.071 3.615 2.922 1.00 0.00 50 PHE A CA 10
ATOM 9720 C C . PHE A 1 50 ? -3.125 2.796 3.661 1.00 0.00 50 PHE A C 10
ATOM 9721 O O . PHE A 1 50 ? -3.146 2.755 4.892 1.00 0.00 50 PHE A O 10
ATOM 9738 N N . LEU A 1 51 ? -3.999 2.144 2.902 1.00 0.00 51 LEU A N 10
ATOM 9739 C CA . LEU A 1 51 ? -5.057 1.325 3.483 1.00 0.00 51 LEU A CA 10
ATOM 9740 C C . LEU A 1 51 ? -4.743 -0.160 3.328 1.00 0.00 51 LEU A C 10
ATOM 9741 O O . LEU A 1 51 ? -3.678 -0.533 2.835 1.00 0.00 51 LEU A O 10
ATOM 9757 N N . THR A 1 52 ? -5.679 -1.004 3.751 1.00 0.00 52 THR A N 10
ATOM 9758 C CA . THR A 1 52 ? -5.504 -2.448 3.659 1.00 0.00 52 THR A CA 10
ATOM 9759 C C . THR A 1 52 ? -6.705 -3.106 2.990 1.00 0.00 52 THR A C 10
ATOM 9760 O O . THR A 1 52 ? -7.759 -3.265 3.605 1.00 0.00 52 THR A O 10
ATOM 9771 N N . GLU A 1 53 ? -6.538 -3.487 1.727 1.00 0.00 53 GLU A N 10
ATOM 9772 C CA . GLU A 1 53 ? -7.610 -4.128 0.976 1.00 0.00 53 GLU A CA 10
ATOM 9773 C C . GLU A 1 53 ? -7.688 -5.617 1.301 1.00 0.00 53 GLU A C 10
ATOM 9774 O O . GLU A 1 53 ? -6.748 -6.193 1.850 1.00 0.00 53 GLU A O 10
ATOM 9786 N N . ARG A 1 54 ? -8.815 -6.234 0.959 1.00 0.00 54 ARG A N 10
ATOM 9787 C CA . ARG A 1 54 ? -9.017 -7.655 1.216 1.00 0.00 54 ARG A CA 10
ATOM 9788 C C . ARG A 1 54 ? -7.701 -8.419 1.107 1.00 0.00 54 ARG A C 10
ATOM 9789 O O . ARG A 1 54 ? -7.171 -8.910 2.104 1.00 0.00 54 ARG A O 10
ATOM 9810 N N . ASP A 1 55 ? -7.179 -8.517 -0.111 1.00 0.00 55 ASP A N 10
ATOM 9811 C CA . ASP A 1 55 ? -5.925 -9.221 -0.351 1.00 0.00 55 ASP A CA 10
ATOM 9812 C C . ASP A 1 55 ? -4.925 -8.321 -1.069 1.00 0.00 55 ASP A C 10
ATOM 9813 O O . ASP A 1 55 ? -4.026 -8.801 -1.760 1.00 0.00 55 ASP A O 10
ATOM 9822 N N . ASP A 1 56 ? -5.088 -7.013 -0.902 1.00 0.00 56 ASP A N 10
ATOM 9823 C CA . ASP A 1 56 ? -4.200 -6.045 -1.534 1.00 0.00 56 ASP A CA 10
ATOM 9824 C C . ASP A 1 56 ? -4.192 -4.729 -0.762 1.00 0.00 56 ASP A C 10
ATOM 9825 O O . ASP A 1 56 ? -4.961 -4.548 0.183 1.00 0.00 56 ASP A O 10
ATOM 9834 N N . ILE A 1 57 ? -3.317 -3.815 -1.169 1.00 0.00 57 ILE A N 10
ATOM 9835 C CA . ILE A 1 57 ? -3.210 -2.517 -0.515 1.00 0.00 57 ILE A CA 10
ATOM 9836 C C . ILE A 1 57 ? -3.578 -1.388 -1.471 1.00 0.00 57 ILE A C 10
ATOM 9837 O O . ILE A 1 57 ? -3.481 -1.535 -2.690 1.00 0.00 57 ILE A O 10
ATOM 9853 N N . LEU A 1 58 ? -3.998 -0.259 -0.910 1.00 0.00 58 LEU A N 10
ATOM 9854 C CA . LEU A 1 58 ? -4.380 0.898 -1.713 1.00 0.00 58 LEU A CA 10
ATOM 9855 C C . LEU A 1 58 ? -4.018 2.198 -1.001 1.00 0.00 58 LEU A C 10
ATOM 9856 O O . LEU A 1 58 ? -3.648 2.192 0.174 1.00 0.00 58 LEU A O 10
ATOM 9872 N N . CYS A 1 59 ? -4.129 3.310 -1.719 1.00 0.00 59 CYS A N 10
ATOM 9873 C CA . CYS A 1 59 ? -3.815 4.618 -1.156 1.00 0.00 59 CYS A CA 10
ATOM 9874 C C . CYS A 1 59 ? -5.091 5.380 -0.808 1.00 0.00 59 CYS A C 10
ATOM 9875 O O . CYS A 1 59 ? -6.166 5.121 -1.349 1.00 0.00 59 CYS A O 10
ATOM 9882 N N . PRO A 1 60 ? -4.970 6.344 0.117 1.00 0.00 60 PRO A N 10
ATOM 9883 C CA . PRO A 1 60 ? -6.102 7.164 0.558 1.00 0.00 60 PRO A CA 10
ATOM 9884 C C . PRO A 1 60 ? -6.907 7.719 -0.612 1.00 0.00 60 PRO A C 10
ATOM 9885 O O . PRO A 1 60 ? -8.131 7.827 -0.540 1.00 0.00 60 PRO A O 10
ATOM 9896 N N . ASP A 1 61 ? -6.212 8.067 -1.690 1.00 0.00 61 ASP A N 10
ATOM 9897 C CA . ASP A 1 61 ? -6.863 8.609 -2.877 1.00 0.00 61 ASP A CA 10
ATOM 9898 C C . ASP A 1 61 ? -7.804 7.581 -3.497 1.00 0.00 61 ASP A C 10
ATOM 9899 O O . ASP A 1 61 ? -8.898 7.920 -3.952 1.00 0.00 61 ASP A O 10
ATOM 9908 N N . CYS A 1 62 ? -7.372 6.325 -3.514 1.00 0.00 62 CYS A N 10
ATOM 9909 C CA . CYS A 1 62 ? -8.174 5.247 -4.080 1.00 0.00 62 CYS A CA 10
ATOM 9910 C C . CYS A 1 62 ? -9.163 4.708 -3.051 1.00 0.00 62 CYS A C 10
ATOM 9911 O O . CYS A 1 62 ? -10.366 4.649 -3.303 1.00 0.00 62 CYS A O 10
ATOM 9918 N N . GLY A 1 63 ? -8.647 4.314 -1.891 1.00 0.00 63 GLY A N 10
ATOM 9919 C CA . GLY A 1 63 ? -9.498 3.785 -0.841 1.00 0.00 63 GLY A CA 10
ATOM 9920 C C . GLY A 1 63 ? -10.667 4.698 -0.527 1.00 0.00 63 GLY A C 10
ATOM 9921 O O . GLY A 1 63 ? -11.821 4.269 -0.542 1.00 0.00 63 GLY A O 10
ATOM 9925 N N . LYS A 1 64 ? -10.368 5.960 -0.240 1.00 0.00 64 LYS A N 10
ATOM 9926 C CA . LYS A 1 64 ? -11.402 6.937 0.081 1.00 0.00 64 LYS A CA 10
ATOM 9927 C C . LYS A 1 64 ? -12.656 6.697 -0.755 1.00 0.00 64 LYS A C 10
ATOM 9928 O O . LYS A 1 64 ? -13.773 6.738 -0.240 1.00 0.00 64 LYS A O 10
ATOM 9947 N N . ASP A 1 65 ? -12.462 6.444 -2.044 1.00 0.00 65 ASP A N 10
ATOM 9948 C CA . ASP A 1 65 ? -13.577 6.194 -2.951 1.00 0.00 65 ASP A CA 10
ATOM 9949 C C . ASP A 1 65 ? -14.389 4.986 -2.493 1.00 0.00 65 ASP A C 10
ATOM 9950 O O . ASP A 1 65 ? -15.620 5.016 -2.497 1.00 0.00 65 ASP A O 10
ATOM 9959 N N . ILE A 1 66 ? -13.692 3.926 -2.100 1.00 0.00 66 ILE A N 10
ATOM 9960 C CA . ILE A 1 66 ? -14.348 2.709 -1.639 1.00 0.00 66 ILE A CA 10
ATOM 9961 C C . ILE A 1 66 ? -15.172 2.970 -0.383 1.00 0.00 66 ILE A C 10
ATOM 9962 O O . ILE A 1 66 ? -14.627 3.288 0.674 1.00 0.00 66 ILE A O 10
ATOM 9978 N N . SER A 1 67 ? -16.488 2.832 -0.505 1.00 0.00 67 SER A N 10
ATOM 9979 C CA . SER A 1 67 ? -17.388 3.054 0.620 1.00 0.00 67 SER A CA 10
ATOM 9980 C C . SER A 1 67 ? -16.972 2.213 1.823 1.00 0.00 67 SER A C 10
ATOM 9981 O O . SER A 1 67 ? -16.799 2.730 2.926 1.00 0.00 67 SER A O 10
ATOM 9989 N N . GLY A 1 68 ? -16.814 0.912 1.601 1.00 0.00 68 GLY A N 10
ATOM 9990 C CA . GLY A 1 68 ? -16.420 0.019 2.675 1.00 0.00 68 GLY A CA 10
ATOM 9991 C C . GLY A 1 68 ? -17.490 -0.114 3.740 1.00 0.00 68 GLY A C 10
ATOM 9992 O O . GLY A 1 68 ? -17.942 0.872 4.323 1.00 0.00 68 GLY A O 10
ATOM 9996 N N . PRO A 1 69 ? -17.914 -1.359 4.007 1.00 0.00 69 PRO A N 10
ATOM 9997 C CA . PRO A 1 69 ? -18.943 -1.646 5.010 1.00 0.00 69 PRO A CA 10
ATOM 9998 C C . PRO A 1 69 ? -18.451 -1.404 6.433 1.00 0.00 69 PRO A C 10
ATOM 9999 O O . PRO A 1 69 ? -19.248 -1.254 7.359 1.00 0.00 69 PRO A O 10
ATOM 10010 N N . SER A 1 70 ? -17.133 -1.365 6.599 1.00 0.00 70 SER A N 10
ATOM 10011 C CA . SER A 1 70 ? -16.534 -1.144 7.910 1.00 0.00 70 SER A CA 10
ATOM 10012 C C . SER A 1 70 ? -15.564 0.033 7.873 1.00 0.00 70 SER A C 10
ATOM 10013 O O . SER A 1 70 ? -15.727 1.010 8.604 1.00 0.00 70 SER A O 10
ATOM 10021 N N . SER A 1 71 ? -14.554 -0.067 7.015 1.00 0.00 71 SER A N 10
ATOM 10022 C CA . SER A 1 71 ? -13.555 0.986 6.883 1.00 0.00 71 SER A CA 10
ATOM 10023 C C . SER A 1 71 ? -14.183 2.267 6.342 1.00 0.00 71 SER A C 10
ATOM 10024 O O . SER A 1 71 ? -15.184 2.226 5.627 1.00 0.00 71 SER A O 10
ATOM 10032 N N . GLY A 1 72 ? -13.587 3.404 6.688 1.00 0.00 72 GLY A N 10
ATOM 10033 C CA . GLY A 1 72 ? -14.101 4.681 6.229 1.00 0.00 72 GLY A CA 10
ATOM 10034 C C . GLY A 1 72 ? -15.505 4.956 6.732 1.00 0.00 72 GLY A C 10
ATOM 10035 O O . GLY A 1 72 ? -16.410 5.128 5.918 1.00 0.00 72 GLY A O 10
ATOM 10041 N N . GLY A 1 1 ? 16.354 -22.505 -5.336 1.00 0.00 1 GLY A N 11
ATOM 10042 C CA . GLY A 1 1 ? 17.142 -21.432 -4.760 1.00 0.00 1 GLY A CA 11
ATOM 10043 C C . GLY A 1 1 ? 16.457 -20.780 -3.576 1.00 0.00 1 GLY A C 11
ATOM 10044 O O . GLY A 1 1 ? 15.754 -21.444 -2.814 1.00 0.00 1 GLY A O 11
ATOM 10048 N N . SER A 1 2 ? 16.663 -19.476 -3.418 1.00 0.00 2 SER A N 11
ATOM 10049 C CA . SER A 1 2 ? 16.064 -18.735 -2.315 1.00 0.00 2 SER A CA 11
ATOM 10050 C C . SER A 1 2 ? 14.575 -18.509 -2.557 1.00 0.00 2 SER A C 11
ATOM 10051 O O . SER A 1 2 ? 14.187 -17.625 -3.322 1.00 0.00 2 SER A O 11
ATOM 10059 N N . SER A 1 3 ? 13.745 -19.313 -1.901 1.00 0.00 3 SER A N 11
ATOM 10060 C CA . SER A 1 3 ? 12.298 -19.204 -2.047 1.00 0.00 3 SER A CA 11
ATOM 10061 C C . SER A 1 3 ? 11.615 -19.179 -0.684 1.00 0.00 3 SER A C 11
ATOM 10062 O O . SER A 1 3 ? 12.147 -19.691 0.300 1.00 0.00 3 SER A O 11
ATOM 10070 N N . GLY A 1 4 ? 10.429 -18.578 -0.634 1.00 0.00 4 GLY A N 11
ATOM 10071 C CA . GLY A 1 4 ? 9.691 -18.497 0.613 1.00 0.00 4 GLY A CA 11
ATOM 10072 C C . GLY A 1 4 ? 8.581 -17.466 0.563 1.00 0.00 4 GLY A C 11
ATOM 10073 O O . GLY A 1 4 ? 8.682 -16.469 -0.152 1.00 0.00 4 GLY A O 11
ATOM 10077 N N . SER A 1 5 ? 7.517 -17.707 1.322 1.00 0.00 5 SER A N 11
ATOM 10078 C CA . SER A 1 5 ? 6.380 -16.795 1.357 1.00 0.00 5 SER A CA 11
ATOM 10079 C C . SER A 1 5 ? 6.615 -15.673 2.364 1.00 0.00 5 SER A C 11
ATOM 10080 O O . SER A 1 5 ? 5.715 -15.302 3.118 1.00 0.00 5 SER A O 11
ATOM 10088 N N . SER A 1 6 ? 7.831 -15.136 2.370 1.00 0.00 6 SER A N 11
ATOM 10089 C CA . SER A 1 6 ? 8.187 -14.059 3.286 1.00 0.00 6 SER A CA 11
ATOM 10090 C C . SER A 1 6 ? 8.975 -12.970 2.565 1.00 0.00 6 SER A C 11
ATOM 10091 O O . SER A 1 6 ? 9.368 -13.134 1.410 1.00 0.00 6 SER A O 11
ATOM 10099 N N . GLY A 1 7 ? 9.203 -11.857 3.255 1.00 0.00 7 GLY A N 11
ATOM 10100 C CA . GLY A 1 7 ? 9.943 -10.756 2.665 1.00 0.00 7 GLY A CA 11
ATOM 10101 C C . GLY A 1 7 ? 9.034 -9.670 2.125 1.00 0.00 7 GLY A C 11
ATOM 10102 O O . GLY A 1 7 ? 7.920 -9.482 2.615 1.00 0.00 7 GLY A O 11
ATOM 10106 N N . CYS A 1 8 ? 9.510 -8.952 1.114 1.00 0.00 8 CYS A N 11
ATOM 10107 C CA . CYS A 1 8 ? 8.734 -7.876 0.507 1.00 0.00 8 CYS A CA 11
ATOM 10108 C C . CYS A 1 8 ? 7.678 -8.436 -0.441 1.00 0.00 8 CYS A C 11
ATOM 10109 O O . CYS A 1 8 ? 7.984 -8.822 -1.569 1.00 0.00 8 CYS A O 11
ATOM 10116 N N . ALA A 1 9 ? 6.434 -8.476 0.025 1.00 0.00 9 ALA A N 11
ATOM 10117 C CA . ALA A 1 9 ? 5.332 -8.986 -0.782 1.00 0.00 9 ALA A CA 11
ATOM 10118 C C . ALA A 1 9 ? 5.315 -8.335 -2.161 1.00 0.00 9 ALA A C 11
ATOM 10119 O O . ALA A 1 9 ? 4.817 -8.915 -3.126 1.00 0.00 9 ALA A O 11
ATOM 10126 N N . GLY A 1 10 ? 5.861 -7.126 -2.247 1.00 0.00 10 GLY A N 11
ATOM 10127 C CA . GLY A 1 10 ? 5.897 -6.417 -3.513 1.00 0.00 10 GLY A CA 11
ATOM 10128 C C . GLY A 1 10 ? 6.616 -7.198 -4.595 1.00 0.00 10 GLY A C 11
ATOM 10129 O O . GLY A 1 10 ? 5.981 -7.803 -5.460 1.00 0.00 10 GLY A O 11
ATOM 10133 N N . CYS A 1 11 ? 7.943 -7.184 -4.551 1.00 0.00 11 CYS A N 11
ATOM 10134 C CA . CYS A 1 11 ? 8.750 -7.894 -5.536 1.00 0.00 11 CYS A CA 11
ATOM 10135 C C . CYS A 1 11 ? 9.068 -9.309 -5.060 1.00 0.00 11 CYS A C 11
ATOM 10136 O O . CYS A 1 11 ? 10.074 -9.898 -5.457 1.00 0.00 11 CYS A O 11
ATOM 10143 N N . THR A 1 12 ? 8.204 -9.849 -4.207 1.00 0.00 12 THR A N 11
ATOM 10144 C CA . THR A 1 12 ? 8.392 -11.193 -3.676 1.00 0.00 12 THR A CA 11
ATOM 10145 C C . THR A 1 12 ? 9.872 -11.511 -3.496 1.00 0.00 12 THR A C 11
ATOM 10146 O O . THR A 1 12 ? 10.370 -12.508 -4.016 1.00 0.00 12 THR A O 11
ATOM 10157 N N . ASN A 1 13 ? 10.570 -10.656 -2.756 1.00 0.00 13 ASN A N 11
ATOM 10158 C CA . ASN A 1 13 ? 11.995 -10.846 -2.507 1.00 0.00 13 ASN A CA 11
ATOM 10159 C C . ASN A 1 13 ? 12.315 -10.682 -1.025 1.00 0.00 13 ASN A C 11
ATOM 10160 O O . ASN A 1 13 ? 11.568 -10.061 -0.268 1.00 0.00 13 ASN A O 11
ATOM 10171 N N . PRO A 1 14 ? 13.453 -11.250 -0.598 1.00 0.00 14 PRO A N 11
ATOM 10172 C CA . PRO A 1 14 ? 13.899 -11.179 0.796 1.00 0.00 14 PRO A CA 11
ATOM 10173 C C . PRO A 1 14 ? 14.336 -9.774 1.194 1.00 0.00 14 PRO A C 11
ATOM 10174 O O . PRO A 1 14 ? 15.168 -9.160 0.525 1.00 0.00 14 PRO A O 11
ATOM 10185 N N . ILE A 1 15 ? 13.772 -9.271 2.287 1.00 0.00 15 ILE A N 11
ATOM 10186 C CA . ILE A 1 15 ? 14.106 -7.938 2.774 1.00 0.00 15 ILE A CA 11
ATOM 10187 C C . ILE A 1 15 ? 15.335 -7.974 3.675 1.00 0.00 15 ILE A C 11
ATOM 10188 O O . ILE A 1 15 ? 16.312 -7.263 3.439 1.00 0.00 15 ILE A O 11
ATOM 10204 N N . SER A 1 16 ? 15.281 -8.809 4.709 1.00 0.00 16 SER A N 11
ATOM 10205 C CA . SER A 1 16 ? 16.389 -8.937 5.647 1.00 0.00 16 SER A CA 11
ATOM 10206 C C . SER A 1 16 ? 17.703 -9.174 4.908 1.00 0.00 16 SER A C 11
ATOM 10207 O O . SER A 1 16 ? 17.803 -10.068 4.069 1.00 0.00 16 SER A O 11
ATOM 10215 N N . GLY A 1 17 ? 18.708 -8.364 5.226 1.00 0.00 17 GLY A N 11
ATOM 10216 C CA . GLY A 1 17 ? 20.002 -8.500 4.583 1.00 0.00 17 GLY A CA 11
ATOM 10217 C C . GLY A 1 17 ? 21.084 -7.701 5.282 1.00 0.00 17 GLY A C 11
ATOM 10218 O O . GLY A 1 17 ? 21.925 -8.262 5.986 1.00 0.00 17 GLY A O 11
ATOM 10222 N N . LEU A 1 18 ? 21.064 -6.387 5.088 1.00 0.00 18 LEU A N 11
ATOM 10223 C CA . LEU A 1 18 ? 22.052 -5.508 5.704 1.00 0.00 18 LEU A CA 11
ATOM 10224 C C . LEU A 1 18 ? 21.493 -4.860 6.967 1.00 0.00 18 LEU A C 11
ATOM 10225 O O . LEU A 1 18 ? 20.849 -3.814 6.907 1.00 0.00 18 LEU A O 11
ATOM 10241 N N . GLY A 1 19 ? 21.746 -5.489 8.110 1.00 0.00 19 GLY A N 11
ATOM 10242 C CA . GLY A 1 19 ? 21.262 -4.959 9.372 1.00 0.00 19 GLY A CA 11
ATOM 10243 C C . GLY A 1 19 ? 19.885 -4.337 9.249 1.00 0.00 19 GLY A C 11
ATOM 10244 O O . GLY A 1 19 ? 18.957 -4.962 8.737 1.00 0.00 19 GLY A O 11
ATOM 10248 N N . GLY A 1 20 ? 19.751 -3.102 9.722 1.00 0.00 20 GLY A N 11
ATOM 10249 C CA . GLY A 1 20 ? 18.473 -2.417 9.656 1.00 0.00 20 GLY A CA 11
ATOM 10250 C C . GLY A 1 20 ? 17.995 -2.219 8.231 1.00 0.00 20 GLY A C 11
ATOM 10251 O O . GLY A 1 20 ? 18.637 -2.674 7.283 1.00 0.00 20 GLY A O 11
ATOM 10255 N N . THR A 1 21 ? 16.862 -1.541 8.077 1.00 0.00 21 THR A N 11
ATOM 10256 C CA . THR A 1 21 ? 16.296 -1.287 6.758 1.00 0.00 21 THR A CA 11
ATOM 10257 C C . THR A 1 21 ? 15.073 -0.381 6.850 1.00 0.00 21 THR A C 11
ATOM 10258 O O . THR A 1 21 ? 14.223 -0.554 7.723 1.00 0.00 21 THR A O 11
ATOM 10269 N N . LYS A 1 22 ? 14.991 0.586 5.942 1.00 0.00 22 LYS A N 11
ATOM 10270 C CA . LYS A 1 22 ? 13.871 1.520 5.918 1.00 0.00 22 LYS A CA 11
ATOM 10271 C C . LYS A 1 22 ? 12.664 0.904 5.218 1.00 0.00 22 LYS A C 11
ATOM 10272 O O . LYS A 1 22 ? 11.684 1.591 4.929 1.00 0.00 22 LYS A O 11
ATOM 10291 N N . TYR A 1 23 ? 12.741 -0.394 4.948 1.00 0.00 23 TYR A N 11
ATOM 10292 C CA . TYR A 1 23 ? 11.655 -1.102 4.281 1.00 0.00 23 TYR A CA 11
ATOM 10293 C C . TYR A 1 23 ? 10.334 -0.886 5.012 1.00 0.00 23 TYR A C 11
ATOM 10294 O O . TYR A 1 23 ? 10.308 -0.376 6.132 1.00 0.00 23 TYR A O 11
ATOM 10312 N N . ILE A 1 24 ? 9.239 -1.280 4.370 1.00 0.00 24 ILE A N 11
ATOM 10313 C CA . ILE A 1 24 ? 7.914 -1.132 4.958 1.00 0.00 24 ILE A CA 11
ATOM 10314 C C . ILE A 1 24 ? 7.467 -2.421 5.638 1.00 0.00 24 ILE A C 11
ATOM 10315 O O . ILE A 1 24 ? 7.412 -3.479 5.010 1.00 0.00 24 ILE A O 11
ATOM 10331 N N . SER A 1 25 ? 7.146 -2.326 6.924 1.00 0.00 25 SER A N 11
ATOM 10332 C CA . SER A 1 25 ? 6.705 -3.486 7.690 1.00 0.00 25 SER A CA 11
ATOM 10333 C C . SER A 1 25 ? 5.283 -3.287 8.207 1.00 0.00 25 SER A C 11
ATOM 10334 O O . SER A 1 25 ? 4.974 -2.272 8.831 1.00 0.00 25 SER A O 11
ATOM 10342 N N . PHE A 1 26 ? 4.422 -4.263 7.942 1.00 0.00 26 PHE A N 11
ATOM 10343 C CA . PHE A 1 26 ? 3.032 -4.197 8.378 1.00 0.00 26 PHE A CA 11
ATOM 10344 C C . PHE A 1 26 ? 2.702 -5.352 9.319 1.00 0.00 26 PHE A C 11
ATOM 10345 O O . PHE A 1 26 ? 3.532 -6.229 9.557 1.00 0.00 26 PHE A O 11
ATOM 10362 N N . GLU A 1 27 ? 1.484 -5.343 9.851 1.00 0.00 27 GLU A N 11
ATOM 10363 C CA . GLU A 1 27 ? 1.044 -6.389 10.767 1.00 0.00 27 GLU A CA 11
ATOM 10364 C C . GLU A 1 27 ? 1.688 -7.727 10.415 1.00 0.00 27 GLU A C 11
ATOM 10365 O O . GLU A 1 27 ? 2.315 -8.366 11.259 1.00 0.00 27 GLU A O 11
ATOM 10377 N N . GLU A 1 28 ? 1.528 -8.143 9.163 1.00 0.00 28 GLU A N 11
ATOM 10378 C CA . GLU A 1 28 ? 2.093 -9.405 8.700 1.00 0.00 28 GLU A CA 11
ATOM 10379 C C . GLU A 1 28 ? 2.814 -9.223 7.367 1.00 0.00 28 GLU A C 11
ATOM 10380 O O . GLU A 1 28 ? 3.911 -9.744 7.166 1.00 0.00 28 GLU A O 11
ATOM 10392 N N . ARG A 1 29 ? 2.189 -8.479 6.460 1.00 0.00 29 ARG A N 11
ATOM 10393 C CA . ARG A 1 29 ? 2.769 -8.228 5.147 1.00 0.00 29 ARG A CA 11
ATOM 10394 C C . ARG A 1 29 ? 3.909 -7.218 5.239 1.00 0.00 29 ARG A C 11
ATOM 10395 O O . ARG A 1 29 ? 4.030 -6.494 6.227 1.00 0.00 29 ARG A O 11
ATOM 10416 N N . GLN A 1 30 ? 4.741 -7.177 4.204 1.00 0.00 30 GLN A N 11
ATOM 10417 C CA . GLN A 1 30 ? 5.872 -6.257 4.170 1.00 0.00 30 GLN A CA 11
ATOM 10418 C C . GLN A 1 30 ? 6.123 -5.756 2.751 1.00 0.00 30 GLN A C 11
ATOM 10419 O O . GLN A 1 30 ? 5.562 -6.280 1.789 1.00 0.00 30 GLN A O 11
ATOM 10433 N N . TRP A 1 31 ? 6.968 -4.738 2.630 1.00 0.00 31 TRP A N 11
ATOM 10434 C CA . TRP A 1 31 ? 7.292 -4.165 1.329 1.00 0.00 31 TRP A CA 11
ATOM 10435 C C . TRP A 1 31 ? 8.580 -3.352 1.398 1.00 0.00 31 TRP A C 11
ATOM 10436 O O . TRP A 1 31 ? 9.200 -3.241 2.456 1.00 0.00 31 TRP A O 11
ATOM 10457 N N . HIS A 1 32 ? 8.978 -2.784 0.264 1.00 0.00 32 HIS A N 11
ATOM 10458 C CA . HIS A 1 32 ? 10.193 -1.980 0.197 1.00 0.00 32 HIS A CA 11
ATOM 10459 C C . HIS A 1 32 ? 9.856 -0.495 0.097 1.00 0.00 32 HIS A C 11
ATOM 10460 O O . HIS A 1 32 ? 8.787 -0.122 -0.384 1.00 0.00 32 HIS A O 11
ATOM 10474 N N . ASN A 1 33 ? 10.776 0.347 0.557 1.00 0.00 33 ASN A N 11
ATOM 10475 C CA . ASN A 1 33 ? 10.576 1.792 0.521 1.00 0.00 33 ASN A CA 11
ATOM 10476 C C . ASN A 1 33 ? 10.105 2.241 -0.859 1.00 0.00 33 ASN A C 11
ATOM 10477 O O . ASN A 1 33 ? 9.486 3.296 -1.002 1.00 0.00 33 ASN A O 11
ATOM 10488 N N . ASP A 1 34 ? 10.403 1.435 -1.871 1.00 0.00 34 ASP A N 11
ATOM 10489 C CA . ASP A 1 34 ? 10.010 1.748 -3.240 1.00 0.00 34 ASP A CA 11
ATOM 10490 C C . ASP A 1 34 ? 8.820 0.896 -3.672 1.00 0.00 34 ASP A C 11
ATOM 10491 O O . ASP A 1 34 ? 7.801 1.419 -4.125 1.00 0.00 34 ASP A O 11
ATOM 10500 N N . CYS A 1 35 ? 8.956 -0.418 -3.529 1.00 0.00 35 CYS A N 11
ATOM 10501 C CA . CYS A 1 35 ? 7.894 -1.343 -3.906 1.00 0.00 35 CYS A CA 11
ATOM 10502 C C . CYS A 1 35 ? 6.566 -0.929 -3.279 1.00 0.00 35 CYS A C 11
ATOM 10503 O O . CYS A 1 35 ? 5.523 -0.955 -3.934 1.00 0.00 35 CYS A O 11
ATOM 10510 N N . PHE A 1 36 ? 6.611 -0.548 -2.007 1.00 0.00 36 PHE A N 11
ATOM 10511 C CA . PHE A 1 36 ? 5.412 -0.130 -1.290 1.00 0.00 36 PHE A CA 11
ATOM 10512 C C . PHE A 1 36 ? 4.657 0.940 -2.073 1.00 0.00 36 PHE A C 11
ATOM 10513 O O . PHE A 1 36 ? 4.924 2.133 -1.931 1.00 0.00 36 PHE A O 11
ATOM 10530 N N . ASN A 1 37 ? 3.712 0.504 -2.900 1.00 0.00 37 ASN A N 11
ATOM 10531 C CA . ASN A 1 37 ? 2.918 1.424 -3.707 1.00 0.00 37 ASN A CA 11
ATOM 10532 C C . ASN A 1 37 ? 1.497 0.901 -3.888 1.00 0.00 37 ASN A C 11
ATOM 10533 O O . ASN A 1 37 ? 1.263 -0.309 -3.886 1.00 0.00 37 ASN A O 11
ATOM 10544 N N . CYS A 1 38 ? 0.549 1.819 -4.044 1.00 0.00 38 CYS A N 11
ATOM 10545 C CA . CYS A 1 38 ? -0.850 1.452 -4.227 1.00 0.00 38 CYS A CA 11
ATOM 10546 C C . CYS A 1 38 ? -0.984 0.288 -5.205 1.00 0.00 38 CYS A C 11
ATOM 10547 O O . CYS A 1 38 ? -0.034 -0.060 -5.906 1.00 0.00 38 CYS A O 11
ATOM 10554 N N . LYS A 1 39 ? -2.170 -0.309 -5.246 1.00 0.00 39 LYS A N 11
ATOM 10555 C CA . LYS A 1 39 ? -2.430 -1.433 -6.138 1.00 0.00 39 LYS A CA 11
ATOM 10556 C C . LYS A 1 39 ? -3.286 -0.999 -7.324 1.00 0.00 39 LYS A C 11
ATOM 10557 O O . LYS A 1 39 ? -3.367 -1.698 -8.333 1.00 0.00 39 LYS A O 11
ATOM 10576 N N . LYS A 1 40 ? -3.923 0.160 -7.195 1.00 0.00 40 LYS A N 11
ATOM 10577 C CA . LYS A 1 40 ? -4.771 0.690 -8.256 1.00 0.00 40 LYS A CA 11
ATOM 10578 C C . LYS A 1 40 ? -4.008 1.697 -9.111 1.00 0.00 40 LYS A C 11
ATOM 10579 O O . LYS A 1 40 ? -3.859 1.514 -10.320 1.00 0.00 40 LYS A O 11
ATOM 10598 N N . CYS A 1 41 ? -3.525 2.759 -8.476 1.00 0.00 41 CYS A N 11
ATOM 10599 C CA . CYS A 1 41 ? -2.776 3.795 -9.177 1.00 0.00 41 CYS A CA 11
ATOM 10600 C C . CYS A 1 41 ? -1.274 3.551 -9.064 1.00 0.00 41 CYS A C 11
ATOM 10601 O O . CYS A 1 41 ? -0.484 4.120 -9.817 1.00 0.00 41 CYS A O 11
ATOM 10608 N N . SER A 1 42 ? -0.887 2.700 -8.119 1.00 0.00 42 SER A N 11
ATOM 10609 C CA . SER A 1 42 ? 0.520 2.383 -7.904 1.00 0.00 42 SER A CA 11
ATOM 10610 C C . SER A 1 42 ? 1.307 3.633 -7.525 1.00 0.00 42 SER A C 11
ATOM 10611 O O . SER A 1 42 ? 2.307 3.969 -8.162 1.00 0.00 42 SER A O 11
ATOM 10619 N N . LEU A 1 43 ? 0.849 4.319 -6.484 1.00 0.00 43 LEU A N 11
ATOM 10620 C CA . LEU A 1 43 ? 1.510 5.534 -6.018 1.00 0.00 43 LEU A CA 11
ATOM 10621 C C . LEU A 1 43 ? 2.331 5.259 -4.762 1.00 0.00 43 LEU A C 11
ATOM 10622 O O . LEU A 1 43 ? 2.028 4.343 -3.998 1.00 0.00 43 LEU A O 11
ATOM 10638 N N . SER A 1 44 ? 3.371 6.061 -4.555 1.00 0.00 44 SER A N 11
ATOM 10639 C CA . SER A 1 44 ? 4.238 5.903 -3.393 1.00 0.00 44 SER A CA 11
ATOM 10640 C C . SER A 1 44 ? 3.432 5.985 -2.099 1.00 0.00 44 SER A C 11
ATOM 10641 O O . SER A 1 44 ? 2.858 7.026 -1.777 1.00 0.00 44 SER A O 11
ATOM 10649 N N . LEU A 1 45 ? 3.395 4.881 -1.363 1.00 0.00 45 LEU A N 11
ATOM 10650 C CA . LEU A 1 45 ? 2.660 4.825 -0.104 1.00 0.00 45 LEU A CA 11
ATOM 10651 C C . LEU A 1 45 ? 3.601 5.001 1.084 1.00 0.00 45 LEU A C 11
ATOM 10652 O O . LEU A 1 45 ? 3.196 5.478 2.145 1.00 0.00 45 LEU A O 11
ATOM 10668 N N . VAL A 1 46 ? 4.859 4.615 0.898 1.00 0.00 46 VAL A N 11
ATOM 10669 C CA . VAL A 1 46 ? 5.859 4.733 1.953 1.00 0.00 46 VAL A CA 11
ATOM 10670 C C . VAL A 1 46 ? 5.746 6.074 2.669 1.00 0.00 46 VAL A C 11
ATOM 10671 O O . VAL A 1 46 ? 5.997 7.126 2.083 1.00 0.00 46 VAL A O 11
ATOM 10684 N N . GLY A 1 47 ? 5.368 6.029 3.943 1.00 0.00 47 GLY A N 11
ATOM 10685 C CA . GLY A 1 47 ? 5.229 7.247 4.719 1.00 0.00 47 GLY A CA 11
ATOM 10686 C C . GLY A 1 47 ? 3.902 7.940 4.479 1.00 0.00 47 GLY A C 11
ATOM 10687 O O . GLY A 1 47 ? 3.817 9.167 4.532 1.00 0.00 47 GLY A O 11
ATOM 10691 N N . ARG A 1 48 ? 2.865 7.153 4.211 1.00 0.00 48 ARG A N 11
ATOM 10692 C CA . ARG A 1 48 ? 1.537 7.699 3.958 1.00 0.00 48 ARG A CA 11
ATOM 10693 C C . ARG A 1 48 ? 0.469 6.890 4.688 1.00 0.00 48 ARG A C 11
ATOM 10694 O O . ARG A 1 48 ? 0.766 5.874 5.316 1.00 0.00 48 ARG A O 11
ATOM 10715 N N . GLY A 1 49 ? -0.776 7.348 4.600 1.00 0.00 49 GLY A N 11
ATOM 10716 C CA . GLY A 1 49 ? -1.869 6.656 5.257 1.00 0.00 49 GLY A CA 11
ATOM 10717 C C . GLY A 1 49 ? -2.497 5.595 4.375 1.00 0.00 49 GLY A C 11
ATOM 10718 O O . GLY A 1 49 ? -3.712 5.581 4.177 1.00 0.00 49 GLY A O 11
ATOM 10722 N N . PHE A 1 50 ? -1.667 4.703 3.843 1.00 0.00 50 PHE A N 11
ATOM 10723 C CA . PHE A 1 50 ? -2.147 3.635 2.975 1.00 0.00 50 PHE A CA 11
ATOM 10724 C C . PHE A 1 50 ? -3.199 2.788 3.685 1.00 0.00 50 PHE A C 11
ATOM 10725 O O . PHE A 1 50 ? -3.157 2.619 4.905 1.00 0.00 50 PHE A O 11
ATOM 10742 N N . LEU A 1 51 ? -4.143 2.259 2.914 1.00 0.00 51 LEU A N 11
ATOM 10743 C CA . LEU A 1 51 ? -5.208 1.430 3.469 1.00 0.00 51 LEU A CA 11
ATOM 10744 C C . LEU A 1 51 ? -4.884 -0.052 3.307 1.00 0.00 51 LEU A C 11
ATOM 10745 O O . LEU A 1 51 ? -3.838 -0.416 2.768 1.00 0.00 51 LEU A O 11
ATOM 10761 N N . THR A 1 52 ? -5.789 -0.905 3.777 1.00 0.00 52 THR A N 11
ATOM 10762 C CA . THR A 1 52 ? -5.601 -2.347 3.684 1.00 0.00 52 THR A CA 11
ATOM 10763 C C . THR A 1 52 ? -6.816 -3.021 3.056 1.00 0.00 52 THR A C 11
ATOM 10764 O O . THR A 1 52 ? -7.831 -3.232 3.719 1.00 0.00 52 THR A O 11
ATOM 10775 N N . GLU A 1 53 ? -6.704 -3.357 1.775 1.00 0.00 53 GLU A N 11
ATOM 10776 C CA . GLU A 1 53 ? -7.796 -4.008 1.059 1.00 0.00 53 GLU A CA 11
ATOM 10777 C C . GLU A 1 53 ? -7.843 -5.499 1.377 1.00 0.00 53 GLU A C 11
ATOM 10778 O O . GLU A 1 53 ? -6.893 -6.057 1.927 1.00 0.00 53 GLU A O 11
ATOM 10790 N N . ARG A 1 54 ? -8.954 -6.138 1.028 1.00 0.00 54 ARG A N 11
ATOM 10791 C CA . ARG A 1 54 ? -9.127 -7.564 1.278 1.00 0.00 54 ARG A CA 11
ATOM 10792 C C . ARG A 1 54 ? -7.788 -8.294 1.210 1.00 0.00 54 ARG A C 11
ATOM 10793 O O . ARG A 1 54 ? -7.247 -8.714 2.233 1.00 0.00 54 ARG A O 11
ATOM 10814 N N . ASP A 1 55 ? -7.261 -8.440 0.000 1.00 0.00 55 ASP A N 11
ATOM 10815 C CA . ASP A 1 55 ? -5.986 -9.119 -0.202 1.00 0.00 55 ASP A CA 11
ATOM 10816 C C . ASP A 1 55 ? -5.003 -8.219 -0.945 1.00 0.00 55 ASP A C 11
ATOM 10817 O O . ASP A 1 55 ? -4.109 -8.701 -1.641 1.00 0.00 55 ASP A O 11
ATOM 10826 N N . ASP A 1 56 ? -5.176 -6.910 -0.793 1.00 0.00 56 ASP A N 11
ATOM 10827 C CA . ASP A 1 56 ? -4.305 -5.943 -1.450 1.00 0.00 56 ASP A CA 11
ATOM 10828 C C . ASP A 1 56 ? -4.319 -4.609 -0.710 1.00 0.00 56 ASP A C 11
ATOM 10829 O O . ASP A 1 56 ? -5.181 -4.366 0.136 1.00 0.00 56 ASP A O 11
ATOM 10838 N N . ILE A 1 57 ? -3.360 -3.749 -1.033 1.00 0.00 57 ILE A N 11
ATOM 10839 C CA . ILE A 1 57 ? -3.262 -2.440 -0.399 1.00 0.00 57 ILE A CA 11
ATOM 10840 C C . ILE A 1 57 ? -3.637 -1.328 -1.373 1.00 0.00 57 ILE A C 11
ATOM 10841 O O . ILE A 1 57 ? -3.613 -1.519 -2.590 1.00 0.00 57 ILE A O 11
ATOM 10857 N N . LEU A 1 58 ? -3.982 -0.165 -0.831 1.00 0.00 58 LEU A N 11
ATOM 10858 C CA . LEU A 1 58 ? -4.360 0.980 -1.651 1.00 0.00 58 LEU A CA 11
ATOM 10859 C C . LEU A 1 58 ? -4.030 2.290 -0.944 1.00 0.00 58 LEU A C 11
ATOM 10860 O O . LEU A 1 58 ? -3.654 2.297 0.229 1.00 0.00 58 LEU A O 11
ATOM 10876 N N . CYS A 1 59 ? -4.173 3.398 -1.663 1.00 0.00 59 CYS A N 11
ATOM 10877 C CA . CYS A 1 59 ? -3.892 4.715 -1.105 1.00 0.00 59 CYS A CA 11
ATOM 10878 C C . CYS A 1 59 ? -5.186 5.455 -0.779 1.00 0.00 59 CYS A C 11
ATOM 10879 O O . CYS A 1 59 ? -6.245 5.184 -1.345 1.00 0.00 59 CYS A O 11
ATOM 10886 N N . PRO A 1 60 ? -5.099 6.413 0.156 1.00 0.00 60 PRO A N 11
ATOM 10887 C CA . PRO A 1 60 ? -6.253 7.213 0.578 1.00 0.00 60 PRO A CA 11
ATOM 10888 C C . PRO A 1 60 ? -7.041 7.764 -0.605 1.00 0.00 60 PRO A C 11
ATOM 10889 O O . PRO A 1 60 ? -8.264 7.891 -0.544 1.00 0.00 60 PRO A O 11
ATOM 10900 N N . ASP A 1 61 ? -6.333 8.089 -1.682 1.00 0.00 61 ASP A N 11
ATOM 10901 C CA . ASP A 1 61 ? -6.967 8.625 -2.880 1.00 0.00 61 ASP A CA 11
ATOM 10902 C C . ASP A 1 61 ? -7.879 7.586 -3.524 1.00 0.00 61 ASP A C 11
ATOM 10903 O O . ASP A 1 61 ? -8.976 7.905 -3.982 1.00 0.00 61 ASP A O 11
ATOM 10912 N N . CYS A 1 62 ? -7.417 6.340 -3.556 1.00 0.00 62 CYS A N 11
ATOM 10913 C CA . CYS A 1 62 ? -8.190 5.253 -4.145 1.00 0.00 62 CYS A CA 11
ATOM 10914 C C . CYS A 1 62 ? -9.204 4.703 -3.146 1.00 0.00 62 CYS A C 11
ATOM 10915 O O . CYS A 1 62 ? -10.393 4.603 -3.444 1.00 0.00 62 CYS A O 11
ATOM 10922 N N . GLY A 1 63 ? -8.724 4.348 -1.958 1.00 0.00 63 GLY A N 11
ATOM 10923 C CA . GLY A 1 63 ? -9.601 3.813 -0.933 1.00 0.00 63 GLY A CA 11
ATOM 10924 C C . GLY A 1 63 ? -10.780 4.721 -0.647 1.00 0.00 63 GLY A C 11
ATOM 10925 O O . GLY A 1 63 ? -11.930 4.281 -0.655 1.00 0.00 63 GLY A O 11
ATOM 10929 N N . LYS A 1 64 ? -10.496 5.994 -0.391 1.00 0.00 64 LYS A N 11
ATOM 10930 C CA . LYS A 1 64 ? -11.541 6.968 -0.101 1.00 0.00 64 LYS A CA 11
ATOM 10931 C C . LYS A 1 64 ? -12.718 6.805 -1.056 1.00 0.00 64 LYS A C 11
ATOM 10932 O O . LYS A 1 64 ? -13.877 6.861 -0.644 1.00 0.00 64 LYS A O 11
ATOM 10951 N N . ASP A 1 65 ? -12.414 6.601 -2.333 1.00 0.00 65 ASP A N 11
ATOM 10952 C CA . ASP A 1 65 ? -13.448 6.427 -3.347 1.00 0.00 65 ASP A CA 11
ATOM 10953 C C . ASP A 1 65 ? -14.414 5.314 -2.952 1.00 0.00 65 ASP A C 11
ATOM 10954 O O . ASP A 1 65 ? -15.631 5.475 -3.042 1.00 0.00 65 ASP A O 11
ATOM 10963 N N . ILE A 1 66 ? -13.863 4.186 -2.517 1.00 0.00 66 ILE A N 11
ATOM 10964 C CA . ILE A 1 66 ? -14.676 3.047 -2.109 1.00 0.00 66 ILE A CA 11
ATOM 10965 C C . ILE A 1 66 ? -15.930 3.504 -1.371 1.00 0.00 66 ILE A C 11
ATOM 10966 O O . ILE A 1 66 ? -15.862 3.944 -0.224 1.00 0.00 66 ILE A O 11
ATOM 10982 N N . SER A 1 67 ? -17.075 3.394 -2.037 1.00 0.00 67 SER A N 11
ATOM 10983 C CA . SER A 1 67 ? -18.346 3.797 -1.446 1.00 0.00 67 SER A CA 11
ATOM 10984 C C . SER A 1 67 ? -19.187 2.577 -1.081 1.00 0.00 67 SER A C 11
ATOM 10985 O O . SER A 1 67 ? -20.385 2.531 -1.354 1.00 0.00 67 SER A O 11
ATOM 10993 N N . GLY A 1 68 ? -18.548 1.589 -0.462 1.00 0.00 68 GLY A N 11
ATOM 10994 C CA . GLY A 1 68 ? -19.251 0.381 -0.070 1.00 0.00 68 GLY A CA 11
ATOM 10995 C C . GLY A 1 68 ? -19.689 0.411 1.381 1.00 0.00 68 GLY A C 11
ATOM 10996 O O . GLY A 1 68 ? -20.001 1.465 1.936 1.00 0.00 68 GLY A O 11
ATOM 11000 N N . PRO A 1 69 ? -19.719 -0.769 2.018 1.00 0.00 69 PRO A N 11
ATOM 11001 C CA . PRO A 1 69 ? -20.123 -0.900 3.421 1.00 0.00 69 PRO A CA 11
ATOM 11002 C C . PRO A 1 69 ? -19.099 -0.299 4.378 1.00 0.00 69 PRO A C 11
ATOM 11003 O O . PRO A 1 69 ? -19.426 0.057 5.509 1.00 0.00 69 PRO A O 11
ATOM 11014 N N . SER A 1 70 ? -17.858 -0.187 3.915 1.00 0.00 70 SER A N 11
ATOM 11015 C CA . SER A 1 70 ? -16.785 0.369 4.731 1.00 0.00 70 SER A CA 11
ATOM 11016 C C . SER A 1 70 ? -17.221 1.677 5.384 1.00 0.00 70 SER A C 11
ATOM 11017 O O . SER A 1 70 ? -17.195 1.811 6.608 1.00 0.00 70 SER A O 11
ATOM 11025 N N . SER A 1 71 ? -17.621 2.638 4.559 1.00 0.00 71 SER A N 11
ATOM 11026 C CA . SER A 1 71 ? -18.060 3.938 5.055 1.00 0.00 71 SER A CA 11
ATOM 11027 C C . SER A 1 71 ? -19.555 4.131 4.823 1.00 0.00 71 SER A C 11
ATOM 11028 O O . SER A 1 71 ? -20.121 3.597 3.870 1.00 0.00 71 SER A O 11
ATOM 11036 N N . GLY A 1 72 ? -20.189 4.901 5.702 1.00 0.00 72 GLY A N 11
ATOM 11037 C CA . GLY A 1 72 ? -21.613 5.152 5.577 1.00 0.00 72 GLY A CA 11
ATOM 11038 C C . GLY A 1 72 ? -21.995 5.650 4.197 1.00 0.00 72 GLY A C 11
ATOM 11039 O O . GLY A 1 72 ? -22.450 6.787 4.076 1.00 0.00 72 GLY A O 11
ATOM 11045 N N . GLY A 1 1 ? 10.768 -23.905 -3.641 1.00 0.00 1 GLY A N 12
ATOM 11046 C CA . GLY A 1 1 ? 10.923 -22.677 -2.883 1.00 0.00 1 GLY A CA 12
ATOM 11047 C C . GLY A 1 1 ? 10.191 -22.719 -1.556 1.00 0.00 1 GLY A C 12
ATOM 11048 O O . GLY A 1 1 ? 9.401 -21.827 -1.247 1.00 0.00 1 GLY A O 12
ATOM 11052 N N . SER A 1 2 ? 10.455 -23.757 -0.769 1.00 0.00 2 SER A N 12
ATOM 11053 C CA . SER A 1 2 ? 9.811 -23.914 0.530 1.00 0.00 2 SER A CA 12
ATOM 11054 C C . SER A 1 2 ? 10.402 -22.946 1.549 1.00 0.00 2 SER A C 12
ATOM 11055 O O . SER A 1 2 ? 11.503 -23.158 2.059 1.00 0.00 2 SER A O 12
ATOM 11063 N N . SER A 1 3 ? 9.663 -21.881 1.842 1.00 0.00 3 SER A N 12
ATOM 11064 C CA . SER A 1 3 ? 10.114 -20.876 2.798 1.00 0.00 3 SER A CA 12
ATOM 11065 C C . SER A 1 3 ? 8.930 -20.108 3.378 1.00 0.00 3 SER A C 12
ATOM 11066 O O . SER A 1 3 ? 8.055 -19.648 2.646 1.00 0.00 3 SER A O 12
ATOM 11074 N N . GLY A 1 4 ? 8.911 -19.973 4.701 1.00 0.00 4 GLY A N 12
ATOM 11075 C CA . GLY A 1 4 ? 7.831 -19.261 5.358 1.00 0.00 4 GLY A CA 12
ATOM 11076 C C . GLY A 1 4 ? 7.972 -17.756 5.240 1.00 0.00 4 GLY A C 12
ATOM 11077 O O . GLY A 1 4 ? 6.991 -17.050 5.009 1.00 0.00 4 GLY A O 12
ATOM 11081 N N . SER A 1 5 ? 9.197 -17.264 5.400 1.00 0.00 5 SER A N 12
ATOM 11082 C CA . SER A 1 5 ? 9.462 -15.833 5.315 1.00 0.00 5 SER A CA 12
ATOM 11083 C C . SER A 1 5 ? 9.243 -15.323 3.894 1.00 0.00 5 SER A C 12
ATOM 11084 O O . SER A 1 5 ? 10.159 -15.331 3.071 1.00 0.00 5 SER A O 12
ATOM 11092 N N . SER A 1 6 ? 8.022 -14.880 3.613 1.00 0.00 6 SER A N 12
ATOM 11093 C CA . SER A 1 6 ? 7.679 -14.369 2.291 1.00 0.00 6 SER A CA 12
ATOM 11094 C C . SER A 1 6 ? 8.519 -13.143 1.948 1.00 0.00 6 SER A C 12
ATOM 11095 O O . SER A 1 6 ? 9.143 -13.080 0.889 1.00 0.00 6 SER A O 12
ATOM 11103 N N . GLY A 1 7 ? 8.529 -12.168 2.852 1.00 0.00 7 GLY A N 12
ATOM 11104 C CA . GLY A 1 7 ? 9.294 -10.956 2.628 1.00 0.00 7 GLY A CA 12
ATOM 11105 C C . GLY A 1 7 ? 8.451 -9.836 2.050 1.00 0.00 7 GLY A C 12
ATOM 11106 O O . GLY A 1 7 ? 7.261 -9.727 2.349 1.00 0.00 7 GLY A O 12
ATOM 11110 N N . CYS A 1 8 ? 9.067 -9.000 1.222 1.00 0.00 8 CYS A N 12
ATOM 11111 C CA . CYS A 1 8 ? 8.367 -7.881 0.602 1.00 0.00 8 CYS A CA 12
ATOM 11112 C C . CYS A 1 8 ? 7.333 -8.377 -0.404 1.00 0.00 8 CYS A C 12
ATOM 11113 O O . CYS A 1 8 ? 7.672 -8.750 -1.527 1.00 0.00 8 CYS A O 12
ATOM 11120 N N . ALA A 1 9 ? 6.069 -8.378 0.007 1.00 0.00 9 ALA A N 12
ATOM 11121 C CA . ALA A 1 9 ? 4.985 -8.826 -0.858 1.00 0.00 9 ALA A CA 12
ATOM 11122 C C . ALA A 1 9 ? 5.082 -8.184 -2.238 1.00 0.00 9 ALA A C 12
ATOM 11123 O O . ALA A 1 9 ? 4.621 -8.746 -3.230 1.00 0.00 9 ALA A O 12
ATOM 11130 N N . GLY A 1 10 ? 5.687 -7.001 -2.294 1.00 0.00 10 GLY A N 12
ATOM 11131 C CA . GLY A 1 10 ? 5.833 -6.301 -3.557 1.00 0.00 10 GLY A CA 12
ATOM 11132 C C . GLY A 1 10 ? 6.589 -7.117 -4.587 1.00 0.00 10 GLY A C 12
ATOM 11133 O O . GLY A 1 10 ? 5.985 -7.744 -5.458 1.00 0.00 10 GLY A O 12
ATOM 11137 N N . CYS A 1 11 ? 7.914 -7.108 -4.490 1.00 0.00 11 CYS A N 12
ATOM 11138 C CA . CYS A 1 11 ? 8.755 -7.850 -5.422 1.00 0.00 11 CYS A CA 12
ATOM 11139 C C . CYS A 1 11 ? 8.904 -9.303 -4.980 1.00 0.00 11 CYS A C 12
ATOM 11140 O O . CYS A 1 11 ? 9.885 -9.969 -5.315 1.00 0.00 11 CYS A O 12
ATOM 11147 N N . THR A 1 12 ? 7.923 -9.791 -4.226 1.00 0.00 12 THR A N 12
ATOM 11148 C CA . THR A 1 12 ? 7.945 -11.164 -3.738 1.00 0.00 12 THR A CA 12
ATOM 11149 C C . THR A 1 12 ? 9.369 -11.620 -3.443 1.00 0.00 12 THR A C 12
ATOM 11150 O O . THR A 1 12 ? 9.789 -12.693 -3.874 1.00 0.00 12 THR A O 12
ATOM 11161 N N . ASN A 1 13 ? 10.109 -10.798 -2.706 1.00 0.00 13 ASN A N 12
ATOM 11162 C CA . ASN A 1 13 ? 11.487 -11.118 -2.354 1.00 0.00 13 ASN A CA 12
ATOM 11163 C C . ASN A 1 13 ? 11.742 -10.866 -0.871 1.00 0.00 13 ASN A C 12
ATOM 11164 O O . ASN A 1 13 ? 11.057 -10.075 -0.223 1.00 0.00 13 ASN A O 12
ATOM 11175 N N . PRO A 1 14 ? 12.752 -11.555 -0.319 1.00 0.00 14 PRO A N 12
ATOM 11176 C CA . PRO A 1 14 ? 13.122 -11.422 1.094 1.00 0.00 14 PRO A CA 12
ATOM 11177 C C . PRO A 1 14 ? 13.747 -10.066 1.404 1.00 0.00 14 PRO A C 12
ATOM 11178 O O . PRO A 1 14 ? 14.641 -9.607 0.693 1.00 0.00 14 PRO A O 12
ATOM 11189 N N . ILE A 1 15 ? 13.271 -9.430 2.469 1.00 0.00 15 ILE A N 12
ATOM 11190 C CA . ILE A 1 15 ? 13.784 -8.128 2.874 1.00 0.00 15 ILE A CA 12
ATOM 11191 C C . ILE A 1 15 ? 14.938 -8.274 3.861 1.00 0.00 15 ILE A C 12
ATOM 11192 O O . ILE A 1 15 ? 14.726 -8.533 5.045 1.00 0.00 15 ILE A O 12
ATOM 11208 N N . SER A 1 16 ? 16.159 -8.105 3.364 1.00 0.00 16 SER A N 12
ATOM 11209 C CA . SER A 1 16 ? 17.348 -8.220 4.201 1.00 0.00 16 SER A CA 12
ATOM 11210 C C . SER A 1 16 ? 18.594 -7.780 3.439 1.00 0.00 16 SER A C 12
ATOM 11211 O O . SER A 1 16 ? 18.666 -7.910 2.218 1.00 0.00 16 SER A O 12
ATOM 11219 N N . GLY A 1 17 ? 19.574 -7.258 4.170 1.00 0.00 17 GLY A N 12
ATOM 11220 C CA . GLY A 1 17 ? 20.805 -6.807 3.547 1.00 0.00 17 GLY A CA 12
ATOM 11221 C C . GLY A 1 17 ? 21.516 -5.750 4.368 1.00 0.00 17 GLY A C 12
ATOM 11222 O O . GLY A 1 17 ? 22.173 -6.063 5.362 1.00 0.00 17 GLY A O 12
ATOM 11226 N N . LEU A 1 18 ? 21.387 -4.495 3.953 1.00 0.00 18 LEU A N 12
ATOM 11227 C CA . LEU A 1 18 ? 22.025 -3.387 4.656 1.00 0.00 18 LEU A CA 12
ATOM 11228 C C . LEU A 1 18 ? 21.683 -3.416 6.142 1.00 0.00 18 LEU A C 12
ATOM 11229 O O . LEU A 1 18 ? 20.688 -4.015 6.549 1.00 0.00 18 LEU A O 12
ATOM 11245 N N . GLY A 1 19 ? 22.514 -2.762 6.949 1.00 0.00 19 GLY A N 12
ATOM 11246 C CA . GLY A 1 19 ? 22.281 -2.724 8.381 1.00 0.00 19 GLY A CA 12
ATOM 11247 C C . GLY A 1 19 ? 20.805 -2.729 8.728 1.00 0.00 19 GLY A C 12
ATOM 11248 O O . GLY A 1 19 ? 20.299 -3.692 9.302 1.00 0.00 19 GLY A O 12
ATOM 11252 N N . GLY A 1 20 ? 20.113 -1.648 8.381 1.00 0.00 20 GLY A N 12
ATOM 11253 C CA . GLY A 1 20 ? 18.695 -1.551 8.670 1.00 0.00 20 GLY A CA 12
ATOM 11254 C C . GLY A 1 20 ? 17.945 -0.744 7.629 1.00 0.00 20 GLY A C 12
ATOM 11255 O O . GLY A 1 20 ? 17.834 0.477 7.740 1.00 0.00 20 GLY A O 12
ATOM 11259 N N . THR A 1 21 ? 17.429 -1.427 6.611 1.00 0.00 21 THR A N 12
ATOM 11260 C CA . THR A 1 21 ? 16.688 -0.766 5.544 1.00 0.00 21 THR A CA 12
ATOM 11261 C C . THR A 1 21 ? 15.381 -0.178 6.064 1.00 0.00 21 THR A C 12
ATOM 11262 O O . THR A 1 21 ? 14.796 -0.688 7.021 1.00 0.00 21 THR A O 12
ATOM 11273 N N . LYS A 1 22 ? 14.926 0.896 5.429 1.00 0.00 22 LYS A N 12
ATOM 11274 C CA . LYS A 1 22 ? 13.686 1.552 5.825 1.00 0.00 22 LYS A CA 12
ATOM 11275 C C . LYS A 1 22 ? 12.481 0.871 5.184 1.00 0.00 22 LYS A C 12
ATOM 11276 O O . LYS A 1 22 ? 11.442 1.498 4.972 1.00 0.00 22 LYS A O 12
ATOM 11295 N N . TYR A 1 23 ? 12.626 -0.414 4.880 1.00 0.00 23 TYR A N 12
ATOM 11296 C CA . TYR A 1 23 ? 11.549 -1.179 4.263 1.00 0.00 23 TYR A CA 12
ATOM 11297 C C . TYR A 1 23 ? 10.239 -0.985 5.020 1.00 0.00 23 TYR A C 12
ATOM 11298 O O . TYR A 1 23 ? 10.238 -0.619 6.196 1.00 0.00 23 TYR A O 12
ATOM 11316 N N . ILE A 1 24 ? 9.127 -1.233 4.338 1.00 0.00 24 ILE A N 12
ATOM 11317 C CA . ILE A 1 24 ? 7.810 -1.088 4.946 1.00 0.00 24 ILE A CA 12
ATOM 11318 C C . ILE A 1 24 ? 7.390 -2.368 5.662 1.00 0.00 24 ILE A C 12
ATOM 11319 O O . ILE A 1 24 ? 7.387 -3.448 5.072 1.00 0.00 24 ILE A O 12
ATOM 11335 N N . SER A 1 25 ? 7.035 -2.237 6.936 1.00 0.00 25 SER A N 12
ATOM 11336 C CA . SER A 1 25 ? 6.616 -3.384 7.734 1.00 0.00 25 SER A CA 12
ATOM 11337 C C . SER A 1 25 ? 5.189 -3.199 8.241 1.00 0.00 25 SER A C 12
ATOM 11338 O O . SER A 1 25 ? 4.872 -2.200 8.889 1.00 0.00 25 SER A O 12
ATOM 11346 N N . PHE A 1 26 ? 4.331 -4.169 7.943 1.00 0.00 26 PHE A N 12
ATOM 11347 C CA . PHE A 1 26 ? 2.937 -4.114 8.368 1.00 0.00 26 PHE A CA 12
ATOM 11348 C C . PHE A 1 26 ? 2.609 -5.270 9.309 1.00 0.00 26 PHE A C 12
ATOM 11349 O O . PHE A 1 26 ? 3.460 -6.113 9.592 1.00 0.00 26 PHE A O 12
ATOM 11366 N N . GLU A 1 27 ? 1.371 -5.300 9.790 1.00 0.00 27 GLU A N 12
ATOM 11367 C CA . GLU A 1 27 ? 0.931 -6.351 10.700 1.00 0.00 27 GLU A CA 12
ATOM 11368 C C . GLU A 1 27 ? 1.614 -7.676 10.372 1.00 0.00 27 GLU A C 12
ATOM 11369 O O . GLU A 1 27 ? 2.259 -8.281 11.228 1.00 0.00 27 GLU A O 12
ATOM 11381 N N . GLU A 1 28 ? 1.466 -8.119 9.128 1.00 0.00 28 GLU A N 12
ATOM 11382 C CA . GLU A 1 28 ? 2.067 -9.372 8.687 1.00 0.00 28 GLU A CA 12
ATOM 11383 C C . GLU A 1 28 ? 2.813 -9.185 7.369 1.00 0.00 28 GLU A C 12
ATOM 11384 O O . GLU A 1 28 ? 3.928 -9.679 7.198 1.00 0.00 28 GLU A O 12
ATOM 11396 N N . ARG A 1 29 ? 2.189 -8.467 6.440 1.00 0.00 29 ARG A N 12
ATOM 11397 C CA . ARG A 1 29 ? 2.792 -8.215 5.137 1.00 0.00 29 ARG A CA 12
ATOM 11398 C C . ARG A 1 29 ? 3.879 -7.150 5.238 1.00 0.00 29 ARG A C 12
ATOM 11399 O O . ARG A 1 29 ? 3.981 -6.448 6.243 1.00 0.00 29 ARG A O 12
ATOM 11420 N N . GLN A 1 30 ? 4.688 -7.036 4.189 1.00 0.00 30 GLN A N 12
ATOM 11421 C CA . GLN A 1 30 ? 5.768 -6.057 4.161 1.00 0.00 30 GLN A CA 12
ATOM 11422 C C . GLN A 1 30 ? 6.040 -5.587 2.736 1.00 0.00 30 GLN A C 12
ATOM 11423 O O . GLN A 1 30 ? 5.514 -6.151 1.776 1.00 0.00 30 GLN A O 12
ATOM 11437 N N . TRP A 1 31 ? 6.863 -4.553 2.606 1.00 0.00 31 TRP A N 12
ATOM 11438 C CA . TRP A 1 31 ? 7.204 -4.007 1.297 1.00 0.00 31 TRP A CA 12
ATOM 11439 C C . TRP A 1 31 ? 8.481 -3.178 1.369 1.00 0.00 31 TRP A C 12
ATOM 11440 O O . TRP A 1 31 ? 9.132 -3.112 2.412 1.00 0.00 31 TRP A O 12
ATOM 11461 N N . HIS A 1 32 ? 8.834 -2.544 0.255 1.00 0.00 32 HIS A N 12
ATOM 11462 C CA . HIS A 1 32 ? 10.034 -1.718 0.193 1.00 0.00 32 HIS A CA 12
ATOM 11463 C C . HIS A 1 32 ? 9.674 -0.255 -0.051 1.00 0.00 32 HIS A C 12
ATOM 11464 O O . HIS A 1 32 ? 8.578 0.055 -0.517 1.00 0.00 32 HIS A O 12
ATOM 11478 N N . ASN A 1 33 ? 10.603 0.639 0.269 1.00 0.00 33 ASN A N 12
ATOM 11479 C CA . ASN A 1 33 ? 10.383 2.069 0.086 1.00 0.00 33 ASN A CA 12
ATOM 11480 C C . ASN A 1 33 ? 9.879 2.366 -1.323 1.00 0.00 33 ASN A C 12
ATOM 11481 O O . ASN A 1 33 ? 9.227 3.384 -1.558 1.00 0.00 33 ASN A O 12
ATOM 11492 N N . ASP A 1 34 ? 10.185 1.471 -2.256 1.00 0.00 34 ASP A N 12
ATOM 11493 C CA . ASP A 1 34 ? 9.762 1.636 -3.642 1.00 0.00 34 ASP A CA 12
ATOM 11494 C C . ASP A 1 34 ? 8.610 0.692 -3.974 1.00 0.00 34 ASP A C 12
ATOM 11495 O O . ASP A 1 34 ? 7.559 1.122 -4.450 1.00 0.00 34 ASP A O 12
ATOM 11504 N N . CYS A 1 35 ? 8.815 -0.596 -3.721 1.00 0.00 35 CYS A N 12
ATOM 11505 C CA . CYS A 1 35 ? 7.796 -1.601 -3.994 1.00 0.00 35 CYS A CA 12
ATOM 11506 C C . CYS A 1 35 ? 6.463 -1.210 -3.362 1.00 0.00 35 CYS A C 12
ATOM 11507 O O . CYS A 1 35 ? 5.403 -1.390 -3.962 1.00 0.00 35 CYS A O 12
ATOM 11514 N N . PHE A 1 36 ? 6.525 -0.673 -2.148 1.00 0.00 36 PHE A N 12
ATOM 11515 C CA . PHE A 1 36 ? 5.323 -0.256 -1.434 1.00 0.00 36 PHE A CA 12
ATOM 11516 C C . PHE A 1 36 ? 4.561 0.804 -2.224 1.00 0.00 36 PHE A C 12
ATOM 11517 O O . PHE A 1 36 ? 4.796 2.001 -2.063 1.00 0.00 36 PHE A O 12
ATOM 11534 N N . ASN A 1 37 ? 3.649 0.354 -3.079 1.00 0.00 37 ASN A N 12
ATOM 11535 C CA . ASN A 1 37 ? 2.853 1.263 -3.896 1.00 0.00 37 ASN A CA 12
ATOM 11536 C C . ASN A 1 37 ? 1.423 0.751 -4.043 1.00 0.00 37 ASN A C 12
ATOM 11537 O O . ASN A 1 37 ? 1.172 -0.453 -3.978 1.00 0.00 37 ASN A O 12
ATOM 11548 N N . CYS A 1 38 ? 0.487 1.674 -4.242 1.00 0.00 38 CYS A N 12
ATOM 11549 C CA . CYS A 1 38 ? -0.918 1.318 -4.398 1.00 0.00 38 CYS A CA 12
ATOM 11550 C C . CYS A 1 38 ? -1.079 0.152 -5.368 1.00 0.00 38 CYS A C 12
ATOM 11551 O O . CYS A 1 38 ? -0.141 -0.214 -6.078 1.00 0.00 38 CYS A O 12
ATOM 11558 N N . LYS A 1 39 ? -2.274 -0.429 -5.394 1.00 0.00 39 LYS A N 12
ATOM 11559 C CA . LYS A 1 39 ? -2.560 -1.553 -6.277 1.00 0.00 39 LYS A CA 12
ATOM 11560 C C . LYS A 1 39 ? -3.426 -1.114 -7.453 1.00 0.00 39 LYS A C 12
ATOM 11561 O O . LYS A 1 39 ? -3.523 -1.814 -8.462 1.00 0.00 39 LYS A O 12
ATOM 11580 N N . LYS A 1 40 ? -4.052 0.050 -7.319 1.00 0.00 40 LYS A N 12
ATOM 11581 C CA . LYS A 1 40 ? -4.908 0.585 -8.371 1.00 0.00 40 LYS A CA 12
ATOM 11582 C C . LYS A 1 40 ? -4.152 1.600 -9.224 1.00 0.00 40 LYS A C 12
ATOM 11583 O O . LYS A 1 40 ? -4.031 1.438 -10.439 1.00 0.00 40 LYS A O 12
ATOM 11602 N N . CYS A 1 41 ? -3.644 2.645 -8.580 1.00 0.00 41 CYS A N 12
ATOM 11603 C CA . CYS A 1 41 ? -2.899 3.686 -9.278 1.00 0.00 41 CYS A CA 12
ATOM 11604 C C . CYS A 1 41 ? -1.397 3.439 -9.178 1.00 0.00 41 CYS A C 12
ATOM 11605 O O . CYS A 1 41 ? -0.608 4.041 -9.907 1.00 0.00 41 CYS A O 12
ATOM 11612 N N . SER A 1 42 ? -1.008 2.550 -8.270 1.00 0.00 42 SER A N 12
ATOM 11613 C CA . SER A 1 42 ? 0.400 2.226 -8.071 1.00 0.00 42 SER A CA 12
ATOM 11614 C C . SER A 1 42 ? 1.200 3.475 -7.713 1.00 0.00 42 SER A C 12
ATOM 11615 O O . SER A 1 42 ? 2.198 3.794 -8.361 1.00 0.00 42 SER A O 12
ATOM 11623 N N . LEU A 1 43 ? 0.754 4.178 -6.679 1.00 0.00 43 LEU A N 12
ATOM 11624 C CA . LEU A 1 43 ? 1.427 5.393 -6.233 1.00 0.00 43 LEU A CA 12
ATOM 11625 C C . LEU A 1 43 ? 2.231 5.136 -4.963 1.00 0.00 43 LEU A C 12
ATOM 11626 O O . LEU A 1 43 ? 1.863 4.294 -4.143 1.00 0.00 43 LEU A O 12
ATOM 11642 N N . SER A 1 44 ? 3.330 5.867 -4.805 1.00 0.00 44 SER A N 12
ATOM 11643 C CA . SER A 1 44 ? 4.188 5.717 -3.636 1.00 0.00 44 SER A CA 12
ATOM 11644 C C . SER A 1 44 ? 3.381 5.861 -2.349 1.00 0.00 44 SER A C 12
ATOM 11645 O O . SER A 1 44 ? 2.780 6.906 -2.092 1.00 0.00 44 SER A O 12
ATOM 11653 N N . LEU A 1 45 ? 3.372 4.806 -1.542 1.00 0.00 45 LEU A N 12
ATOM 11654 C CA . LEU A 1 45 ? 2.640 4.813 -0.280 1.00 0.00 45 LEU A CA 12
ATOM 11655 C C . LEU A 1 45 ? 3.584 5.042 0.896 1.00 0.00 45 LEU A C 12
ATOM 11656 O O . LEU A 1 45 ? 3.198 5.621 1.912 1.00 0.00 45 LEU A O 12
ATOM 11672 N N . VAL A 1 46 ? 4.823 4.585 0.750 1.00 0.00 46 VAL A N 12
ATOM 11673 C CA . VAL A 1 46 ? 5.824 4.743 1.799 1.00 0.00 46 VAL A CA 12
ATOM 11674 C C . VAL A 1 46 ? 5.713 6.111 2.464 1.00 0.00 46 VAL A C 12
ATOM 11675 O O . VAL A 1 46 ? 5.879 7.143 1.815 1.00 0.00 46 VAL A O 12
ATOM 11688 N N . GLY A 1 47 ? 5.430 6.110 3.763 1.00 0.00 47 GLY A N 12
ATOM 11689 C CA . GLY A 1 47 ? 5.302 7.357 4.495 1.00 0.00 47 GLY A CA 12
ATOM 11690 C C . GLY A 1 47 ? 3.945 8.005 4.303 1.00 0.00 47 GLY A C 12
ATOM 11691 O O . GLY A 1 47 ? 3.821 9.228 4.358 1.00 0.00 47 GLY A O 12
ATOM 11695 N N . ARG A 1 48 ? 2.926 7.183 4.075 1.00 0.00 48 ARG A N 12
ATOM 11696 C CA . ARG A 1 48 ? 1.571 7.683 3.872 1.00 0.00 48 ARG A CA 12
ATOM 11697 C C . ARG A 1 48 ? 0.559 6.841 4.642 1.00 0.00 48 ARG A C 12
ATOM 11698 O O . ARG A 1 48 ? 0.923 5.884 5.324 1.00 0.00 48 ARG A O 12
ATOM 11719 N N . GLY A 1 49 ? -0.715 7.206 4.529 1.00 0.00 49 GLY A N 12
ATOM 11720 C CA . GLY A 1 49 ? -1.760 6.474 5.220 1.00 0.00 49 GLY A CA 12
ATOM 11721 C C . GLY A 1 49 ? -2.416 5.428 4.339 1.00 0.00 49 GLY A C 12
ATOM 11722 O O . GLY A 1 49 ? -3.629 5.456 4.129 1.00 0.00 49 GLY A O 12
ATOM 11726 N N . PHE A 1 50 ? -1.613 4.505 3.822 1.00 0.00 50 PHE A N 12
ATOM 11727 C CA . PHE A 1 50 ? -2.122 3.447 2.957 1.00 0.00 50 PHE A CA 12
ATOM 11728 C C . PHE A 1 50 ? -3.209 2.643 3.663 1.00 0.00 50 PHE A C 12
ATOM 11729 O O . PHE A 1 50 ? -3.280 2.619 4.893 1.00 0.00 50 PHE A O 12
ATOM 11746 N N . LEU A 1 51 ? -4.055 1.986 2.877 1.00 0.00 51 LEU A N 12
ATOM 11747 C CA . LEU A 1 51 ? -5.140 1.180 3.426 1.00 0.00 51 LEU A CA 12
ATOM 11748 C C . LEU A 1 51 ? -4.813 -0.307 3.337 1.00 0.00 51 LEU A C 12
ATOM 11749 O O . LEU A 1 51 ? -3.732 -0.691 2.888 1.00 0.00 51 LEU A O 12
ATOM 11765 N N . THR A 1 52 ? -5.755 -1.142 3.765 1.00 0.00 52 THR A N 12
ATOM 11766 C CA . THR A 1 52 ? -5.568 -2.587 3.733 1.00 0.00 52 THR A CA 12
ATOM 11767 C C . THR A 1 52 ? -6.768 -3.283 3.101 1.00 0.00 52 THR A C 12
ATOM 11768 O O . THR A 1 52 ? -7.780 -3.514 3.762 1.00 0.00 52 THR A O 12
ATOM 11779 N N . GLU A 1 53 ? -6.648 -3.615 1.820 1.00 0.00 53 GLU A N 12
ATOM 11780 C CA . GLU A 1 53 ? -7.725 -4.285 1.100 1.00 0.00 53 GLU A CA 12
ATOM 11781 C C . GLU A 1 53 ? -7.707 -5.787 1.370 1.00 0.00 53 GLU A C 12
ATOM 11782 O O . GLU A 1 53 ? -6.730 -6.323 1.892 1.00 0.00 53 GLU A O 12
ATOM 11794 N N . ARG A 1 54 ? -8.796 -6.459 1.012 1.00 0.00 54 ARG A N 12
ATOM 11795 C CA . ARG A 1 54 ? -8.908 -7.898 1.216 1.00 0.00 54 ARG A CA 12
ATOM 11796 C C . ARG A 1 54 ? -7.543 -8.571 1.102 1.00 0.00 54 ARG A C 12
ATOM 11797 O O . ARG A 1 54 ? -6.957 -8.983 2.103 1.00 0.00 54 ARG A O 12
ATOM 11818 N N . ASP A 1 55 ? -7.043 -8.678 -0.124 1.00 0.00 55 ASP A N 12
ATOM 11819 C CA . ASP A 1 55 ? -5.747 -9.300 -0.370 1.00 0.00 55 ASP A CA 12
ATOM 11820 C C . ASP A 1 55 ? -4.818 -8.345 -1.112 1.00 0.00 55 ASP A C 12
ATOM 11821 O O . ASP A 1 55 ? -3.930 -8.775 -1.849 1.00 0.00 55 ASP A O 12
ATOM 11830 N N . ASP A 1 56 ? -5.030 -7.049 -0.915 1.00 0.00 56 ASP A N 12
ATOM 11831 C CA . ASP A 1 56 ? -4.212 -6.032 -1.566 1.00 0.00 56 ASP A CA 12
ATOM 11832 C C . ASP A 1 56 ? -4.261 -4.718 -0.794 1.00 0.00 56 ASP A C 12
ATOM 11833 O O . ASP A 1 56 ? -5.076 -4.551 0.114 1.00 0.00 56 ASP A O 12
ATOM 11842 N N . ILE A 1 57 ? -3.384 -3.789 -1.159 1.00 0.00 57 ILE A N 12
ATOM 11843 C CA . ILE A 1 57 ? -3.328 -2.491 -0.500 1.00 0.00 57 ILE A CA 12
ATOM 11844 C C . ILE A 1 57 ? -3.716 -1.370 -1.459 1.00 0.00 57 ILE A C 12
ATOM 11845 O O . ILE A 1 57 ? -3.716 -1.553 -2.678 1.00 0.00 57 ILE A O 12
ATOM 11861 N N . LEU A 1 58 ? -4.045 -0.210 -0.903 1.00 0.00 58 LEU A N 12
ATOM 11862 C CA . LEU A 1 58 ? -4.433 0.942 -1.709 1.00 0.00 58 LEU A CA 12
ATOM 11863 C C . LEU A 1 58 ? -4.053 2.246 -1.014 1.00 0.00 58 LEU A C 12
ATOM 11864 O O . LEU A 1 58 ? -3.681 2.251 0.160 1.00 0.00 58 LEU A O 12
ATOM 11880 N N . CYS A 1 59 ? -4.151 3.351 -1.746 1.00 0.00 59 CYS A N 12
ATOM 11881 C CA . CYS A 1 59 ? -3.819 4.662 -1.201 1.00 0.00 59 CYS A CA 12
ATOM 11882 C C . CYS A 1 59 ? -5.081 5.411 -0.781 1.00 0.00 59 CYS A C 12
ATOM 11883 O O . CYS A 1 59 ? -6.184 5.134 -1.254 1.00 0.00 59 CYS A O 12
ATOM 11890 N N . PRO A 1 60 ? -4.916 6.384 0.127 1.00 0.00 60 PRO A N 12
ATOM 11891 C CA . PRO A 1 60 ? -6.029 7.194 0.630 1.00 0.00 60 PRO A CA 12
ATOM 11892 C C . PRO A 1 60 ? -6.911 7.729 -0.493 1.00 0.00 60 PRO A C 12
ATOM 11893 O O . PRO A 1 60 ? -8.112 7.929 -0.311 1.00 0.00 60 PRO A O 12
ATOM 11904 N N . ASP A 1 61 ? -6.308 7.958 -1.654 1.00 0.00 61 ASP A N 12
ATOM 11905 C CA . ASP A 1 61 ? -7.039 8.468 -2.809 1.00 0.00 61 ASP A CA 12
ATOM 11906 C C . ASP A 1 61 ? -7.995 7.413 -3.356 1.00 0.00 61 ASP A C 12
ATOM 11907 O O . ASP A 1 61 ? -9.191 7.663 -3.507 1.00 0.00 61 ASP A O 12
ATOM 11916 N N . CYS A 1 62 ? -7.460 6.233 -3.652 1.00 0.00 62 CYS A N 12
ATOM 11917 C CA . CYS A 1 62 ? -8.264 5.140 -4.184 1.00 0.00 62 CYS A CA 12
ATOM 11918 C C . CYS A 1 62 ? -9.222 4.603 -3.124 1.00 0.00 62 CYS A C 12
ATOM 11919 O O . CYS A 1 62 ? -10.395 4.357 -3.399 1.00 0.00 62 CYS A O 12
ATOM 11926 N N . GLY A 1 63 ? -8.711 4.424 -1.909 1.00 0.00 63 GLY A N 12
ATOM 11927 C CA . GLY A 1 63 ? -9.533 3.918 -0.826 1.00 0.00 63 GLY A CA 12
ATOM 11928 C C . GLY A 1 63 ? -10.615 4.896 -0.413 1.00 0.00 63 GLY A C 12
ATOM 11929 O O . GLY A 1 63 ? -11.711 4.494 -0.021 1.00 0.00 63 GLY A O 12
ATOM 11933 N N . LYS A 1 64 ? -10.308 6.186 -0.499 1.00 0.00 64 LYS A N 12
ATOM 11934 C CA . LYS A 1 64 ? -11.261 7.226 -0.131 1.00 0.00 64 LYS A CA 12
ATOM 11935 C C . LYS A 1 64 ? -12.694 6.761 -0.371 1.00 0.00 64 LYS A C 12
ATOM 11936 O O . LYS A 1 64 ? -13.465 6.585 0.573 1.00 0.00 64 LYS A O 12
ATOM 11955 N N . ASP A 1 65 ? -13.042 6.562 -1.637 1.00 0.00 65 ASP A N 12
ATOM 11956 C CA . ASP A 1 65 ? -14.382 6.113 -2.000 1.00 0.00 65 ASP A CA 12
ATOM 11957 C C . ASP A 1 65 ? -14.911 5.105 -0.984 1.00 0.00 65 ASP A C 12
ATOM 11958 O O . ASP A 1 65 ? -16.038 5.227 -0.504 1.00 0.00 65 ASP A O 12
ATOM 11967 N N . ILE A 1 66 ? -14.091 4.110 -0.664 1.00 0.00 66 ILE A N 12
ATOM 11968 C CA . ILE A 1 66 ? -14.477 3.081 0.294 1.00 0.00 66 ILE A CA 12
ATOM 11969 C C . ILE A 1 66 ? -15.333 3.665 1.412 1.00 0.00 66 ILE A C 12
ATOM 11970 O O . ILE A 1 66 ? -14.904 4.568 2.130 1.00 0.00 66 ILE A O 12
ATOM 11986 N N . SER A 1 67 ? -16.547 3.141 1.556 1.00 0.00 67 SER A N 12
ATOM 11987 C CA . SER A 1 67 ? -17.465 3.611 2.587 1.00 0.00 67 SER A CA 12
ATOM 11988 C C . SER A 1 67 ? -17.408 5.131 2.712 1.00 0.00 67 SER A C 12
ATOM 11989 O O . SER A 1 67 ? -17.273 5.670 3.810 1.00 0.00 67 SER A O 12
ATOM 11997 N N . GLY A 1 68 ? -17.513 5.817 1.578 1.00 0.00 68 GLY A N 12
ATOM 11998 C CA . GLY A 1 68 ? -17.471 7.267 1.582 1.00 0.00 68 GLY A CA 12
ATOM 11999 C C . GLY A 1 68 ? -16.055 7.807 1.618 1.00 0.00 68 GLY A C 12
ATOM 12000 O O . GLY A 1 68 ? -15.173 7.251 2.274 1.00 0.00 68 GLY A O 12
ATOM 12004 N N . PRO A 1 69 ? -15.821 8.914 0.899 1.00 0.00 69 PRO A N 12
ATOM 12005 C CA . PRO A 1 69 ? -14.503 9.552 0.835 1.00 0.00 69 PRO A CA 12
ATOM 12006 C C . PRO A 1 69 ? -14.111 10.208 2.154 1.00 0.00 69 PRO A C 12
ATOM 12007 O O . PRO A 1 69 ? -14.712 11.200 2.568 1.00 0.00 69 PRO A O 12
ATOM 12018 N N . SER A 1 70 ? -13.100 9.648 2.811 1.00 0.00 70 SER A N 12
ATOM 12019 C CA . SER A 1 70 ? -12.631 10.177 4.087 1.00 0.00 70 SER A CA 12
ATOM 12020 C C . SER A 1 70 ? -13.797 10.401 5.044 1.00 0.00 70 SER A C 12
ATOM 12021 O O . SER A 1 70 ? -13.859 11.416 5.738 1.00 0.00 70 SER A O 12
ATOM 12029 N N . SER A 1 71 ? -14.720 9.444 5.077 1.00 0.00 71 SER A N 12
ATOM 12030 C CA . SER A 1 71 ? -15.887 9.537 5.946 1.00 0.00 71 SER A CA 12
ATOM 12031 C C . SER A 1 71 ? -15.518 10.172 7.284 1.00 0.00 71 SER A C 12
ATOM 12032 O O . SER A 1 71 ? -16.059 11.211 7.660 1.00 0.00 71 SER A O 12
ATOM 12040 N N . GLY A 1 72 ? -14.594 9.538 7.998 1.00 0.00 72 GLY A N 12
ATOM 12041 C CA . GLY A 1 72 ? -14.169 10.054 9.286 1.00 0.00 72 GLY A CA 12
ATOM 12042 C C . GLY A 1 72 ? -15.081 9.618 10.416 1.00 0.00 72 GLY A C 12
ATOM 12043 O O . GLY A 1 72 ? -15.576 8.492 10.385 1.00 0.00 72 GLY A O 12
ATOM 12049 N N . GLY A 1 1 ? -0.797 -22.808 1.325 1.00 0.00 1 GLY A N 13
ATOM 12050 C CA . GLY A 1 1 ? 0.047 -22.542 0.175 1.00 0.00 1 GLY A CA 13
ATOM 12051 C C . GLY A 1 1 ? 0.703 -21.177 0.240 1.00 0.00 1 GLY A C 13
ATOM 12052 O O . GLY A 1 1 ? 0.068 -20.161 -0.044 1.00 0.00 1 GLY A O 13
ATOM 12056 N N . SER A 1 2 ? 1.977 -21.151 0.617 1.00 0.00 2 SER A N 13
ATOM 12057 C CA . SER A 1 2 ? 2.718 -19.900 0.724 1.00 0.00 2 SER A CA 13
ATOM 12058 C C . SER A 1 2 ? 2.048 -18.956 1.719 1.00 0.00 2 SER A C 13
ATOM 12059 O O . SER A 1 2 ? 1.904 -17.762 1.457 1.00 0.00 2 SER A O 13
ATOM 12067 N N . SER A 1 3 ? 1.641 -19.501 2.861 1.00 0.00 3 SER A N 13
ATOM 12068 C CA . SER A 1 3 ? 0.983 -18.710 3.894 1.00 0.00 3 SER A CA 13
ATOM 12069 C C . SER A 1 3 ? 1.802 -17.466 4.229 1.00 0.00 3 SER A C 13
ATOM 12070 O O . SER A 1 3 ? 2.883 -17.559 4.809 1.00 0.00 3 SER A O 13
ATOM 12078 N N . GLY A 1 4 ? 1.277 -16.302 3.860 1.00 0.00 4 GLY A N 13
ATOM 12079 C CA . GLY A 1 4 ? 1.971 -15.056 4.129 1.00 0.00 4 GLY A CA 13
ATOM 12080 C C . GLY A 1 4 ? 3.067 -14.774 3.122 1.00 0.00 4 GLY A C 13
ATOM 12081 O O . GLY A 1 4 ? 4.041 -15.521 3.028 1.00 0.00 4 GLY A O 13
ATOM 12085 N N . SER A 1 5 ? 2.909 -13.693 2.364 1.00 0.00 5 SER A N 13
ATOM 12086 C CA . SER A 1 5 ? 3.891 -13.317 1.354 1.00 0.00 5 SER A CA 13
ATOM 12087 C C . SER A 1 5 ? 5.307 -13.397 1.917 1.00 0.00 5 SER A C 13
ATOM 12088 O O . SER A 1 5 ? 5.643 -12.709 2.881 1.00 0.00 5 SER A O 13
ATOM 12096 N N . SER A 1 6 ? 6.133 -14.241 1.307 1.00 0.00 6 SER A N 13
ATOM 12097 C CA . SER A 1 6 ? 7.511 -14.414 1.749 1.00 0.00 6 SER A CA 13
ATOM 12098 C C . SER A 1 6 ? 8.320 -13.141 1.518 1.00 0.00 6 SER A C 13
ATOM 12099 O O . SER A 1 6 ? 8.738 -12.852 0.397 1.00 0.00 6 SER A O 13
ATOM 12107 N N . GLY A 1 7 ? 8.537 -12.383 2.588 1.00 0.00 7 GLY A N 13
ATOM 12108 C CA . GLY A 1 7 ? 9.294 -11.149 2.482 1.00 0.00 7 GLY A CA 13
ATOM 12109 C C . GLY A 1 7 ? 8.498 -10.034 1.835 1.00 0.00 7 GLY A C 13
ATOM 12110 O O . GLY A 1 7 ? 7.270 -10.006 1.923 1.00 0.00 7 GLY A O 13
ATOM 12114 N N . CYS A 1 8 ? 9.198 -9.111 1.184 1.00 0.00 8 CYS A N 13
ATOM 12115 C CA . CYS A 1 8 ? 8.549 -7.986 0.520 1.00 0.00 8 CYS A CA 13
ATOM 12116 C C . CYS A 1 8 ? 7.506 -8.473 -0.482 1.00 0.00 8 CYS A C 13
ATOM 12117 O O . CYS A 1 8 ? 7.837 -8.836 -1.610 1.00 0.00 8 CYS A O 13
ATOM 12124 N N . ALA A 1 9 ? 6.246 -8.477 -0.060 1.00 0.00 9 ALA A N 13
ATOM 12125 C CA . ALA A 1 9 ? 5.154 -8.917 -0.920 1.00 0.00 9 ALA A CA 13
ATOM 12126 C C . ALA A 1 9 ? 5.343 -8.413 -2.347 1.00 0.00 9 ALA A C 13
ATOM 12127 O O . ALA A 1 9 ? 5.045 -9.120 -3.309 1.00 0.00 9 ALA A O 13
ATOM 12134 N N . GLY A 1 10 ? 5.838 -7.186 -2.476 1.00 0.00 10 GLY A N 13
ATOM 12135 C CA . GLY A 1 10 ? 6.057 -6.609 -3.790 1.00 0.00 10 GLY A CA 13
ATOM 12136 C C . GLY A 1 10 ? 6.911 -7.493 -4.677 1.00 0.00 10 GLY A C 13
ATOM 12137 O O . GLY A 1 10 ? 6.397 -8.181 -5.560 1.00 0.00 10 GLY A O 13
ATOM 12141 N N . CYS A 1 11 ? 8.219 -7.474 -4.444 1.00 0.00 11 CYS A N 13
ATOM 12142 C CA . CYS A 1 11 ? 9.148 -8.278 -5.230 1.00 0.00 11 CYS A CA 13
ATOM 12143 C C . CYS A 1 11 ? 9.346 -9.653 -4.598 1.00 0.00 11 CYS A C 13
ATOM 12144 O O . CYS A 1 11 ? 10.325 -10.344 -4.880 1.00 0.00 11 CYS A O 13
ATOM 12151 N N . THR A 1 12 ? 8.408 -10.045 -3.741 1.00 0.00 12 THR A N 13
ATOM 12152 C CA . THR A 1 12 ? 8.479 -11.336 -3.068 1.00 0.00 12 THR A CA 13
ATOM 12153 C C . THR A 1 12 ? 9.922 -11.718 -2.761 1.00 0.00 12 THR A C 13
ATOM 12154 O O . THR A 1 12 ? 10.355 -12.832 -3.050 1.00 0.00 12 THR A O 13
ATOM 12165 N N . ASN A 1 13 ? 10.663 -10.784 -2.172 1.00 0.00 13 ASN A N 13
ATOM 12166 C CA . ASN A 1 13 ? 12.060 -11.023 -1.825 1.00 0.00 13 ASN A CA 13
ATOM 12167 C C . ASN A 1 13 ? 12.264 -10.955 -0.315 1.00 0.00 13 ASN A C 13
ATOM 12168 O O . ASN A 1 13 ? 11.526 -10.284 0.407 1.00 0.00 13 ASN A O 13
ATOM 12179 N N . PRO A 1 14 ? 13.291 -11.664 0.176 1.00 0.00 14 PRO A N 13
ATOM 12180 C CA . PRO A 1 14 ? 13.618 -11.699 1.605 1.00 0.00 14 PRO A CA 13
ATOM 12181 C C . PRO A 1 14 ? 14.170 -10.369 2.106 1.00 0.00 14 PRO A C 13
ATOM 12182 O O . PRO A 1 14 ? 15.318 -10.020 1.832 1.00 0.00 14 PRO A O 13
ATOM 12193 N N . ILE A 1 15 ? 13.345 -9.631 2.842 1.00 0.00 15 ILE A N 13
ATOM 12194 C CA . ILE A 1 15 ? 13.752 -8.340 3.382 1.00 0.00 15 ILE A CA 13
ATOM 12195 C C . ILE A 1 15 ? 14.788 -8.509 4.489 1.00 0.00 15 ILE A C 13
ATOM 12196 O O . ILE A 1 15 ? 14.442 -8.626 5.664 1.00 0.00 15 ILE A O 13
ATOM 12212 N N . SER A 1 16 ? 16.060 -8.519 4.104 1.00 0.00 16 SER A N 13
ATOM 12213 C CA . SER A 1 16 ? 17.147 -8.676 5.064 1.00 0.00 16 SER A CA 13
ATOM 12214 C C . SER A 1 16 ? 18.498 -8.430 4.399 1.00 0.00 16 SER A C 13
ATOM 12215 O O . SER A 1 16 ? 18.843 -9.077 3.411 1.00 0.00 16 SER A O 13
ATOM 12223 N N . GLY A 1 17 ? 19.260 -7.489 4.949 1.00 0.00 17 GLY A N 13
ATOM 12224 C CA . GLY A 1 17 ? 20.564 -7.173 4.397 1.00 0.00 17 GLY A CA 13
ATOM 12225 C C . GLY A 1 17 ? 21.516 -6.619 5.439 1.00 0.00 17 GLY A C 13
ATOM 12226 O O . GLY A 1 17 ? 22.263 -7.368 6.069 1.00 0.00 17 GLY A O 13
ATOM 12230 N N . LEU A 1 18 ? 21.491 -5.303 5.620 1.00 0.00 18 LEU A N 13
ATOM 12231 C CA . LEU A 1 18 ? 22.359 -4.648 6.592 1.00 0.00 18 LEU A CA 13
ATOM 12232 C C . LEU A 1 18 ? 21.549 -4.094 7.760 1.00 0.00 18 LEU A C 13
ATOM 12233 O O . LEU A 1 18 ? 21.083 -2.956 7.720 1.00 0.00 18 LEU A O 13
ATOM 12249 N N . GLY A 1 19 ? 21.388 -4.905 8.800 1.00 0.00 19 GLY A N 13
ATOM 12250 C CA . GLY A 1 19 ? 20.636 -4.477 9.965 1.00 0.00 19 GLY A CA 13
ATOM 12251 C C . GLY A 1 19 ? 19.388 -3.700 9.596 1.00 0.00 19 GLY A C 13
ATOM 12252 O O . GLY A 1 19 ? 18.620 -4.119 8.732 1.00 0.00 19 GLY A O 13
ATOM 12256 N N . GLY A 1 20 ? 19.184 -2.563 10.256 1.00 0.00 20 GLY A N 13
ATOM 12257 C CA . GLY A 1 20 ? 18.018 -1.745 9.980 1.00 0.00 20 GLY A CA 13
ATOM 12258 C C . GLY A 1 20 ? 17.898 -1.382 8.513 1.00 0.00 20 GLY A C 13
ATOM 12259 O O . GLY A 1 20 ? 18.897 -1.097 7.851 1.00 0.00 20 GLY A O 13
ATOM 12263 N N . THR A 1 21 ? 16.672 -1.394 8.000 1.00 0.00 21 THR A N 13
ATOM 12264 C CA . THR A 1 21 ? 16.425 -1.068 6.601 1.00 0.00 21 THR A CA 13
ATOM 12265 C C . THR A 1 21 ? 15.175 -0.208 6.450 1.00 0.00 21 THR A C 13
ATOM 12266 O O . THR A 1 21 ? 14.197 -0.382 7.178 1.00 0.00 21 THR A O 13
ATOM 12277 N N . LYS A 1 22 ? 15.212 0.720 5.499 1.00 0.00 22 LYS A N 13
ATOM 12278 C CA . LYS A 1 22 ? 14.082 1.606 5.250 1.00 0.00 22 LYS A CA 13
ATOM 12279 C C . LYS A 1 22 ? 12.974 0.876 4.497 1.00 0.00 22 LYS A C 13
ATOM 12280 O O . LYS A 1 22 ? 12.446 1.382 3.506 1.00 0.00 22 LYS A O 13
ATOM 12299 N N . TYR A 1 23 ? 12.626 -0.314 4.973 1.00 0.00 23 TYR A N 13
ATOM 12300 C CA . TYR A 1 23 ? 11.581 -1.113 4.344 1.00 0.00 23 TYR A CA 13
ATOM 12301 C C . TYR A 1 23 ? 10.248 -0.931 5.063 1.00 0.00 23 TYR A C 13
ATOM 12302 O O . TYR A 1 23 ? 10.208 -0.533 6.228 1.00 0.00 23 TYR A O 13
ATOM 12320 N N . ILE A 1 24 ? 9.160 -1.226 4.361 1.00 0.00 24 ILE A N 13
ATOM 12321 C CA . ILE A 1 24 ? 7.824 -1.096 4.931 1.00 0.00 24 ILE A CA 13
ATOM 12322 C C . ILE A 1 24 ? 7.406 -2.377 5.646 1.00 0.00 24 ILE A C 13
ATOM 12323 O O . ILE A 1 24 ? 7.418 -3.459 5.060 1.00 0.00 24 ILE A O 13
ATOM 12339 N N . SER A 1 25 ? 7.034 -2.245 6.915 1.00 0.00 25 SER A N 13
ATOM 12340 C CA . SER A 1 25 ? 6.613 -3.392 7.711 1.00 0.00 25 SER A CA 13
ATOM 12341 C C . SER A 1 25 ? 5.179 -3.215 8.203 1.00 0.00 25 SER A C 13
ATOM 12342 O O . SER A 1 25 ? 4.855 -2.228 8.863 1.00 0.00 25 SER A O 13
ATOM 12350 N N . PHE A 1 26 ? 4.325 -4.179 7.875 1.00 0.00 26 PHE A N 13
ATOM 12351 C CA . PHE A 1 26 ? 2.926 -4.131 8.282 1.00 0.00 26 PHE A CA 13
ATOM 12352 C C . PHE A 1 26 ? 2.601 -5.264 9.251 1.00 0.00 26 PHE A C 13
ATOM 12353 O O . PHE A 1 26 ? 3.430 -6.140 9.497 1.00 0.00 26 PHE A O 13
ATOM 12370 N N . GLU A 1 27 ? 1.391 -5.237 9.799 1.00 0.00 27 GLU A N 13
ATOM 12371 C CA . GLU A 1 27 ? 0.957 -6.261 10.743 1.00 0.00 27 GLU A CA 13
ATOM 12372 C C . GLU A 1 27 ? 1.583 -7.611 10.406 1.00 0.00 27 GLU A C 13
ATOM 12373 O O . GLU A 1 27 ? 2.222 -8.238 11.250 1.00 0.00 27 GLU A O 13
ATOM 12385 N N . GLU A 1 28 ? 1.393 -8.052 9.167 1.00 0.00 28 GLU A N 13
ATOM 12386 C CA . GLU A 1 28 ? 1.937 -9.329 8.719 1.00 0.00 28 GLU A CA 13
ATOM 12387 C C . GLU A 1 28 ? 2.682 -9.168 7.396 1.00 0.00 28 GLU A C 13
ATOM 12388 O O . GLU A 1 28 ? 3.779 -9.699 7.222 1.00 0.00 28 GLU A O 13
ATOM 12400 N N . ARG A 1 29 ? 2.077 -8.433 6.469 1.00 0.00 29 ARG A N 13
ATOM 12401 C CA . ARG A 1 29 ? 2.682 -8.204 5.162 1.00 0.00 29 ARG A CA 13
ATOM 12402 C C . ARG A 1 29 ? 3.810 -7.182 5.256 1.00 0.00 29 ARG A C 13
ATOM 12403 O O . ARG A 1 29 ? 3.949 -6.489 6.264 1.00 0.00 29 ARG A O 13
ATOM 12424 N N . GLN A 1 30 ? 4.613 -7.095 4.201 1.00 0.00 30 GLN A N 13
ATOM 12425 C CA . GLN A 1 30 ? 5.730 -6.159 4.166 1.00 0.00 30 GLN A CA 13
ATOM 12426 C C . GLN A 1 30 ? 6.019 -5.708 2.738 1.00 0.00 30 GLN A C 13
ATOM 12427 O O . GLN A 1 30 ? 5.480 -6.264 1.781 1.00 0.00 30 GLN A O 13
ATOM 12441 N N . TRP A 1 31 ? 6.871 -4.699 2.603 1.00 0.00 31 TRP A N 13
ATOM 12442 C CA . TRP A 1 31 ? 7.231 -4.174 1.290 1.00 0.00 31 TRP A CA 13
ATOM 12443 C C . TRP A 1 31 ? 8.524 -3.369 1.362 1.00 0.00 31 TRP A C 13
ATOM 12444 O O . TRP A 1 31 ? 9.158 -3.287 2.414 1.00 0.00 31 TRP A O 13
ATOM 12465 N N . HIS A 1 32 ? 8.911 -2.777 0.236 1.00 0.00 32 HIS A N 13
ATOM 12466 C CA . HIS A 1 32 ? 10.129 -1.977 0.173 1.00 0.00 32 HIS A CA 13
ATOM 12467 C C . HIS A 1 32 ? 9.799 -0.497 0.002 1.00 0.00 32 HIS A C 13
ATOM 12468 O O . HIS A 1 32 ? 8.745 -0.143 -0.523 1.00 0.00 32 HIS A O 13
ATOM 12482 N N . ASN A 1 33 ? 10.709 0.362 0.450 1.00 0.00 33 ASN A N 13
ATOM 12483 C CA . ASN A 1 33 ? 10.514 1.804 0.349 1.00 0.00 33 ASN A CA 13
ATOM 12484 C C . ASN A 1 33 ? 10.063 2.194 -1.056 1.00 0.00 33 ASN A C 13
ATOM 12485 O O . ASN A 1 33 ? 9.426 3.230 -1.249 1.00 0.00 33 ASN A O 13
ATOM 12496 N N . ASP A 1 34 ? 10.397 1.357 -2.032 1.00 0.00 34 ASP A N 13
ATOM 12497 C CA . ASP A 1 34 ? 10.025 1.613 -3.419 1.00 0.00 34 ASP A CA 13
ATOM 12498 C C . ASP A 1 34 ? 8.859 0.724 -3.842 1.00 0.00 34 ASP A C 13
ATOM 12499 O O . ASP A 1 34 ? 7.846 1.209 -4.346 1.00 0.00 34 ASP A O 13
ATOM 12508 N N . CYS A 1 35 ? 9.010 -0.579 -3.633 1.00 0.00 35 CYS A N 13
ATOM 12509 C CA . CYS A 1 35 ? 7.971 -1.537 -3.993 1.00 0.00 35 CYS A CA 13
ATOM 12510 C C . CYS A 1 35 ? 6.624 -1.126 -3.405 1.00 0.00 35 CYS A C 13
ATOM 12511 O O . CYS A 1 35 ? 5.598 -1.170 -4.085 1.00 0.00 35 CYS A O 13
ATOM 12518 N N . PHE A 1 36 ? 6.636 -0.726 -2.138 1.00 0.00 36 PHE A N 13
ATOM 12519 C CA . PHE A 1 36 ? 5.416 -0.308 -1.457 1.00 0.00 36 PHE A CA 13
ATOM 12520 C C . PHE A 1 36 ? 4.679 0.756 -2.266 1.00 0.00 36 PHE A C 13
ATOM 12521 O O . PHE A 1 36 ? 4.995 1.942 -2.186 1.00 0.00 36 PHE A O 13
ATOM 12538 N N . ASN A 1 37 ? 3.694 0.321 -3.046 1.00 0.00 37 ASN A N 13
ATOM 12539 C CA . ASN A 1 37 ? 2.913 1.234 -3.871 1.00 0.00 37 ASN A CA 13
ATOM 12540 C C . ASN A 1 37 ? 1.474 0.745 -4.011 1.00 0.00 37 ASN A C 13
ATOM 12541 O O . ASN A 1 37 ? 1.201 -0.451 -3.908 1.00 0.00 37 ASN A O 13
ATOM 12552 N N . CYS A 1 38 ? 0.558 1.678 -4.248 1.00 0.00 38 CYS A N 13
ATOM 12553 C CA . CYS A 1 38 ? -0.852 1.344 -4.403 1.00 0.00 38 CYS A CA 13
ATOM 12554 C C . CYS A 1 38 ? -1.034 0.194 -5.389 1.00 0.00 38 CYS A C 13
ATOM 12555 O O . CYS A 1 38 ? -0.097 -0.194 -6.087 1.00 0.00 38 CYS A O 13
ATOM 12562 N N . LYS A 1 39 ? -2.246 -0.347 -5.442 1.00 0.00 39 LYS A N 13
ATOM 12563 C CA . LYS A 1 39 ? -2.553 -1.452 -6.343 1.00 0.00 39 LYS A CA 13
ATOM 12564 C C . LYS A 1 39 ? -3.455 -0.989 -7.483 1.00 0.00 39 LYS A C 13
ATOM 12565 O O . LYS A 1 39 ? -3.670 -1.717 -8.452 1.00 0.00 39 LYS A O 13
ATOM 12584 N N . LYS A 1 40 ? -3.978 0.226 -7.361 1.00 0.00 40 LYS A N 13
ATOM 12585 C CA . LYS A 1 40 ? -4.854 0.788 -8.383 1.00 0.00 40 LYS A CA 13
ATOM 12586 C C . LYS A 1 40 ? -4.124 1.846 -9.204 1.00 0.00 40 LYS A C 13
ATOM 12587 O O . LYS A 1 40 ? -4.259 1.900 -10.427 1.00 0.00 40 LYS A O 13
ATOM 12606 N N . CYS A 1 41 ? -3.349 2.685 -8.525 1.00 0.00 41 CYS A N 13
ATOM 12607 C CA . CYS A 1 41 ? -2.596 3.741 -9.191 1.00 0.00 41 CYS A CA 13
ATOM 12608 C C . CYS A 1 41 ? -1.097 3.563 -8.969 1.00 0.00 41 CYS A C 13
ATOM 12609 O O . CYS A 1 41 ? -0.289 4.356 -9.452 1.00 0.00 41 CYS A O 13
ATOM 12616 N N . SER A 1 42 ? -0.733 2.516 -8.235 1.00 0.00 42 SER A N 13
ATOM 12617 C CA . SER A 1 42 ? 0.669 2.235 -7.946 1.00 0.00 42 SER A CA 13
ATOM 12618 C C . SER A 1 42 ? 1.389 3.495 -7.475 1.00 0.00 42 SER A C 13
ATOM 12619 O O . SER A 1 42 ? 2.550 3.725 -7.816 1.00 0.00 42 SER A O 13
ATOM 12627 N N . LEU A 1 43 ? 0.692 4.309 -6.690 1.00 0.00 43 LEU A N 13
ATOM 12628 C CA . LEU A 1 43 ? 1.263 5.547 -6.171 1.00 0.00 43 LEU A CA 13
ATOM 12629 C C . LEU A 1 43 ? 2.140 5.274 -4.954 1.00 0.00 43 LEU A C 13
ATOM 12630 O O . LEU A 1 43 ? 1.958 4.276 -4.257 1.00 0.00 43 LEU A O 13
ATOM 12646 N N . SER A 1 44 ? 3.091 6.168 -4.703 1.00 0.00 44 SER A N 13
ATOM 12647 C CA . SER A 1 44 ? 3.998 6.023 -3.571 1.00 0.00 44 SER A CA 13
ATOM 12648 C C . SER A 1 44 ? 3.229 6.044 -2.253 1.00 0.00 44 SER A C 13
ATOM 12649 O O . SER A 1 44 ? 2.651 7.063 -1.875 1.00 0.00 44 SER A O 13
ATOM 12657 N N . LEU A 1 45 ? 3.228 4.912 -1.558 1.00 0.00 45 LEU A N 13
ATOM 12658 C CA . LEU A 1 45 ? 2.531 4.798 -0.282 1.00 0.00 45 LEU A CA 13
ATOM 12659 C C . LEU A 1 45 ? 3.500 4.962 0.884 1.00 0.00 45 LEU A C 13
ATOM 12660 O O . LEU A 1 45 ? 3.133 5.474 1.943 1.00 0.00 45 LEU A O 13
ATOM 12676 N N . VAL A 1 46 ? 4.739 4.527 0.683 1.00 0.00 46 VAL A N 13
ATOM 12677 C CA . VAL A 1 46 ? 5.763 4.629 1.716 1.00 0.00 46 VAL A CA 13
ATOM 12678 C C . VAL A 1 46 ? 5.693 5.975 2.428 1.00 0.00 46 VAL A C 13
ATOM 12679 O O . VAL A 1 46 ? 5.862 7.026 1.811 1.00 0.00 46 VAL A O 13
ATOM 12692 N N . GLY A 1 47 ? 5.443 5.936 3.734 1.00 0.00 47 GLY A N 13
ATOM 12693 C CA . GLY A 1 47 ? 5.355 7.160 4.509 1.00 0.00 47 GLY A CA 13
ATOM 12694 C C . GLY A 1 47 ? 4.022 7.861 4.337 1.00 0.00 47 GLY A C 13
ATOM 12695 O O . GLY A 1 47 ? 3.948 9.089 4.392 1.00 0.00 47 GLY A O 13
ATOM 12699 N N . ARG A 1 48 ? 2.967 7.081 4.126 1.00 0.00 48 ARG A N 13
ATOM 12700 C CA . ARG A 1 48 ? 1.632 7.635 3.942 1.00 0.00 48 ARG A CA 13
ATOM 12701 C C . ARG A 1 48 ? 0.591 6.805 4.687 1.00 0.00 48 ARG A C 13
ATOM 12702 O O . ARG A 1 48 ? 0.896 5.736 5.215 1.00 0.00 48 ARG A O 13
ATOM 12723 N N . GLY A 1 49 ? -0.641 7.304 4.725 1.00 0.00 49 GLY A N 13
ATOM 12724 C CA . GLY A 1 49 ? -1.708 6.596 5.408 1.00 0.00 49 GLY A CA 13
ATOM 12725 C C . GLY A 1 49 ? -2.372 5.558 4.526 1.00 0.00 49 GLY A C 13
ATOM 12726 O O . GLY A 1 49 ? -3.597 5.526 4.407 1.00 0.00 49 GLY A O 13
ATOM 12730 N N . PHE A 1 50 ? -1.562 4.708 3.904 1.00 0.00 50 PHE A N 13
ATOM 12731 C CA . PHE A 1 50 ? -2.079 3.665 3.025 1.00 0.00 50 PHE A CA 13
ATOM 12732 C C . PHE A 1 50 ? -3.136 2.826 3.739 1.00 0.00 50 PHE A C 13
ATOM 12733 O O . PHE A 1 50 ? -3.174 2.770 4.968 1.00 0.00 50 PHE A O 13
ATOM 12750 N N . LEU A 1 51 ? -3.992 2.176 2.958 1.00 0.00 51 LEU A N 13
ATOM 12751 C CA . LEU A 1 51 ? -5.050 1.340 3.514 1.00 0.00 51 LEU A CA 13
ATOM 12752 C C . LEU A 1 51 ? -4.728 -0.139 3.333 1.00 0.00 51 LEU A C 13
ATOM 12753 O O . LEU A 1 51 ? -3.685 -0.497 2.784 1.00 0.00 51 LEU A O 13
ATOM 12769 N N . THR A 1 52 ? -5.631 -0.998 3.797 1.00 0.00 52 THR A N 13
ATOM 12770 C CA . THR A 1 52 ? -5.443 -2.439 3.685 1.00 0.00 52 THR A CA 13
ATOM 12771 C C . THR A 1 52 ? -6.639 -3.098 3.008 1.00 0.00 52 THR A C 13
ATOM 12772 O O . THR A 1 52 ? -7.678 -3.310 3.632 1.00 0.00 52 THR A O 13
ATOM 12783 N N . GLU A 1 53 ? -6.485 -3.422 1.727 1.00 0.00 53 GLU A N 13
ATOM 12784 C CA . GLU A 1 53 ? -7.554 -4.057 0.966 1.00 0.00 53 GLU A CA 13
ATOM 12785 C C . GLU A 1 53 ? -7.637 -5.547 1.286 1.00 0.00 53 GLU A C 13
ATOM 12786 O O . GLU A 1 53 ? -6.695 -6.132 1.820 1.00 0.00 53 GLU A O 13
ATOM 12798 N N . ARG A 1 54 ? -8.772 -6.155 0.955 1.00 0.00 54 ARG A N 13
ATOM 12799 C CA . ARG A 1 54 ? -8.980 -7.575 1.207 1.00 0.00 54 ARG A CA 13
ATOM 12800 C C . ARG A 1 54 ? -7.667 -8.345 1.096 1.00 0.00 54 ARG A C 13
ATOM 12801 O O . ARG A 1 54 ? -7.124 -8.813 2.096 1.00 0.00 54 ARG A O 13
ATOM 12822 N N . ASP A 1 55 ? -7.165 -8.473 -0.127 1.00 0.00 55 ASP A N 13
ATOM 12823 C CA . ASP A 1 55 ? -5.916 -9.185 -0.370 1.00 0.00 55 ASP A CA 13
ATOM 12824 C C . ASP A 1 55 ? -4.905 -8.286 -1.074 1.00 0.00 55 ASP A C 13
ATOM 12825 O O . ASP A 1 55 ? -4.036 -8.764 -1.804 1.00 0.00 55 ASP A O 13
ATOM 12834 N N . ASP A 1 56 ? -5.024 -6.982 -0.850 1.00 0.00 56 ASP A N 13
ATOM 12835 C CA . ASP A 1 56 ? -4.121 -6.015 -1.463 1.00 0.00 56 ASP A CA 13
ATOM 12836 C C . ASP A 1 56 ? -4.126 -4.700 -0.689 1.00 0.00 56 ASP A C 13
ATOM 12837 O O . ASP A 1 56 ? -4.850 -4.551 0.296 1.00 0.00 56 ASP A O 13
ATOM 12846 N N . ILE A 1 57 ? -3.313 -3.751 -1.141 1.00 0.00 57 ILE A N 13
ATOM 12847 C CA . ILE A 1 57 ? -3.225 -2.449 -0.491 1.00 0.00 57 ILE A CA 13
ATOM 12848 C C . ILE A 1 57 ? -3.626 -1.329 -1.445 1.00 0.00 57 ILE A C 13
ATOM 12849 O O . ILE A 1 57 ? -3.559 -1.485 -2.665 1.00 0.00 57 ILE A O 13
ATOM 12865 N N . LEU A 1 58 ? -4.040 -0.200 -0.882 1.00 0.00 58 LEU A N 13
ATOM 12866 C CA . LEU A 1 58 ? -4.450 0.949 -1.683 1.00 0.00 58 LEU A CA 13
ATOM 12867 C C . LEU A 1 58 ? -4.104 2.256 -0.977 1.00 0.00 58 LEU A C 13
ATOM 12868 O O . LEU A 1 58 ? -3.804 2.269 0.217 1.00 0.00 58 LEU A O 13
ATOM 12884 N N . CYS A 1 59 ? -4.149 3.355 -1.723 1.00 0.00 59 CYS A N 13
ATOM 12885 C CA . CYS A 1 59 ? -3.842 4.668 -1.170 1.00 0.00 59 CYS A CA 13
ATOM 12886 C C . CYS A 1 59 ? -5.120 5.413 -0.795 1.00 0.00 59 CYS A C 13
ATOM 12887 O O . CYS A 1 59 ? -6.197 5.158 -1.335 1.00 0.00 59 CYS A O 13
ATOM 12894 N N . PRO A 1 60 ? -5.000 6.356 0.151 1.00 0.00 60 PRO A N 13
ATOM 12895 C CA . PRO A 1 60 ? -6.135 7.157 0.619 1.00 0.00 60 PRO A CA 13
ATOM 12896 C C . PRO A 1 60 ? -6.952 7.733 -0.533 1.00 0.00 60 PRO A C 13
ATOM 12897 O O . PRO A 1 60 ? -8.165 7.906 -0.420 1.00 0.00 60 PRO A O 13
ATOM 12908 N N . ASP A 1 61 ? -6.279 8.026 -1.641 1.00 0.00 61 ASP A N 13
ATOM 12909 C CA . ASP A 1 61 ? -6.944 8.580 -2.814 1.00 0.00 61 ASP A CA 13
ATOM 12910 C C . ASP A 1 61 ? -7.860 7.545 -3.460 1.00 0.00 61 ASP A C 13
ATOM 12911 O O . ASP A 1 61 ? -8.953 7.871 -3.923 1.00 0.00 61 ASP A O 13
ATOM 12920 N N . CYS A 1 62 ? -7.406 6.296 -3.488 1.00 0.00 62 CYS A N 13
ATOM 12921 C CA . CYS A 1 62 ? -8.183 5.213 -4.078 1.00 0.00 62 CYS A CA 13
ATOM 12922 C C . CYS A 1 62 ? -9.171 4.639 -3.067 1.00 0.00 62 CYS A C 13
ATOM 12923 O O . CYS A 1 62 ? -10.331 4.389 -3.389 1.00 0.00 62 CYS A O 13
ATOM 12930 N N . GLY A 1 63 ? -8.701 4.432 -1.840 1.00 0.00 63 GLY A N 13
ATOM 12931 C CA . GLY A 1 63 ? -9.555 3.889 -0.800 1.00 0.00 63 GLY A CA 13
ATOM 12932 C C . GLY A 1 63 ? -10.755 4.771 -0.516 1.00 0.00 63 GLY A C 13
ATOM 12933 O O . GLY A 1 63 ? -11.856 4.275 -0.276 1.00 0.00 63 GLY A O 13
ATOM 12937 N N . LYS A 1 64 ? -10.542 6.082 -0.541 1.00 0.00 64 LYS A N 13
ATOM 12938 C CA . LYS A 1 64 ? -11.614 7.036 -0.284 1.00 0.00 64 LYS A CA 13
ATOM 12939 C C . LYS A 1 64 ? -12.916 6.580 -0.935 1.00 0.00 64 LYS A C 13
ATOM 12940 O O . LYS A 1 64 ? -14.002 6.819 -0.407 1.00 0.00 64 LYS A O 13
ATOM 12959 N N . ASP A 1 65 ? -12.800 5.922 -2.083 1.00 0.00 65 ASP A N 13
ATOM 12960 C CA . ASP A 1 65 ? -13.968 5.430 -2.804 1.00 0.00 65 ASP A CA 13
ATOM 12961 C C . ASP A 1 65 ? -14.405 4.071 -2.267 1.00 0.00 65 ASP A C 13
ATOM 12962 O O . ASP A 1 65 ? -14.983 3.262 -2.995 1.00 0.00 65 ASP A O 13
ATOM 12971 N N . ILE A 1 66 ? -14.124 3.826 -0.992 1.00 0.00 66 ILE A N 13
ATOM 12972 C CA . ILE A 1 66 ? -14.489 2.564 -0.359 1.00 0.00 66 ILE A CA 13
ATOM 12973 C C . ILE A 1 66 ? -15.369 2.797 0.864 1.00 0.00 66 ILE A C 13
ATOM 12974 O O . ILE A 1 66 ? -14.890 2.788 1.998 1.00 0.00 66 ILE A O 13
ATOM 12990 N N . SER A 1 67 ? -16.660 3.005 0.626 1.00 0.00 67 SER A N 13
ATOM 12991 C CA . SER A 1 67 ? -17.608 3.243 1.708 1.00 0.00 67 SER A CA 13
ATOM 12992 C C . SER A 1 67 ? -18.192 1.928 2.218 1.00 0.00 67 SER A C 13
ATOM 12993 O O . SER A 1 67 ? -19.389 1.828 2.480 1.00 0.00 67 SER A O 13
ATOM 13001 N N . GLY A 1 68 ? -17.334 0.922 2.357 1.00 0.00 68 GLY A N 13
ATOM 13002 C CA . GLY A 1 68 ? -17.781 -0.374 2.834 1.00 0.00 68 GLY A CA 13
ATOM 13003 C C . GLY A 1 68 ? -18.416 -0.297 4.208 1.00 0.00 68 GLY A C 13
ATOM 13004 O O . GLY A 1 68 ? -18.760 0.779 4.698 1.00 0.00 68 GLY A O 13
ATOM 13008 N N . PRO A 1 69 ? -18.583 -1.461 4.853 1.00 0.00 69 PRO A N 13
ATOM 13009 C CA . PRO A 1 69 ? -19.183 -1.549 6.187 1.00 0.00 69 PRO A CA 13
ATOM 13010 C C . PRO A 1 69 ? -18.280 -0.966 7.269 1.00 0.00 69 PRO A C 13
ATOM 13011 O O . PRO A 1 69 ? -18.715 -0.152 8.083 1.00 0.00 69 PRO A O 13
ATOM 13022 N N . SER A 1 70 ? -17.019 -1.388 7.271 1.00 0.00 70 SER A N 13
ATOM 13023 C CA . SER A 1 70 ? -16.055 -0.910 8.255 1.00 0.00 70 SER A CA 13
ATOM 13024 C C . SER A 1 70 ? -16.278 0.568 8.561 1.00 0.00 70 SER A C 13
ATOM 13025 O O . SER A 1 70 ? -16.486 1.376 7.656 1.00 0.00 70 SER A O 13
ATOM 13033 N N . SER A 1 71 ? -16.232 0.913 9.844 1.00 0.00 71 SER A N 13
ATOM 13034 C CA . SER A 1 71 ? -16.432 2.293 10.271 1.00 0.00 71 SER A CA 13
ATOM 13035 C C . SER A 1 71 ? -16.138 2.449 11.760 1.00 0.00 71 SER A C 13
ATOM 13036 O O . SER A 1 71 ? -16.582 1.645 12.579 1.00 0.00 71 SER A O 13
ATOM 13044 N N . GLY A 1 72 ? -15.386 3.490 12.103 1.00 0.00 72 GLY A N 13
ATOM 13045 C CA . GLY A 1 72 ? -15.045 3.734 13.492 1.00 0.00 72 GLY A CA 13
ATOM 13046 C C . GLY A 1 72 ? -16.231 3.559 14.420 1.00 0.00 72 GLY A C 13
ATOM 13047 O O . GLY A 1 72 ? -16.031 3.312 15.608 1.00 0.00 72 GLY A O 13
ATOM 13053 N N . GLY A 1 1 ? -1.751 -20.031 12.853 1.00 0.00 1 GLY A N 14
ATOM 13054 C CA . GLY A 1 1 ? -1.359 -19.969 11.457 1.00 0.00 1 GLY A CA 14
ATOM 13055 C C . GLY A 1 1 ? -0.977 -18.568 11.023 1.00 0.00 1 GLY A C 14
ATOM 13056 O O . GLY A 1 1 ? -1.844 -17.742 10.735 1.00 0.00 1 GLY A O 14
ATOM 13060 N N . SER A 1 2 ? 0.323 -18.298 10.977 1.00 0.00 2 SER A N 14
ATOM 13061 C CA . SER A 1 2 ? 0.818 -16.984 10.581 1.00 0.00 2 SER A CA 14
ATOM 13062 C C . SER A 1 2 ? 0.753 -16.814 9.067 1.00 0.00 2 SER A C 14
ATOM 13063 O O . SER A 1 2 ? 1.621 -17.297 8.339 1.00 0.00 2 SER A O 14
ATOM 13071 N N . SER A 1 3 ? -0.281 -16.123 8.599 1.00 0.00 3 SER A N 14
ATOM 13072 C CA . SER A 1 3 ? -0.462 -15.891 7.170 1.00 0.00 3 SER A CA 14
ATOM 13073 C C . SER A 1 3 ? 0.676 -15.045 6.609 1.00 0.00 3 SER A C 14
ATOM 13074 O O . SER A 1 3 ? 0.922 -13.931 7.068 1.00 0.00 3 SER A O 14
ATOM 13082 N N . GLY A 1 4 ? 1.369 -15.585 5.610 1.00 0.00 4 GLY A N 14
ATOM 13083 C CA . GLY A 1 4 ? 2.474 -14.867 5.001 1.00 0.00 4 GLY A CA 14
ATOM 13084 C C . GLY A 1 4 ? 3.633 -14.668 5.957 1.00 0.00 4 GLY A C 14
ATOM 13085 O O . GLY A 1 4 ? 4.163 -15.632 6.510 1.00 0.00 4 GLY A O 14
ATOM 13089 N N . SER A 1 5 ? 4.029 -13.414 6.151 1.00 0.00 5 SER A N 14
ATOM 13090 C CA . SER A 1 5 ? 5.137 -13.092 7.043 1.00 0.00 5 SER A CA 14
ATOM 13091 C C . SER A 1 5 ? 6.448 -13.664 6.510 1.00 0.00 5 SER A C 14
ATOM 13092 O O . SER A 1 5 ? 7.213 -14.283 7.248 1.00 0.00 5 SER A O 14
ATOM 13100 N N . SER A 1 6 ? 6.698 -13.451 5.222 1.00 0.00 6 SER A N 14
ATOM 13101 C CA . SER A 1 6 ? 7.913 -13.948 4.587 1.00 0.00 6 SER A CA 14
ATOM 13102 C C . SER A 1 6 ? 8.857 -12.798 4.247 1.00 0.00 6 SER A C 14
ATOM 13103 O O . SER A 1 6 ? 9.959 -12.705 4.786 1.00 0.00 6 SER A O 14
ATOM 13111 N N . GLY A 1 7 ? 8.415 -11.924 3.348 1.00 0.00 7 GLY A N 14
ATOM 13112 C CA . GLY A 1 7 ? 9.232 -10.792 2.950 1.00 0.00 7 GLY A CA 14
ATOM 13113 C C . GLY A 1 7 ? 8.421 -9.696 2.287 1.00 0.00 7 GLY A C 14
ATOM 13114 O O . GLY A 1 7 ? 7.252 -9.492 2.619 1.00 0.00 7 GLY A O 14
ATOM 13118 N N . CYS A 1 8 ? 9.041 -8.988 1.350 1.00 0.00 8 CYS A N 14
ATOM 13119 C CA . CYS A 1 8 ? 8.370 -7.906 0.640 1.00 0.00 8 CYS A CA 14
ATOM 13120 C C . CYS A 1 8 ? 7.325 -8.454 -0.327 1.00 0.00 8 CYS A C 14
ATOM 13121 O O . CYS A 1 8 ? 7.653 -8.890 -1.430 1.00 0.00 8 CYS A O 14
ATOM 13128 N N . ALA A 1 9 ? 6.065 -8.429 0.095 1.00 0.00 9 ALA A N 14
ATOM 13129 C CA . ALA A 1 9 ? 4.972 -8.921 -0.734 1.00 0.00 9 ALA A CA 14
ATOM 13130 C C . ALA A 1 9 ? 5.022 -8.309 -2.129 1.00 0.00 9 ALA A C 14
ATOM 13131 O O . ALA A 1 9 ? 4.474 -8.863 -3.081 1.00 0.00 9 ALA A O 14
ATOM 13138 N N . GLY A 1 10 ? 5.683 -7.161 -2.244 1.00 0.00 10 GLY A N 14
ATOM 13139 C CA . GLY A 1 10 ? 5.791 -6.492 -3.527 1.00 0.00 10 GLY A CA 14
ATOM 13140 C C . GLY A 1 10 ? 6.528 -7.327 -4.555 1.00 0.00 10 GLY A C 14
ATOM 13141 O O . GLY A 1 10 ? 5.908 -7.974 -5.400 1.00 0.00 10 GLY A O 14
ATOM 13145 N N . CYS A 1 11 ? 7.855 -7.312 -4.487 1.00 0.00 11 CYS A N 14
ATOM 13146 C CA . CYS A 1 11 ? 8.678 -8.071 -5.420 1.00 0.00 11 CYS A CA 14
ATOM 13147 C C . CYS A 1 11 ? 8.820 -9.521 -4.966 1.00 0.00 11 CYS A C 14
ATOM 13148 O O . CYS A 1 11 ? 9.751 -10.221 -5.364 1.00 0.00 11 CYS A O 14
ATOM 13155 N N . THR A 1 12 ? 7.888 -9.967 -4.128 1.00 0.00 12 THR A N 14
ATOM 13156 C CA . THR A 1 12 ? 7.908 -11.332 -3.618 1.00 0.00 12 THR A CA 14
ATOM 13157 C C . THR A 1 12 ? 9.338 -11.820 -3.412 1.00 0.00 12 THR A C 14
ATOM 13158 O O . THR A 1 12 ? 9.728 -12.864 -3.933 1.00 0.00 12 THR A O 14
ATOM 13169 N N . ASN A 1 13 ? 10.114 -11.059 -2.647 1.00 0.00 13 ASN A N 14
ATOM 13170 C CA . ASN A 1 13 ? 11.501 -11.415 -2.371 1.00 0.00 13 ASN A CA 14
ATOM 13171 C C . ASN A 1 13 ? 11.837 -11.194 -0.900 1.00 0.00 13 ASN A C 14
ATOM 13172 O O . ASN A 1 13 ? 11.181 -10.425 -0.196 1.00 0.00 13 ASN A O 14
ATOM 13183 N N . PRO A 1 14 ? 12.883 -11.883 -0.422 1.00 0.00 14 PRO A N 14
ATOM 13184 C CA . PRO A 1 14 ? 13.332 -11.778 0.970 1.00 0.00 14 PRO A CA 14
ATOM 13185 C C . PRO A 1 14 ? 13.959 -10.423 1.276 1.00 0.00 14 PRO A C 14
ATOM 13186 O O . PRO A 1 14 ? 14.935 -10.023 0.641 1.00 0.00 14 PRO A O 14
ATOM 13197 N N . ILE A 1 15 ? 13.394 -9.721 2.253 1.00 0.00 15 ILE A N 14
ATOM 13198 C CA . ILE A 1 15 ? 13.900 -8.411 2.643 1.00 0.00 15 ILE A CA 14
ATOM 13199 C C . ILE A 1 15 ? 15.171 -8.539 3.476 1.00 0.00 15 ILE A C 14
ATOM 13200 O O . ILE A 1 15 ? 16.249 -8.121 3.052 1.00 0.00 15 ILE A O 14
ATOM 13216 N N . SER A 1 16 ? 15.038 -9.121 4.664 1.00 0.00 16 SER A N 14
ATOM 13217 C CA . SER A 1 16 ? 16.175 -9.303 5.558 1.00 0.00 16 SER A CA 14
ATOM 13218 C C . SER A 1 16 ? 15.816 -10.234 6.712 1.00 0.00 16 SER A C 14
ATOM 13219 O O . SER A 1 16 ? 14.675 -10.676 6.835 1.00 0.00 16 SER A O 14
ATOM 13227 N N . GLY A 1 17 ? 16.801 -10.529 7.555 1.00 0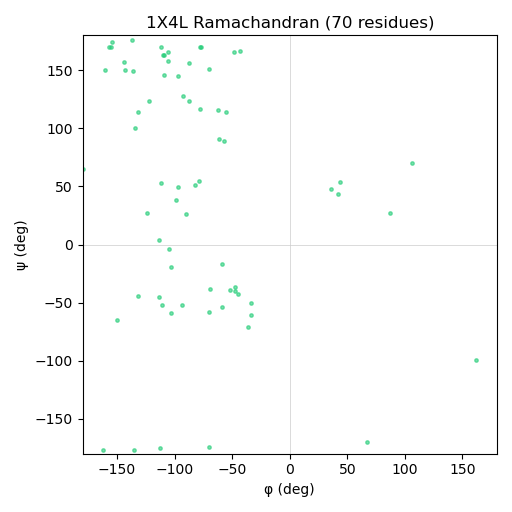.00 17 GLY A N 14
ATOM 13228 C CA . GLY A 1 17 ? 16.570 -11.406 8.688 1.00 0.00 17 GLY A CA 14
ATOM 13229 C C . GLY A 1 17 ? 17.001 -10.783 10.001 1.00 0.00 17 GLY A C 14
ATOM 13230 O O . GLY A 1 17 ? 16.372 -11.001 11.037 1.00 0.00 17 GLY A O 14
ATOM 13234 N N . LEU A 1 18 ? 18.079 -10.007 9.960 1.00 0.00 18 LEU A N 14
ATOM 13235 C CA . LEU A 1 18 ? 18.596 -9.351 11.156 1.00 0.00 18 LEU A CA 14
ATOM 13236 C C . LEU A 1 18 ? 17.671 -8.223 11.602 1.00 0.00 18 LEU A C 14
ATOM 13237 O O . LEU A 1 18 ? 16.978 -8.337 12.612 1.00 0.00 18 LEU A O 14
ATOM 13253 N N . GLY A 1 19 ? 17.664 -7.134 10.839 1.00 0.00 19 GLY A N 14
ATOM 13254 C CA . GLY A 1 19 ? 16.819 -6.002 11.170 1.00 0.00 19 GLY A CA 14
ATOM 13255 C C . GLY A 1 19 ? 17.401 -4.685 10.696 1.00 0.00 19 GLY A C 14
ATOM 13256 O O . GLY A 1 19 ? 18.287 -4.662 9.843 1.00 0.00 19 GLY A O 14
ATOM 13260 N N . GLY A 1 20 ? 16.902 -3.585 11.251 1.00 0.00 20 GLY A N 14
ATOM 13261 C CA . GLY A 1 20 ? 17.389 -2.273 10.865 1.00 0.00 20 GLY A CA 14
ATOM 13262 C C . GLY A 1 20 ? 17.565 -2.137 9.366 1.00 0.00 20 GLY A C 14
ATOM 13263 O O . GLY A 1 20 ? 18.611 -2.491 8.821 1.00 0.00 20 GLY A O 14
ATOM 13267 N N . THR A 1 21 ? 16.538 -1.624 8.695 1.00 0.00 21 THR A N 14
ATOM 13268 C CA . THR A 1 21 ? 16.582 -1.445 7.250 1.00 0.00 21 THR A CA 14
ATOM 13269 C C . THR A 1 21 ? 15.502 -0.477 6.782 1.00 0.00 21 THR A C 14
ATOM 13270 O O . THR A 1 21 ? 14.466 -0.327 7.429 1.00 0.00 21 THR A O 14
ATOM 13281 N N . LYS A 1 22 ? 15.750 0.178 5.653 1.00 0.00 22 LYS A N 14
ATOM 13282 C CA . LYS A 1 22 ? 14.797 1.132 5.096 1.00 0.00 22 LYS A CA 14
ATOM 13283 C C . LYS A 1 22 ? 13.729 0.417 4.274 1.00 0.00 22 LYS A C 14
ATOM 13284 O O . LYS A 1 22 ? 13.698 0.529 3.049 1.00 0.00 22 LYS A O 14
ATOM 13303 N N . TYR A 1 23 ? 12.856 -0.315 4.957 1.00 0.00 23 TYR A N 14
ATOM 13304 C CA . TYR A 1 23 ? 11.787 -1.048 4.289 1.00 0.00 23 TYR A CA 14
ATOM 13305 C C . TYR A 1 23 ? 10.444 -0.788 4.964 1.00 0.00 23 TYR A C 14
ATOM 13306 O O . TYR A 1 23 ? 10.376 -0.133 6.004 1.00 0.00 23 TYR A O 14
ATOM 13324 N N . ILE A 1 24 ? 9.378 -1.306 4.364 1.00 0.00 24 ILE A N 14
ATOM 13325 C CA . ILE A 1 24 ? 8.036 -1.132 4.907 1.00 0.00 24 ILE A CA 14
ATOM 13326 C C . ILE A 1 24 ? 7.562 -2.396 5.617 1.00 0.00 24 ILE A C 14
ATOM 13327 O O . ILE A 1 24 ? 7.545 -3.479 5.032 1.00 0.00 24 ILE A O 14
ATOM 13343 N N . SER A 1 25 ? 7.176 -2.249 6.880 1.00 0.00 25 SER A N 14
ATOM 13344 C CA . SER A 1 25 ? 6.703 -3.379 7.671 1.00 0.00 25 SER A CA 14
ATOM 13345 C C . SER A 1 25 ? 5.277 -3.142 8.158 1.00 0.00 25 SER A C 14
ATOM 13346 O O . SER A 1 25 ? 4.978 -2.112 8.764 1.00 0.00 25 SER A O 14
ATOM 13354 N N . PHE A 1 26 ? 4.399 -4.103 7.889 1.00 0.00 26 PHE A N 14
ATOM 13355 C CA . PHE A 1 26 ? 3.003 -3.999 8.298 1.00 0.00 26 PHE A CA 14
ATOM 13356 C C . PHE A 1 26 ? 2.653 -5.080 9.317 1.00 0.00 26 PHE A C 14
ATOM 13357 O O . PHE A 1 26 ? 3.479 -5.934 9.638 1.00 0.00 26 PHE A O 14
ATOM 13374 N N . GLU A 1 27 ? 1.424 -5.035 9.820 1.00 0.00 27 GLU A N 14
ATOM 13375 C CA . GLU A 1 27 ? 0.966 -6.010 10.804 1.00 0.00 27 GLU A CA 14
ATOM 13376 C C . GLU A 1 27 ? 1.585 -7.380 10.541 1.00 0.00 27 GLU A C 14
ATOM 13377 O O . GLU A 1 27 ? 2.257 -7.943 11.405 1.00 0.00 27 GLU A O 14
ATOM 13389 N N . GLU A 1 28 ? 1.353 -7.908 9.344 1.00 0.00 28 GLU A N 14
ATOM 13390 C CA . GLU A 1 28 ? 1.887 -9.212 8.969 1.00 0.00 28 GLU A CA 14
ATOM 13391 C C . GLU A 1 28 ? 2.635 -9.133 7.641 1.00 0.00 28 GLU A C 14
ATOM 13392 O O . GLU A 1 28 ? 3.703 -9.724 7.481 1.00 0.00 28 GLU A O 14
ATOM 13404 N N . ARG A 1 29 ? 2.065 -8.398 6.691 1.00 0.00 29 ARG A N 14
ATOM 13405 C CA . ARG A 1 29 ? 2.675 -8.242 5.376 1.00 0.00 29 ARG A CA 14
ATOM 13406 C C . ARG A 1 29 ? 3.897 -7.330 5.449 1.00 0.00 29 ARG A C 14
ATOM 13407 O O . ARG A 1 29 ? 4.220 -6.795 6.508 1.00 0.00 29 ARG A O 14
ATOM 13428 N N . GLN A 1 30 ? 4.569 -7.160 4.315 1.00 0.00 30 GLN A N 14
ATOM 13429 C CA . GLN A 1 30 ? 5.755 -6.314 4.252 1.00 0.00 30 GLN A CA 14
ATOM 13430 C C . GLN A 1 30 ? 6.036 -5.876 2.818 1.00 0.00 30 GLN A C 14
ATOM 13431 O O . GLN A 1 30 ? 5.518 -6.463 1.867 1.00 0.00 30 GLN A O 14
ATOM 13445 N N . TRP A 1 31 ? 6.857 -4.844 2.669 1.00 0.00 31 TRP A N 14
ATOM 13446 C CA . TRP A 1 31 ? 7.206 -4.328 1.350 1.00 0.00 31 TRP A CA 14
ATOM 13447 C C . TRP A 1 31 ? 8.517 -3.551 1.399 1.00 0.00 31 TRP A C 14
ATOM 13448 O O . TRP A 1 31 ? 9.174 -3.488 2.438 1.00 0.00 31 TRP A O 14
ATOM 13469 N N . HIS A 1 32 ? 8.892 -2.960 0.269 1.00 0.00 32 HIS A N 14
ATOM 13470 C CA . HIS A 1 32 ? 10.125 -2.186 0.183 1.00 0.00 32 HIS A CA 14
ATOM 13471 C C . HIS A 1 32 ? 9.823 -0.700 0.014 1.00 0.00 32 HIS A C 14
ATOM 13472 O O . HIS A 1 32 ? 8.850 -0.325 -0.640 1.00 0.00 32 HIS A O 14
ATOM 13486 N N . ASN A 1 33 ? 10.663 0.141 0.607 1.00 0.00 33 ASN A N 14
ATOM 13487 C CA . ASN A 1 33 ? 10.485 1.587 0.522 1.00 0.00 33 ASN A CA 14
ATOM 13488 C C . ASN A 1 33 ? 10.058 2.000 -0.882 1.00 0.00 33 ASN A C 14
ATOM 13489 O O . ASN A 1 33 ? 9.319 2.970 -1.057 1.00 0.00 33 ASN A O 14
ATOM 13500 N N . ASP A 1 34 ? 10.527 1.259 -1.880 1.00 0.00 34 ASP A N 14
ATOM 13501 C CA . ASP A 1 34 ? 10.192 1.547 -3.270 1.00 0.00 34 ASP A CA 14
ATOM 13502 C C . ASP A 1 34 ? 8.985 0.730 -3.719 1.00 0.00 34 ASP A C 14
ATOM 13503 O O . ASP A 1 34 ? 7.995 1.280 -4.203 1.00 0.00 34 ASP A O 14
ATOM 13512 N N . CYS A 1 35 ? 9.074 -0.586 -3.556 1.00 0.00 35 CYS A N 14
ATOM 13513 C CA . CYS A 1 35 ? 7.991 -1.480 -3.946 1.00 0.00 35 CYS A CA 14
ATOM 13514 C C . CYS A 1 35 ? 6.658 -1.000 -3.378 1.00 0.00 35 CYS A C 14
ATOM 13515 O O . CYS A 1 35 ? 5.679 -0.846 -4.109 1.00 0.00 35 CYS A O 14
ATOM 13522 N N . PHE A 1 36 ? 6.628 -0.764 -2.071 1.00 0.00 36 PHE A N 14
ATOM 13523 C CA . PHE A 1 36 ? 5.416 -0.302 -1.404 1.00 0.00 36 PHE A CA 14
ATOM 13524 C C . PHE A 1 36 ? 4.712 0.765 -2.236 1.00 0.00 36 PHE A C 14
ATOM 13525 O O . PHE A 1 36 ? 5.146 1.915 -2.286 1.00 0.00 36 PHE A O 14
ATOM 13542 N N . ASN A 1 37 ? 3.622 0.374 -2.889 1.00 0.00 37 ASN A N 14
ATOM 13543 C CA . ASN A 1 37 ? 2.856 1.297 -3.720 1.00 0.00 37 ASN A CA 14
ATOM 13544 C C . ASN A 1 37 ? 1.417 0.818 -3.881 1.00 0.00 37 ASN A C 14
ATOM 13545 O O . ASN A 1 37 ? 1.136 -0.378 -3.800 1.00 0.00 37 ASN A O 14
ATOM 13556 N N . CYS A 1 38 ? 0.508 1.760 -4.108 1.00 0.00 38 CYS A N 14
ATOM 13557 C CA . CYS A 1 38 ? -0.903 1.436 -4.281 1.00 0.00 38 CYS A CA 14
ATOM 13558 C C . CYS A 1 38 ? -1.080 0.276 -5.256 1.00 0.00 38 CYS A C 14
ATOM 13559 O O . CYS A 1 38 ? -0.161 -0.072 -5.998 1.00 0.00 38 CYS A O 14
ATOM 13566 N N . LYS A 1 39 ? -2.268 -0.319 -5.251 1.00 0.00 39 LYS A N 14
ATOM 13567 C CA . LYS A 1 39 ? -2.568 -1.438 -6.135 1.00 0.00 39 LYS A CA 14
ATOM 13568 C C . LYS A 1 39 ? -3.484 -1.002 -7.274 1.00 0.00 39 LYS A C 14
ATOM 13569 O O . LYS A 1 39 ? -3.740 -1.764 -8.206 1.00 0.00 39 LYS A O 14
ATOM 13588 N N . LYS A 1 40 ? -3.973 0.231 -7.194 1.00 0.00 40 LYS A N 14
ATOM 13589 C CA . LYS A 1 40 ? -4.858 0.771 -8.219 1.00 0.00 40 LYS A CA 14
ATOM 13590 C C . LYS A 1 40 ? -4.131 1.800 -9.079 1.00 0.00 40 LYS A C 14
ATOM 13591 O O . LYS A 1 40 ? -4.146 1.719 -10.308 1.00 0.00 40 LYS A O 14
ATOM 13610 N N . CYS A 1 41 ? -3.493 2.765 -8.427 1.00 0.00 41 CYS A N 14
ATOM 13611 C CA . CYS A 1 41 ? -2.758 3.809 -9.131 1.00 0.00 41 CYS A CA 14
ATOM 13612 C C . CYS A 1 41 ? -1.252 3.602 -8.992 1.00 0.00 41 CYS A C 14
ATOM 13613 O O . CYS A 1 41 ? -0.459 4.286 -9.639 1.00 0.00 41 CYS A O 14
ATOM 13620 N N . SER A 1 42 ? -0.866 2.655 -8.144 1.00 0.00 42 SER A N 14
ATOM 13621 C CA . SER A 1 42 ? 0.544 2.360 -7.918 1.00 0.00 42 SER A CA 14
ATOM 13622 C C . SER A 1 42 ? 1.313 3.627 -7.557 1.00 0.00 42 SER A C 14
ATOM 13623 O O . SER A 1 42 ? 2.306 3.969 -8.199 1.00 0.00 42 SER A O 14
ATOM 13631 N N . LEU A 1 43 ? 0.846 4.321 -6.525 1.00 0.00 43 LEU A N 14
ATOM 13632 C CA . LEU A 1 43 ? 1.488 5.551 -6.076 1.00 0.00 43 LEU A CA 14
ATOM 13633 C C . LEU A 1 43 ? 2.307 5.309 -4.812 1.00 0.00 43 LEU A C 14
ATOM 13634 O O . LEU A 1 43 ? 1.987 4.430 -4.013 1.00 0.00 43 LEU A O 14
ATOM 13650 N N . SER A 1 44 ? 3.364 6.096 -4.638 1.00 0.00 44 SER A N 14
ATOM 13651 C CA . SER A 1 44 ? 4.230 5.966 -3.472 1.00 0.00 44 SER A CA 14
ATOM 13652 C C . SER A 1 44 ? 3.416 6.013 -2.183 1.00 0.00 44 SER A C 14
ATOM 13653 O O . SER A 1 44 ? 2.883 7.059 -1.809 1.00 0.00 44 SER A O 14
ATOM 13661 N N . LEU A 1 45 ? 3.323 4.874 -1.507 1.00 0.00 45 LEU A N 14
ATOM 13662 C CA . LEU A 1 45 ? 2.574 4.783 -0.259 1.00 0.00 45 LEU A CA 14
ATOM 13663 C C . LEU A 1 45 ? 3.503 4.911 0.944 1.00 0.00 45 LEU A C 14
ATOM 13664 O O . LEU A 1 45 ? 3.065 5.234 2.049 1.00 0.00 45 LEU A O 14
ATOM 13680 N N . VAL A 1 46 ? 4.789 4.658 0.722 1.00 0.00 46 VAL A N 14
ATOM 13681 C CA . VAL A 1 46 ? 5.781 4.749 1.787 1.00 0.00 46 VAL A CA 14
ATOM 13682 C C . VAL A 1 46 ? 5.750 6.121 2.451 1.00 0.00 46 VAL A C 14
ATOM 13683 O O . VAL A 1 46 ? 6.060 7.133 1.824 1.00 0.00 46 VAL A O 14
ATOM 13696 N N . GLY A 1 47 ? 5.375 6.147 3.727 1.00 0.00 47 GLY A N 14
ATOM 13697 C CA . GLY A 1 47 ? 5.311 7.400 4.456 1.00 0.00 47 GLY A CA 14
ATOM 13698 C C . GLY A 1 47 ? 3.976 8.099 4.292 1.00 0.00 47 GLY A C 14
ATOM 13699 O O . GLY A 1 47 ? 3.880 9.315 4.457 1.00 0.00 47 GLY A O 14
ATOM 13703 N N . ARG A 1 48 ? 2.943 7.329 3.965 1.00 0.00 48 ARG A N 14
ATOM 13704 C CA . ARG A 1 48 ? 1.607 7.882 3.776 1.00 0.00 48 ARG A CA 14
ATOM 13705 C C . ARG A 1 48 ? 0.570 7.077 4.553 1.00 0.00 48 ARG A C 14
ATOM 13706 O O . ARG A 1 48 ? 0.906 6.115 5.243 1.00 0.00 48 ARG A O 14
ATOM 13727 N N . GLY A 1 49 ? -0.692 7.478 4.437 1.00 0.00 49 GLY A N 14
ATOM 13728 C CA . GLY A 1 49 ? -1.759 6.784 5.134 1.00 0.00 49 GLY A CA 14
ATOM 13729 C C . GLY A 1 49 ? -2.383 5.688 4.294 1.00 0.00 49 GLY A C 14
ATOM 13730 O O . GLY A 1 49 ? -3.601 5.649 4.118 1.00 0.00 49 GLY A O 14
ATOM 13734 N N . PHE A 1 50 ? -1.548 4.796 3.772 1.00 0.00 50 PHE A N 14
ATOM 13735 C CA . PHE A 1 50 ? -2.026 3.695 2.943 1.00 0.00 50 PHE A CA 14
ATOM 13736 C C . PHE A 1 50 ? -3.066 2.864 3.689 1.00 0.00 50 PHE A C 14
ATOM 13737 O O . PHE A 1 50 ? -3.005 2.723 4.911 1.00 0.00 50 PHE A O 14
ATOM 13754 N N . LEU A 1 51 ? -4.020 2.316 2.945 1.00 0.00 51 LEU A N 14
ATOM 13755 C CA . LEU A 1 51 ? -5.075 1.499 3.535 1.00 0.00 51 LEU A CA 14
ATOM 13756 C C . LEU A 1 51 ? -4.781 0.014 3.349 1.00 0.00 51 LEU A C 14
ATOM 13757 O O . LEU A 1 51 ? -3.723 -0.363 2.845 1.00 0.00 51 LEU A O 14
ATOM 13773 N N . THR A 1 52 ? -5.726 -0.827 3.759 1.00 0.00 52 THR A N 14
ATOM 13774 C CA . THR A 1 52 ? -5.570 -2.271 3.637 1.00 0.00 52 THR A CA 14
ATOM 13775 C C . THR A 1 52 ? -6.825 -2.913 3.057 1.00 0.00 52 THR A C 14
ATOM 13776 O O . THR A 1 52 ? -7.806 -3.130 3.767 1.00 0.00 52 THR A O 14
ATOM 13787 N N . GLU A 1 53 ? -6.786 -3.216 1.763 1.00 0.00 53 GLU A N 14
ATOM 13788 C CA . GLU A 1 53 ? -7.921 -3.833 1.089 1.00 0.00 53 GLU A CA 14
ATOM 13789 C C . GLU A 1 53 ? -8.014 -5.318 1.429 1.00 0.00 53 GLU A C 14
ATOM 13790 O O . GLU A 1 53 ? -7.076 -5.901 1.972 1.00 0.00 53 GLU A O 14
ATOM 13802 N N . ARG A 1 54 ? -9.153 -5.923 1.107 1.00 0.00 54 ARG A N 14
ATOM 13803 C CA . ARG A 1 54 ? -9.370 -7.338 1.380 1.00 0.00 54 ARG A CA 14
ATOM 13804 C C . ARG A 1 54 ? -8.059 -8.115 1.298 1.00 0.00 54 ARG A C 14
ATOM 13805 O O . ARG A 1 54 ? -7.534 -8.575 2.313 1.00 0.00 54 ARG A O 14
ATOM 13826 N N . ASP A 1 55 ? -7.537 -8.258 0.085 1.00 0.00 55 ASP A N 14
ATOM 13827 C CA . ASP A 1 55 ? -6.287 -8.978 -0.129 1.00 0.00 55 ASP A CA 14
ATOM 13828 C C . ASP A 1 55 ? -5.293 -8.123 -0.908 1.00 0.00 55 ASP A C 14
ATOM 13829 O O . ASP A 1 55 ? -4.431 -8.644 -1.615 1.00 0.00 55 ASP A O 14
ATOM 13838 N N . ASP A 1 56 ? -5.421 -6.807 -0.775 1.00 0.00 56 ASP A N 14
ATOM 13839 C CA . ASP A 1 56 ? -4.534 -5.879 -1.466 1.00 0.00 56 ASP A CA 14
ATOM 13840 C C . ASP A 1 56 ? -4.476 -4.539 -0.739 1.00 0.00 56 ASP A C 14
ATOM 13841 O O . ASP A 1 56 ? -5.329 -4.238 0.096 1.00 0.00 56 ASP A O 14
ATOM 13850 N N . ILE A 1 57 ? -3.463 -3.741 -1.060 1.00 0.00 57 ILE A N 14
ATOM 13851 C CA . ILE A 1 57 ? -3.294 -2.434 -0.437 1.00 0.00 57 ILE A CA 14
ATOM 13852 C C . ILE A 1 57 ? -3.663 -1.313 -1.402 1.00 0.00 57 ILE A C 14
ATOM 13853 O O . ILE A 1 57 ? -3.678 -1.506 -2.619 1.00 0.00 57 ILE A O 14
ATOM 13869 N N . LEU A 1 58 ? -3.957 -0.140 -0.853 1.00 0.00 58 LEU A N 14
ATOM 13870 C CA . LEU A 1 58 ? -4.324 1.015 -1.665 1.00 0.00 58 LEU A CA 14
ATOM 13871 C C . LEU A 1 58 ? -3.996 2.317 -0.941 1.00 0.00 58 LEU A C 14
ATOM 13872 O O . LEU A 1 58 ? -3.625 2.310 0.233 1.00 0.00 58 LEU A O 14
ATOM 13888 N N . CYS A 1 59 ? -4.135 3.433 -1.649 1.00 0.00 59 CYS A N 14
ATOM 13889 C CA . CYS A 1 59 ? -3.855 4.743 -1.074 1.00 0.00 59 CYS A CA 14
ATOM 13890 C C . CYS A 1 59 ? -5.149 5.470 -0.720 1.00 0.00 59 CYS A C 14
ATOM 13891 O O . CYS A 1 59 ? -6.223 5.169 -1.244 1.00 0.00 59 CYS A O 14
ATOM 13898 N N . PRO A 1 60 ? -5.048 6.450 0.190 1.00 0.00 60 PRO A N 14
ATOM 13899 C CA . PRO A 1 60 ? -6.199 7.240 0.634 1.00 0.00 60 PRO A CA 14
ATOM 13900 C C . PRO A 1 60 ? -7.036 7.752 -0.534 1.00 0.00 60 PRO A C 14
ATOM 13901 O O . PRO A 1 60 ? -8.266 7.738 -0.482 1.00 0.00 60 PRO A O 14
ATOM 13912 N N . ASP A 1 61 ? -6.361 8.204 -1.586 1.00 0.00 61 ASP A N 14
ATOM 13913 C CA . ASP A 1 61 ? -7.043 8.719 -2.767 1.00 0.00 61 ASP A CA 14
ATOM 13914 C C . ASP A 1 61 ? -7.981 7.670 -3.355 1.00 0.00 61 ASP A C 14
ATOM 13915 O O . ASP A 1 61 ? -9.164 7.932 -3.572 1.00 0.00 61 ASP A O 14
ATOM 13924 N N . CYS A 1 62 ? -7.445 6.481 -3.610 1.00 0.00 62 CYS A N 14
ATOM 13925 C CA . CYS A 1 62 ? -8.233 5.391 -4.173 1.00 0.00 62 CYS A CA 14
ATOM 13926 C C . CYS A 1 62 ? -9.185 4.813 -3.131 1.00 0.00 62 CYS A C 14
ATOM 13927 O O . CYS A 1 62 ? -10.400 4.802 -3.322 1.00 0.00 62 CYS A O 14
ATOM 13934 N N . GLY A 1 63 ? -8.623 4.332 -2.025 1.00 0.00 63 GLY A N 14
ATOM 13935 C CA . GLY A 1 63 ? -9.436 3.759 -0.969 1.00 0.00 63 GLY A CA 14
ATOM 13936 C C . GLY A 1 63 ? -10.714 4.539 -0.732 1.00 0.00 63 GLY A C 14
ATOM 13937 O O . GLY A 1 63 ? -11.810 3.983 -0.796 1.00 0.00 63 GLY A O 14
ATOM 13941 N N . LYS A 1 64 ? -10.574 5.831 -0.456 1.00 0.00 64 LYS A N 14
ATOM 13942 C CA . LYS A 1 64 ? -11.725 6.690 -0.208 1.00 0.00 64 LYS A CA 14
ATOM 13943 C C . LYS A 1 64 ? -12.723 6.608 -1.358 1.00 0.00 64 LYS A C 14
ATOM 13944 O O . LYS A 1 64 ? -13.933 6.540 -1.140 1.00 0.00 64 LYS A O 14
ATOM 13963 N N . ASP A 1 65 ? -12.209 6.612 -2.583 1.00 0.00 65 ASP A N 14
ATOM 13964 C CA . ASP A 1 65 ? -13.055 6.536 -3.768 1.00 0.00 65 ASP A CA 14
ATOM 13965 C C . ASP A 1 65 ? -13.783 5.197 -3.830 1.00 0.00 65 ASP A C 14
ATOM 13966 O O . ASP A 1 65 ? -14.924 5.121 -4.287 1.00 0.00 65 ASP A O 14
ATOM 13975 N N . ILE A 1 66 ? -13.116 4.144 -3.369 1.00 0.00 66 ILE A N 14
ATOM 13976 C CA . ILE A 1 66 ? -13.701 2.809 -3.372 1.00 0.00 66 ILE A CA 14
ATOM 13977 C C . ILE A 1 66 ? -15.201 2.865 -3.104 1.00 0.00 66 ILE A C 14
ATOM 13978 O O . ILE A 1 66 ? -15.638 3.334 -2.054 1.00 0.00 66 ILE A O 14
ATOM 13994 N N . SER A 1 67 ? -15.986 2.381 -4.062 1.00 0.00 67 SER A N 14
ATOM 13995 C CA . SER A 1 67 ? -17.438 2.377 -3.931 1.00 0.00 67 SER A CA 14
ATOM 13996 C C . SER A 1 67 ? -17.854 2.034 -2.504 1.00 0.00 67 SER A C 14
ATOM 13997 O O . SER A 1 67 ? -18.564 2.799 -1.852 1.00 0.00 67 SER A O 14
ATOM 14005 N N . GLY A 1 68 ? -17.406 0.877 -2.025 1.00 0.00 68 GLY A N 14
ATOM 14006 C CA . GLY A 1 68 ? -17.741 0.452 -0.679 1.00 0.00 68 GLY A CA 14
ATOM 14007 C C . GLY A 1 68 ? -17.281 -0.962 -0.387 1.00 0.00 68 GLY A C 14
ATOM 14008 O O . GLY A 1 68 ? -17.528 -1.890 -1.157 1.00 0.00 68 GLY A O 14
ATOM 14012 N N . PRO A 1 69 ? -16.593 -1.142 0.751 1.00 0.00 69 PRO A N 14
ATOM 14013 C CA . PRO A 1 69 ? -16.082 -2.450 1.169 1.00 0.00 69 PRO A CA 14
ATOM 14014 C C . PRO A 1 69 ? -17.198 -3.405 1.578 1.00 0.00 69 PRO A C 14
ATOM 14015 O O . PRO A 1 69 ? -18.269 -2.976 2.006 1.00 0.00 69 PRO A O 14
ATOM 14026 N N . SER A 1 70 ? -16.940 -4.702 1.444 1.00 0.00 70 SER A N 14
ATOM 14027 C CA . SER A 1 70 ? -17.925 -5.718 1.797 1.00 0.00 70 SER A CA 14
ATOM 14028 C C . SER A 1 70 ? -18.152 -5.753 3.305 1.00 0.00 70 SER A C 14
ATOM 14029 O O . SER A 1 70 ? -17.406 -5.144 4.071 1.00 0.00 70 SER A O 14
ATOM 14037 N N . SER A 1 71 ? -19.190 -6.470 3.724 1.00 0.00 71 SER A N 14
ATOM 14038 C CA . SER A 1 71 ? -19.520 -6.582 5.140 1.00 0.00 71 SER A CA 14
ATOM 14039 C C . SER A 1 71 ? -20.435 -7.777 5.392 1.00 0.00 71 SER A C 14
ATOM 14040 O O . SER A 1 71 ? -20.983 -8.362 4.458 1.00 0.00 71 SER A O 14
ATOM 14048 N N . GLY A 1 72 ? -20.594 -8.135 6.663 1.00 0.00 72 GLY A N 14
ATOM 14049 C CA . GLY A 1 72 ? -21.442 -9.259 7.016 1.00 0.00 72 GLY A CA 14
ATOM 14050 C C . GLY A 1 72 ? -20.922 -10.022 8.218 1.00 0.00 72 GLY A C 14
ATOM 14051 O O . GLY A 1 72 ? -20.796 -11.244 8.142 1.00 0.00 72 GLY A O 14
ATOM 14057 N N . GLY A 1 1 ? 7.840 -24.959 -7.722 1.00 0.00 1 GLY A N 15
ATOM 14058 C CA . GLY A 1 1 ? 8.219 -23.937 -6.763 1.00 0.00 1 GLY A CA 15
ATOM 14059 C C . GLY A 1 1 ? 8.550 -24.513 -5.401 1.00 0.00 1 GLY A C 15
ATOM 14060 O O . GLY A 1 1 ? 8.648 -25.730 -5.242 1.00 0.00 1 GLY A O 15
ATOM 14064 N N . SER A 1 2 ? 8.724 -23.638 -4.416 1.00 0.00 2 SER A N 15
ATOM 14065 C CA . SER A 1 2 ? 9.052 -24.067 -3.062 1.00 0.00 2 SER A CA 15
ATOM 14066 C C . SER A 1 2 ? 8.204 -23.320 -2.036 1.00 0.00 2 SER A C 15
ATOM 14067 O O . SER A 1 2 ? 7.516 -22.355 -2.367 1.00 0.00 2 SER A O 15
ATOM 14075 N N . SER A 1 3 ? 8.260 -23.775 -0.788 1.00 0.00 3 SER A N 15
ATOM 14076 C CA . SER A 1 3 ? 7.496 -23.154 0.287 1.00 0.00 3 SER A CA 15
ATOM 14077 C C . SER A 1 3 ? 8.225 -21.932 0.837 1.00 0.00 3 SER A C 15
ATOM 14078 O O . SER A 1 3 ? 9.167 -22.057 1.619 1.00 0.00 3 SER A O 15
ATOM 14086 N N . GLY A 1 4 ? 7.783 -20.749 0.421 1.00 0.00 4 GLY A N 15
ATOM 14087 C CA . GLY A 1 4 ? 8.404 -19.521 0.881 1.00 0.00 4 GLY A CA 15
ATOM 14088 C C . GLY A 1 4 ? 7.524 -18.307 0.659 1.00 0.00 4 GLY A C 15
ATOM 14089 O O . GLY A 1 4 ? 7.645 -17.621 -0.355 1.00 0.00 4 GLY A O 15
ATOM 14093 N N . SER A 1 5 ? 6.633 -18.043 1.610 1.00 0.00 5 SER A N 15
ATOM 14094 C CA . SER A 1 5 ? 5.724 -16.907 1.511 1.00 0.00 5 SER A CA 15
ATOM 14095 C C . SER A 1 5 ? 5.927 -15.946 2.678 1.00 0.00 5 SER A C 15
ATOM 14096 O O . SER A 1 5 ? 5.207 -16.002 3.675 1.00 0.00 5 SER A O 15
ATOM 14104 N N . SER A 1 6 ? 6.914 -15.064 2.547 1.00 0.00 6 SER A N 15
ATOM 14105 C CA . SER A 1 6 ? 7.215 -14.093 3.591 1.00 0.00 6 SER A CA 15
ATOM 14106 C C . SER A 1 6 ? 8.157 -13.011 3.071 1.00 0.00 6 SER A C 15
ATOM 14107 O O . SER A 1 6 ? 9.021 -13.274 2.236 1.00 0.00 6 SER A O 15
ATOM 14115 N N . GLY A 1 7 ? 7.983 -11.792 3.574 1.00 0.00 7 GLY A N 15
ATOM 14116 C CA . GLY A 1 7 ? 8.824 -10.688 3.149 1.00 0.00 7 GLY A CA 15
ATOM 14117 C C . GLY A 1 7 ? 8.045 -9.616 2.412 1.00 0.00 7 GLY A C 15
ATOM 14118 O O . GLY A 1 7 ? 6.869 -9.389 2.694 1.00 0.00 7 GLY A O 15
ATOM 14122 N N . CYS A 1 8 ? 8.703 -8.955 1.466 1.00 0.00 8 CYS A N 15
ATOM 14123 C CA . CYS A 1 8 ? 8.066 -7.899 0.687 1.00 0.00 8 CYS A CA 15
ATOM 14124 C C . CYS A 1 8 ? 7.041 -8.481 -0.282 1.00 0.00 8 CYS A C 15
ATOM 14125 O O . CYS A 1 8 ? 7.399 -9.042 -1.317 1.00 0.00 8 CYS A O 15
ATOM 14132 N N . ALA A 1 9 ? 5.765 -8.344 0.063 1.00 0.00 9 ALA A N 15
ATOM 14133 C CA . ALA A 1 9 ? 4.688 -8.853 -0.777 1.00 0.00 9 ALA A CA 15
ATOM 14134 C C . ALA A 1 9 ? 4.745 -8.244 -2.173 1.00 0.00 9 ALA A C 15
ATOM 14135 O O . ALA A 1 9 ? 4.093 -8.726 -3.099 1.00 0.00 9 ALA A O 15
ATOM 14142 N N . GLY A 1 10 ? 5.530 -7.180 -2.318 1.00 0.00 10 GLY A N 15
ATOM 14143 C CA . GLY A 1 10 ? 5.657 -6.522 -3.606 1.00 0.00 10 GLY A CA 15
ATOM 14144 C C . GLY A 1 10 ? 6.388 -7.375 -4.623 1.00 0.00 10 GLY A C 15
ATOM 14145 O O . GLY A 1 10 ? 5.768 -7.978 -5.500 1.00 0.00 10 GLY A O 15
ATOM 14149 N N . CYS A 1 11 ? 7.711 -7.426 -4.509 1.00 0.00 11 CYS A N 15
ATOM 14150 C CA . CYS A 1 11 ? 8.529 -8.209 -5.426 1.00 0.00 11 CYS A CA 15
ATOM 14151 C C . CYS A 1 11 ? 8.627 -9.661 -4.965 1.00 0.00 11 CYS A C 15
ATOM 14152 O O . CYS A 1 11 ? 9.602 -10.353 -5.258 1.00 0.00 11 CYS A O 15
ATOM 14159 N N . THR A 1 12 ? 7.609 -10.115 -4.241 1.00 0.00 12 THR A N 15
ATOM 14160 C CA . THR A 1 12 ? 7.579 -11.483 -3.738 1.00 0.00 12 THR A CA 15
ATOM 14161 C C . THR A 1 12 ? 8.968 -11.940 -3.305 1.00 0.00 12 THR A C 15
ATOM 14162 O O . THR A 1 12 ? 9.429 -13.011 -3.696 1.00 0.00 12 THR A O 15
ATOM 14173 N N . ASN A 1 13 ? 9.629 -11.120 -2.495 1.00 0.00 13 ASN A N 15
ATOM 14174 C CA . ASN A 1 13 ? 10.966 -11.440 -2.008 1.00 0.00 13 ASN A CA 15
ATOM 14175 C C . ASN A 1 13 ? 11.133 -11.012 -0.553 1.00 0.00 13 ASN A C 15
ATOM 14176 O O . ASN A 1 13 ? 10.394 -10.173 -0.039 1.00 0.00 13 ASN A O 15
ATOM 14187 N N . PRO A 1 14 ? 12.127 -11.602 0.127 1.00 0.00 14 PRO A N 15
ATOM 14188 C CA . PRO A 1 14 ? 12.415 -11.297 1.531 1.00 0.00 14 PRO A CA 15
ATOM 14189 C C . PRO A 1 14 ? 12.989 -9.896 1.714 1.00 0.00 14 PRO A C 15
ATOM 14190 O O . PRO A 1 14 ? 13.493 -9.293 0.766 1.00 0.00 14 PRO A O 15
ATOM 14201 N N . ILE A 1 15 ? 12.910 -9.385 2.938 1.00 0.00 15 ILE A N 15
ATOM 14202 C CA . ILE A 1 15 ? 13.424 -8.056 3.244 1.00 0.00 15 ILE A CA 15
ATOM 14203 C C . ILE A 1 15 ? 14.567 -8.126 4.251 1.00 0.00 15 ILE A C 15
ATOM 14204 O O . ILE A 1 15 ? 14.372 -8.521 5.401 1.00 0.00 15 ILE A O 15
ATOM 14220 N N . SER A 1 16 ? 15.760 -7.739 3.811 1.00 0.00 16 SER A N 15
ATOM 14221 C CA . SER A 1 16 ? 16.936 -7.761 4.673 1.00 0.00 16 SER A CA 15
ATOM 14222 C C . SER A 1 16 ? 18.096 -7.008 4.029 1.00 0.00 16 SER A C 15
ATOM 14223 O O . SER A 1 16 ? 18.118 -6.798 2.817 1.00 0.00 16 SER A O 15
ATOM 14231 N N . GLY A 1 17 ? 19.060 -6.602 4.850 1.00 0.00 17 GLY A N 15
ATOM 14232 C CA . GLY A 1 17 ? 20.210 -5.877 4.343 1.00 0.00 17 GLY A CA 15
ATOM 14233 C C . GLY A 1 17 ? 21.086 -5.331 5.453 1.00 0.00 17 GLY A C 15
ATOM 14234 O O . GLY A 1 17 ? 20.953 -5.727 6.612 1.00 0.00 17 GLY A O 15
ATOM 14238 N N . LEU A 1 18 ? 21.986 -4.419 5.100 1.00 0.00 18 LEU A N 15
ATOM 14239 C CA . LEU A 1 18 ? 22.889 -3.818 6.075 1.00 0.00 18 LEU A CA 15
ATOM 14240 C C . LEU A 1 18 ? 22.354 -2.473 6.557 1.00 0.00 18 LEU A C 15
ATOM 14241 O O . LEU A 1 18 ? 22.191 -1.541 5.771 1.00 0.00 18 LEU A O 15
ATOM 14257 N N . GLY A 1 19 ? 22.084 -2.380 7.855 1.00 0.00 19 GLY A N 15
ATOM 14258 C CA . GLY A 1 19 ? 21.572 -1.145 8.420 1.00 0.00 19 GLY A CA 15
ATOM 14259 C C . GLY A 1 19 ? 20.173 -0.822 7.935 1.00 0.00 19 GLY A C 15
ATOM 14260 O O . GLY A 1 19 ? 19.689 -1.416 6.972 1.00 0.00 19 GLY A O 15
ATOM 14264 N N . GLY A 1 20 ? 19.519 0.122 8.606 1.00 0.00 20 GLY A N 15
ATOM 14265 C CA . GLY A 1 20 ? 18.172 0.505 8.224 1.00 0.00 20 GLY A CA 15
ATOM 14266 C C . GLY A 1 20 ? 17.963 0.471 6.723 1.00 0.00 20 GLY A C 15
ATOM 14267 O O . GLY A 1 20 ? 18.449 1.342 6.001 1.00 0.00 20 GLY A O 15
ATOM 14271 N N . THR A 1 21 ? 17.238 -0.538 6.250 1.00 0.00 21 THR A N 15
ATOM 14272 C CA . THR A 1 21 ? 16.968 -0.683 4.825 1.00 0.00 21 THR A CA 15
ATOM 14273 C C . THR A 1 21 ? 15.850 0.253 4.379 1.00 0.00 21 THR A C 15
ATOM 14274 O O . THR A 1 21 ? 15.603 0.417 3.184 1.00 0.00 21 THR A O 15
ATOM 14285 N N . LYS A 1 22 ? 15.176 0.865 5.347 1.00 0.00 22 LYS A N 15
ATOM 14286 C CA . LYS A 1 22 ? 14.084 1.786 5.055 1.00 0.00 22 LYS A CA 15
ATOM 14287 C C . LYS A 1 22 ? 12.942 1.069 4.342 1.00 0.00 22 LYS A C 15
ATOM 14288 O O . LYS A 1 22 ? 12.313 1.625 3.442 1.00 0.00 22 LYS A O 15
ATOM 14307 N N . TYR A 1 23 ? 12.681 -0.168 4.750 1.00 0.00 23 TYR A N 15
ATOM 14308 C CA . TYR A 1 23 ? 11.615 -0.962 4.150 1.00 0.00 23 TYR A CA 15
ATOM 14309 C C . TYR A 1 23 ? 10.303 -0.774 4.906 1.00 0.00 23 TYR A C 15
ATOM 14310 O O . TYR A 1 23 ? 10.283 -0.226 6.008 1.00 0.00 23 TYR A O 15
ATOM 14328 N N . ILE A 1 24 ? 9.211 -1.234 4.306 1.00 0.00 24 ILE A N 15
ATOM 14329 C CA . ILE A 1 24 ? 7.895 -1.120 4.922 1.00 0.00 24 ILE A CA 15
ATOM 14330 C C . ILE A 1 24 ? 7.482 -2.430 5.584 1.00 0.00 24 ILE A C 15
ATOM 14331 O O . ILE A 1 24 ? 7.671 -3.508 5.021 1.00 0.00 24 ILE A O 15
ATOM 14347 N N . SER A 1 25 ? 6.916 -2.329 6.782 1.00 0.00 25 SER A N 15
ATOM 14348 C CA . SER A 1 25 ? 6.477 -3.506 7.522 1.00 0.00 25 SER A CA 15
ATOM 14349 C C . SER A 1 25 ? 5.043 -3.335 8.015 1.00 0.00 25 SER A C 15
ATOM 14350 O O . SER A 1 25 ? 4.674 -2.280 8.531 1.00 0.00 25 SER A O 15
ATOM 14358 N N . PHE A 1 26 ? 4.240 -4.381 7.852 1.00 0.00 26 PHE A N 15
ATOM 14359 C CA . PHE A 1 26 ? 2.845 -4.347 8.279 1.00 0.00 26 PHE A CA 15
ATOM 14360 C C . PHE A 1 26 ? 2.560 -5.453 9.292 1.00 0.00 26 PHE A C 15
ATOM 14361 O O . PHE A 1 26 ? 3.395 -6.327 9.523 1.00 0.00 26 PHE A O 15
ATOM 14378 N N . GLU A 1 27 ? 1.375 -5.405 9.892 1.00 0.00 27 GLU A N 15
ATOM 14379 C CA . GLU A 1 27 ? 0.980 -6.402 10.881 1.00 0.00 27 GLU A CA 15
ATOM 14380 C C . GLU A 1 27 ? 1.585 -7.764 10.552 1.00 0.00 27 GLU A C 15
ATOM 14381 O O . GLU A 1 27 ? 2.175 -8.415 11.413 1.00 0.00 27 GLU A O 15
ATOM 14393 N N . GLU A 1 28 ? 1.433 -8.186 9.301 1.00 0.00 28 GLU A N 15
ATOM 14394 C CA . GLU A 1 28 ? 1.964 -9.471 8.860 1.00 0.00 28 GLU A CA 15
ATOM 14395 C C . GLU A 1 28 ? 2.703 -9.327 7.532 1.00 0.00 28 GLU A C 15
ATOM 14396 O O . GLU A 1 28 ? 3.758 -9.929 7.329 1.00 0.00 28 GLU A O 15
ATOM 14408 N N . ARG A 1 29 ? 2.141 -8.527 6.632 1.00 0.00 29 ARG A N 15
ATOM 14409 C CA . ARG A 1 29 ? 2.745 -8.305 5.324 1.00 0.00 29 ARG A CA 15
ATOM 14410 C C . ARG A 1 29 ? 3.833 -7.239 5.401 1.00 0.00 29 ARG A C 15
ATOM 14411 O O . ARG A 1 29 ? 3.973 -6.554 6.414 1.00 0.00 29 ARG A O 15
ATOM 14432 N N . GLN A 1 30 ? 4.602 -7.106 4.325 1.00 0.00 30 GLN A N 15
ATOM 14433 C CA . GLN A 1 30 ? 5.678 -6.124 4.272 1.00 0.00 30 GLN A CA 15
ATOM 14434 C C . GLN A 1 30 ? 5.983 -5.727 2.832 1.00 0.00 30 GLN A C 15
ATOM 14435 O O . GLN A 1 30 ? 5.500 -6.355 1.890 1.00 0.00 30 GLN A O 15
ATOM 14449 N N . TRP A 1 31 ? 6.786 -4.682 2.669 1.00 0.00 31 TRP A N 15
ATOM 14450 C CA . TRP A 1 31 ? 7.155 -4.202 1.342 1.00 0.00 31 TRP A CA 15
ATOM 14451 C C . TRP A 1 31 ? 8.460 -3.414 1.392 1.00 0.00 31 TRP A C 15
ATOM 14452 O O . TRP A 1 31 ? 9.087 -3.299 2.445 1.00 0.00 31 TRP A O 15
ATOM 14473 N N . HIS A 1 32 ? 8.863 -2.872 0.246 1.00 0.00 32 HIS A N 15
ATOM 14474 C CA . HIS A 1 32 ? 10.094 -2.094 0.160 1.00 0.00 32 HIS A CA 15
ATOM 14475 C C . HIS A 1 32 ? 9.787 -0.616 -0.060 1.00 0.00 32 HIS A C 15
ATOM 14476 O O . HIS A 1 32 ? 8.749 -0.264 -0.619 1.00 0.00 32 HIS A O 15
ATOM 14490 N N . ASN A 1 33 ? 10.698 0.245 0.384 1.00 0.00 33 ASN A N 15
ATOM 14491 C CA . ASN A 1 33 ? 10.524 1.685 0.236 1.00 0.00 33 ASN A CA 15
ATOM 14492 C C . ASN A 1 33 ? 10.060 2.035 -1.174 1.00 0.00 33 ASN A C 15
ATOM 14493 O O . ASN A 1 33 ? 9.459 3.086 -1.398 1.00 0.00 33 ASN A O 15
ATOM 14504 N N . ASP A 1 34 ? 10.341 1.147 -2.122 1.00 0.00 34 ASP A N 15
ATOM 14505 C CA . ASP A 1 34 ? 9.951 1.361 -3.510 1.00 0.00 34 ASP A CA 15
ATOM 14506 C C . ASP A 1 34 ? 8.752 0.493 -3.878 1.00 0.00 34 ASP A C 15
ATOM 14507 O O . ASP A 1 34 ? 7.709 0.999 -4.292 1.00 0.00 34 ASP A O 15
ATOM 14516 N N . CYS A 1 35 ? 8.907 -0.818 -3.723 1.00 0.00 35 CYS A N 15
ATOM 14517 C CA . CYS A 1 35 ? 7.839 -1.758 -4.040 1.00 0.00 35 CYS A CA 15
ATOM 14518 C C . CYS A 1 35 ? 6.514 -1.298 -3.438 1.00 0.00 35 CYS A C 15
ATOM 14519 O O . CYS A 1 35 ? 5.459 -1.431 -4.058 1.00 0.00 35 CYS A O 15
ATOM 14526 N N . PHE A 1 36 ? 6.578 -0.757 -2.226 1.00 0.00 36 PHE A N 15
ATOM 14527 C CA . PHE A 1 36 ? 5.384 -0.278 -1.539 1.00 0.00 36 PHE A CA 15
ATOM 14528 C C . PHE A 1 36 ? 4.663 0.777 -2.373 1.00 0.00 36 PHE A C 15
ATOM 14529 O O . PHE A 1 36 ? 5.053 1.944 -2.389 1.00 0.00 36 PHE A O 15
ATOM 14546 N N . ASN A 1 37 ? 3.609 0.358 -3.065 1.00 0.00 37 ASN A N 15
ATOM 14547 C CA . ASN A 1 37 ? 2.834 1.266 -3.903 1.00 0.00 37 ASN A CA 15
ATOM 14548 C C . ASN A 1 37 ? 1.396 0.777 -4.048 1.00 0.00 37 ASN A C 15
ATOM 14549 O O . ASN A 1 37 ? 1.129 -0.424 -4.008 1.00 0.00 37 ASN A O 15
ATOM 14560 N N . CYS A 1 38 ? 0.472 1.718 -4.217 1.00 0.00 38 CYS A N 15
ATOM 14561 C CA . CYS A 1 38 ? -0.939 1.385 -4.369 1.00 0.00 38 CYS A CA 15
ATOM 14562 C C . CYS A 1 38 ? -1.122 0.211 -5.327 1.00 0.00 38 CYS A C 15
ATOM 14563 O O . CYS A 1 38 ? -0.185 -0.194 -6.016 1.00 0.00 38 CYS A O 15
ATOM 14570 N N . LYS A 1 39 ? -2.334 -0.331 -5.365 1.00 0.00 39 LYS A N 15
ATOM 14571 C CA . LYS A 1 39 ? -2.642 -1.458 -6.238 1.00 0.00 39 LYS A CA 15
ATOM 14572 C C . LYS A 1 39 ? -3.502 -1.013 -7.417 1.00 0.00 39 LYS A C 15
ATOM 14573 O O . LYS A 1 39 ? -3.679 -1.754 -8.384 1.00 0.00 39 LYS A O 15
ATOM 14592 N N . LYS A 1 40 ? -4.035 0.201 -7.330 1.00 0.00 40 LYS A N 15
ATOM 14593 C CA . LYS A 1 40 ? -4.875 0.746 -8.389 1.00 0.00 40 LYS A CA 15
ATOM 14594 C C . LYS A 1 40 ? -4.118 1.796 -9.197 1.00 0.00 40 LYS A C 15
ATOM 14595 O O . LYS A 1 40 ? -4.165 1.799 -10.428 1.00 0.00 40 LYS A O 15
ATOM 14614 N N . CYS A 1 41 ? -3.421 2.685 -8.498 1.00 0.00 41 CYS A N 15
ATOM 14615 C CA . CYS A 1 41 ? -2.654 3.740 -9.150 1.00 0.00 41 CYS A CA 15
ATOM 14616 C C . CYS A 1 41 ? -1.157 3.533 -8.937 1.00 0.00 41 CYS A C 15
ATOM 14617 O O . CYS A 1 41 ? -0.336 4.301 -9.439 1.00 0.00 41 CYS A O 15
ATOM 14624 N N . SER A 1 42 ? -0.809 2.491 -8.188 1.00 0.00 42 SER A N 15
ATOM 14625 C CA . SER A 1 42 ? 0.588 2.186 -7.905 1.00 0.00 42 SER A CA 15
ATOM 14626 C C . SER A 1 42 ? 1.353 3.448 -7.519 1.00 0.00 42 SER A C 15
ATOM 14627 O O . SER A 1 42 ? 2.448 3.704 -8.023 1.00 0.00 42 SER A O 15
ATOM 14635 N N . LEU A 1 43 ? 0.769 4.235 -6.623 1.00 0.00 43 LEU A N 15
ATOM 14636 C CA . LEU A 1 43 ? 1.395 5.473 -6.168 1.00 0.00 43 LEU A CA 15
ATOM 14637 C C . LEU A 1 43 ? 2.225 5.233 -4.911 1.00 0.00 43 LEU A C 15
ATOM 14638 O O . LEU A 1 43 ? 1.958 4.307 -4.146 1.00 0.00 43 LEU A O 15
ATOM 14654 N N . SER A 1 44 ? 3.233 6.075 -4.704 1.00 0.00 44 SER A N 15
ATOM 14655 C CA . SER A 1 44 ? 4.104 5.954 -3.541 1.00 0.00 44 SER A CA 15
ATOM 14656 C C . SER A 1 44 ? 3.295 6.007 -2.249 1.00 0.00 44 SER A C 15
ATOM 14657 O O . SER A 1 44 ? 2.654 7.014 -1.944 1.00 0.00 44 SER A O 15
ATOM 14665 N N . LEU A 1 45 ? 3.328 4.916 -1.492 1.00 0.00 45 LEU A N 15
ATOM 14666 C CA . LEU A 1 45 ? 2.598 4.836 -0.231 1.00 0.00 45 LEU A CA 15
ATOM 14667 C C . LEU A 1 45 ? 3.543 4.999 0.955 1.00 0.00 45 LEU A C 15
ATOM 14668 O O . LEU A 1 45 ? 3.123 5.380 2.048 1.00 0.00 45 LEU A O 15
ATOM 14684 N N . VAL A 1 46 ? 4.821 4.710 0.733 1.00 0.00 46 VAL A N 15
ATOM 14685 C CA . VAL A 1 46 ? 5.826 4.828 1.782 1.00 0.00 46 VAL A CA 15
ATOM 14686 C C . VAL A 1 46 ? 5.793 6.211 2.422 1.00 0.00 46 VAL A C 15
ATOM 14687 O O . VAL A 1 46 ? 6.023 7.220 1.756 1.00 0.00 46 VAL A O 15
ATOM 14700 N N . GLY A 1 47 ? 5.505 6.251 3.719 1.00 0.00 47 GLY A N 15
ATOM 14701 C CA . GLY A 1 47 ? 5.448 7.516 4.428 1.00 0.00 47 GLY A CA 15
ATOM 14702 C C . GLY A 1 47 ? 4.100 8.196 4.294 1.00 0.00 47 GLY A C 15
ATOM 14703 O O . GLY A 1 47 ? 3.997 9.416 4.419 1.00 0.00 47 GLY A O 15
ATOM 14707 N N . ARG A 1 48 ? 3.064 7.405 4.036 1.00 0.00 48 ARG A N 15
ATOM 14708 C CA . ARG A 1 48 ? 1.715 7.938 3.882 1.00 0.00 48 ARG A CA 15
ATOM 14709 C C . ARG A 1 48 ? 0.707 7.100 4.662 1.00 0.00 48 ARG A C 15
ATOM 14710 O O . ARG A 1 48 ? 1.075 6.156 5.359 1.00 0.00 48 ARG A O 15
ATOM 14731 N N . GLY A 1 49 ? -0.569 7.453 4.539 1.00 0.00 49 GLY A N 15
ATOM 14732 C CA . GLY A 1 49 ? -1.611 6.724 5.238 1.00 0.00 49 GLY A CA 15
ATOM 14733 C C . GLY A 1 49 ? -2.286 5.691 4.359 1.00 0.00 49 GLY A C 15
ATOM 14734 O O . GLY A 1 49 ? -3.505 5.713 4.185 1.00 0.00 49 GLY A O 15
ATOM 14738 N N . PHE A 1 50 ? -1.493 4.782 3.801 1.00 0.00 50 PHE A N 15
ATOM 14739 C CA . PHE A 1 50 ? -2.020 3.737 2.932 1.00 0.00 50 PHE A CA 15
ATOM 14740 C C . PHE A 1 50 ? -3.056 2.891 3.666 1.00 0.00 50 PHE A C 15
ATOM 14741 O O . PHE A 1 50 ? -3.005 2.748 4.888 1.00 0.00 50 PHE A O 15
ATOM 14758 N N . LEU A 1 51 ? -3.996 2.332 2.912 1.00 0.00 51 LEU A N 15
ATOM 14759 C CA . LEU A 1 51 ? -5.046 1.499 3.490 1.00 0.00 51 LEU A CA 15
ATOM 14760 C C . LEU A 1 51 ? -4.707 0.019 3.348 1.00 0.00 51 LEU A C 15
ATOM 14761 O O . LEU A 1 51 ? -3.635 -0.340 2.860 1.00 0.00 51 LEU A O 15
ATOM 14777 N N . THR A 1 52 ? -5.629 -0.838 3.775 1.00 0.00 52 THR A N 15
ATOM 14778 C CA . THR A 1 52 ? -5.429 -2.279 3.695 1.00 0.00 52 THR A CA 15
ATOM 14779 C C . THR A 1 52 ? -6.655 -2.973 3.110 1.00 0.00 52 THR A C 15
ATOM 14780 O O . THR A 1 52 ? -7.636 -3.214 3.812 1.00 0.00 52 THR A O 15
ATOM 14791 N N . GLU A 1 53 ? -6.590 -3.290 1.820 1.00 0.00 53 GLU A N 15
ATOM 14792 C CA . GLU A 1 53 ? -7.695 -3.956 1.142 1.00 0.00 53 GLU A CA 15
ATOM 14793 C C . GLU A 1 53 ? -7.748 -5.436 1.512 1.00 0.00 53 GLU A C 15
ATOM 14794 O O . GLU A 1 53 ? -6.800 -5.980 2.077 1.00 0.00 53 GLU A O 15
ATOM 14806 N N . ARG A 1 54 ? -8.865 -6.081 1.189 1.00 0.00 54 ARG A N 15
ATOM 14807 C CA . ARG A 1 54 ? -9.043 -7.496 1.488 1.00 0.00 54 ARG A CA 15
ATOM 14808 C C . ARG A 1 54 ? -7.716 -8.243 1.395 1.00 0.00 54 ARG A C 15
ATOM 14809 O O . ARG A 1 54 ? -7.172 -8.691 2.404 1.00 0.00 54 ARG A O 15
ATOM 14830 N N . ASP A 1 55 ? -7.201 -8.374 0.177 1.00 0.00 55 ASP A N 15
ATOM 14831 C CA . ASP A 1 55 ? -5.938 -9.066 -0.049 1.00 0.00 55 ASP A CA 15
ATOM 14832 C C . ASP A 1 55 ? -4.966 -8.183 -0.825 1.00 0.00 55 ASP A C 15
ATOM 14833 O O . ASP A 1 55 ? -4.076 -8.680 -1.516 1.00 0.00 55 ASP A O 15
ATOM 14842 N N . ASP A 1 56 ? -5.143 -6.872 -0.707 1.00 0.00 56 ASP A N 15
ATOM 14843 C CA . ASP A 1 56 ? -4.281 -5.919 -1.398 1.00 0.00 56 ASP A CA 15
ATOM 14844 C C . ASP A 1 56 ? -4.250 -4.582 -0.663 1.00 0.00 56 ASP A C 15
ATOM 14845 O O . ASP A 1 56 ? -5.047 -4.344 0.245 1.00 0.00 56 ASP A O 15
ATOM 14854 N N . ILE A 1 57 ? -3.325 -3.715 -1.061 1.00 0.00 57 ILE A N 15
ATOM 14855 C CA . ILE A 1 57 ? -3.191 -2.403 -0.440 1.00 0.00 57 ILE A CA 15
ATOM 14856 C C . ILE A 1 57 ? -3.590 -1.294 -1.408 1.00 0.00 57 ILE A C 15
ATOM 14857 O O . ILE A 1 57 ? -3.607 -1.492 -2.623 1.00 0.00 57 ILE A O 15
ATOM 14873 N N . LEU A 1 58 ? -3.909 -0.126 -0.861 1.00 0.00 58 LEU A N 15
ATOM 14874 C CA . LEU A 1 58 ? -4.307 1.017 -1.675 1.00 0.00 58 LEU A CA 15
ATOM 14875 C C . LEU A 1 58 ? -3.978 2.329 -0.969 1.00 0.00 58 LEU A C 15
ATOM 14876 O O . LEU A 1 58 ? -3.602 2.338 0.203 1.00 0.00 58 LEU A O 15
ATOM 14892 N N . CYS A 1 59 ? -4.124 3.435 -1.690 1.00 0.00 59 CYS A N 15
ATOM 14893 C CA . CYS A 1 59 ? -3.845 4.753 -1.134 1.00 0.00 59 CYS A CA 15
ATOM 14894 C C . CYS A 1 59 ? -5.137 5.460 -0.735 1.00 0.00 59 CYS A C 15
ATOM 14895 O O . CYS A 1 59 ? -6.223 5.148 -1.226 1.00 0.00 59 CYS A O 15
ATOM 14902 N N . PRO A 1 60 ? -5.020 6.436 0.178 1.00 0.00 60 PRO A N 15
ATOM 14903 C CA . PRO A 1 60 ? -6.168 7.208 0.663 1.00 0.00 60 PRO A CA 15
ATOM 14904 C C . PRO A 1 60 ? -7.048 7.715 -0.474 1.00 0.00 60 PRO A C 15
ATOM 14905 O O . PRO A 1 60 ? -8.272 7.767 -0.349 1.00 0.00 60 PRO A O 15
ATOM 14916 N N . ASP A 1 61 ? -6.418 8.088 -1.583 1.00 0.00 61 ASP A N 15
ATOM 14917 C CA . ASP A 1 61 ? -7.145 8.589 -2.744 1.00 0.00 61 ASP A CA 15
ATOM 14918 C C . ASP A 1 61 ? -8.073 7.518 -3.308 1.00 0.00 61 ASP A C 15
ATOM 14919 O O . ASP A 1 61 ? -9.275 7.739 -3.458 1.00 0.00 61 ASP A O 15
ATOM 14928 N N . CYS A 1 62 ? -7.507 6.357 -3.621 1.00 0.00 62 CYS A N 15
ATOM 14929 C CA . CYS A 1 62 ? -8.282 5.251 -4.170 1.00 0.00 62 CYS A CA 15
ATOM 14930 C C . CYS A 1 62 ? -9.214 4.663 -3.115 1.00 0.00 62 CYS A C 15
ATOM 14931 O O . CYS A 1 62 ? -10.425 4.580 -3.317 1.00 0.00 62 CYS A O 15
ATOM 14938 N N . GLY A 1 63 ? -8.640 4.256 -1.987 1.00 0.00 63 GLY A N 15
ATOM 14939 C CA . GLY A 1 63 ? -9.433 3.680 -0.916 1.00 0.00 63 GLY A CA 15
ATOM 14940 C C . GLY A 1 63 ? -10.589 4.572 -0.508 1.00 0.00 63 GLY A C 15
ATOM 14941 O O . GLY A 1 63 ? -11.661 4.085 -0.147 1.00 0.00 63 GLY A O 15
ATOM 14945 N N . LYS A 1 64 ? -10.372 5.881 -0.562 1.00 0.00 64 LYS A N 15
ATOM 14946 C CA . LYS A 1 64 ? -11.403 6.844 -0.194 1.00 0.00 64 LYS A CA 15
ATOM 14947 C C . LYS A 1 64 ? -12.794 6.292 -0.491 1.00 0.00 64 LYS A C 15
ATOM 14948 O O . LYS A 1 64 ? -13.658 6.258 0.385 1.00 0.00 64 LYS A O 15
ATOM 14967 N N . ASP A 1 65 ? -13.001 5.859 -1.729 1.00 0.00 65 ASP A N 15
ATOM 14968 C CA . ASP A 1 65 ? -14.286 5.306 -2.141 1.00 0.00 65 ASP A CA 15
ATOM 14969 C C . ASP A 1 65 ? -14.806 4.311 -1.107 1.00 0.00 65 ASP A C 15
ATOM 14970 O O . ASP A 1 65 ? -15.959 4.388 -0.682 1.00 0.00 65 ASP A O 15
ATOM 14979 N N . ILE A 1 66 ? -13.947 3.379 -0.707 1.00 0.00 66 ILE A N 15
ATOM 14980 C CA . ILE A 1 66 ? -14.320 2.370 0.276 1.00 0.00 66 ILE A CA 15
ATOM 14981 C C . ILE A 1 66 ? -14.942 3.010 1.513 1.00 0.00 66 ILE A C 15
ATOM 14982 O O . ILE A 1 66 ? -14.274 3.731 2.253 1.00 0.00 66 ILE A O 15
ATOM 14998 N N . SER A 1 67 ? -16.225 2.740 1.730 1.00 0.00 67 SER A N 15
ATOM 14999 C CA . SER A 1 67 ? -16.939 3.292 2.876 1.00 0.00 67 SER A CA 15
ATOM 15000 C C . SER A 1 67 ? -16.980 4.815 2.808 1.00 0.00 67 SER A C 15
ATOM 15001 O O . SER A 1 67 ? -16.818 5.497 3.819 1.00 0.00 67 SER A O 15
ATOM 15009 N N . GLY A 1 68 ? -17.198 5.343 1.607 1.00 0.00 68 GLY A N 15
ATOM 15010 C CA . GLY A 1 68 ? -17.257 6.782 1.429 1.00 0.00 68 GLY A CA 15
ATOM 15011 C C . GLY A 1 68 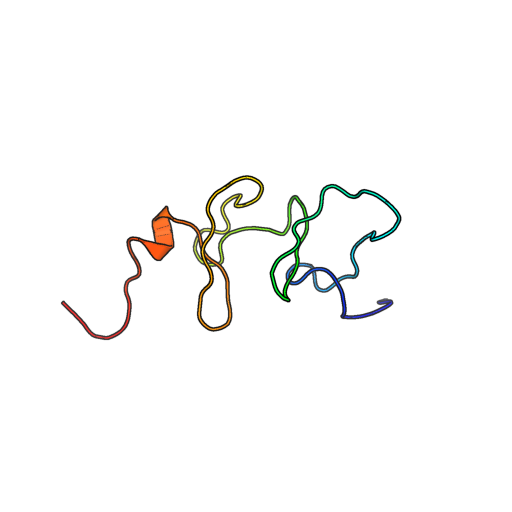? -18.677 7.310 1.436 1.00 0.00 68 GLY A C 15
ATOM 15012 O O . GLY A 1 68 ? -19.464 7.025 2.340 1.00 0.00 68 GLY A O 15
ATOM 15016 N N . PRO A 1 69 ? -19.024 8.101 0.410 1.00 0.00 69 PRO A N 15
ATOM 15017 C CA . PRO A 1 69 ? -20.361 8.688 0.280 1.00 0.00 69 PRO A CA 15
ATOM 15018 C C . PRO A 1 69 ? -21.424 7.643 -0.039 1.00 0.00 69 PRO A C 15
ATOM 15019 O O . PRO A 1 69 ? -21.691 7.350 -1.205 1.00 0.00 69 PRO A O 15
ATOM 15030 N N . SER A 1 70 ? -22.029 7.083 1.004 1.00 0.00 70 SER A N 15
ATOM 15031 C CA . SER A 1 70 ? -23.062 6.068 0.834 1.00 0.00 70 SER A CA 15
ATOM 15032 C C . SER A 1 70 ? -23.926 6.370 -0.386 1.00 0.00 70 SER A C 15
ATOM 15033 O O . SER A 1 70 ? -24.497 7.454 -0.503 1.00 0.00 70 SER A O 15
ATOM 15041 N N . SER A 1 71 ? -24.017 5.403 -1.293 1.00 0.00 71 SER A N 15
ATOM 15042 C CA . SER A 1 71 ? -24.808 5.566 -2.507 1.00 0.00 71 SER A CA 15
ATOM 15043 C C . SER A 1 71 ? -26.013 4.629 -2.501 1.00 0.00 71 SER A C 15
ATOM 15044 O O . SER A 1 71 ? -27.158 5.072 -2.581 1.00 0.00 71 SER A O 15
ATOM 15052 N N . GLY A 1 72 ? -25.745 3.331 -2.404 1.00 0.00 72 GLY A N 15
ATOM 15053 C CA . GLY A 1 72 ? -26.816 2.351 -2.388 1.00 0.00 72 GLY A CA 15
ATOM 15054 C C . GLY A 1 72 ? -26.521 1.156 -3.273 1.00 0.00 72 GLY A C 15
ATOM 15055 O O . GLY A 1 72 ? -27.410 0.332 -3.482 1.00 0.00 72 GLY A O 15
ATOM 15061 N N . GLY A 1 1 ? -0.995 -18.157 -3.571 1.00 0.00 1 GLY A N 16
ATOM 15062 C CA . GLY A 1 1 ? 0.395 -17.790 -3.370 1.00 0.00 1 GLY A CA 16
ATOM 15063 C C . GLY A 1 1 ? 0.868 -18.063 -1.956 1.00 0.00 1 GLY A C 16
ATOM 15064 O O . GLY A 1 1 ? 1.576 -17.249 -1.363 1.00 0.00 1 GLY A O 16
ATOM 15068 N N . SER A 1 2 ? 0.476 -19.211 -1.414 1.00 0.00 2 SER A N 16
ATOM 15069 C CA . SER A 1 2 ? 0.860 -19.587 -0.059 1.00 0.00 2 SER A CA 16
ATOM 15070 C C . SER A 1 2 ? 2.013 -20.586 -0.078 1.00 0.00 2 SER A C 16
ATOM 15071 O O . SER A 1 2 ? 1.805 -21.788 -0.249 1.00 0.00 2 SER A O 16
ATOM 15079 N N . SER A 1 3 ? 3.230 -20.080 0.097 1.00 0.00 3 SER A N 16
ATOM 15080 C CA . SER A 1 3 ? 4.417 -20.926 0.096 1.00 0.00 3 SER A CA 16
ATOM 15081 C C . SER A 1 3 ? 4.901 -21.185 1.519 1.00 0.00 3 SER A C 16
ATOM 15082 O O . SER A 1 3 ? 4.940 -22.327 1.976 1.00 0.00 3 SER A O 16
ATOM 15090 N N . GLY A 1 4 ? 5.269 -20.115 2.217 1.00 0.00 4 GLY A N 16
ATOM 15091 C CA . GLY A 1 4 ? 5.746 -20.247 3.581 1.00 0.00 4 GLY A CA 16
ATOM 15092 C C . GLY A 1 4 ? 6.580 -19.060 4.021 1.00 0.00 4 GLY A C 16
ATOM 15093 O O . GLY A 1 4 ? 6.373 -18.514 5.105 1.00 0.00 4 GLY A O 16
ATOM 15097 N N . SER A 1 5 ? 7.529 -18.661 3.180 1.00 0.00 5 SER A N 16
ATOM 15098 C CA . SER A 1 5 ? 8.401 -17.535 3.490 1.00 0.00 5 SER A CA 16
ATOM 15099 C C . SER A 1 5 ? 8.255 -16.431 2.447 1.00 0.00 5 SER A C 16
ATOM 15100 O O . SER A 1 5 ? 8.920 -16.448 1.411 1.00 0.00 5 SER A O 16
ATOM 15108 N N . SER A 1 6 ? 7.380 -15.471 2.729 1.00 0.00 6 SER A N 16
ATOM 15109 C CA . SER A 1 6 ? 7.142 -14.360 1.815 1.00 0.00 6 SER A CA 16
ATOM 15110 C C . SER A 1 6 ? 7.377 -13.023 2.511 1.00 0.00 6 SER A C 16
ATOM 15111 O O . SER A 1 6 ? 6.528 -12.544 3.261 1.00 0.00 6 SER A O 16
ATOM 15119 N N . GLY A 1 7 ? 8.538 -12.426 2.257 1.00 0.00 7 GLY A N 16
ATOM 15120 C CA . GLY A 1 7 ? 8.865 -11.151 2.867 1.00 0.00 7 GLY A CA 16
ATOM 15121 C C . GLY A 1 7 ? 8.098 -9.999 2.249 1.00 0.00 7 GLY A C 16
ATOM 15122 O O . GLY A 1 7 ? 6.973 -9.703 2.654 1.00 0.00 7 GLY A O 16
ATOM 15126 N N . CYS A 1 8 ? 8.707 -9.345 1.265 1.00 0.00 8 CYS A N 16
ATOM 15127 C CA . CYS A 1 8 ? 8.075 -8.217 0.590 1.00 0.00 8 CYS A CA 16
ATOM 15128 C C . CYS A 1 8 ? 6.950 -8.691 -0.325 1.00 0.00 8 CYS A C 16
ATOM 15129 O O . CYS A 1 8 ? 7.177 -9.467 -1.253 1.00 0.00 8 CYS A O 16
ATOM 15136 N N . ALA A 1 9 ? 5.737 -8.219 -0.056 1.00 0.00 9 ALA A N 16
ATOM 15137 C CA . ALA A 1 9 ? 4.578 -8.592 -0.856 1.00 0.00 9 ALA A CA 16
ATOM 15138 C C . ALA A 1 9 ? 4.493 -7.752 -2.126 1.00 0.00 9 ALA A C 16
ATOM 15139 O O . ALA A 1 9 ? 3.431 -7.236 -2.471 1.00 0.00 9 ALA A O 16
ATOM 15146 N N . GLY A 1 10 ? 5.621 -7.618 -2.817 1.00 0.00 10 GLY A N 16
ATOM 15147 C CA . GLY A 1 10 ? 5.652 -6.839 -4.041 1.00 0.00 10 GLY A CA 16
ATOM 15148 C C . GLY A 1 10 ? 6.553 -7.451 -5.096 1.00 0.00 10 GLY A C 16
ATOM 15149 O O . GLY A 1 10 ? 6.078 -7.933 -6.124 1.00 0.00 10 GLY A O 16
ATOM 15153 N N . CYS A 1 11 ? 7.857 -7.430 -4.842 1.00 0.00 11 CYS A N 16
ATOM 15154 C CA . CYS A 1 11 ? 8.827 -7.985 -5.778 1.00 0.00 11 CYS A CA 16
ATOM 15155 C C . CYS A 1 11 ? 8.983 -9.489 -5.571 1.00 0.00 11 CYS A C 16
ATOM 15156 O O . CYS A 1 11 ? 10.042 -10.058 -5.841 1.00 0.00 11 CYS A O 16
ATOM 15163 N N . THR A 1 12 ? 7.922 -10.129 -5.090 1.00 0.00 12 THR A N 16
ATOM 15164 C CA . THR A 1 12 ? 7.940 -11.565 -4.846 1.00 0.00 12 THR A CA 16
ATOM 15165 C C . THR A 1 12 ? 9.296 -12.016 -4.316 1.00 0.00 12 THR A C 16
ATOM 15166 O O . THR A 1 12 ? 9.838 -13.031 -4.752 1.00 0.00 12 THR A O 16
ATOM 15177 N N . ASN A 1 13 ? 9.840 -11.254 -3.373 1.00 0.00 13 ASN A N 16
ATOM 15178 C CA . ASN A 1 13 ? 11.135 -11.575 -2.783 1.00 0.00 13 ASN A CA 16
ATOM 15179 C C . ASN A 1 13 ? 11.166 -11.202 -1.304 1.00 0.00 13 ASN A C 16
ATOM 15180 O O . ASN A 1 13 ? 10.439 -10.322 -0.845 1.00 0.00 13 ASN A O 16
ATOM 15191 N N . PRO A 1 14 ? 12.030 -11.887 -0.539 1.00 0.00 14 PRO A N 16
ATOM 15192 C CA . PRO A 1 14 ? 12.178 -11.645 0.899 1.00 0.00 14 PRO A CA 16
ATOM 15193 C C . PRO A 1 14 ? 12.831 -10.299 1.196 1.00 0.00 14 PRO A C 16
ATOM 15194 O O . PRO A 1 14 ? 13.275 -9.600 0.284 1.00 0.00 14 PRO A O 16
ATOM 15205 N N . ILE A 1 15 ? 12.887 -9.943 2.475 1.00 0.00 15 ILE A N 16
ATOM 15206 C CA . ILE A 1 15 ? 13.487 -8.682 2.890 1.00 0.00 15 ILE A CA 16
ATOM 15207 C C . ILE A 1 15 ? 14.643 -8.916 3.857 1.00 0.00 15 ILE A C 16
ATOM 15208 O O . ILE A 1 15 ? 15.776 -8.510 3.596 1.00 0.00 15 ILE A O 16
ATOM 15224 N N . SER A 1 16 ? 14.350 -9.573 4.974 1.00 0.00 16 SER A N 16
ATOM 15225 C CA . SER A 1 16 ? 15.364 -9.860 5.981 1.00 0.00 16 SER A CA 16
ATOM 15226 C C . SER A 1 16 ? 16.373 -8.719 6.076 1.00 0.00 16 SER A C 16
ATOM 15227 O O . SER A 1 16 ? 17.579 -8.931 5.963 1.00 0.00 16 SER A O 16
ATOM 15235 N N . GLY A 1 17 ? 15.868 -7.507 6.285 1.00 0.00 17 GLY A N 16
ATOM 15236 C CA . GLY A 1 17 ? 16.737 -6.350 6.392 1.00 0.00 17 GLY A CA 16
ATOM 15237 C C . GLY A 1 17 ? 17.501 -6.317 7.701 1.00 0.00 17 GLY A C 16
ATOM 15238 O O . GLY A 1 17 ? 17.131 -5.592 8.626 1.00 0.00 17 GLY A O 16
ATOM 15242 N N . LEU A 1 18 ? 18.567 -7.104 7.782 1.00 0.00 18 LEU A N 16
ATOM 15243 C CA . LEU A 1 18 ? 19.385 -7.164 8.989 1.00 0.00 18 LEU A CA 16
ATOM 15244 C C . LEU A 1 18 ? 20.117 -5.845 9.216 1.00 0.00 18 LEU A C 16
ATOM 15245 O O . LEU A 1 18 ? 20.047 -5.263 10.298 1.00 0.00 18 LEU A O 16
ATOM 15261 N N . GLY A 1 19 ? 20.818 -5.378 8.187 1.00 0.00 19 GLY A N 16
ATOM 15262 C CA . GLY A 1 19 ? 21.551 -4.130 8.295 1.00 0.00 19 GLY A CA 16
ATOM 15263 C C . GLY A 1 19 ? 20.730 -3.028 8.935 1.00 0.00 19 GLY A C 16
ATOM 15264 O O . GLY A 1 19 ? 21.068 -2.537 10.011 1.00 0.00 19 GLY A O 16
ATOM 15268 N N . GLY A 1 20 ? 19.647 -2.637 8.269 1.00 0.00 20 GLY A N 16
ATOM 15269 C CA . GLY A 1 20 ? 18.793 -1.588 8.794 1.00 0.00 20 GLY A CA 16
ATOM 15270 C C . GLY A 1 20 ? 17.969 -0.916 7.713 1.00 0.00 20 GLY A C 16
ATOM 15271 O O . GLY A 1 20 ? 17.735 0.292 7.761 1.00 0.00 20 GLY A O 16
ATOM 15275 N N . THR A 1 21 ? 17.529 -1.699 6.734 1.00 0.00 21 THR A N 16
ATOM 15276 C CA . THR A 1 21 ? 16.729 -1.173 5.635 1.00 0.00 21 THR A CA 16
ATOM 15277 C C . THR A 1 21 ? 15.430 -0.560 6.144 1.00 0.00 21 THR A C 16
ATOM 15278 O O . THR A 1 21 ? 14.837 -1.046 7.107 1.00 0.00 21 THR A O 16
ATOM 15289 N N . LYS A 1 22 ? 14.991 0.512 5.492 1.00 0.00 22 LYS A N 16
ATOM 15290 C CA . LYS A 1 22 ? 13.760 1.191 5.878 1.00 0.00 22 LYS A CA 16
ATOM 15291 C C . LYS A 1 22 ? 12.545 0.506 5.262 1.00 0.00 22 LYS A C 16
ATOM 15292 O O . LYS A 1 22 ? 11.472 1.101 5.156 1.00 0.00 22 LYS A O 16
ATOM 15311 N N . TYR A 1 23 ? 12.719 -0.747 4.858 1.00 0.00 23 TYR A N 16
ATOM 15312 C CA . TYR A 1 23 ? 11.637 -1.512 4.251 1.00 0.00 23 TYR A CA 16
ATOM 15313 C C . TYR A 1 23 ? 10.337 -1.327 5.029 1.00 0.00 23 TYR A C 16
ATOM 15314 O O . TYR A 1 23 ? 10.352 -1.078 6.235 1.00 0.00 23 TYR A O 16
ATOM 15332 N N . ILE A 1 24 ? 9.214 -1.451 4.329 1.00 0.00 24 ILE A N 16
ATOM 15333 C CA . ILE A 1 24 ? 7.905 -1.299 4.952 1.00 0.00 24 ILE A CA 16
ATOM 15334 C C . ILE A 1 24 ? 7.479 -2.583 5.655 1.00 0.00 24 ILE A C 16
ATOM 15335 O O . ILE A 1 24 ? 7.518 -3.665 5.071 1.00 0.00 24 ILE A O 16
ATOM 15351 N N . SER A 1 25 ? 7.070 -2.455 6.914 1.00 0.00 25 SER A N 16
ATOM 15352 C CA . SER A 1 25 ? 6.638 -3.605 7.698 1.00 0.00 25 SER A CA 16
ATOM 15353 C C . SER A 1 25 ? 5.211 -3.414 8.203 1.00 0.00 25 SER A C 16
ATOM 15354 O O . SER A 1 25 ? 4.894 -2.406 8.836 1.00 0.00 25 SER A O 16
ATOM 15362 N N . PHE A 1 26 ? 4.353 -4.388 7.918 1.00 0.00 26 PHE A N 16
ATOM 15363 C CA . PHE A 1 26 ? 2.959 -4.327 8.341 1.00 0.00 26 PHE A CA 16
ATOM 15364 C C . PHE A 1 26 ? 2.633 -5.464 9.305 1.00 0.00 26 PHE A C 16
ATOM 15365 O O . PHE A 1 26 ? 3.458 -6.346 9.541 1.00 0.00 26 PHE A O 16
ATOM 15382 N N . GLU A 1 27 ? 1.425 -5.436 9.858 1.00 0.00 27 GLU A N 16
ATOM 15383 C CA . GLU A 1 27 ? 0.991 -6.463 10.797 1.00 0.00 27 GLU A CA 16
ATOM 15384 C C . GLU A 1 27 ? 1.598 -7.817 10.441 1.00 0.00 27 GLU A C 16
ATOM 15385 O O . GLU A 1 27 ? 2.191 -8.485 11.287 1.00 0.00 27 GLU A O 16
ATOM 15397 N N . GLU A 1 28 ? 1.444 -8.215 9.182 1.00 0.00 28 GLU A N 16
ATOM 15398 C CA . GLU A 1 28 ? 1.975 -9.490 8.714 1.00 0.00 28 GLU A CA 16
ATOM 15399 C C . GLU A 1 28 ? 2.713 -9.319 7.389 1.00 0.00 28 GLU A C 16
ATOM 15400 O O . GLU A 1 28 ? 3.788 -9.883 7.187 1.00 0.00 28 GLU A O 16
ATOM 15412 N N . ARG A 1 29 ? 2.125 -8.537 6.489 1.00 0.00 29 ARG A N 16
ATOM 15413 C CA . ARG A 1 29 ? 2.724 -8.293 5.182 1.00 0.00 29 ARG A CA 16
ATOM 15414 C C . ARG A 1 29 ? 3.807 -7.222 5.273 1.00 0.00 29 ARG A C 16
ATOM 15415 O O . ARG A 1 29 ? 3.894 -6.495 6.262 1.00 0.00 29 ARG A O 16
ATOM 15436 N N . GLN A 1 30 ? 4.631 -7.131 4.233 1.00 0.00 30 GLN A N 16
ATOM 15437 C CA . GLN A 1 30 ? 5.709 -6.150 4.197 1.00 0.00 30 GLN A CA 16
ATOM 15438 C C . GLN A 1 30 ? 5.985 -5.697 2.767 1.00 0.00 30 GLN A C 16
ATOM 15439 O O . GLN A 1 30 ? 5.396 -6.215 1.817 1.00 0.00 30 GLN A O 16
ATOM 15453 N N . TRP A 1 31 ? 6.883 -4.730 2.621 1.00 0.00 31 TRP A N 16
ATOM 15454 C CA . TRP A 1 31 ? 7.237 -4.208 1.306 1.00 0.00 31 TRP A CA 16
ATOM 15455 C C . TRP A 1 31 ? 8.550 -3.436 1.362 1.00 0.00 31 TRP A C 16
ATOM 15456 O O . TRP A 1 31 ? 9.213 -3.394 2.399 1.00 0.00 31 TRP A O 16
ATOM 15477 N N . HIS A 1 32 ? 8.922 -2.826 0.240 1.00 0.00 32 HIS A N 16
ATOM 15478 C CA . HIS A 1 32 ? 10.157 -2.054 0.163 1.00 0.00 32 HIS A CA 16
ATOM 15479 C C . HIS A 1 32 ? 9.862 -0.584 -0.119 1.00 0.00 32 HIS A C 16
ATOM 15480 O O . HIS A 1 32 ? 8.836 -0.249 -0.708 1.00 0.00 32 HIS A O 16
ATOM 15494 N N . ASN A 1 33 ? 10.770 0.289 0.306 1.00 0.00 33 ASN A N 16
ATOM 15495 C CA . ASN A 1 33 ? 10.607 1.723 0.100 1.00 0.00 33 ASN A CA 16
ATOM 15496 C C . ASN A 1 33 ? 10.174 2.021 -1.332 1.00 0.00 33 ASN A C 16
ATOM 15497 O O . ASN A 1 33 ? 9.618 3.082 -1.615 1.00 0.00 33 ASN A O 16
ATOM 15508 N N . ASP A 1 34 ? 10.434 1.078 -2.231 1.00 0.00 34 ASP A N 16
ATOM 15509 C CA . ASP A 1 34 ? 10.070 1.238 -3.634 1.00 0.00 34 ASP A CA 16
ATOM 15510 C C . ASP A 1 34 ? 8.861 0.377 -3.984 1.00 0.00 34 ASP A C 16
ATOM 15511 O O . ASP A 1 34 ? 7.846 0.879 -4.467 1.00 0.00 34 ASP A O 16
ATOM 15520 N N . CYS A 1 35 ? 8.977 -0.924 -3.737 1.00 0.00 35 CYS A N 16
ATOM 15521 C CA . CYS A 1 35 ? 7.894 -1.857 -4.027 1.00 0.00 35 CYS A CA 16
ATOM 15522 C C . CYS A 1 35 ? 6.580 -1.369 -3.424 1.00 0.00 35 CYS A C 16
ATOM 15523 O O . CYS A 1 35 ? 5.528 -1.442 -4.059 1.00 0.00 35 CYS A O 16
ATOM 15530 N N . PHE A 1 36 ? 6.649 -0.873 -2.193 1.00 0.00 36 PHE A N 16
ATOM 15531 C CA . PHE A 1 36 ? 5.465 -0.374 -1.503 1.00 0.00 36 PHE A CA 16
ATOM 15532 C C . PHE A 1 36 ? 4.775 0.713 -2.323 1.00 0.00 36 PHE A C 16
ATOM 15533 O O . PHE A 1 36 ? 5.291 1.820 -2.463 1.00 0.00 36 PHE A O 16
ATOM 15550 N N . ASN A 1 37 ? 3.605 0.386 -2.861 1.00 0.00 37 ASN A N 16
ATOM 15551 C CA . ASN A 1 37 ? 2.844 1.333 -3.668 1.00 0.00 37 ASN A CA 16
ATOM 15552 C C . ASN A 1 37 ? 1.410 0.850 -3.865 1.00 0.00 37 ASN A C 16
ATOM 15553 O O . ASN A 1 37 ? 1.144 -0.352 -3.882 1.00 0.00 37 ASN A O 16
ATOM 15564 N N . CYS A 1 38 ? 0.488 1.796 -4.014 1.00 0.00 38 CYS A N 16
ATOM 15565 C CA . CYS A 1 38 ? -0.919 1.469 -4.211 1.00 0.00 38 CYS A CA 16
ATOM 15566 C C . CYS A 1 38 ? -1.076 0.297 -5.176 1.00 0.00 38 CYS A C 16
ATOM 15567 O O . CYS A 1 38 ? -0.147 -0.050 -5.905 1.00 0.00 38 CYS A O 16
ATOM 15574 N N . LYS A 1 39 ? -2.258 -0.309 -5.174 1.00 0.00 39 LYS A N 16
ATOM 15575 C CA . LYS A 1 39 ? -2.539 -1.441 -6.049 1.00 0.00 39 LYS A CA 16
ATOM 15576 C C . LYS A 1 39 ? -3.458 -1.028 -7.194 1.00 0.00 39 LYS A C 16
ATOM 15577 O O . LYS A 1 39 ? -3.779 -1.833 -8.068 1.00 0.00 39 LYS A O 16
ATOM 15596 N N . LYS A 1 40 ? -3.878 0.233 -7.184 1.00 0.00 40 LYS A N 16
ATOM 15597 C CA . LYS A 1 40 ? -4.758 0.754 -8.223 1.00 0.00 40 LYS A CA 16
ATOM 15598 C C . LYS A 1 40 ? -4.039 1.798 -9.072 1.00 0.00 40 LYS A C 16
ATOM 15599 O O . LYS A 1 40 ? -4.142 1.794 -10.299 1.00 0.00 40 LYS A O 16
ATOM 15618 N N . CYS A 1 41 ? -3.309 2.690 -8.411 1.00 0.00 41 CYS A N 16
ATOM 15619 C CA . CYS A 1 41 ? -2.571 3.739 -9.104 1.00 0.00 41 CYS A CA 16
ATOM 15620 C C . CYS A 1 41 ? -1.067 3.569 -8.905 1.00 0.00 41 CYS A C 16
ATOM 15621 O O . CYS A 1 41 ? -0.270 4.349 -9.425 1.00 0.00 41 CYS A O 16
ATOM 15628 N N . SER A 1 42 ? -0.688 2.544 -8.148 1.00 0.00 42 SER A N 16
ATOM 15629 C CA . SER A 1 42 ? 0.719 2.274 -7.877 1.00 0.00 42 SER A CA 16
ATOM 15630 C C . SER A 1 42 ? 1.455 3.555 -7.497 1.00 0.00 42 SER A C 16
ATOM 15631 O O . SER A 1 42 ? 2.481 3.894 -8.087 1.00 0.00 42 SER A O 16
ATOM 15639 N N . LEU A 1 43 ? 0.923 4.263 -6.506 1.00 0.00 43 LEU A N 16
ATOM 15640 C CA . LEU A 1 43 ? 1.529 5.508 -6.046 1.00 0.00 43 LEU A CA 16
ATOM 15641 C C . LEU A 1 43 ? 2.420 5.264 -4.832 1.00 0.00 43 LEU A C 16
ATOM 15642 O O . LEU A 1 43 ? 2.231 4.295 -4.096 1.00 0.00 43 LEU A O 16
ATOM 15658 N N . SER A 1 44 ? 3.390 6.149 -4.628 1.00 0.00 44 SER A N 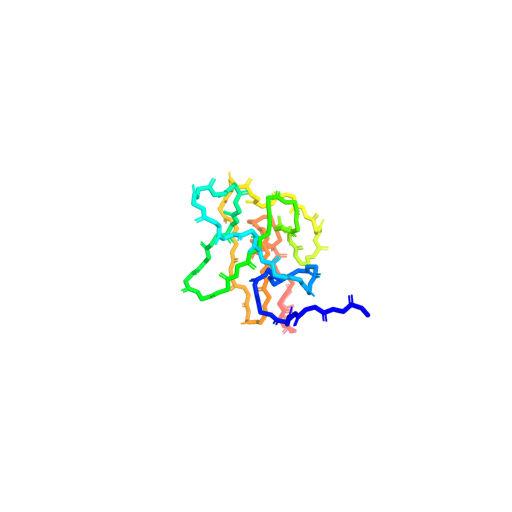16
ATOM 15659 C CA . SER A 1 44 ? 4.311 6.029 -3.505 1.00 0.00 44 SER A CA 16
ATOM 15660 C C . SER A 1 44 ? 3.576 6.197 -2.178 1.00 0.00 44 SER A C 16
ATOM 15661 O O . SER A 1 44 ? 3.064 7.274 -1.871 1.00 0.00 44 SER A O 16
ATOM 15669 N N . LEU A 1 45 ? 3.526 5.124 -1.397 1.00 0.00 45 LEU A N 16
ATOM 15670 C CA . LEU A 1 45 ? 2.853 5.150 -0.103 1.00 0.00 45 LEU A CA 16
ATOM 15671 C C . LEU A 1 45 ? 3.867 5.166 1.037 1.00 0.00 45 LEU A C 16
ATOM 15672 O O . LEU A 1 45 ? 3.558 5.594 2.150 1.00 0.00 45 LEU A O 16
ATOM 15688 N N . VAL A 1 46 ? 5.078 4.700 0.752 1.00 0.00 46 VAL A N 16
ATOM 15689 C CA . VAL A 1 46 ? 6.138 4.664 1.753 1.00 0.00 46 VAL A CA 16
ATOM 15690 C C . VAL A 1 46 ? 6.259 6.001 2.474 1.00 0.00 46 VAL A C 16
ATOM 15691 O O . VAL A 1 46 ? 7.053 6.858 2.086 1.00 0.00 46 VAL A O 16
ATOM 15704 N N . GLY A 1 47 ? 5.466 6.174 3.527 1.00 0.00 47 GLY A N 16
ATOM 15705 C CA . GLY A 1 47 ? 5.499 7.410 4.286 1.00 0.00 47 GLY A CA 16
ATOM 15706 C C . GLY A 1 47 ? 4.172 8.142 4.262 1.00 0.00 47 GLY A C 16
ATOM 15707 O O . GLY A 1 47 ? 4.119 9.352 4.481 1.00 0.00 47 GLY A O 16
ATOM 15711 N N . ARG A 1 48 ? 3.098 7.406 3.995 1.00 0.00 48 ARG A N 16
ATOM 15712 C CA . ARG A 1 48 ? 1.764 7.994 3.940 1.00 0.00 48 ARG A CA 16
ATOM 15713 C C . ARG A 1 48 ? 0.755 7.122 4.682 1.00 0.00 48 ARG A C 16
ATOM 15714 O O . ARG A 1 48 ? 1.114 6.101 5.267 1.00 0.00 48 ARG A O 16
ATOM 15735 N N . GLY A 1 49 ? -0.509 7.533 4.653 1.00 0.00 49 GLY A N 16
ATOM 15736 C CA . GLY A 1 49 ? -1.550 6.779 5.326 1.00 0.00 49 GLY A CA 16
ATOM 15737 C C . GLY A 1 49 ? -2.261 5.815 4.397 1.00 0.00 49 GLY A C 16
ATOM 15738 O O . GLY A 1 49 ? -3.449 5.973 4.117 1.00 0.00 49 GLY A O 16
ATOM 15742 N N . PHE A 1 50 ? -1.532 4.813 3.915 1.00 0.00 50 PHE A N 16
ATOM 15743 C CA . PHE A 1 50 ? -2.099 3.821 3.010 1.00 0.00 50 PHE A CA 16
ATOM 15744 C C . PHE A 1 50 ? -3.142 2.966 3.724 1.00 0.00 50 PHE A C 16
ATOM 15745 O O . PHE A 1 50 ? -3.147 2.870 4.952 1.00 0.00 50 PHE A O 16
ATOM 15762 N N . LEU A 1 51 ? -4.024 2.348 2.947 1.00 0.00 51 LEU A N 16
ATOM 15763 C CA . LEU A 1 51 ? -5.073 1.501 3.504 1.00 0.00 51 LEU A CA 16
ATOM 15764 C C . LEU A 1 51 ? -4.725 0.025 3.341 1.00 0.00 51 LEU A C 16
ATOM 15765 O O . LEU A 1 51 ? -3.664 -0.321 2.820 1.00 0.00 51 LEU A O 16
ATOM 15781 N N . THR A 1 52 ? -5.626 -0.844 3.790 1.00 0.00 52 THR A N 16
ATOM 15782 C CA . THR A 1 52 ? -5.414 -2.283 3.694 1.00 0.00 52 THR A CA 16
ATOM 15783 C C . THR A 1 52 ? -6.628 -2.978 3.088 1.00 0.00 52 THR A C 16
ATOM 15784 O O . THR A 1 52 ? -7.620 -3.224 3.774 1.00 0.00 52 THR A O 16
ATOM 15795 N N . GLU A 1 53 ? -6.543 -3.291 1.799 1.00 0.00 53 GLU A N 16
ATOM 15796 C CA . GLU A 1 53 ? -7.636 -3.958 1.102 1.00 0.00 53 GLU A CA 16
ATOM 15797 C C . GLU A 1 53 ? -7.681 -5.443 1.453 1.00 0.00 53 GLU A C 16
ATOM 15798 O O . GLU A 1 53 ? -6.748 -5.977 2.054 1.00 0.00 53 GLU A O 16
ATOM 15810 N N . ARG A 1 54 ? -8.770 -6.102 1.074 1.00 0.00 54 ARG A N 16
ATOM 15811 C CA . ARG A 1 54 ? -8.938 -7.524 1.350 1.00 0.00 54 ARG A CA 16
ATOM 15812 C C . ARG A 1 54 ? -7.595 -8.248 1.307 1.00 0.00 54 ARG A C 16
ATOM 15813 O O . ARG A 1 54 ? -7.094 -8.709 2.333 1.00 0.00 54 ARG A O 16
ATOM 15834 N N . ASP A 1 55 ? -7.018 -8.343 0.114 1.00 0.00 55 ASP A N 16
ATOM 15835 C CA . ASP A 1 55 ? -5.734 -9.010 -0.063 1.00 0.00 55 ASP A CA 16
ATOM 15836 C C . ASP A 1 55 ? -4.755 -8.114 -0.816 1.00 0.00 55 ASP A C 16
ATOM 15837 O O . ASP A 1 55 ? -3.833 -8.599 -1.472 1.00 0.00 55 ASP A O 16
ATOM 15846 N N . ASP A 1 56 ? -4.963 -6.806 -0.717 1.00 0.00 56 ASP A N 16
ATOM 15847 C CA . ASP A 1 56 ? -4.100 -5.842 -1.389 1.00 0.00 56 ASP A CA 16
ATOM 15848 C C . ASP A 1 56 ? -4.127 -4.496 -0.671 1.00 0.00 56 ASP A C 16
ATOM 15849 O O . ASP A 1 56 ? -5.004 -4.239 0.153 1.00 0.00 56 ASP A O 16
ATOM 15858 N N . ILE A 1 57 ? -3.160 -3.642 -0.990 1.00 0.00 57 ILE A N 16
ATOM 15859 C CA . ILE A 1 57 ? -3.073 -2.323 -0.375 1.00 0.00 57 ILE A CA 16
ATOM 15860 C C . ILE A 1 57 ? -3.503 -1.233 -1.351 1.00 0.00 57 ILE A C 16
ATOM 15861 O O . ILE A 1 57 ? -3.513 -1.440 -2.565 1.00 0.00 57 ILE A O 16
ATOM 15877 N N . LEU A 1 58 ? -3.855 -0.070 -0.813 1.00 0.00 58 LEU A N 16
ATOM 15878 C CA . LEU A 1 58 ? -4.284 1.055 -1.636 1.00 0.00 58 LEU A CA 16
ATOM 15879 C C . LEU A 1 58 ? -3.978 2.381 -0.947 1.00 0.00 58 LEU A C 16
ATOM 15880 O O . LEU A 1 58 ? -3.573 2.410 0.215 1.00 0.00 58 LEU A O 16
ATOM 15896 N N . CYS A 1 59 ? -4.177 3.478 -1.671 1.00 0.00 59 CYS A N 16
ATOM 15897 C CA . CYS A 1 59 ? -3.925 4.808 -1.130 1.00 0.00 59 CYS A CA 16
ATOM 15898 C C . CYS A 1 59 ? -5.235 5.524 -0.815 1.00 0.00 59 CYS A C 16
ATOM 15899 O O . CYS A 1 59 ? -6.291 5.210 -1.365 1.00 0.00 59 CYS A O 16
ATOM 15906 N N . PRO A 1 60 ? -5.166 6.512 0.090 1.00 0.00 60 PRO A N 16
ATOM 15907 C CA . PRO A 1 60 ? -6.337 7.294 0.498 1.00 0.00 60 PRO A CA 16
ATOM 15908 C C . PRO A 1 60 ? -7.147 7.790 -0.695 1.00 0.00 60 PRO A C 16
ATOM 15909 O O . PRO A 1 60 ? -8.377 7.799 -0.661 1.00 0.00 60 PRO A O 16
ATOM 15920 N N . ASP A 1 61 ? -6.449 8.201 -1.748 1.00 0.00 61 ASP A N 16
ATOM 15921 C CA . ASP A 1 61 ? -7.104 8.697 -2.953 1.00 0.00 61 ASP A CA 16
ATOM 15922 C C . ASP A 1 61 ? -7.970 7.613 -3.586 1.00 0.00 61 ASP A C 16
ATOM 15923 O O . ASP A 1 61 ? -9.047 7.893 -4.113 1.00 0.00 61 ASP A O 16
ATOM 15932 N N . CYS A 1 62 ? -7.492 6.374 -3.532 1.00 0.00 62 CYS A N 16
ATOM 15933 C CA . CYS A 1 62 ? -8.221 5.247 -4.101 1.00 0.00 62 CYS A CA 16
ATOM 15934 C C . CYS A 1 62 ? -9.221 4.683 -3.096 1.00 0.00 62 CYS A C 16
ATOM 15935 O O . CYS A 1 62 ? -10.421 4.627 -3.363 1.00 0.00 62 CYS A O 16
ATOM 15942 N N . GLY A 1 63 ? -8.717 4.265 -1.939 1.00 0.00 63 GLY A N 16
ATOM 15943 C CA . GLY A 1 63 ? -9.579 3.710 -0.912 1.00 0.00 63 GLY A CA 16
ATOM 15944 C C . GLY A 1 63 ? -10.781 4.587 -0.628 1.00 0.00 63 GLY A C 16
ATOM 15945 O O . GLY A 1 63 ? -11.918 4.114 -0.621 1.00 0.00 63 GLY A O 16
ATOM 15949 N N . LYS A 1 64 ? -10.533 5.871 -0.391 1.00 0.00 64 LYS A N 16
ATOM 15950 C CA . LYS A 1 64 ? -11.603 6.818 -0.104 1.00 0.00 64 LYS A CA 16
ATOM 15951 C C . LYS A 1 64 ? -12.846 6.501 -0.930 1.00 0.00 64 LYS A C 16
ATOM 15952 O O . LYS A 1 64 ? -13.973 6.662 -0.460 1.00 0.00 64 LYS A O 16
ATOM 15971 N N . ASP A 1 65 ? -12.633 6.047 -2.160 1.00 0.00 65 ASP A N 16
ATOM 15972 C CA . ASP A 1 65 ? -13.736 5.705 -3.050 1.00 0.00 65 ASP A CA 16
ATOM 15973 C C . ASP A 1 65 ? -14.612 4.617 -2.436 1.00 0.00 65 ASP A C 16
ATOM 15974 O O . ASP A 1 65 ? -15.839 4.726 -2.427 1.00 0.00 65 ASP A O 16
ATOM 15983 N N . ILE A 1 66 ? -13.974 3.569 -1.926 1.00 0.00 66 ILE A N 16
ATOM 15984 C CA . ILE A 1 66 ? -14.695 2.462 -1.310 1.00 0.00 66 ILE A CA 16
ATOM 15985 C C . ILE A 1 66 ? -15.702 2.966 -0.281 1.00 0.00 66 ILE A C 16
ATOM 15986 O O . ILE A 1 66 ? -15.325 3.530 0.746 1.00 0.00 66 ILE A O 16
ATOM 16002 N N . SER A 1 67 ? -16.984 2.757 -0.564 1.00 0.00 67 SER A N 16
ATOM 16003 C CA . SER A 1 67 ? -18.046 3.192 0.336 1.00 0.00 67 SER A CA 16
ATOM 16004 C C . SER A 1 67 ? -18.339 2.125 1.386 1.00 0.00 67 SER A C 16
ATOM 16005 O O . SER A 1 67 ? -18.358 2.405 2.584 1.00 0.00 67 SER A O 16
ATOM 16013 N N . GLY A 1 68 ? -18.566 0.898 0.926 1.00 0.00 68 GLY A N 16
ATOM 16014 C CA . GLY A 1 68 ? -18.856 -0.194 1.838 1.00 0.00 68 GLY A CA 16
ATOM 16015 C C . GLY A 1 68 ? -20.215 -0.815 1.585 1.00 0.00 68 GLY A C 16
ATOM 16016 O O . GLY A 1 68 ? -21.128 -0.173 1.066 1.00 0.00 68 GLY A O 16
ATOM 16020 N N . PRO A 1 69 ? -20.362 -2.096 1.954 1.00 0.00 69 PRO A N 16
ATOM 16021 C CA . PRO A 1 69 ? -21.616 -2.833 1.773 1.00 0.00 69 PRO A CA 16
ATOM 16022 C C . PRO A 1 69 ? -22.719 -2.337 2.701 1.00 0.00 69 PRO A C 16
ATOM 16023 O O . PRO A 1 69 ? -23.905 -2.493 2.410 1.00 0.00 69 PRO A O 16
ATOM 16034 N N . SER A 1 70 ? -22.322 -1.738 3.819 1.00 0.00 70 SER A N 16
ATOM 16035 C CA . SER A 1 70 ? -23.278 -1.221 4.791 1.00 0.00 70 SER A CA 16
ATOM 16036 C C . SER A 1 70 ? -24.076 -0.061 4.205 1.00 0.00 70 SER A C 16
ATOM 16037 O O . SER A 1 70 ? -23.506 0.900 3.687 1.00 0.00 70 SER A O 16
ATOM 16045 N N . SER A 1 71 ? -25.398 -0.157 4.290 1.00 0.00 71 SER A N 16
ATOM 16046 C CA . SER A 1 71 ? -26.276 0.882 3.765 1.00 0.00 71 SER A CA 16
ATOM 16047 C C . SER A 1 71 ? -25.710 2.269 4.054 1.00 0.00 71 SER A C 16
ATOM 16048 O O . SER A 1 71 ? -25.677 3.133 3.179 1.00 0.00 71 SER A O 16
ATOM 16056 N N . GLY A 1 72 ? -25.265 2.473 5.290 1.00 0.00 72 GLY A N 16
ATOM 16057 C CA . GLY A 1 72 ? -24.706 3.756 5.675 1.00 0.00 72 GLY A CA 16
ATOM 16058 C C . GLY A 1 72 ? -25.760 4.841 5.774 1.00 0.00 72 GLY A C 16
ATOM 16059 O O . GLY A 1 72 ? -25.593 5.767 6.567 1.00 0.00 72 GLY A O 16
ATOM 16065 N N . GLY A 1 1 ? 15.332 -21.869 -1.496 1.00 0.00 1 GLY A N 17
ATOM 16066 C CA . GLY A 1 1 ? 14.021 -22.421 -1.211 1.00 0.00 1 GLY A CA 17
ATOM 16067 C C . GLY A 1 1 ? 13.210 -21.540 -0.281 1.00 0.00 1 GLY A C 17
ATOM 16068 O O . GLY A 1 1 ? 13.610 -21.295 0.858 1.00 0.00 1 GLY A O 17
ATOM 16072 N N . SER A 1 2 ? 12.070 -21.061 -0.766 1.00 0.00 2 SER A N 17
ATOM 16073 C CA . SER A 1 2 ? 11.204 -20.197 0.028 1.00 0.00 2 SER A CA 17
ATOM 16074 C C . SER A 1 2 ? 9.760 -20.688 -0.016 1.00 0.00 2 SER A C 17
ATOM 16075 O O . SER A 1 2 ? 9.313 -21.249 -1.016 1.00 0.00 2 SER A O 17
ATOM 16083 N N . SER A 1 3 ? 9.034 -20.470 1.076 1.00 0.00 3 SER A N 17
ATOM 16084 C CA . SER A 1 3 ? 7.641 -20.893 1.165 1.00 0.00 3 SER A CA 17
ATOM 16085 C C . SER A 1 3 ? 6.966 -20.283 2.390 1.00 0.00 3 SER A C 17
ATOM 16086 O O . SER A 1 3 ? 7.348 -20.559 3.526 1.00 0.00 3 SER A O 17
ATOM 16094 N N . GLY A 1 4 ? 5.957 -19.450 2.149 1.00 0.00 4 GLY A N 17
ATOM 16095 C CA . GLY A 1 4 ? 5.244 -18.813 3.240 1.00 0.00 4 GLY A CA 17
ATOM 16096 C C . GLY A 1 4 ? 5.135 -17.312 3.063 1.00 0.00 4 GLY A C 17
ATOM 16097 O O . GLY A 1 4 ? 5.569 -16.766 2.049 1.00 0.00 4 GLY A O 17
ATOM 16101 N N . SER A 1 5 ? 4.552 -16.642 4.053 1.00 0.00 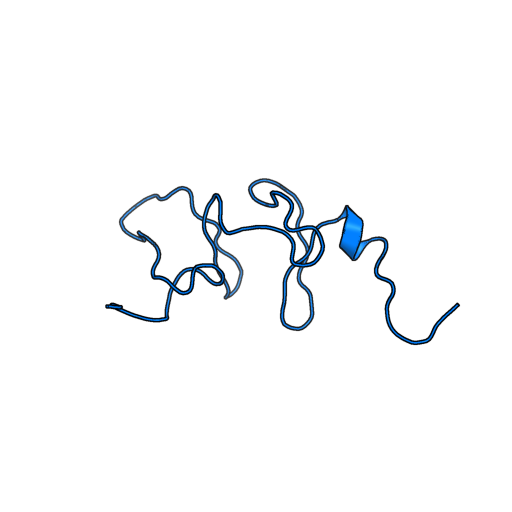5 SER A N 17
ATOM 16102 C CA . SER A 1 5 ? 4.383 -15.194 4.000 1.00 0.00 5 SER A CA 17
ATOM 16103 C C . SER A 1 5 ? 5.488 -14.489 4.779 1.00 0.00 5 SER A C 17
ATOM 16104 O O . SER A 1 5 ? 5.392 -14.313 5.994 1.00 0.00 5 SER A O 17
ATOM 16112 N N . SER A 1 6 ? 6.539 -14.087 4.071 1.00 0.00 6 SER A N 17
ATOM 16113 C CA . SER A 1 6 ? 7.666 -13.404 4.696 1.00 0.00 6 SER A CA 17
ATOM 16114 C C . SER A 1 6 ? 8.496 -12.661 3.653 1.00 0.00 6 SER A C 17
ATOM 16115 O O . SER A 1 6 ? 8.729 -13.164 2.555 1.00 0.00 6 SER A O 17
ATOM 16123 N N . GLY A 1 7 ? 8.941 -11.459 4.007 1.00 0.00 7 GLY A N 17
ATOM 16124 C CA . GLY A 1 7 ? 9.741 -10.665 3.093 1.00 0.00 7 GLY A CA 17
ATOM 16125 C C . GLY A 1 7 ? 8.953 -9.531 2.468 1.00 0.00 7 GLY A C 17
ATOM 16126 O O . GLY A 1 7 ? 7.959 -9.072 3.031 1.00 0.00 7 GLY A O 17
ATOM 16130 N N . CYS A 1 8 ? 9.398 -9.077 1.301 1.00 0.00 8 CYS A N 17
ATOM 16131 C CA . CYS A 1 8 ? 8.729 -7.988 0.599 1.00 0.00 8 CYS A CA 17
ATOM 16132 C C . CYS A 1 8 ? 7.610 -8.520 -0.292 1.00 0.00 8 CYS A C 17
ATOM 16133 O O . CYS A 1 8 ? 7.853 -9.306 -1.207 1.00 0.00 8 CYS A O 17
ATOM 16140 N N . ALA A 1 9 ? 6.385 -8.087 -0.016 1.00 0.00 9 ALA A N 17
ATOM 16141 C CA . ALA A 1 9 ? 5.229 -8.518 -0.793 1.00 0.00 9 ALA A CA 17
ATOM 16142 C C . ALA A 1 9 ? 5.112 -7.723 -2.089 1.00 0.00 9 ALA A C 17
ATOM 16143 O O . ALA A 1 9 ? 4.037 -7.235 -2.434 1.00 0.00 9 ALA A O 17
ATOM 16150 N N . GLY A 1 10 ? 6.226 -7.596 -2.803 1.00 0.00 10 GLY A N 17
ATOM 16151 C CA . GLY A 1 10 ? 6.226 -6.859 -4.053 1.00 0.00 10 GLY A CA 17
ATOM 16152 C C . GLY A 1 10 ? 7.148 -7.472 -5.088 1.00 0.00 10 GLY A C 17
ATOM 16153 O O . GLY A 1 10 ? 6.692 -7.982 -6.112 1.00 0.00 10 GLY A O 17
ATOM 16157 N N . CYS A 1 11 ? 8.449 -7.422 -4.823 1.00 0.00 11 CYS A N 17
ATOM 16158 C CA . CYS A 1 11 ? 9.439 -7.975 -5.740 1.00 0.00 11 CYS A CA 17
ATOM 16159 C C . CYS A 1 11 ? 9.744 -9.430 -5.398 1.00 0.00 11 CYS A C 17
ATOM 16160 O O . CYS A 1 11 ? 10.835 -9.930 -5.675 1.00 0.00 11 CYS A O 17
ATOM 16167 N N . THR A 1 12 ? 8.773 -10.107 -4.793 1.00 0.00 12 THR A N 17
ATOM 16168 C CA . THR A 1 12 ? 8.937 -11.504 -4.412 1.00 0.00 12 THR A CA 17
ATOM 16169 C C . THR A 1 12 ? 10.362 -11.784 -3.950 1.00 0.00 12 THR A C 17
ATOM 16170 O O . THR A 1 12 ? 11.011 -12.710 -4.434 1.00 0.00 12 THR A O 17
ATOM 16181 N N . ASN A 1 13 ? 10.843 -10.978 -3.009 1.00 0.00 13 ASN A N 17
ATOM 16182 C CA . ASN A 1 13 ? 12.192 -11.139 -2.480 1.00 0.00 13 ASN A CA 17
ATOM 16183 C C . ASN A 1 13 ? 12.227 -10.857 -0.981 1.00 0.00 13 ASN A C 17
ATOM 16184 O O . ASN A 1 13 ? 11.432 -10.081 -0.452 1.00 0.00 13 ASN A O 17
ATOM 16195 N N . PRO A 1 14 ? 13.171 -11.501 -0.280 1.00 0.00 14 PRO A N 17
ATOM 16196 C CA . PRO A 1 14 ? 13.334 -11.335 1.168 1.00 0.00 14 PRO A CA 17
ATOM 16197 C C . PRO A 1 14 ? 13.864 -9.954 1.537 1.00 0.00 14 PRO A C 17
ATOM 16198 O O . PRO A 1 14 ? 14.536 -9.303 0.736 1.00 0.00 14 PRO A O 17
ATOM 16209 N N . ILE A 1 15 ? 13.557 -9.513 2.752 1.00 0.00 15 ILE A N 17
ATOM 16210 C CA . ILE A 1 15 ? 14.005 -8.209 3.226 1.00 0.00 15 ILE A CA 17
ATOM 16211 C C . ILE A 1 15 ? 15.090 -8.353 4.287 1.00 0.00 15 ILE A C 17
ATOM 16212 O O . ILE A 1 15 ? 16.195 -7.831 4.135 1.00 0.00 15 ILE A O 17
ATOM 16228 N N . SER A 1 16 ? 14.769 -9.066 5.362 1.00 0.00 16 SER A N 17
ATOM 16229 C CA . SER A 1 16 ? 15.717 -9.277 6.450 1.00 0.00 16 SER A CA 17
ATOM 16230 C C . SER A 1 16 ? 16.369 -7.962 6.866 1.00 0.00 16 SER A C 17
ATOM 16231 O O . SER A 1 16 ? 17.576 -7.901 7.095 1.00 0.00 16 SER A O 17
ATOM 16239 N N . GLY A 1 17 ? 15.560 -6.911 6.961 1.00 0.00 17 GLY A N 17
ATOM 16240 C CA . GLY A 1 17 ? 16.075 -5.611 7.349 1.00 0.00 17 GLY A CA 17
ATOM 16241 C C . GLY A 1 17 ? 15.999 -5.380 8.845 1.00 0.00 17 GLY A C 17
ATOM 16242 O O . GLY A 1 17 ? 15.639 -4.292 9.295 1.00 0.00 17 GLY A O 17
ATOM 16246 N N . LEU A 1 18 ? 16.337 -6.406 9.618 1.00 0.00 18 LEU A N 17
ATOM 16247 C CA . LEU A 1 18 ? 16.304 -6.310 11.074 1.00 0.00 18 LEU A CA 17
ATOM 16248 C C . LEU A 1 18 ? 16.791 -4.942 11.541 1.00 0.00 18 LEU A C 17
ATOM 16249 O O . LEU A 1 18 ? 17.957 -4.593 11.363 1.00 0.00 18 LEU A O 17
ATOM 16265 N N . GLY A 1 19 ? 15.889 -4.172 12.142 1.00 0.00 19 GLY A N 17
ATOM 16266 C CA . GLY A 1 19 ? 16.246 -2.852 12.627 1.00 0.00 19 GLY A CA 17
ATOM 16267 C C . GLY A 1 19 ? 17.270 -2.167 11.744 1.00 0.00 19 GLY A C 17
ATOM 16268 O O . GLY A 1 19 ? 18.301 -1.698 12.226 1.00 0.00 19 GLY A O 17
ATOM 16272 N N . GLY A 1 20 ? 16.988 -2.110 10.446 1.00 0.00 20 GLY A N 17
ATOM 16273 C CA . GLY A 1 20 ? 17.903 -1.478 9.515 1.00 0.00 20 GLY A CA 17
ATOM 16274 C C . GLY A 1 20 ? 17.183 -0.779 8.379 1.00 0.00 20 GLY A C 17
ATOM 16275 O O . GLY A 1 20 ? 16.567 0.269 8.575 1.00 0.00 20 GLY A O 17
ATOM 16279 N N . THR A 1 21 ? 17.262 -1.359 7.185 1.00 0.00 21 THR A N 17
ATOM 16280 C CA . THR A 1 21 ? 16.615 -0.784 6.012 1.00 0.00 21 THR A CA 17
ATOM 16281 C C . THR A 1 21 ? 15.290 -0.126 6.381 1.00 0.00 21 THR A C 17
ATOM 16282 O O . THR A 1 21 ? 14.625 -0.538 7.331 1.00 0.00 21 THR A O 17
ATOM 16293 N N . LYS A 1 22 ? 14.912 0.898 5.624 1.00 0.00 22 LYS A N 17
ATOM 16294 C CA . LYS A 1 22 ? 13.665 1.612 5.870 1.00 0.00 22 LYS A CA 17
ATOM 16295 C C . LYS A 1 22 ? 12.491 0.902 5.203 1.00 0.00 22 LYS A C 17
ATOM 16296 O O . LYS A 1 22 ? 11.480 1.525 4.877 1.00 0.00 22 LYS A O 17
ATOM 16315 N N . TYR A 1 23 ? 12.631 -0.404 5.004 1.00 0.00 23 TYR A N 17
ATOM 16316 C CA . TYR A 1 23 ? 11.582 -1.198 4.375 1.00 0.00 23 TYR A CA 17
ATOM 16317 C C . TYR A 1 23 ? 10.247 -0.997 5.085 1.00 0.00 23 TYR A C 17
ATOM 16318 O O . TYR A 1 23 ? 10.205 -0.621 6.257 1.00 0.00 23 TYR A O 17
ATOM 16336 N N . ILE A 1 24 ? 9.158 -1.251 4.367 1.00 0.00 24 ILE A N 17
ATOM 16337 C CA . ILE A 1 24 ? 7.821 -1.100 4.927 1.00 0.00 24 ILE A CA 17
ATOM 16338 C C . ILE A 1 24 ? 7.373 -2.375 5.632 1.00 0.00 24 ILE A C 17
ATOM 16339 O O . ILE A 1 24 ? 7.428 -3.464 5.061 1.00 0.00 24 ILE A O 17
ATOM 16355 N N . SER A 1 25 ? 6.927 -2.232 6.876 1.00 0.00 25 SER A N 17
ATOM 16356 C CA . SER A 1 25 ? 6.471 -3.373 7.661 1.00 0.00 25 SER A CA 17
ATOM 16357 C C . SER A 1 25 ? 5.038 -3.164 8.140 1.00 0.00 25 SER A C 17
ATOM 16358 O O . SER A 1 25 ? 4.726 -2.161 8.783 1.00 0.00 25 SER A O 17
ATOM 16366 N N . PHE A 1 26 ? 4.169 -4.118 7.823 1.00 0.00 26 PHE A N 17
ATOM 16367 C CA . PHE A 1 26 ? 2.768 -4.040 8.220 1.00 0.00 26 PHE A CA 17
ATOM 16368 C C . PHE A 1 26 ? 2.410 -5.173 9.177 1.00 0.00 26 PHE A C 17
ATOM 16369 O O . PHE A 1 26 ? 3.223 -6.058 9.439 1.00 0.00 26 PHE A O 17
ATOM 16386 N N . GLU A 1 27 ? 1.186 -5.137 9.695 1.00 0.00 27 GLU A N 17
ATOM 16387 C CA . GLU A 1 27 ? 0.721 -6.160 10.625 1.00 0.00 27 GLU A CA 17
ATOM 16388 C C . GLU A 1 27 ? 1.310 -7.523 10.273 1.00 0.00 27 GLU A C 17
ATOM 16389 O O . GLU A 1 27 ? 1.911 -8.186 11.117 1.00 0.00 27 GLU A O 17
ATOM 16401 N N . GLU A 1 28 ? 1.131 -7.933 9.021 1.00 0.00 28 GLU A N 17
ATOM 16402 C CA . GLU A 1 28 ? 1.643 -9.218 8.558 1.00 0.00 28 GLU A CA 17
ATOM 16403 C C . GLU A 1 28 ? 2.417 -9.056 7.253 1.00 0.00 28 GLU A C 17
ATOM 16404 O O . GLU A 1 28 ? 3.495 -9.626 7.084 1.00 0.00 28 GLU A O 17
ATOM 16416 N N . ARG A 1 29 ? 1.858 -8.277 6.333 1.00 0.00 29 ARG A N 17
ATOM 16417 C CA . ARG A 1 29 ? 2.494 -8.041 5.043 1.00 0.00 29 ARG A CA 17
ATOM 16418 C C . ARG A 1 29 ? 3.597 -6.994 5.163 1.00 0.00 29 ARG A C 17
ATOM 16419 O O . ARG A 1 29 ? 3.664 -6.261 6.149 1.00 0.00 29 ARG A O 17
ATOM 16440 N N . GLN A 1 30 ? 4.459 -6.932 4.153 1.00 0.00 30 GLN A N 17
ATOM 16441 C CA . GLN A 1 30 ? 5.560 -5.975 4.147 1.00 0.00 30 GLN A CA 17
ATOM 16442 C C . GLN A 1 30 ? 5.941 -5.593 2.721 1.00 0.00 30 GLN A C 17
ATOM 16443 O O . GLN A 1 30 ? 5.469 -6.199 1.758 1.00 0.00 30 GLN A O 17
ATOM 16457 N N . TRP A 1 31 ? 6.795 -4.584 2.592 1.00 0.00 31 TRP A N 17
ATOM 16458 C CA . TRP A 1 31 ? 7.239 -4.121 1.282 1.00 0.00 31 TRP A CA 17
ATOM 16459 C C . TRP A 1 31 ? 8.518 -3.300 1.400 1.00 0.00 31 TRP A C 17
ATOM 16460 O O . TRP A 1 31 ? 9.031 -3.085 2.499 1.00 0.00 31 TRP A O 17
ATOM 16481 N N . HIS A 1 32 ? 9.030 -2.843 0.262 1.00 0.00 32 HIS A N 17
ATOM 16482 C CA . HIS A 1 32 ? 10.251 -2.044 0.238 1.00 0.00 32 HIS A CA 17
ATOM 16483 C C . HIS A 1 32 ? 9.927 -0.563 0.064 1.00 0.00 32 HIS A C 17
ATOM 16484 O O . HIS A 1 32 ? 8.848 -0.205 -0.405 1.00 0.00 32 HIS A O 17
ATOM 16498 N N . ASN A 1 33 ? 10.870 0.292 0.447 1.00 0.00 33 ASN A N 17
ATOM 16499 C CA . ASN A 1 33 ? 10.685 1.734 0.334 1.00 0.00 33 ASN A CA 17
ATOM 16500 C C . ASN A 1 33 ? 10.280 2.122 -1.085 1.00 0.00 33 ASN A C 17
ATOM 16501 O O . ASN A 1 33 ? 9.725 3.197 -1.311 1.00 0.00 33 ASN A O 17
ATOM 16512 N N . ASP A 1 34 ? 10.560 1.238 -2.036 1.00 0.00 34 ASP A N 17
ATOM 16513 C CA . ASP A 1 34 ? 10.223 1.486 -3.433 1.00 0.00 34 ASP A CA 17
ATOM 16514 C C . ASP A 1 34 ? 9.064 0.600 -3.879 1.00 0.00 34 ASP A C 17
ATOM 16515 O O . ASP A 1 34 ? 8.062 1.087 -4.403 1.00 0.00 34 ASP A O 17
ATOM 16524 N N . CYS A 1 35 ? 9.207 -0.704 -3.667 1.00 0.00 35 CYS A N 17
ATOM 16525 C CA . CYS A 1 35 ? 8.173 -1.659 -4.047 1.00 0.00 35 CYS A CA 17
ATOM 16526 C C . CYS A 1 35 ? 6.818 -1.250 -3.477 1.00 0.00 35 CYS A C 17
ATOM 16527 O O . CYS A 1 35 ? 5.789 -1.379 -4.139 1.00 0.00 35 CYS A O 17
ATOM 16534 N N . PHE A 1 36 ? 6.827 -0.756 -2.243 1.00 0.00 36 PHE A N 17
ATOM 16535 C CA . PHE A 1 36 ? 5.599 -0.328 -1.582 1.00 0.00 36 PHE A CA 17
ATOM 16536 C C . PHE A 1 36 ? 4.877 0.732 -2.409 1.00 0.00 36 PHE A C 17
ATOM 16537 O O . PHE A 1 36 ? 5.291 1.889 -2.451 1.00 0.00 36 PHE A O 17
ATOM 16554 N N . ASN A 1 37 ? 3.796 0.325 -3.067 1.00 0.00 37 ASN A N 17
ATOM 16555 C CA . ASN A 1 37 ? 3.016 1.239 -3.894 1.00 0.00 37 ASN A CA 17
ATOM 16556 C C . ASN A 1 37 ? 1.579 0.748 -4.041 1.00 0.00 37 ASN A C 17
ATOM 16557 O O . ASN A 1 37 ? 1.315 -0.454 -3.996 1.00 0.00 37 ASN A O 17
ATOM 16568 N N . CYS A 1 38 ? 0.655 1.685 -4.219 1.00 0.00 38 CYS A N 17
ATOM 16569 C CA . CYS A 1 38 ? -0.756 1.349 -4.373 1.00 0.00 38 CYS A CA 17
ATOM 16570 C C . CYS A 1 38 ? -0.934 0.182 -5.339 1.00 0.00 38 CYS A C 17
ATOM 16571 O O . CYS A 1 38 ? -0.008 -0.190 -6.060 1.00 0.00 38 CYS A O 17
ATOM 16578 N N . LYS A 1 39 ? -2.132 -0.393 -5.349 1.00 0.00 39 LYS A N 17
ATOM 16579 C CA . LYS A 1 39 ? -2.435 -1.517 -6.227 1.00 0.00 39 LYS A CA 17
ATOM 16580 C C . LYS A 1 39 ? -3.344 -1.083 -7.373 1.00 0.00 39 LYS A C 17
ATOM 16581 O O . LYS A 1 39 ? -3.636 -1.865 -8.278 1.00 0.00 39 LYS A O 17
ATOM 16600 N N . LYS A 1 40 ? -3.787 0.169 -7.329 1.00 0.00 40 LYS A N 17
ATOM 16601 C CA . LYS A 1 40 ? -4.659 0.709 -8.365 1.00 0.00 40 LYS A CA 17
ATOM 16602 C C . LYS A 1 40 ? -3.937 1.772 -9.186 1.00 0.00 40 LYS A C 17
ATOM 16603 O O . LYS A 1 40 ? -4.054 1.811 -10.411 1.00 0.00 40 LYS A O 17
ATOM 16622 N N . CYS A 1 41 ? -3.188 2.632 -8.504 1.00 0.00 41 CYS A N 17
ATOM 16623 C CA . CYS A 1 41 ? -2.445 3.696 -9.169 1.00 0.00 41 CYS A CA 17
ATOM 16624 C C . CYS A 1 41 ? -0.948 3.557 -8.910 1.00 0.00 41 CYS A C 17
ATOM 16625 O O . CYS A 1 41 ? -0.146 4.350 -9.403 1.00 0.00 41 CYS A O 17
ATOM 16632 N N . SER A 1 42 ? -0.579 2.544 -8.133 1.00 0.00 42 SER A N 17
ATOM 16633 C CA . SER A 1 42 ? 0.822 2.303 -7.805 1.00 0.00 42 SER A CA 17
ATOM 16634 C C . SER A 1 42 ? 1.509 3.596 -7.377 1.00 0.00 42 SER A C 17
ATOM 16635 O O . SER A 1 42 ? 2.642 3.871 -7.774 1.00 0.00 42 SER A O 17
ATOM 16643 N N . LEU A 1 43 ? 0.816 4.386 -6.564 1.00 0.00 43 LEU A N 17
ATOM 16644 C CA . LEU A 1 43 ? 1.359 5.651 -6.080 1.00 0.00 43 LEU A CA 17
ATOM 16645 C C . LEU A 1 43 ? 2.262 5.429 -4.871 1.00 0.00 43 LEU A C 17
ATOM 16646 O O . LEU A 1 43 ? 2.093 4.463 -4.126 1.00 0.00 43 LEU A O 17
ATOM 16662 N N . SER A 1 44 ? 3.220 6.331 -4.681 1.00 0.00 44 SER A N 17
ATOM 16663 C CA . SER A 1 44 ? 4.150 6.233 -3.563 1.00 0.00 44 SER A CA 17
ATOM 16664 C C . SER A 1 44 ? 3.401 6.185 -2.234 1.00 0.00 44 SER A C 17
ATOM 16665 O O . SER A 1 44 ? 2.815 7.179 -1.802 1.00 0.00 44 SER A O 17
ATOM 16673 N N . LEU A 1 45 ? 3.424 5.023 -1.591 1.00 0.00 45 LEU A N 17
ATOM 16674 C CA . LEU A 1 45 ? 2.748 4.844 -0.311 1.00 0.00 45 LEU A CA 17
ATOM 16675 C C . LEU A 1 45 ? 3.737 4.940 0.846 1.00 0.00 45 LEU A C 17
ATOM 16676 O O . LEU A 1 45 ? 3.352 5.204 1.985 1.00 0.00 45 LEU A O 17
ATOM 16692 N N . VAL A 1 46 ? 5.014 4.724 0.546 1.00 0.00 46 VAL A N 17
ATOM 16693 C CA . VAL A 1 46 ? 6.059 4.790 1.560 1.00 0.00 46 VAL A CA 17
ATOM 16694 C C . VAL A 1 46 ? 6.068 6.148 2.253 1.00 0.00 46 VAL A C 17
ATOM 16695 O O . VAL A 1 46 ? 6.465 7.154 1.666 1.00 0.00 46 VAL A O 17
ATOM 16708 N N . GLY A 1 47 ? 5.628 6.169 3.507 1.00 0.00 47 GLY A N 17
ATOM 16709 C CA . GLY A 1 47 ? 5.594 7.409 4.261 1.00 0.00 47 GLY A CA 17
ATOM 16710 C C . GLY A 1 47 ? 4.234 8.076 4.219 1.00 0.00 47 GLY A C 17
ATOM 16711 O O . GLY A 1 47 ? 4.109 9.266 4.508 1.00 0.00 47 GLY A O 17
ATOM 16715 N N . ARG A 1 48 ? 3.211 7.308 3.857 1.00 0.00 48 ARG A N 17
ATOM 16716 C CA . ARG A 1 48 ? 1.853 7.832 3.776 1.00 0.00 48 ARG A CA 17
ATOM 16717 C C . ARG A 1 48 ? 0.889 6.973 4.588 1.00 0.00 48 ARG A C 17
ATOM 16718 O O . ARG A 1 48 ? 1.297 6.018 5.247 1.00 0.00 48 ARG A O 17
ATOM 16739 N N . GLY A 1 49 ? -0.394 7.321 4.536 1.00 0.00 49 GLY A N 17
ATOM 16740 C CA . GLY A 1 49 ? -1.396 6.573 5.272 1.00 0.00 49 GLY A CA 17
ATOM 16741 C C . GLY A 1 49 ? -2.133 5.577 4.398 1.00 0.00 49 GLY A C 17
ATOM 16742 O O . GLY A 1 49 ? -3.361 5.611 4.307 1.00 0.00 49 GLY A O 17
ATOM 16746 N N . PHE A 1 50 ? -1.384 4.690 3.752 1.00 0.00 50 PHE A N 17
ATOM 16747 C CA . PHE A 1 50 ? -1.974 3.682 2.879 1.00 0.00 50 PHE A CA 17
ATOM 16748 C C . PHE A 1 50 ? -3.030 2.869 3.622 1.00 0.00 50 PHE A C 17
ATOM 16749 O O . PHE A 1 50 ? -2.968 2.719 4.843 1.00 0.00 50 PHE A O 17
ATOM 16766 N N . LEU A 1 51 ? -3.998 2.347 2.878 1.00 0.00 51 LEU A N 17
ATOM 16767 C CA . LEU A 1 51 ? -5.069 1.549 3.465 1.00 0.00 51 LEU A CA 17
ATOM 16768 C C . LEU A 1 51 ? -4.818 0.059 3.251 1.00 0.00 51 LEU A C 17
ATOM 16769 O O . LEU A 1 51 ? -3.782 -0.337 2.715 1.00 0.00 51 LEU A O 17
ATOM 16785 N N . THR A 1 52 ? -5.774 -0.763 3.672 1.00 0.00 52 THR A N 17
ATOM 16786 C CA . THR A 1 52 ? -5.657 -2.208 3.526 1.00 0.00 52 THR A CA 17
ATOM 16787 C C . THR A 1 52 ? -6.892 -2.794 2.851 1.00 0.00 52 THR A C 17
ATOM 16788 O O . THR A 1 52 ? -7.973 -2.829 3.437 1.00 0.00 52 THR A O 17
ATOM 16799 N N . GLU A 1 53 ? -6.723 -3.254 1.615 1.00 0.00 53 GLU A N 17
ATOM 16800 C CA . GLU A 1 53 ? -7.826 -3.838 0.861 1.00 0.00 53 GLU A CA 17
ATOM 16801 C C . GLU A 1 53 ? -7.967 -5.326 1.168 1.00 0.00 53 GLU A C 17
ATOM 16802 O O . GLU A 1 53 ? -7.067 -5.940 1.741 1.00 0.00 53 GLU A O 17
ATOM 16814 N N . ARG A 1 54 ? -9.104 -5.898 0.784 1.00 0.00 54 ARG A N 17
ATOM 16815 C CA . ARG A 1 54 ? -9.365 -7.313 1.020 1.00 0.00 54 ARG A CA 17
ATOM 16816 C C . ARG A 1 54 ? -8.074 -8.123 0.947 1.00 0.00 54 ARG A C 17
ATOM 16817 O O . ARG A 1 54 ? -7.550 -8.569 1.968 1.00 0.00 54 ARG A O 17
ATOM 16838 N N . ASP A 1 55 ? -7.567 -8.310 -0.267 1.00 0.00 55 ASP A N 17
ATOM 16839 C CA . ASP A 1 55 ? -6.337 -9.066 -0.474 1.00 0.00 55 ASP A CA 17
ATOM 16840 C C . ASP A 1 55 ? -5.289 -8.215 -1.184 1.00 0.00 55 ASP A C 17
ATOM 16841 O O . ASP A 1 55 ? -4.448 -8.734 -1.919 1.00 0.00 55 ASP A O 17
ATOM 16850 N N . ASP A 1 56 ? -5.346 -6.907 -0.961 1.00 0.00 56 ASP A N 17
ATOM 16851 C CA . ASP A 1 56 ? -4.401 -5.984 -1.579 1.00 0.00 56 ASP A CA 17
ATOM 16852 C C . ASP A 1 56 ? -4.370 -4.655 -0.830 1.00 0.00 56 ASP A C 17
ATOM 16853 O O . ASP A 1 56 ? -5.203 -4.404 0.042 1.00 0.00 56 ASP A O 17
ATOM 16862 N N . ILE A 1 57 ? -3.405 -3.810 -1.175 1.00 0.00 57 ILE A N 17
ATOM 16863 C CA . ILE A 1 57 ? -3.266 -2.508 -0.535 1.00 0.00 57 ILE A CA 17
ATOM 16864 C C . ILE A 1 57 ? -3.641 -1.382 -1.493 1.00 0.00 57 ILE A C 17
ATOM 16865 O O . ILE A 1 57 ? -3.670 -1.571 -2.710 1.00 0.00 57 ILE A O 17
ATOM 16881 N N . LEU A 1 58 ? -3.926 -0.209 -0.937 1.00 0.00 58 LEU A N 17
ATOM 16882 C CA . LEU A 1 58 ? -4.297 0.949 -1.741 1.00 0.00 58 LEU A CA 17
ATOM 16883 C C . LEU A 1 58 ? -3.966 2.247 -1.012 1.00 0.00 58 LEU A C 17
ATOM 16884 O O . LEU A 1 58 ? -3.651 2.240 0.178 1.00 0.00 58 LEU A O 17
ATOM 16900 N N . CYS A 1 59 ? -4.041 3.361 -1.733 1.00 0.00 59 CYS A N 17
ATOM 16901 C CA . CYS A 1 59 ? -3.751 4.668 -1.156 1.00 0.00 59 CYS A CA 17
ATOM 16902 C C . CYS A 1 59 ? -5.035 5.366 -0.718 1.00 0.00 59 CYS A C 17
ATOM 16903 O O . CYS A 1 59 ? -6.130 5.062 -1.193 1.00 0.00 59 CYS A O 17
ATOM 16910 N N . PRO A 1 60 ? -4.900 6.326 0.210 1.00 0.00 60 PRO A N 17
ATOM 16911 C CA . PRO A 1 60 ? -6.038 7.088 0.732 1.00 0.00 60 PRO A CA 17
ATOM 16912 C C . PRO A 1 60 ? -6.941 7.615 -0.379 1.00 0.00 60 PRO A C 17
ATOM 16913 O O . PRO A 1 60 ? -8.148 7.769 -0.190 1.00 0.00 60 PRO A O 17
ATOM 16924 N N . ASP A 1 61 ? -6.349 7.889 -1.536 1.00 0.00 61 ASP A N 17
ATOM 16925 C CA . ASP A 1 61 ? -7.101 8.397 -2.678 1.00 0.00 61 ASP A CA 17
ATOM 16926 C C . ASP A 1 61 ? -8.012 7.317 -3.253 1.00 0.00 61 ASP A C 17
ATOM 16927 O O . ASP A 1 61 ? -9.217 7.521 -3.404 1.00 0.00 61 ASP A O 17
ATOM 16936 N N . CYS A 1 62 ? -7.427 6.167 -3.575 1.00 0.00 62 CYS A N 17
ATOM 16937 C CA . CYS A 1 62 ? -8.185 5.055 -4.135 1.00 0.00 62 CYS A CA 17
ATOM 16938 C C . CYS A 1 62 ? -9.145 4.474 -3.101 1.00 0.00 62 CYS A C 17
ATOM 16939 O O . CYS A 1 62 ? -10.313 4.226 -3.394 1.00 0.00 62 CYS A O 17
ATOM 16946 N N . GLY A 1 63 ? -8.641 4.259 -1.889 1.00 0.00 63 GLY A N 17
ATOM 16947 C CA . GLY A 1 63 ? -9.467 3.710 -0.830 1.00 0.00 63 GLY A CA 17
ATOM 16948 C C . GLY A 1 63 ? -10.548 4.672 -0.379 1.00 0.00 63 GLY A C 17
ATOM 16949 O O . GLY A 1 63 ? -11.629 4.253 0.036 1.00 0.00 63 GLY A O 17
ATOM 16953 N N . LYS A 1 64 ? -10.256 5.966 -0.457 1.00 0.00 64 LYS A N 17
ATOM 16954 C CA . LYS A 1 64 ? -11.210 6.992 -0.054 1.00 0.00 64 LYS A CA 17
ATOM 16955 C C . LYS A 1 64 ? -12.644 6.515 -0.265 1.00 0.00 64 LYS A C 17
ATOM 16956 O O . LYS A 1 64 ? -13.449 6.505 0.666 1.00 0.00 64 LYS A O 17
ATOM 16975 N N . ASP A 1 65 ? -12.955 6.119 -1.494 1.00 0.00 65 ASP A N 17
ATOM 16976 C CA . ASP A 1 65 ? -14.291 5.638 -1.827 1.00 0.00 65 ASP A CA 17
ATOM 16977 C C . ASP A 1 65 ? -14.841 4.749 -0.716 1.00 0.00 65 ASP A C 17
ATOM 16978 O O . ASP A 1 65 ? -15.963 4.946 -0.249 1.00 0.00 65 ASP A O 17
ATOM 16987 N N . ILE A 1 66 ? -14.045 3.770 -0.299 1.00 0.00 66 ILE A N 17
ATOM 16988 C CA . ILE A 1 66 ? -14.452 2.852 0.756 1.00 0.00 66 ILE A CA 17
ATOM 16989 C C . ILE A 1 66 ? -14.998 3.608 1.963 1.00 0.00 66 ILE A C 17
ATOM 16990 O O . ILE A 1 66 ? -14.265 4.325 2.643 1.00 0.00 66 ILE A O 17
ATOM 17006 N N . SER A 1 67 ? -16.291 3.442 2.223 1.00 0.00 67 SER A N 17
ATOM 17007 C CA . SER A 1 67 ? -16.937 4.111 3.346 1.00 0.00 67 SER A CA 17
ATOM 17008 C C . SER A 1 67 ? -17.162 3.139 4.500 1.00 0.00 67 SER A C 17
ATOM 17009 O O . SER A 1 67 ? -18.214 3.147 5.138 1.00 0.00 67 SER A O 17
ATOM 17017 N N . GLY A 1 68 ? -16.163 2.301 4.763 1.00 0.00 68 GLY A N 17
ATOM 17018 C CA . GLY A 1 68 ? -16.270 1.334 5.840 1.00 0.00 68 GLY A CA 17
ATOM 17019 C C . GLY A 1 68 ? -17.459 0.409 5.672 1.00 0.00 68 GLY A C 17
ATOM 17020 O O . GLY A 1 68 ? -18.275 0.570 4.764 1.00 0.00 68 GLY A O 17
ATOM 17024 N N . PRO A 1 69 ? -17.569 -0.588 6.563 1.00 0.00 69 PRO A N 17
ATOM 17025 C CA . PRO A 1 69 ? -18.663 -1.563 6.529 1.00 0.00 69 PRO A CA 17
ATOM 17026 C C . PRO A 1 69 ? -20.003 -0.944 6.911 1.00 0.00 69 PRO A C 17
ATOM 17027 O O . PRO A 1 69 ? -21.030 -1.622 6.923 1.00 0.00 69 PRO A O 17
ATOM 17038 N N . SER A 1 70 ? -19.986 0.348 7.222 1.00 0.00 70 SER A N 17
ATOM 17039 C CA . SER A 1 70 ? -21.200 1.058 7.608 1.00 0.00 70 SER A CA 17
ATOM 17040 C C . SER A 1 70 ? -22.176 1.140 6.438 1.00 0.00 70 SER A C 17
ATOM 17041 O O . SER A 1 70 ? -21.850 1.675 5.379 1.00 0.00 70 SER A O 17
ATOM 17049 N N . SER A 1 71 ? -23.376 0.604 6.639 1.00 0.00 71 SER A N 17
ATOM 17050 C CA . SER A 1 71 ? -24.400 0.611 5.601 1.00 0.00 71 SER A CA 17
ATOM 17051 C C . SER A 1 71 ? -24.950 2.019 5.391 1.00 0.00 71 SER A C 17
ATOM 17052 O O . SER A 1 71 ? -25.122 2.467 4.258 1.00 0.00 71 SER A O 17
ATOM 17060 N N . GLY A 1 72 ? -25.224 2.711 6.493 1.00 0.00 72 GLY A N 17
ATOM 17061 C CA . GLY A 1 72 ? -25.752 4.060 6.409 1.00 0.00 72 GLY A CA 17
ATOM 17062 C C . GLY A 1 72 ? -24.679 5.084 6.099 1.00 0.00 72 GLY A C 17
ATOM 17063 O O . GLY A 1 72 ? -24.814 6.236 6.511 1.00 0.00 72 GLY A O 17
ATOM 17069 N N . GLY A 1 1 ? 17.122 -26.077 -1.474 1.00 0.00 1 GLY A N 18
ATOM 17070 C CA . GLY A 1 1 ? 17.095 -24.655 -1.181 1.00 0.00 1 GLY A CA 18
ATOM 17071 C C . GLY A 1 1 ? 15.686 -24.099 -1.138 1.00 0.00 1 GLY A C 18
ATOM 17072 O O . GLY A 1 1 ? 14.860 -24.414 -1.995 1.00 0.00 1 GLY A O 18
ATOM 17076 N N . SER A 1 2 ? 15.409 -23.268 -0.138 1.00 0.00 2 SER A N 18
ATOM 17077 C CA . SER A 1 2 ? 14.088 -22.671 0.017 1.00 0.00 2 SER A CA 18
ATOM 17078 C C . SER A 1 2 ? 13.509 -22.277 -1.339 1.00 0.00 2 SER A C 18
ATOM 17079 O O . SER A 1 2 ? 14.246 -22.006 -2.286 1.00 0.00 2 SER A O 18
ATOM 17087 N N . SER A 1 3 ? 12.182 -22.249 -1.422 1.00 0.00 3 SER A N 18
ATOM 17088 C CA . SER A 1 3 ? 11.502 -21.892 -2.662 1.00 0.00 3 SER A CA 18
ATOM 17089 C C . SER A 1 3 ? 11.313 -20.382 -2.763 1.00 0.00 3 SER A C 18
ATOM 17090 O O . SER A 1 3 ? 11.190 -19.832 -3.856 1.00 0.00 3 SER A O 18
ATOM 17098 N N . GLY A 1 4 ? 11.290 -19.716 -1.612 1.00 0.00 4 GLY A N 18
ATOM 17099 C CA . GLY A 1 4 ? 11.115 -18.276 -1.591 1.00 0.00 4 GLY A CA 18
ATOM 17100 C C . GLY A 1 4 ? 10.980 -17.728 -0.184 1.00 0.00 4 GLY A C 18
ATOM 17101 O O . GLY A 1 4 ? 9.974 -17.961 0.486 1.00 0.00 4 GLY A O 18
ATOM 17105 N N . SER A 1 5 ? 11.997 -16.999 0.265 1.00 0.00 5 SER A N 18
ATOM 17106 C CA . SER A 1 5 ? 11.990 -16.421 1.604 1.00 0.00 5 SER A CA 18
ATOM 17107 C C . SER A 1 5 ? 10.922 -15.339 1.723 1.00 0.00 5 SER A C 18
ATOM 17108 O O . SER A 1 5 ? 10.874 -14.407 0.920 1.00 0.00 5 SER A O 18
ATOM 17116 N N . SER A 1 6 ? 10.066 -15.469 2.732 1.00 0.00 6 SER A N 18
ATOM 17117 C CA . SER A 1 6 ? 8.995 -14.505 2.955 1.00 0.00 6 SER A CA 18
ATOM 17118 C C . SER A 1 6 ? 9.563 -13.135 3.313 1.00 0.00 6 SER A C 18
ATOM 17119 O O . SER A 1 6 ? 10.655 -13.030 3.869 1.00 0.00 6 SER A O 18
ATOM 17127 N N . GLY A 1 7 ? 8.813 -12.087 2.988 1.00 0.00 7 GLY A N 18
ATOM 17128 C CA . GLY A 1 7 ? 9.257 -10.737 3.282 1.00 0.00 7 GLY A CA 18
ATOM 17129 C C . GLY A 1 7 ? 8.422 -9.685 2.579 1.00 0.00 7 GLY A C 18
ATOM 17130 O O . GLY A 1 7 ? 7.291 -9.409 2.981 1.00 0.00 7 GLY A O 18
ATOM 17134 N N . CYS A 1 8 ? 8.979 -9.096 1.526 1.00 0.00 8 CYS A N 18
ATOM 17135 C CA . CYS A 1 8 ? 8.280 -8.068 0.766 1.00 0.00 8 CYS A CA 18
ATOM 17136 C C . CYS A 1 8 ? 7.222 -8.687 -0.143 1.00 0.00 8 CYS A C 18
ATOM 17137 O O . CYS A 1 8 ? 7.532 -9.184 -1.225 1.00 0.00 8 CYS A O 18
ATOM 17144 N N . ALA A 1 9 ? 5.971 -8.653 0.306 1.00 0.00 9 ALA A N 18
ATOM 17145 C CA . ALA A 1 9 ? 4.867 -9.209 -0.466 1.00 0.00 9 ALA A CA 18
ATOM 17146 C C . ALA A 1 9 ? 4.850 -8.646 -1.883 1.00 0.00 9 ALA A C 18
ATOM 17147 O O . ALA A 1 9 ? 4.340 -9.279 -2.807 1.00 0.00 9 ALA A O 18
ATOM 17154 N N . GLY A 1 10 ? 5.411 -7.452 -2.048 1.00 0.00 10 GLY A N 18
ATOM 17155 C CA . GLY A 1 10 ? 5.449 -6.824 -3.355 1.00 0.00 10 GLY A CA 18
ATOM 17156 C C . GLY A 1 10 ? 6.160 -7.677 -4.388 1.00 0.00 10 GLY A C 18
ATOM 17157 O O . GLY A 1 10 ? 5.519 -8.372 -5.177 1.00 0.00 10 GLY A O 18
ATOM 17161 N N . CYS A 1 11 ? 7.487 -7.623 -4.385 1.00 0.00 11 CYS A N 18
ATOM 17162 C CA . CYS A 1 11 ? 8.287 -8.394 -5.329 1.00 0.00 11 CYS A CA 18
ATOM 17163 C C . CYS A 1 11 ? 8.565 -9.794 -4.789 1.00 0.00 11 CYS A C 18
ATOM 17164 O O . CYS A 1 11 ? 9.577 -10.411 -5.124 1.00 0.00 11 CYS A O 18
ATOM 17171 N N . THR A 1 12 ? 7.659 -10.291 -3.953 1.00 0.00 12 THR A N 18
ATOM 17172 C CA . THR A 1 12 ? 7.806 -11.617 -3.366 1.00 0.00 12 THR A CA 18
ATOM 17173 C C . THR A 1 12 ? 9.273 -11.947 -3.114 1.00 0.00 12 THR A C 18
ATOM 17174 O O . THR A 1 12 ? 9.776 -12.971 -3.573 1.00 0.00 12 THR A O 18
ATOM 17185 N N . ASN A 1 13 ? 9.954 -11.072 -2.381 1.00 0.00 13 ASN A N 18
ATOM 17186 C CA . ASN A 1 13 ? 11.364 -11.272 -2.068 1.00 0.00 13 ASN A CA 18
ATOM 17187 C C . ASN A 1 13 ? 11.645 -10.962 -0.600 1.00 0.00 13 ASN A C 18
ATOM 17188 O O . ASN A 1 13 ? 10.942 -10.181 0.041 1.00 0.00 13 ASN A O 18
ATOM 17199 N N . PRO A 1 14 ? 12.698 -11.589 -0.054 1.00 0.00 14 PRO A N 18
ATOM 17200 C CA . PRO A 1 14 ? 13.096 -11.396 1.343 1.00 0.00 14 PRO A CA 18
ATOM 17201 C C . PRO A 1 14 ? 13.669 -10.005 1.596 1.00 0.00 14 PRO A C 18
ATOM 17202 O O . PRO A 1 14 ? 14.180 -9.359 0.681 1.00 0.00 14 PRO A O 18
ATOM 17213 N N . ILE A 1 15 ? 13.579 -9.551 2.841 1.00 0.00 15 ILE A N 18
ATOM 17214 C CA . ILE A 1 15 ? 14.090 -8.237 3.213 1.00 0.00 15 ILE A CA 18
ATOM 17215 C C . ILE A 1 15 ? 15.128 -8.346 4.325 1.00 0.00 15 ILE A C 18
ATOM 17216 O O . ILE A 1 15 ? 15.223 -9.369 5.002 1.00 0.00 15 ILE A O 18
ATOM 17232 N N . SER A 1 16 ? 15.903 -7.282 4.509 1.00 0.00 16 SER A N 18
ATOM 17233 C CA . SER A 1 16 ? 16.936 -7.258 5.538 1.00 0.00 16 SER A CA 18
ATOM 17234 C C . SER A 1 16 ? 16.501 -8.054 6.764 1.00 0.00 16 SER A C 18
ATOM 17235 O O . SER A 1 16 ? 15.330 -8.040 7.143 1.00 0.00 16 SER A O 18
ATOM 17243 N N . GLY A 1 17 ? 17.453 -8.747 7.381 1.00 0.00 17 GLY A N 18
ATOM 17244 C CA . GLY A 1 17 ? 17.148 -9.540 8.558 1.00 0.00 17 GLY A CA 18
ATOM 17245 C C . GLY A 1 17 ? 16.091 -8.897 9.433 1.00 0.00 17 GLY A C 18
ATOM 17246 O O . GLY A 1 17 ? 14.916 -9.263 9.371 1.00 0.00 17 GLY A O 18
ATOM 17250 N N . LEU A 1 18 ? 16.506 -7.936 10.251 1.00 0.00 18 LEU A N 18
ATOM 17251 C CA . LEU A 1 18 ? 15.585 -7.241 11.144 1.00 0.00 18 LEU A CA 18
ATOM 17252 C C . LEU A 1 18 ? 15.627 -5.735 10.905 1.00 0.00 18 LEU A C 18
ATOM 17253 O O . LEU A 1 18 ? 14.652 -5.142 10.446 1.00 0.00 18 LEU A O 18
ATOM 17269 N N . GLY A 1 19 ? 16.766 -5.123 11.217 1.00 0.00 19 GLY A N 18
ATOM 17270 C CA . GLY A 1 19 ? 16.915 -3.692 11.027 1.00 0.00 19 GLY A CA 18
ATOM 17271 C C . GLY A 1 19 ? 17.970 -3.351 9.994 1.00 0.00 19 GLY A C 18
ATOM 17272 O O . GLY A 1 19 ? 18.928 -4.099 9.804 1.00 0.00 19 GLY A O 18
ATOM 17276 N N . GLY A 1 20 ? 17.793 -2.217 9.321 1.00 0.00 20 GLY A N 18
ATOM 17277 C CA . GLY A 1 20 ? 18.744 -1.800 8.308 1.00 0.00 20 GLY A CA 18
ATOM 17278 C C . GLY A 1 20 ? 18.089 -1.028 7.180 1.00 0.00 20 GLY A C 18
ATOM 17279 O O . GLY A 1 20 ? 18.080 0.204 7.182 1.00 0.00 20 GLY A O 18
ATOM 17283 N N . THR A 1 21 ? 17.538 -1.753 6.211 1.00 0.00 21 THR A N 18
ATOM 17284 C CA . THR A 1 21 ? 16.880 -1.129 5.070 1.00 0.00 21 THR A CA 18
ATOM 17285 C C . THR A 1 21 ? 15.602 -0.415 5.495 1.00 0.00 21 THR A C 18
ATOM 17286 O O . THR A 1 21 ? 14.895 -0.868 6.395 1.00 0.00 21 THR A O 18
ATOM 17297 N N . LYS A 1 22 ? 15.311 0.705 4.842 1.00 0.00 22 LYS A N 18
ATOM 17298 C CA . LYS A 1 22 ? 14.116 1.482 5.150 1.00 0.00 22 LYS A CA 18
ATOM 17299 C C . LYS A 1 22 ? 12.879 0.852 4.519 1.00 0.00 22 LYS A C 18
ATOM 17300 O O . LYS A 1 22 ? 11.996 1.554 4.026 1.00 0.00 22 LYS A O 18
ATOM 17319 N N . TYR A 1 23 ? 12.821 -0.475 4.538 1.00 0.00 23 TYR A N 18
ATOM 17320 C CA . TYR A 1 23 ? 11.692 -1.199 3.967 1.00 0.00 23 TYR A CA 18
ATOM 17321 C C . TYR A 1 23 ? 10.422 -0.955 4.776 1.00 0.00 23 TYR A C 18
ATOM 17322 O O . TYR A 1 23 ? 10.474 -0.441 5.894 1.00 0.00 23 TYR A O 18
ATOM 17340 N N . ILE A 1 24 ? 9.283 -1.328 4.203 1.00 0.00 24 ILE A N 18
ATOM 17341 C CA . ILE A 1 24 ? 7.999 -1.151 4.871 1.00 0.00 24 ILE A CA 18
ATOM 17342 C C . ILE A 1 24 ? 7.570 -2.429 5.583 1.00 0.00 24 ILE A C 18
ATOM 17343 O O . ILE A 1 24 ? 7.746 -3.531 5.063 1.00 0.00 24 ILE A O 18
ATOM 17359 N N . SER A 1 25 ? 7.004 -2.274 6.776 1.00 0.00 25 SER A N 18
ATOM 17360 C CA . SER A 1 25 ? 6.550 -3.415 7.561 1.00 0.00 25 SER A CA 18
ATOM 17361 C C . SER A 1 25 ? 5.135 -3.187 8.084 1.00 0.00 25 SER A C 18
ATOM 17362 O O . SER A 1 25 ? 4.825 -2.127 8.626 1.00 0.00 25 SER A O 18
ATOM 17370 N N . PHE A 1 26 ? 4.281 -4.191 7.917 1.00 0.00 26 PHE A N 18
ATOM 17371 C CA . PHE A 1 26 ? 2.898 -4.102 8.371 1.00 0.00 26 PHE A CA 18
ATOM 17372 C C . PHE A 1 26 ? 2.592 -5.184 9.402 1.00 0.00 26 PHE A C 18
ATOM 17373 O O . PHE A 1 26 ? 3.425 -6.048 9.675 1.00 0.00 26 PHE A O 18
ATOM 17390 N N . GLU A 1 27 ? 1.392 -5.128 9.972 1.00 0.00 27 GLU A N 18
ATOM 17391 C CA . GLU A 1 27 ? 0.977 -6.103 10.974 1.00 0.00 27 GLU A CA 18
ATOM 17392 C C . GLU A 1 27 ? 1.609 -7.465 10.703 1.00 0.00 27 GLU A C 18
ATOM 17393 O O . GLU A 1 27 ? 2.200 -8.075 11.594 1.00 0.00 27 GLU A O 18
ATOM 17405 N N . GLU A 1 28 ? 1.480 -7.935 9.466 1.00 0.00 28 GLU A N 18
ATOM 17406 C CA . GLU A 1 28 ? 2.037 -9.226 9.078 1.00 0.00 28 GLU A CA 18
ATOM 17407 C C . GLU A 1 28 ? 2.790 -9.118 7.755 1.00 0.00 28 GLU A C 18
ATOM 17408 O O . GLU A 1 28 ? 3.892 -9.648 7.610 1.00 0.00 28 GLU A O 18
ATOM 17420 N N . ARG A 1 29 ? 2.186 -8.428 6.792 1.00 0.00 29 ARG A N 18
ATOM 17421 C CA . ARG A 1 29 ? 2.797 -8.252 5.480 1.00 0.00 29 ARG A CA 18
ATOM 17422 C C . ARG A 1 29 ? 3.851 -7.148 5.515 1.00 0.00 29 ARG A C 18
ATOM 17423 O O . ARG A 1 29 ? 3.932 -6.386 6.478 1.00 0.00 29 ARG A O 18
ATOM 17444 N N . GLN A 1 30 ? 4.654 -7.071 4.459 1.00 0.00 30 GLN A N 18
ATOM 17445 C CA . GLN A 1 30 ? 5.702 -6.061 4.370 1.00 0.00 30 GLN A CA 18
ATOM 17446 C C . GLN A 1 30 ? 5.951 -5.661 2.920 1.00 0.00 30 GLN A C 18
ATOM 17447 O O . GLN A 1 30 ? 5.378 -6.243 1.998 1.00 0.00 30 GLN A O 18
ATOM 17461 N N . TRP A 1 31 ? 6.808 -4.666 2.725 1.00 0.00 31 TRP A N 18
ATOM 17462 C CA . TRP A 1 31 ? 7.133 -4.188 1.386 1.00 0.00 31 TRP A CA 18
ATOM 17463 C C . TRP A 1 31 ? 8.463 -3.444 1.380 1.00 0.00 31 TRP A C 18
ATOM 17464 O O . TRP A 1 31 ? 9.159 -3.388 2.395 1.00 0.00 31 TRP A O 18
ATOM 17485 N N . HIS A 1 32 ? 8.813 -2.873 0.232 1.00 0.00 32 HIS A N 18
ATOM 17486 C CA . HIS A 1 32 ? 10.061 -2.131 0.096 1.00 0.00 32 HIS A CA 18
ATOM 17487 C C . HIS A 1 32 ? 9.790 -0.643 -0.104 1.00 0.00 32 HIS A C 18
ATOM 17488 O O . HIS A 1 32 ? 8.681 -0.247 -0.462 1.00 0.00 32 HIS A O 18
ATOM 17502 N N . ASN A 1 33 ? 10.810 0.177 0.130 1.00 0.00 33 ASN A N 18
ATOM 17503 C CA . ASN A 1 33 ? 10.680 1.621 -0.024 1.00 0.00 33 ASN A CA 18
ATOM 17504 C C . ASN A 1 33 ? 10.082 1.972 -1.383 1.00 0.00 33 ASN A C 18
ATOM 17505 O O . ASN A 1 33 ? 9.405 2.990 -1.530 1.00 0.00 33 ASN A O 18
ATOM 17516 N N . ASP A 1 34 ? 10.336 1.123 -2.372 1.00 0.00 34 ASP A N 18
ATOM 17517 C CA . ASP A 1 34 ? 9.822 1.342 -3.719 1.00 0.00 34 ASP A CA 18
ATOM 17518 C C . ASP A 1 34 ? 8.602 0.464 -3.984 1.00 0.00 34 ASP A C 18
ATOM 17519 O O . ASP A 1 34 ? 7.534 0.959 -4.346 1.00 0.00 34 ASP A O 18
ATOM 17528 N N . CYS A 1 35 ? 8.769 -0.842 -3.803 1.00 0.00 35 CYS A N 18
ATOM 17529 C CA . CYS A 1 35 ? 7.683 -1.789 -4.024 1.00 0.00 35 CYS A CA 18
ATOM 17530 C C . CYS A 1 35 ? 6.392 -1.299 -3.374 1.00 0.00 35 CYS A C 18
ATOM 17531 O O . CYS A 1 35 ? 5.311 -1.415 -3.952 1.00 0.00 35 CYS A O 18
ATOM 17538 N N . PHE A 1 36 ? 6.514 -0.751 -2.170 1.00 0.00 36 PHE A N 18
ATOM 17539 C CA . PHE A 1 36 ? 5.357 -0.243 -1.441 1.00 0.00 36 PHE A CA 18
ATOM 17540 C C . PHE A 1 36 ? 4.634 0.830 -2.249 1.00 0.00 36 PHE A C 18
ATOM 17541 O O . PHE A 1 36 ? 4.920 2.020 -2.118 1.00 0.00 36 PHE A O 18
ATOM 17558 N N . ASN A 1 37 ? 3.695 0.400 -3.085 1.00 0.00 37 ASN A N 18
ATOM 17559 C CA . ASN A 1 37 ? 2.930 1.323 -3.916 1.00 0.00 37 ASN A CA 18
ATOM 17560 C C . ASN A 1 37 ? 1.493 0.838 -4.087 1.00 0.00 37 ASN A C 18
ATOM 17561 O O . ASN A 1 37 ? 1.223 -0.362 -4.049 1.00 0.00 37 ASN A O 18
ATOM 17572 N N . CYS A 1 38 ? 0.576 1.780 -4.277 1.00 0.00 38 CYS A N 18
ATOM 17573 C CA . CYS A 1 38 ? -0.833 1.451 -4.455 1.00 0.00 38 CYS A CA 18
ATOM 17574 C C . CYS A 1 38 ? -1.003 0.297 -5.439 1.00 0.00 38 CYS A C 18
ATOM 17575 O O . CYS A 1 38 ? -0.055 -0.099 -6.118 1.00 0.00 38 CYS A O 18
ATOM 17582 N N . LYS A 1 39 ? -2.217 -0.237 -5.512 1.00 0.00 39 LYS A N 18
ATOM 17583 C CA . LYS A 1 39 ? -2.513 -1.344 -6.414 1.00 0.00 39 LYS A CA 18
ATOM 17584 C C . LYS A 1 39 ? -3.373 -0.878 -7.584 1.00 0.00 39 LYS A C 18
ATOM 17585 O O . LYS A 1 39 ? -3.520 -1.585 -8.581 1.00 0.00 39 LYS A O 18
ATOM 17604 N N . LYS A 1 40 ? -3.939 0.318 -7.456 1.00 0.00 40 LYS A N 18
ATOM 17605 C CA . LYS A 1 40 ? -4.783 0.881 -8.504 1.00 0.00 40 LYS A CA 18
ATOM 17606 C C . LYS A 1 40 ? -4.031 1.948 -9.293 1.00 0.00 40 LYS A C 18
ATOM 17607 O O . LYS A 1 40 ? -4.071 1.967 -10.524 1.00 0.00 40 LYS A O 18
ATOM 17626 N N . CYS A 1 41 ? -3.344 2.833 -8.579 1.00 0.00 41 CYS A N 18
ATOM 17627 C CA . CYS A 1 41 ? -2.582 3.902 -9.212 1.00 0.00 41 CYS A CA 18
ATOM 17628 C C . CYS A 1 41 ? -1.083 3.691 -9.016 1.00 0.00 41 CYS A C 18
ATOM 17629 O O . CYS A 1 41 ? -0.264 4.418 -9.578 1.00 0.00 41 CYS A O 18
ATOM 17636 N N . SER A 1 42 ? -0.732 2.691 -8.214 1.00 0.00 42 SER A N 18
ATOM 17637 C CA . SER A 1 42 ? 0.668 2.386 -7.940 1.00 0.00 42 SER A CA 18
ATOM 17638 C C . SER A 1 42 ? 1.419 3.636 -7.494 1.00 0.00 42 SER A C 18
ATOM 17639 O O . SER A 1 42 ? 2.554 3.875 -7.909 1.00 0.00 42 SER A O 18
ATOM 17647 N N . LEU A 1 43 ? 0.778 4.432 -6.644 1.00 0.00 43 LEU A N 18
ATOM 17648 C CA . LEU A 1 43 ? 1.384 5.659 -6.140 1.00 0.00 43 LEU A CA 18
ATOM 17649 C C . LEU A 1 43 ? 2.245 5.377 -4.912 1.00 0.00 43 LEU A C 18
ATOM 17650 O O . LEU A 1 43 ? 1.968 4.452 -4.148 1.00 0.00 43 LEU A O 18
ATOM 17666 N N . SER A 1 44 ? 3.287 6.181 -4.729 1.00 0.00 44 SER A N 18
ATOM 17667 C CA . SER A 1 44 ? 4.189 6.017 -3.595 1.00 0.00 44 SER A CA 18
ATOM 17668 C C . SER A 1 44 ? 3.427 6.114 -2.277 1.00 0.00 44 SER A C 18
ATOM 17669 O O . SER A 1 44 ? 2.947 7.184 -1.901 1.00 0.00 44 SER A O 18
ATOM 17677 N N . LEU A 1 45 ? 3.320 4.989 -1.578 1.00 0.00 45 LEU A N 18
ATOM 17678 C CA . LEU A 1 45 ? 2.617 4.946 -0.300 1.00 0.00 45 LEU A CA 18
ATOM 17679 C C . LEU A 1 45 ? 3.586 5.140 0.861 1.00 0.00 45 LEU A C 18
ATOM 17680 O O . LEU A 1 45 ? 3.235 5.724 1.886 1.00 0.00 45 LEU A O 18
ATOM 17696 N N . VAL A 1 46 ? 4.809 4.646 0.694 1.00 0.00 46 VAL A N 18
ATOM 17697 C CA . VAL A 1 46 ? 5.831 4.768 1.727 1.00 0.00 46 VAL A CA 18
ATOM 17698 C C . VAL A 1 46 ? 5.760 6.128 2.412 1.00 0.00 46 VAL A C 18
ATOM 17699 O O . VAL A 1 46 ? 6.048 7.157 1.803 1.00 0.00 46 VAL A O 18
ATOM 17712 N N . GLY A 1 47 ? 5.375 6.124 3.685 1.00 0.00 47 GLY A N 18
ATOM 17713 C CA . GLY A 1 47 ? 5.274 7.363 4.433 1.00 0.00 47 GLY A CA 18
ATOM 17714 C C . GLY A 1 47 ? 3.922 8.029 4.272 1.00 0.00 47 GLY A C 18
ATOM 17715 O O . GLY A 1 47 ? 3.818 9.255 4.303 1.00 0.00 47 GLY A O 18
ATOM 17719 N N . ARG A 1 48 ? 2.882 7.219 4.099 1.00 0.00 48 ARG A N 18
ATOM 17720 C CA . ARG A 1 48 ? 1.530 7.737 3.930 1.00 0.00 48 ARG A CA 18
ATOM 17721 C C . ARG A 1 48 ? 0.517 6.863 4.663 1.00 0.00 48 ARG A C 18
ATOM 17722 O O . ARG A 1 48 ? 0.862 5.809 5.196 1.00 0.00 48 ARG A O 18
ATOM 17743 N N . GLY A 1 49 ? -0.735 7.309 4.686 1.00 0.00 49 GLY A N 18
ATOM 17744 C CA . GLY A 1 49 ? -1.779 6.556 5.357 1.00 0.00 49 GLY A CA 18
ATOM 17745 C C . GLY A 1 49 ? -2.417 5.518 4.454 1.00 0.00 49 GLY A C 18
ATOM 17746 O O . GLY A 1 49 ? -3.629 5.535 4.237 1.00 0.00 49 GLY A O 18
ATOM 17750 N N . PHE A 1 50 ? -1.600 4.614 3.925 1.00 0.00 50 PHE A N 18
ATOM 17751 C CA . PHE A 1 50 ? -2.091 3.566 3.038 1.00 0.00 50 PHE A CA 18
ATOM 17752 C C . PHE A 1 50 ? -3.135 2.703 3.742 1.00 0.00 50 PHE A C 18
ATOM 17753 O O . PHE A 1 50 ? -3.132 2.581 4.967 1.00 0.00 50 PHE A O 18
ATOM 17770 N N . LEU A 1 51 ? -4.027 2.107 2.958 1.00 0.00 51 LEU A N 18
ATOM 17771 C CA . LEU A 1 51 ? -5.078 1.256 3.504 1.00 0.00 51 LEU A CA 18
ATOM 17772 C C . LEU A 1 51 ? -4.724 -0.219 3.342 1.00 0.00 51 LEU A C 18
ATOM 17773 O O . LEU A 1 51 ? -3.636 -0.560 2.875 1.00 0.00 51 LEU A O 18
ATOM 17789 N N . THR A 1 52 ? -5.650 -1.091 3.728 1.00 0.00 52 THR A N 18
ATOM 17790 C CA . THR A 1 52 ? -5.436 -2.529 3.624 1.00 0.00 52 THR A CA 18
ATOM 17791 C C . THR A 1 52 ? -6.638 -3.219 2.990 1.00 0.00 52 THR A C 18
ATOM 17792 O O . THR A 1 52 ? -7.640 -3.477 3.657 1.00 0.00 52 THR A O 18
ATOM 17803 N N . GLU A 1 53 ? -6.531 -3.516 1.699 1.00 0.00 53 GLU A N 18
ATOM 17804 C CA . GLU A 1 53 ? -7.611 -4.177 0.975 1.00 0.00 53 GLU A CA 18
ATOM 17805 C C . GLU A 1 53 ? -7.619 -5.676 1.260 1.00 0.00 53 GLU A C 18
ATOM 17806 O O . GLU A 1 53 ? -6.682 -6.211 1.853 1.00 0.00 53 GLU A O 18
ATOM 17818 N N . ARG A 1 54 ? -8.683 -6.348 0.833 1.00 0.00 54 ARG A N 18
ATOM 17819 C CA . ARG A 1 54 ? -8.815 -7.785 1.043 1.00 0.00 54 ARG A CA 18
ATOM 17820 C C . ARG A 1 54 ? -7.456 -8.474 0.952 1.00 0.00 54 ARG A C 18
ATOM 17821 O O . ARG A 1 54 ? -6.917 -8.940 1.956 1.00 0.00 54 ARG A O 18
ATOM 17842 N N . ASP A 1 55 ? -6.909 -8.535 -0.257 1.00 0.00 55 ASP A N 18
ATOM 17843 C CA . ASP A 1 55 ? -5.614 -9.167 -0.479 1.00 0.00 55 ASP A CA 18
ATOM 17844 C C . ASP A 1 55 ? -4.659 -8.213 -1.190 1.00 0.00 55 ASP A C 18
ATOM 17845 O O . ASP A 1 55 ? -3.733 -8.644 -1.877 1.00 0.00 55 ASP A O 18
ATOM 17854 N N . ASP A 1 56 ? -4.892 -6.916 -1.021 1.00 0.00 56 ASP A N 18
ATOM 17855 C CA . ASP A 1 56 ? -4.052 -5.901 -1.647 1.00 0.00 56 ASP A CA 18
ATOM 17856 C C . ASP A 1 56 ? -4.102 -4.595 -0.860 1.00 0.00 56 ASP A C 18
ATOM 17857 O O . ASP A 1 56 ? -4.906 -4.443 0.060 1.00 0.00 56 ASP A O 18
ATOM 17866 N N . ILE A 1 57 ? -3.238 -3.655 -1.228 1.00 0.00 57 ILE A N 18
ATOM 17867 C CA . ILE A 1 57 ? -3.184 -2.363 -0.557 1.00 0.00 57 ILE A CA 18
ATOM 17868 C C . ILE A 1 57 ? -3.604 -1.237 -1.497 1.00 0.00 57 ILE A C 18
ATOM 17869 O O . ILE A 1 57 ? -3.562 -1.386 -2.719 1.00 0.00 57 ILE A O 18
ATOM 17885 N N . LEU A 1 58 ? -4.008 -0.112 -0.919 1.00 0.00 58 LEU A N 18
ATOM 17886 C CA . LEU A 1 58 ? -4.435 1.041 -1.704 1.00 0.00 58 LEU A CA 18
ATOM 17887 C C . LEU A 1 58 ? -4.114 2.344 -0.978 1.00 0.00 58 LEU A C 18
ATOM 17888 O O . LEU A 1 58 ? -3.872 2.351 0.229 1.00 0.00 58 LEU A O 18
ATOM 17904 N N . CYS A 1 59 ? -4.115 3.445 -1.722 1.00 0.00 59 CYS A N 18
ATOM 17905 C CA . CYS A 1 59 ? -3.827 4.755 -1.149 1.00 0.00 59 CYS A CA 18
ATOM 17906 C C . CYS A 1 59 ? -5.116 5.482 -0.778 1.00 0.00 59 CYS A C 18
ATOM 17907 O O . CYS A 1 59 ? -6.190 5.207 -1.313 1.00 0.00 59 CYS A O 18
ATOM 17914 N N . PRO A 1 60 ? -5.008 6.433 0.162 1.00 0.00 60 PRO A N 18
ATOM 17915 C CA . PRO A 1 60 ? -6.154 7.220 0.627 1.00 0.00 60 PRO A CA 18
ATOM 17916 C C . PRO A 1 60 ? -6.982 7.775 -0.528 1.00 0.00 60 PRO A C 18
ATOM 17917 O O . PRO A 1 60 ? -8.186 7.996 -0.391 1.00 0.00 60 PRO A O 18
ATOM 17928 N N . ASP A 1 61 ? -6.330 7.998 -1.663 1.00 0.00 61 ASP A N 18
ATOM 17929 C CA . ASP A 1 61 ? -7.007 8.526 -2.843 1.00 0.00 61 ASP A CA 18
ATOM 17930 C C . ASP A 1 61 ? -7.907 7.467 -3.472 1.00 0.00 61 ASP A C 18
ATOM 17931 O O . ASP A 1 61 ? -9.024 7.760 -3.899 1.00 0.00 61 ASP A O 18
ATOM 17940 N N . CYS A 1 62 ? -7.413 6.235 -3.528 1.00 0.00 62 CYS A N 18
ATOM 17941 C CA . CYS A 1 62 ? -8.170 5.132 -4.106 1.00 0.00 62 CYS A CA 18
ATOM 17942 C C . CYS A 1 62 ? -9.136 4.540 -3.084 1.00 0.00 62 CYS A C 18
ATOM 17943 O O . CYS A 1 62 ? -10.255 4.155 -3.421 1.00 0.00 62 CYS A O 18
ATOM 17950 N N . GLY A 1 63 ? -8.695 4.471 -1.832 1.00 0.00 63 GLY A N 18
ATOM 17951 C CA . GLY A 1 63 ? -9.532 3.925 -0.779 1.00 0.00 63 GLY A CA 18
ATOM 17952 C C . GLY A 1 63 ? -10.732 4.802 -0.480 1.00 0.00 63 GLY A C 18
ATOM 17953 O O . GLY A 1 63 ? -11.837 4.303 -0.266 1.00 0.00 63 GLY A O 18
ATOM 17957 N N . LYS A 1 64 ? -10.516 6.113 -0.462 1.00 0.00 64 LYS A N 18
ATOM 17958 C CA . LYS A 1 64 ? -11.587 7.062 -0.186 1.00 0.00 64 LYS A CA 18
ATOM 17959 C C . LYS A 1 64 ? -12.750 6.866 -1.154 1.00 0.00 64 LYS A C 18
ATOM 17960 O O . LYS A 1 64 ? -13.915 6.965 -0.768 1.00 0.00 64 LYS A O 18
ATOM 17979 N N . ASP A 1 65 ? -12.426 6.587 -2.412 1.00 0.00 65 ASP A N 18
ATOM 17980 C CA . ASP A 1 65 ? -13.444 6.375 -3.434 1.00 0.00 65 ASP A CA 18
ATOM 17981 C C . ASP A 1 65 ? -14.409 5.269 -3.019 1.00 0.00 65 ASP A C 18
ATOM 17982 O O . ASP A 1 65 ? -15.608 5.343 -3.292 1.00 0.00 65 ASP A O 18
ATOM 17991 N N . ILE A 1 66 ? -13.879 4.245 -2.359 1.00 0.00 66 ILE A N 18
ATOM 17992 C CA . ILE A 1 66 ? -14.694 3.125 -1.906 1.00 0.00 66 ILE A CA 18
ATOM 17993 C C . ILE A 1 66 ? -15.763 3.585 -0.921 1.00 0.00 66 ILE A C 18
ATOM 17994 O O . ILE A 1 66 ? -15.452 4.084 0.161 1.00 0.00 66 ILE A O 18
ATOM 18010 N N . SER A 1 67 ? -17.025 3.413 -1.303 1.00 0.00 67 SER A N 18
ATOM 18011 C CA . SER A 1 67 ? -18.142 3.812 -0.454 1.00 0.00 67 SER A CA 18
ATOM 18012 C C . SER A 1 67 ? -18.004 5.271 -0.026 1.00 0.00 67 SER A C 18
ATOM 18013 O O . SER A 1 67 ? -18.178 5.605 1.145 1.00 0.00 67 SER A O 18
ATOM 18021 N N . GLY A 1 68 ? -17.691 6.135 -0.987 1.00 0.00 68 GLY A N 18
ATOM 18022 C CA . GLY A 1 68 ? -17.535 7.548 -0.691 1.00 0.00 68 GLY A CA 18
ATOM 18023 C C . GLY A 1 68 ? -18.831 8.319 -0.844 1.00 0.00 68 GLY A C 18
ATOM 18024 O O . GLY A 1 68 ? -19.825 8.043 -0.171 1.00 0.00 68 GLY A O 18
ATOM 18028 N N . PRO A 1 69 ? -18.831 9.311 -1.746 1.00 0.00 69 PRO A N 18
ATOM 18029 C CA . PRO A 1 69 ? -20.008 10.145 -2.005 1.00 0.00 69 PRO A CA 18
ATOM 18030 C C . PRO A 1 69 ? -21.121 9.375 -2.708 1.00 0.00 69 PRO A C 18
ATOM 18031 O O . PRO A 1 69 ? -22.186 9.924 -2.989 1.00 0.00 69 PRO A O 18
ATOM 18042 N N . SER A 1 70 ? -20.867 8.101 -2.988 1.00 0.00 70 SER A N 18
ATOM 18043 C CA . SER A 1 70 ? -21.847 7.256 -3.660 1.00 0.00 70 SER A CA 18
ATOM 18044 C C . SER A 1 70 ? -22.726 6.531 -2.646 1.00 0.00 70 SER A C 18
ATOM 18045 O O . SER A 1 70 ? -22.263 6.136 -1.576 1.00 0.00 70 SER A O 18
ATOM 18053 N N . SER A 1 71 ? -23.999 6.360 -2.991 1.00 0.00 71 SER A N 18
ATOM 18054 C CA . SER A 1 71 ? -24.945 5.685 -2.110 1.00 0.00 71 SER A CA 18
ATOM 18055 C C . SER A 1 71 ? -24.690 4.181 -2.088 1.00 0.00 71 SER A C 18
ATOM 18056 O O . SER A 1 71 ? -24.468 3.594 -1.030 1.00 0.00 71 SER A O 18
ATOM 18064 N N . GLY A 1 72 ? -24.724 3.564 -3.265 1.00 0.00 72 GLY A N 18
ATOM 18065 C CA . GLY A 1 72 ? -24.496 2.134 -3.360 1.00 0.00 72 GLY A CA 18
ATOM 18066 C C . GLY A 1 72 ? -25.338 1.346 -2.376 1.00 0.00 72 GLY A C 18
ATOM 18067 O O . GLY A 1 72 ? -26.150 0.527 -2.805 1.00 0.00 72 GLY A O 18
ATOM 18073 N N . GLY A 1 1 ? 8.864 -17.421 -12.023 1.00 0.00 1 GLY A N 19
ATOM 18074 C CA . GLY A 1 1 ? 8.708 -17.552 -10.586 1.00 0.00 1 GLY A CA 19
ATOM 18075 C C . GLY A 1 1 ? 9.794 -18.405 -9.960 1.00 0.00 1 GLY A C 19
ATOM 18076 O O . GLY A 1 1 ? 9.837 -19.618 -10.168 1.00 0.00 1 GLY A O 19
ATOM 18080 N N . SER A 1 2 ? 10.675 -17.770 -9.194 1.00 0.00 2 SER A N 19
ATOM 18081 C CA . SER A 1 2 ? 11.769 -18.478 -8.540 1.00 0.00 2 SER A CA 19
ATOM 18082 C C . SER A 1 2 ? 11.360 -18.943 -7.146 1.00 0.00 2 SER A C 19
ATOM 18083 O O . SER A 1 2 ? 10.357 -18.486 -6.597 1.00 0.00 2 SER A O 19
ATOM 18091 N N . SER A 1 3 ? 12.144 -19.854 -6.579 1.00 0.00 3 SER A N 19
ATOM 18092 C CA . SER A 1 3 ? 11.862 -20.384 -5.250 1.00 0.00 3 SER A CA 19
ATOM 18093 C C . SER A 1 3 ? 12.764 -19.737 -4.204 1.00 0.00 3 SER A C 19
ATOM 18094 O O . SER A 1 3 ? 13.857 -20.226 -3.922 1.00 0.00 3 SER A O 19
ATOM 18102 N N . GLY A 1 4 ? 12.297 -18.631 -3.631 1.00 0.00 4 GLY A N 19
ATOM 18103 C CA . GLY A 1 4 ? 13.073 -17.933 -2.623 1.00 0.00 4 GLY A CA 19
ATOM 18104 C C . GLY A 1 4 ? 12.418 -17.973 -1.257 1.00 0.00 4 GLY A C 19
ATOM 18105 O O . GLY A 1 4 ? 12.049 -19.042 -0.769 1.00 0.00 4 GLY A O 19
ATOM 18109 N N . SER A 1 5 ? 12.274 -16.807 -0.637 1.00 0.00 5 SER A N 19
ATOM 18110 C CA . SER A 1 5 ? 11.664 -16.713 0.685 1.00 0.00 5 SER A CA 19
ATOM 18111 C C . SER A 1 5 ? 10.632 -15.590 0.729 1.00 0.00 5 SER A C 19
ATOM 18112 O O . SER A 1 5 ? 10.510 -14.808 -0.214 1.00 0.00 5 SER A O 19
ATOM 18120 N N . SER A 1 6 ? 9.893 -15.518 1.830 1.00 0.00 6 SER A N 19
ATOM 18121 C CA . SER A 1 6 ? 8.868 -14.493 1.997 1.00 0.00 6 SER A CA 19
ATOM 18122 C C . SER A 1 6 ? 9.403 -13.318 2.810 1.00 0.00 6 SER A C 19
ATOM 18123 O O . SER A 1 6 ? 10.036 -13.503 3.848 1.00 0.00 6 SER A O 19
ATOM 18131 N N . GLY A 1 7 ? 9.142 -12.106 2.328 1.00 0.00 7 GLY A N 19
ATOM 18132 C CA . GLY A 1 7 ? 9.603 -10.917 3.021 1.00 0.00 7 GLY A CA 19
ATOM 18133 C C . GLY A 1 7 ? 8.870 -9.667 2.578 1.00 0.00 7 GLY A C 19
ATOM 18134 O O . GLY A 1 7 ? 8.151 -9.048 3.363 1.00 0.00 7 GLY A O 19
ATOM 18138 N N . CYS A 1 8 ? 9.052 -9.292 1.316 1.00 0.00 8 CYS A N 19
ATOM 18139 C CA . CYS A 1 8 ? 8.405 -8.106 0.769 1.00 0.00 8 CYS A CA 19
ATOM 18140 C C . CYS A 1 8 ? 7.295 -8.492 -0.205 1.00 0.00 8 CYS A C 19
ATOM 18141 O O . CYS A 1 8 ? 7.551 -8.767 -1.376 1.00 0.00 8 CYS A O 19
ATOM 18148 N N . ALA A 1 9 ? 6.062 -8.510 0.290 1.00 0.00 9 ALA A N 19
ATOM 18149 C CA . ALA A 1 9 ? 4.913 -8.859 -0.536 1.00 0.00 9 ALA A CA 19
ATOM 18150 C C . ALA A 1 9 ? 5.036 -8.257 -1.932 1.00 0.00 9 ALA A C 19
ATOM 18151 O O . ALA A 1 9 ? 4.469 -8.774 -2.893 1.00 0.00 9 ALA A O 19
ATOM 18158 N N . GLY A 1 10 ? 5.781 -7.161 -2.035 1.00 0.00 10 GLY A N 19
ATOM 18159 C CA . GLY A 1 10 ? 5.964 -6.506 -3.317 1.00 0.00 10 GLY A CA 19
ATOM 18160 C C . GLY A 1 10 ? 6.699 -7.380 -4.314 1.00 0.00 10 GLY A C 19
ATOM 18161 O O . GLY A 1 10 ? 6.078 -8.055 -5.136 1.00 0.00 10 GLY A O 19
ATOM 18165 N N . CYS A 1 11 ? 8.026 -7.367 -4.244 1.00 0.00 11 CYS A N 19
ATOM 18166 C CA . CYS A 1 11 ? 8.848 -8.162 -5.149 1.00 0.00 11 CYS A CA 19
ATOM 18167 C C . CYS A 1 11 ? 9.004 -9.588 -4.630 1.00 0.00 11 CYS A C 19
ATOM 18168 O O . CYS A 1 11 ? 9.963 -10.283 -4.968 1.00 0.00 11 CYS A O 19
ATOM 18175 N N . THR A 1 12 ? 8.054 -10.020 -3.806 1.00 0.00 12 THR A N 19
ATOM 18176 C CA . THR A 1 12 ? 8.086 -11.362 -3.240 1.00 0.00 12 THR A CA 19
ATOM 18177 C C . THR A 1 12 ? 9.517 -11.809 -2.963 1.00 0.00 12 THR A C 19
ATOM 18178 O O . THR A 1 12 ? 9.905 -12.925 -3.304 1.00 0.00 12 THR A O 19
ATOM 18189 N N . ASN A 1 13 ? 10.297 -10.930 -2.343 1.00 0.00 13 ASN A N 19
ATOM 18190 C CA . ASN A 1 13 ? 11.686 -11.235 -2.021 1.00 0.00 13 ASN A CA 19
ATOM 18191 C C . ASN A 1 13 ? 11.959 -11.024 -0.535 1.00 0.00 13 ASN A C 19
ATOM 18192 O O . ASN A 1 13 ? 11.287 -10.244 0.141 1.00 0.00 13 ASN A O 19
ATOM 18203 N N . PRO A 1 14 ? 12.969 -11.735 -0.012 1.00 0.00 14 PRO A N 19
ATOM 18204 C CA . PRO A 1 14 ? 13.355 -11.643 1.399 1.00 0.00 14 PRO A CA 19
ATOM 18205 C C . PRO A 1 14 ? 13.994 -10.301 1.739 1.00 0.00 14 PRO A C 19
ATOM 18206 O O . PRO A 1 14 ? 15.007 -9.919 1.151 1.00 0.00 14 PRO A O 19
ATOM 18217 N N . ILE A 1 15 ? 13.397 -9.590 2.689 1.00 0.00 15 ILE A N 19
ATOM 18218 C CA . ILE A 1 15 ? 13.910 -8.291 3.108 1.00 0.00 15 ILE A CA 19
ATOM 18219 C C . ILE A 1 15 ? 15.069 -8.447 4.086 1.00 0.00 15 ILE A C 19
ATOM 18220 O O . ILE A 1 15 ? 15.150 -9.435 4.816 1.00 0.00 15 ILE A O 19
ATOM 18236 N N . SER A 1 16 ? 15.963 -7.463 4.098 1.00 0.00 16 SER A N 19
ATOM 18237 C CA . SER A 1 16 ? 17.119 -7.492 4.986 1.00 0.00 16 SER A CA 19
ATOM 18238 C C . SER A 1 16 ? 16.765 -8.147 6.317 1.00 0.00 16 SER A C 19
ATOM 18239 O O . SER A 1 16 ? 15.795 -7.767 6.971 1.00 0.00 16 SER A O 19
ATOM 18247 N N . GLY A 1 17 ? 17.562 -9.136 6.713 1.00 0.00 17 GLY A N 19
ATOM 18248 C CA . GLY A 1 17 ? 17.317 -9.830 7.964 1.00 0.00 17 GLY A CA 19
ATOM 18249 C C . GLY A 1 17 ? 17.697 -8.997 9.173 1.00 0.00 17 GLY A C 19
ATOM 18250 O O . GLY A 1 17 ? 16.834 -8.412 9.829 1.00 0.00 17 GLY A O 19
ATOM 18254 N N . LEU A 1 18 ? 18.991 -8.943 9.469 1.00 0.00 18 LEU A N 19
ATOM 18255 C CA . LEU A 1 18 ? 19.483 -8.177 10.609 1.00 0.00 18 LEU A CA 19
ATOM 18256 C C . LEU A 1 18 ? 20.208 -6.917 10.145 1.00 0.00 18 LEU A C 19
ATOM 18257 O O . LEU A 1 18 ? 21.422 -6.926 9.946 1.00 0.00 18 LEU A O 19
ATOM 18273 N N . GLY A 1 19 ? 19.455 -5.834 9.978 1.00 0.00 19 GLY A N 19
ATOM 18274 C CA . GLY A 1 19 ? 20.044 -4.582 9.542 1.00 0.00 19 GLY A CA 19
ATOM 18275 C C . GLY A 1 19 ? 19.075 -3.420 9.641 1.00 0.00 19 GLY A C 19
ATOM 18276 O O . GLY A 1 19 ? 17.890 -3.612 9.911 1.00 0.00 19 GLY A O 19
ATOM 18280 N N . GLY A 1 20 ? 19.581 -2.209 9.425 1.00 0.00 20 GLY A N 19
ATOM 18281 C CA . GLY A 1 20 ? 18.738 -1.030 9.499 1.00 0.00 20 GLY A CA 19
ATOM 18282 C C . GLY A 1 20 ? 18.358 -0.503 8.129 1.00 0.00 20 GLY A C 19
ATOM 18283 O O . GLY A 1 20 ? 18.798 0.575 7.726 1.00 0.00 20 GLY A O 19
ATOM 18287 N N . THR A 1 21 ? 17.540 -1.264 7.410 1.00 0.00 21 THR A N 19
ATOM 18288 C CA . THR A 1 21 ? 17.103 -0.869 6.077 1.00 0.00 21 THR A CA 19
ATOM 18289 C C . THR A 1 21 ? 15.832 -0.030 6.141 1.00 0.00 21 THR A C 19
ATOM 18290 O O . THR A 1 21 ? 15.095 -0.074 7.126 1.00 0.00 21 THR A O 19
ATOM 18301 N N . LYS A 1 22 ? 15.580 0.736 5.084 1.00 0.00 22 LYS A N 19
ATOM 18302 C CA . LYS A 1 22 ? 14.397 1.585 5.019 1.00 0.00 22 LYS A CA 19
ATOM 18303 C C . LYS A 1 22 ? 13.285 0.909 4.222 1.00 0.00 22 LYS A C 19
ATOM 18304 O O . LYS A 1 22 ? 12.962 1.328 3.111 1.00 0.00 22 LYS A O 19
ATOM 18323 N N . TYR A 1 23 ? 12.703 -0.137 4.798 1.00 0.00 23 TYR A N 19
ATOM 18324 C CA . TYR A 1 23 ? 11.629 -0.871 4.142 1.00 0.00 23 TYR A CA 19
ATOM 18325 C C . TYR A 1 23 ? 10.291 -0.609 4.828 1.00 0.00 23 TYR A C 19
ATOM 18326 O O . TYR A 1 23 ? 10.232 0.056 5.862 1.00 0.00 23 TYR A O 19
ATOM 18344 N N . ILE A 1 24 ? 9.221 -1.137 4.244 1.00 0.00 24 ILE A N 19
ATOM 18345 C CA . ILE A 1 24 ? 7.884 -0.962 4.799 1.00 0.00 24 ILE A CA 19
ATOM 18346 C C . ILE A 1 24 ? 7.419 -2.223 5.520 1.00 0.00 24 ILE A C 19
ATOM 18347 O O . ILE A 1 24 ? 7.539 -3.330 4.995 1.00 0.00 24 ILE A O 19
ATOM 18363 N N . SER A 1 25 ? 6.887 -2.047 6.725 1.00 0.00 25 SER A N 19
ATOM 18364 C CA . SER A 1 25 ? 6.405 -3.171 7.519 1.00 0.00 25 SER A CA 19
ATOM 18365 C C . SER A 1 25 ? 4.916 -3.027 7.816 1.00 0.00 25 SER A C 19
ATOM 18366 O O . SER A 1 25 ? 4.438 -1.941 8.146 1.00 0.00 25 SER A O 19
ATOM 18374 N N . PHE A 1 26 ? 4.186 -4.131 7.696 1.00 0.00 26 PHE A N 19
ATOM 18375 C CA . PHE A 1 26 ? 2.750 -4.130 7.950 1.00 0.00 26 PHE A CA 19
ATOM 18376 C C . PHE A 1 26 ? 2.385 -5.160 9.015 1.00 0.00 26 PHE A C 19
ATOM 18377 O O . PHE A 1 26 ? 3.210 -5.987 9.401 1.00 0.00 26 PHE A O 19
ATOM 18394 N N . GLU A 1 27 ? 1.143 -5.102 9.485 1.00 0.00 27 GLU A N 19
ATOM 18395 C CA . GLU A 1 27 ? 0.669 -6.029 10.506 1.00 0.00 27 GLU A CA 19
ATOM 18396 C C . GLU A 1 27 ? 1.381 -7.374 10.393 1.00 0.00 27 GLU A C 19
ATOM 18397 O O . GLU A 1 27 ? 2.002 -7.840 11.347 1.00 0.00 27 GLU A O 19
ATOM 18409 N N . GLU A 1 28 ? 1.286 -7.990 9.219 1.00 0.00 28 GLU A N 19
ATOM 18410 C CA . GLU A 1 28 ? 1.920 -9.282 8.982 1.00 0.00 28 GLU A CA 19
ATOM 18411 C C . GLU A 1 28 ? 2.821 -9.228 7.751 1.00 0.00 28 GLU A C 19
ATOM 18412 O O . GLU A 1 28 ? 3.944 -9.731 7.768 1.00 0.00 28 GLU A O 19
ATOM 18424 N N . ARG A 1 29 ? 2.318 -8.616 6.684 1.00 0.00 29 ARG A N 19
ATOM 18425 C CA . ARG A 1 29 ? 3.075 -8.497 5.444 1.00 0.00 29 ARG A CA 19
ATOM 18426 C C . ARG A 1 29 ? 4.059 -7.334 5.516 1.00 0.00 29 ARG A C 19
ATOM 18427 O O . ARG A 1 29 ? 4.108 -6.612 6.512 1.00 0.00 29 ARG A O 19
ATOM 18448 N N . GLN A 1 30 ? 4.841 -7.159 4.456 1.00 0.00 30 GLN A N 19
ATOM 18449 C CA . GLN A 1 30 ? 5.825 -6.084 4.401 1.00 0.00 30 GLN A CA 19
ATOM 18450 C C . GLN A 1 30 ? 6.201 -5.764 2.958 1.00 0.00 30 GLN A C 19
ATOM 18451 O O . GLN A 1 30 ? 6.052 -6.600 2.067 1.00 0.00 30 GLN A O 19
ATOM 18465 N N . TRP A 1 31 ? 6.687 -4.548 2.735 1.00 0.00 31 TRP A N 19
ATOM 18466 C CA . TRP A 1 31 ? 7.083 -4.117 1.399 1.00 0.00 31 TRP A CA 19
ATOM 18467 C C . TRP A 1 31 ? 8.397 -3.345 1.444 1.00 0.00 31 TRP A C 19
ATOM 18468 O O . TRP A 1 31 ? 9.027 -3.234 2.496 1.00 0.00 31 TRP A O 19
ATOM 18489 N N . HIS A 1 32 ? 8.806 -2.813 0.296 1.00 0.00 32 HIS A N 19
ATOM 18490 C CA . HIS A 1 32 ? 10.046 -2.051 0.206 1.00 0.00 32 HIS A CA 19
ATOM 18491 C C . HIS A 1 32 ? 9.758 -0.568 -0.007 1.00 0.00 32 HIS A C 19
ATOM 18492 O O . HIS A 1 32 ? 8.653 -0.190 -0.395 1.00 0.00 32 HIS A O 19
ATOM 18506 N N . ASN A 1 33 ? 10.759 0.268 0.251 1.00 0.00 33 ASN A N 19
ATOM 18507 C CA . ASN A 1 33 ? 10.612 1.710 0.088 1.00 0.00 33 ASN A CA 19
ATOM 18508 C C . ASN A 1 33 ? 10.131 2.053 -1.319 1.00 0.00 33 ASN A C 19
ATOM 18509 O O . ASN A 1 33 ? 9.516 3.096 -1.539 1.00 0.00 33 ASN A O 19
ATOM 18520 N N . ASP A 1 34 ? 10.417 1.168 -2.267 1.00 0.00 34 ASP A N 19
ATOM 18521 C CA . ASP A 1 34 ? 10.013 1.375 -3.653 1.00 0.00 34 ASP A CA 19
ATOM 18522 C C . ASP A 1 34 ? 8.825 0.487 -4.012 1.00 0.00 34 ASP A C 19
ATOM 18523 O O . ASP A 1 34 ? 7.816 0.963 -4.531 1.00 0.00 34 ASP A O 19
ATOM 18532 N N . CYS A 1 35 ? 8.954 -0.805 -3.732 1.00 0.00 35 CYS A N 19
ATOM 18533 C CA . CYS A 1 35 ? 7.893 -1.761 -4.026 1.00 0.00 35 CYS A CA 19
ATOM 18534 C C . CYS A 1 35 ? 6.558 -1.281 -3.463 1.00 0.00 35 CYS A C 19
ATOM 18535 O O . CYS A 1 35 ? 5.526 -1.359 -4.131 1.00 0.00 35 CYS A O 19
ATOM 18542 N N . PHE A 1 36 ? 6.585 -0.784 -2.231 1.00 0.00 36 PHE A N 19
ATOM 18543 C CA . PHE A 1 36 ? 5.378 -0.292 -1.578 1.00 0.00 36 PHE A CA 19
ATOM 18544 C C . PHE A 1 36 ? 4.659 0.726 -2.458 1.00 0.00 36 PHE A C 19
ATOM 18545 O O . PHE A 1 36 ? 5.053 1.889 -2.527 1.00 0.00 36 PHE A O 19
ATOM 18562 N N . ASN A 1 37 ? 3.604 0.278 -3.130 1.00 0.00 37 ASN A N 19
ATOM 18563 C CA . ASN A 1 37 ? 2.831 1.149 -4.008 1.00 0.00 37 ASN A CA 19
ATOM 18564 C C . ASN A 1 37 ? 1.388 0.666 -4.120 1.00 0.00 37 ASN A C 19
ATOM 18565 O O . ASN A 1 37 ? 1.111 -0.529 -4.012 1.00 0.00 37 ASN A O 19
ATOM 18576 N N . CYS A 1 38 ? 0.471 1.603 -4.337 1.00 0.00 38 CYS A N 19
ATOM 18577 C CA . CYS A 1 38 ? -0.944 1.275 -4.464 1.00 0.00 38 CYS A CA 19
ATOM 18578 C C . CYS A 1 38 ? -1.149 0.118 -5.437 1.00 0.00 38 CYS A C 19
ATOM 18579 O O . CYS A 1 38 ? -0.250 -0.231 -6.203 1.00 0.00 38 CYS A O 19
ATOM 18586 N N . LYS A 1 39 ? -2.338 -0.474 -5.402 1.00 0.00 39 LYS A N 19
ATOM 18587 C CA . LYS A 1 39 ? -2.663 -1.591 -6.282 1.00 0.00 39 LYS A CA 19
ATOM 18588 C C . LYS A 1 39 ? -3.647 -1.161 -7.365 1.00 0.00 39 LYS A C 19
ATOM 18589 O O . LYS A 1 39 ? -3.979 -1.938 -8.261 1.00 0.00 39 LYS A O 19
ATOM 18608 N N . LYS A 1 40 ? -4.110 0.082 -7.279 1.00 0.00 40 LYS A N 19
ATOM 18609 C CA . LYS A 1 40 ? -5.054 0.617 -8.253 1.00 0.00 40 LYS A CA 19
ATOM 18610 C C . LYS A 1 40 ? -4.373 1.625 -9.173 1.00 0.00 40 LYS A C 19
ATOM 18611 O O . LYS A 1 40 ? -4.448 1.513 -10.397 1.00 0.00 40 LYS A O 19
ATOM 18630 N N . CYS A 1 41 ? -3.708 2.609 -8.577 1.00 0.00 41 CYS A N 19
ATOM 18631 C CA . CYS A 1 41 ? -3.012 3.636 -9.342 1.00 0.00 41 CYS A CA 19
ATOM 18632 C C . CYS A 1 41 ? -1.504 3.405 -9.319 1.00 0.00 41 CYS A C 19
ATOM 18633 O O . CYS A 1 41 ? -0.765 3.978 -10.119 1.00 0.00 41 CYS A O 19
ATOM 18640 N N . SER A 1 42 ? -1.055 2.561 -8.395 1.00 0.00 42 SER A N 19
ATOM 18641 C CA . SER A 1 42 ? 0.365 2.256 -8.265 1.00 0.00 42 SER A CA 19
ATOM 18642 C C . SER A 1 42 ? 1.155 3.503 -7.879 1.00 0.00 42 SER A C 19
ATOM 18643 O O . SER A 1 42 ? 2.175 3.821 -8.493 1.00 0.00 42 SER A O 19
ATOM 18651 N N . LEU A 1 43 ? 0.677 4.206 -6.859 1.00 0.00 43 LEU A N 19
ATOM 18652 C CA . LEU A 1 43 ? 1.338 5.420 -6.390 1.00 0.00 43 LEU A CA 19
ATOM 18653 C C . LEU A 1 43 ? 2.200 5.131 -5.166 1.00 0.00 43 LEU A C 19
ATOM 18654 O O . LEU A 1 43 ? 1.908 4.224 -4.387 1.00 0.00 43 LEU A O 19
ATOM 18670 N N . SER A 1 44 ? 3.264 5.911 -5.000 1.00 0.00 44 SER A N 19
ATOM 18671 C CA . SER A 1 44 ? 4.171 5.739 -3.871 1.00 0.00 44 SER A CA 19
ATOM 18672 C C . SER A 1 44 ? 3.419 5.852 -2.549 1.00 0.00 44 SER A C 19
ATOM 18673 O O . SER A 1 44 ? 2.901 6.915 -2.204 1.00 0.00 44 SER A O 19
ATOM 18681 N N . LEU A 1 45 ? 3.363 4.748 -1.811 1.00 0.00 45 LEU A N 19
ATOM 18682 C CA . LEU A 1 45 ? 2.675 4.721 -0.525 1.00 0.00 45 LEU A CA 19
ATOM 18683 C C . LEU A 1 45 ? 3.656 4.936 0.622 1.00 0.00 45 LEU A C 19
ATOM 18684 O O . LEU A 1 45 ? 3.297 5.484 1.665 1.00 0.00 45 LEU A O 19
ATOM 18700 N N . VAL A 1 46 ? 4.897 4.504 0.422 1.00 0.00 46 VAL A N 19
ATOM 18701 C CA . VAL A 1 46 ? 5.931 4.652 1.439 1.00 0.00 46 VAL A CA 19
ATOM 18702 C C . VAL A 1 46 ? 5.853 6.020 2.107 1.00 0.00 46 VAL A C 19
ATOM 18703 O O . VAL A 1 46 ? 6.151 7.042 1.491 1.00 0.00 46 VAL A O 19
ATOM 18716 N N . GLY A 1 47 ? 5.449 6.032 3.374 1.00 0.00 47 GLY A N 19
ATOM 18717 C CA . GLY A 1 47 ? 5.339 7.280 4.106 1.00 0.00 47 GLY A CA 19
ATOM 18718 C C . GLY A 1 47 ? 3.974 7.922 3.954 1.00 0.00 47 GLY A C 19
ATOM 18719 O O . GLY A 1 47 ? 3.848 9.146 4.003 1.00 0.00 47 GLY A O 19
ATOM 18723 N N . ARG A 1 48 ? 2.950 7.096 3.767 1.00 0.00 48 ARG A N 19
ATOM 18724 C CA . ARG A 1 48 ? 1.589 7.591 3.604 1.00 0.00 48 ARG A CA 19
ATOM 18725 C C . ARG A 1 48 ? 0.607 6.767 4.433 1.00 0.00 48 ARG A C 19
ATOM 18726 O O . ARG A 1 48 ? 0.995 5.811 5.103 1.00 0.00 48 ARG A O 19
ATOM 18747 N N . GLY A 1 49 ? -0.666 7.145 4.381 1.00 0.00 49 GLY A N 19
ATOM 18748 C CA . GLY A 1 49 ? -1.683 6.430 5.131 1.00 0.00 49 GLY A CA 19
ATOM 18749 C C . GLY A 1 49 ? -2.370 5.362 4.303 1.00 0.00 49 GLY A C 19
ATOM 18750 O O . GLY A 1 49 ? -3.597 5.260 4.304 1.00 0.00 49 GLY A O 19
ATOM 18754 N N . PHE A 1 50 ? -1.579 4.564 3.594 1.00 0.00 50 PHE A N 19
ATOM 18755 C CA . PHE A 1 50 ? -2.119 3.500 2.756 1.00 0.00 50 PHE A CA 19
ATOM 18756 C C . PHE A 1 50 ? -3.164 2.688 3.515 1.00 0.00 50 PHE A C 19
ATOM 18757 O O . PHE A 1 50 ? -3.118 2.587 4.742 1.00 0.00 50 PHE A O 19
ATOM 18774 N N . LEU A 1 51 ? -4.106 2.110 2.777 1.00 0.00 51 LEU A N 19
ATOM 18775 C CA . LEU A 1 51 ? -5.164 1.307 3.379 1.00 0.00 51 LEU A CA 19
ATOM 18776 C C . LEU A 1 51 ? -4.896 -0.182 3.183 1.00 0.00 51 LEU A C 19
ATOM 18777 O O . LEU A 1 51 ? -3.858 -0.572 2.647 1.00 0.00 51 LEU A O 19
ATOM 18793 N N . THR A 1 52 ? -5.840 -1.011 3.618 1.00 0.00 52 THR A N 19
ATOM 18794 C CA . THR A 1 52 ? -5.707 -2.456 3.489 1.00 0.00 52 THR A CA 19
ATOM 18795 C C . THR A 1 52 ? -6.944 -3.067 2.839 1.00 0.00 52 THR A C 19
ATOM 18796 O O . THR A 1 52 ? -7.992 -3.186 3.472 1.00 0.00 52 THR A O 19
ATOM 18807 N N . GLU A 1 53 ? -6.813 -3.452 1.574 1.00 0.00 53 GLU A N 19
ATOM 18808 C CA . GLU A 1 53 ? -7.922 -4.050 0.840 1.00 0.00 53 GLU A CA 19
ATOM 18809 C C . GLU A 1 53 ? -8.045 -5.538 1.157 1.00 0.00 53 GLU A C 19
ATOM 18810 O O . GLU A 1 53 ? -7.135 -6.139 1.727 1.00 0.00 53 GLU A O 19
ATOM 18822 N N . ARG A 1 54 ? -9.178 -6.124 0.785 1.00 0.00 54 ARG A N 19
ATOM 18823 C CA . ARG A 1 54 ? -9.422 -7.540 1.031 1.00 0.00 54 ARG A CA 19
ATOM 18824 C C . ARG A 1 54 ? -8.124 -8.338 0.949 1.00 0.00 54 ARG A C 19
ATOM 18825 O O . ARG A 1 54 ? -7.615 -8.820 1.960 1.00 0.00 54 ARG A O 19
ATOM 18846 N N . ASP A 1 55 ? -7.595 -8.473 -0.263 1.00 0.00 55 ASP A N 19
ATOM 18847 C CA . ASP A 1 55 ? -6.357 -9.212 -0.478 1.00 0.00 55 ASP A CA 19
ATOM 18848 C C . ASP A 1 55 ? -5.326 -8.347 -1.196 1.00 0.00 55 ASP A C 19
ATOM 18849 O O . ASP A 1 55 ? -4.439 -8.859 -1.879 1.00 0.00 55 ASP A O 19
ATOM 18858 N N . ASP A 1 56 ? -5.450 -7.034 -1.038 1.00 0.00 56 ASP A N 19
ATOM 18859 C CA . ASP A 1 56 ? -4.529 -6.097 -1.671 1.00 0.00 56 ASP A CA 19
ATOM 18860 C C . ASP A 1 56 ? -4.489 -4.776 -0.909 1.00 0.00 56 ASP A C 19
ATOM 18861 O O . ASP A 1 56 ? -5.308 -4.534 -0.023 1.00 0.00 56 ASP A O 19
ATOM 18870 N N . ILE A 1 57 ? -3.530 -3.925 -1.260 1.00 0.00 57 ILE A N 19
ATOM 18871 C CA . ILE A 1 57 ? -3.383 -2.629 -0.610 1.00 0.00 57 ILE A CA 19
ATOM 18872 C C . ILE A 1 57 ? -3.779 -1.495 -1.549 1.00 0.00 57 ILE A C 19
ATOM 18873 O O . ILE A 1 57 ? -3.860 -1.680 -2.764 1.00 0.00 57 ILE A O 19
ATOM 18889 N N . LEU A 1 58 ? -4.022 -0.320 -0.979 1.00 0.00 58 LEU A N 19
ATOM 18890 C CA . LEU A 1 58 ? -4.407 0.847 -1.765 1.00 0.00 58 LEU A CA 19
ATOM 18891 C C . LEU A 1 58 ? -3.995 2.137 -1.063 1.00 0.00 58 LEU A C 19
ATOM 18892 O O . LEU A 1 58 ? -3.574 2.119 0.094 1.00 0.00 58 LEU A O 19
ATOM 18908 N N . CYS A 1 59 ? -4.122 3.255 -1.770 1.00 0.00 59 CYS A N 19
ATOM 18909 C CA . CYS A 1 59 ? -3.765 4.555 -1.215 1.00 0.00 59 CYS A CA 19
ATOM 18910 C C . CYS A 1 59 ? -5.013 5.333 -0.806 1.00 0.00 59 CYS A C 19
ATOM 18911 O O . CYS A 1 59 ? -6.115 5.092 -1.299 1.00 0.00 59 CYS A O 19
ATOM 18918 N N . PRO A 1 60 ? -4.837 6.289 0.118 1.00 0.00 60 PRO A N 19
ATOM 18919 C CA . PRO A 1 60 ? -5.937 7.123 0.614 1.00 0.00 60 PRO A CA 19
ATOM 18920 C C . PRO A 1 60 ? -6.785 7.695 -0.516 1.00 0.00 60 PRO A C 19
ATOM 18921 O O . PRO A 1 60 ? -8.006 7.803 -0.396 1.00 0.00 60 PRO A O 19
ATOM 18932 N N . ASP A 1 61 ? -6.131 8.060 -1.614 1.00 0.00 61 ASP A N 19
ATOM 18933 C CA . ASP A 1 61 ? -6.827 8.621 -2.767 1.00 0.00 61 ASP A CA 19
ATOM 18934 C C . ASP A 1 61 ? -7.771 7.594 -3.384 1.00 0.00 61 ASP A C 19
ATOM 18935 O O . ASP A 1 61 ? -8.864 7.934 -3.838 1.00 0.00 61 ASP A O 19
ATOM 18944 N N . CYS A 1 62 ? -7.342 6.336 -3.398 1.00 0.00 62 CYS A N 19
ATOM 18945 C CA . CYS A 1 62 ? -8.147 5.259 -3.961 1.00 0.00 62 CYS A CA 19
ATOM 18946 C C . CYS A 1 62 ? -9.135 4.723 -2.929 1.00 0.00 62 CYS A C 19
ATOM 18947 O O . CYS A 1 62 ? -10.342 4.701 -3.162 1.00 0.00 62 CYS A O 19
ATOM 18954 N N . GLY A 1 63 ? -8.611 4.290 -1.786 1.00 0.00 63 GLY A N 19
ATOM 18955 C CA . GLY A 1 63 ? -9.460 3.760 -0.735 1.00 0.00 63 GLY A CA 19
ATOM 18956 C C . GLY A 1 63 ? -10.620 4.679 -0.407 1.00 0.00 63 GLY A C 19
ATOM 18957 O O . GLY A 1 63 ? -11.754 4.227 -0.246 1.00 0.00 63 GLY A O 19
ATOM 18961 N N . LYS A 1 64 ? -10.337 5.973 -0.306 1.00 0.00 64 LYS A N 19
ATOM 18962 C CA . LYS A 1 64 ? -11.365 6.960 0.005 1.00 0.00 64 LYS A CA 19
ATOM 18963 C C . LYS A 1 64 ? -12.518 6.877 -0.991 1.00 0.00 64 LYS A C 19
ATOM 18964 O O . LYS A 1 64 ? -13.606 7.394 -0.739 1.00 0.00 64 LYS A O 19
ATOM 18983 N N . ASP A 1 65 ? -12.272 6.223 -2.121 1.00 0.00 65 ASP A N 19
ATOM 18984 C CA . ASP A 1 65 ? -13.290 6.070 -3.153 1.00 0.00 65 ASP A CA 19
ATOM 18985 C C . ASP A 1 65 ? -14.050 4.760 -2.978 1.00 0.00 65 ASP A C 19
ATOM 18986 O O . ASP A 1 65 ? -14.602 4.217 -3.936 1.00 0.00 65 ASP A O 19
ATOM 18995 N N . ILE A 1 66 ? -14.074 4.256 -1.748 1.00 0.00 66 ILE A N 19
ATOM 18996 C CA . ILE A 1 66 ? -14.766 3.009 -1.448 1.00 0.00 66 ILE A CA 19
ATOM 18997 C C . ILE A 1 66 ? -16.053 3.267 -0.671 1.00 0.00 66 ILE A C 19
ATOM 18998 O O . ILE A 1 66 ? -16.077 4.075 0.258 1.00 0.00 66 ILE A O 19
ATOM 19014 N N . SER A 1 67 ? -17.120 2.576 -1.057 1.00 0.00 67 SER A N 19
ATOM 19015 C CA . SER A 1 67 ? -18.411 2.732 -0.399 1.00 0.00 67 SER A CA 19
ATOM 19016 C C . SER A 1 67 ? -18.231 3.018 1.089 1.00 0.00 67 SER A C 19
ATOM 19017 O O . SER A 1 67 ? -18.889 3.895 1.648 1.00 0.00 67 SER A O 19
ATOM 19025 N N . GLY A 1 68 ? -17.334 2.271 1.725 1.00 0.00 68 GLY A N 19
ATOM 19026 C CA . GLY A 1 68 ? -17.083 2.459 3.142 1.00 0.00 68 GLY A CA 19
ATOM 19027 C C . GLY A 1 68 ? -16.167 1.395 3.714 1.00 0.00 68 GLY A C 19
ATOM 19028 O O . GLY A 1 68 ? -16.442 0.198 3.628 1.00 0.00 68 GLY A O 19
ATOM 19032 N N . PRO A 1 69 ? -15.049 1.831 4.314 1.00 0.00 69 PRO A N 19
ATOM 19033 C CA . PRO A 1 69 ? -14.067 0.922 4.913 1.00 0.00 69 PRO A CA 19
ATOM 19034 C C . PRO A 1 69 ? -14.596 0.246 6.173 1.00 0.00 69 PRO A C 19
ATOM 19035 O O . PRO A 1 69 ? -15.616 0.656 6.727 1.00 0.00 69 PRO A O 19
ATOM 19046 N N . SER A 1 70 ? -13.896 -0.791 6.622 1.00 0.00 70 SER A N 19
ATOM 19047 C CA . SER A 1 70 ? -14.298 -1.526 7.815 1.00 0.00 70 SER A CA 19
ATOM 19048 C C . SER A 1 70 ? -13.079 -1.931 8.639 1.00 0.00 70 SER A C 19
ATOM 19049 O O . SER A 1 70 ? -11.939 -1.692 8.241 1.00 0.00 70 SER A O 19
ATOM 19057 N N . SER A 1 71 ? -13.329 -2.547 9.790 1.00 0.00 71 SER A N 19
ATOM 19058 C CA . SER A 1 71 ? -12.254 -2.984 10.673 1.00 0.00 71 SER A CA 19
ATOM 19059 C C . SER A 1 71 ? -12.696 -4.173 11.520 1.00 0.00 71 SER A C 19
ATOM 19060 O O . SER A 1 71 ? -13.625 -4.069 12.320 1.00 0.00 71 SER A O 19
ATOM 19068 N N . GLY A 1 72 ? -12.022 -5.305 11.338 1.00 0.00 72 GLY A N 19
ATOM 19069 C CA . GLY A 1 72 ? -12.358 -6.498 12.091 1.00 0.00 72 GLY A CA 19
ATOM 19070 C C . GLY A 1 72 ? -13.855 -6.683 12.248 1.00 0.00 72 GLY A C 19
ATOM 19071 O O . GLY A 1 72 ? -14.348 -6.640 13.374 1.00 0.00 72 GLY A O 19
ATOM 19077 N N . GLY A 1 1 ? 12.574 -19.156 -9.825 1.00 0.00 1 GLY A N 20
ATOM 19078 C CA . GLY A 1 1 ? 12.363 -19.766 -8.525 1.00 0.00 1 GLY A CA 20
ATOM 19079 C C . GLY A 1 1 ? 13.539 -19.563 -7.591 1.00 0.00 1 GLY A C 20
ATOM 19080 O O . GLY A 1 1 ? 14.690 -19.534 -8.028 1.00 0.00 1 GLY A O 20
ATOM 19084 N N . SER A 1 2 ? 13.251 -19.420 -6.301 1.00 0.00 2 SER A N 20
ATOM 19085 C CA . SER A 1 2 ? 14.294 -19.212 -5.304 1.00 0.00 2 SER A CA 20
ATOM 19086 C C . SER A 1 2 ? 13.896 -19.829 -3.966 1.00 0.00 2 SER A C 20
ATOM 19087 O O . SER A 1 2 ? 12.715 -20.051 -3.699 1.00 0.00 2 SER A O 20
ATOM 19095 N N . SER A 1 3 ? 14.892 -20.104 -3.129 1.00 0.00 3 SER A N 20
ATOM 19096 C CA . SER A 1 3 ? 14.648 -20.699 -1.820 1.00 0.00 3 SER A CA 20
ATOM 19097 C C . SER A 1 3 ? 14.865 -19.676 -0.709 1.00 0.00 3 SER A C 20
ATOM 19098 O O . SER A 1 3 ? 15.483 -18.633 -0.922 1.00 0.00 3 SER A O 20
ATOM 19106 N N . GLY A 1 4 ? 14.352 -19.983 0.478 1.00 0.00 4 GLY A N 20
ATOM 19107 C CA . GLY A 1 4 ? 14.500 -19.081 1.606 1.00 0.00 4 GLY A CA 20
ATOM 19108 C C . GLY A 1 4 ? 13.178 -18.775 2.280 1.00 0.00 4 GLY A C 20
ATOM 19109 O O . GLY A 1 4 ? 12.436 -19.685 2.649 1.00 0.00 4 GLY A O 20
ATOM 19113 N N . SER A 1 5 ? 12.883 -17.489 2.445 1.00 0.00 5 SER A N 20
ATOM 19114 C CA . SER A 1 5 ? 11.643 -17.065 3.085 1.00 0.00 5 SER A CA 20
ATOM 19115 C C . SER A 1 5 ? 11.095 -15.803 2.425 1.00 0.00 5 SER A C 20
ATOM 19116 O O . SER A 1 5 ? 11.852 -14.919 2.025 1.00 0.00 5 SER A O 20
ATOM 19124 N N . SER A 1 6 ? 9.772 -15.728 2.314 1.00 0.00 6 SER A N 20
ATOM 19125 C CA . SER A 1 6 ? 9.121 -14.578 1.700 1.00 0.00 6 SER A CA 20
ATOM 19126 C C . SER A 1 6 ? 9.322 -13.324 2.545 1.00 0.00 6 SER A C 20
ATOM 19127 O O . SER A 1 6 ? 9.761 -13.398 3.692 1.00 0.00 6 SER A O 20
ATOM 19135 N N . GLY A 1 7 ? 8.997 -12.170 1.968 1.00 0.00 7 GLY A N 20
ATOM 19136 C CA . GLY A 1 7 ? 9.149 -10.916 2.682 1.00 0.00 7 GLY A CA 20
ATOM 19137 C C . GLY A 1 7 ? 8.353 -9.790 2.051 1.00 0.00 7 GLY A C 20
ATOM 19138 O O . GLY A 1 7 ? 7.166 -9.625 2.334 1.00 0.00 7 GLY A O 20
ATOM 19142 N N . CYS A 1 8 ? 9.008 -9.012 1.196 1.00 0.00 8 CYS A N 20
ATOM 19143 C CA . CYS A 1 8 ? 8.355 -7.895 0.525 1.00 0.00 8 CYS A CA 20
ATOM 19144 C C . CYS A 1 8 ? 7.287 -8.391 -0.445 1.00 0.00 8 CYS A C 20
ATOM 19145 O O . CYS A 1 8 ? 7.595 -8.831 -1.552 1.00 0.00 8 CYS A O 20
ATOM 19152 N N . ALA A 1 9 ? 6.029 -8.317 -0.021 1.00 0.00 9 ALA A N 20
ATOM 19153 C CA . ALA A 1 9 ? 4.915 -8.757 -0.852 1.00 0.00 9 ALA A CA 20
ATOM 19154 C C . ALA A 1 9 ? 5.018 -8.177 -2.259 1.00 0.00 9 ALA A C 20
ATOM 19155 O O . ALA A 1 9 ? 4.509 -8.756 -3.217 1.00 0.00 9 ALA A O 20
ATOM 19162 N N . GLY A 1 10 ? 5.680 -7.030 -2.375 1.00 0.00 10 GLY A N 20
ATOM 19163 C CA . GLY A 1 10 ? 5.836 -6.391 -3.669 1.00 0.00 10 GLY A CA 20
ATOM 19164 C C . GLY A 1 10 ? 6.610 -7.250 -4.649 1.00 0.00 10 GLY A C 20
ATOM 19165 O O . GLY A 1 10 ? 6.020 -7.972 -5.454 1.00 0.00 10 GLY A O 20
ATOM 19169 N N . CYS A 1 11 ? 7.935 -7.172 -4.584 1.00 0.00 11 CYS A N 20
ATOM 19170 C CA . CYS A 1 11 ? 8.791 -7.946 -5.474 1.00 0.00 11 CYS A CA 20
ATOM 19171 C C . CYS A 1 11 ? 9.075 -9.327 -4.891 1.00 0.00 11 CYS A C 20
ATOM 19172 O O . CYS A 1 11 ? 10.063 -9.972 -5.244 1.00 0.00 11 CYS A O 20
ATOM 19179 N N . THR A 1 12 ? 8.202 -9.776 -3.994 1.00 0.00 12 THR A N 20
ATOM 19180 C CA . THR A 1 12 ? 8.359 -11.079 -3.361 1.00 0.00 12 THR A CA 20
ATOM 19181 C C . THR A 1 12 ? 9.826 -11.381 -3.079 1.00 0.00 12 THR A C 20
ATOM 19182 O O . THR A 1 12 ? 10.332 -12.442 -3.444 1.00 0.00 12 THR A O 20
ATOM 19193 N N . ASN A 1 13 ? 10.504 -10.442 -2.428 1.00 0.00 13 ASN A N 20
ATOM 19194 C CA . ASN A 1 13 ? 11.915 -10.608 -2.098 1.00 0.00 13 ASN A CA 20
ATOM 19195 C C . ASN A 1 13 ? 12.134 -10.526 -0.590 1.00 0.00 13 ASN A C 20
ATOM 19196 O O . ASN A 1 13 ? 11.357 -9.913 0.143 1.00 0.00 13 ASN A O 20
ATOM 19207 N N . PRO A 1 14 ? 13.218 -11.157 -0.114 1.00 0.00 14 PRO A N 20
ATOM 19208 C CA . PRO A 1 14 ? 13.565 -11.168 1.310 1.00 0.00 14 PRO A CA 20
ATOM 19209 C C . PRO A 1 14 ? 14.022 -9.801 1.807 1.00 0.00 14 PRO A C 20
ATOM 19210 O O . PRO A 1 14 ? 14.822 -9.129 1.155 1.00 0.00 14 PRO A O 20
ATOM 19221 N N . ILE A 1 15 ? 13.510 -9.395 2.963 1.00 0.00 15 ILE A N 20
ATOM 19222 C CA . ILE A 1 15 ? 13.867 -8.108 3.547 1.00 0.00 15 ILE A CA 20
ATOM 19223 C C . ILE A 1 15 ? 14.809 -8.285 4.733 1.00 0.00 15 ILE A C 20
ATOM 19224 O O . ILE A 1 15 ? 15.805 -7.573 4.860 1.00 0.00 15 ILE A O 20
ATOM 19240 N N . SER A 1 16 ? 14.489 -9.242 5.599 1.00 0.00 16 SER A N 20
ATOM 19241 C CA . SER A 1 16 ? 15.305 -9.512 6.777 1.00 0.00 16 SER A CA 20
ATOM 19242 C C . SER A 1 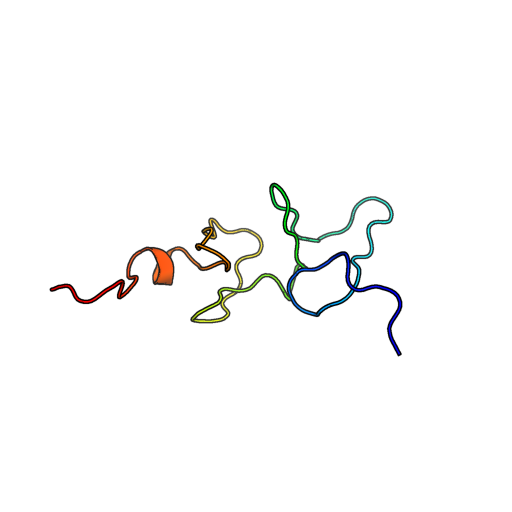16 ? 16.784 -9.289 6.475 1.00 0.00 16 SER A C 20
ATOM 19243 O O . SER A 1 16 ? 17.394 -10.041 5.716 1.00 0.00 16 SER A O 20
ATOM 19251 N N . GLY A 1 17 ? 17.354 -8.250 7.076 1.00 0.00 17 GLY A N 20
ATOM 19252 C CA . GLY A 1 17 ? 18.757 -7.945 6.860 1.00 0.00 17 GLY A CA 20
ATOM 19253 C C . GLY A 1 17 ? 19.539 -7.866 8.156 1.00 0.00 17 GLY A C 20
ATOM 19254 O O . GLY A 1 17 ? 19.267 -8.607 9.101 1.00 0.00 17 GLY A O 20
ATOM 19258 N N . LEU A 1 18 ? 20.515 -6.965 8.202 1.00 0.00 18 LEU A N 20
ATOM 19259 C CA . LEU A 1 18 ? 21.341 -6.792 9.391 1.00 0.00 18 LEU A CA 20
ATOM 19260 C C . LEU A 1 18 ? 21.409 -5.324 9.798 1.00 0.00 18 LEU A C 20
ATOM 19261 O O . LEU A 1 18 ? 21.693 -4.453 8.976 1.00 0.00 18 LEU A O 20
ATOM 19277 N N . GLY A 1 19 ? 21.148 -5.055 11.074 1.00 0.00 19 GLY A N 20
ATOM 19278 C CA . GLY A 1 19 ? 21.186 -3.692 11.568 1.00 0.00 19 GLY A CA 20
ATOM 19279 C C . GLY A 1 19 ? 20.091 -2.828 10.975 1.00 0.00 19 GLY A C 20
ATOM 19280 O O . GLY A 1 19 ? 20.368 -1.825 10.320 1.00 0.00 19 GLY A O 20
ATOM 19284 N N . GLY A 1 20 ? 18.841 -3.221 11.203 1.00 0.00 20 GLY A N 20
ATOM 19285 C CA . GLY A 1 20 ? 17.718 -2.466 10.677 1.00 0.00 20 GLY A CA 20
ATOM 19286 C C . GLY A 1 20 ? 17.798 -2.280 9.175 1.00 0.00 20 GLY A C 20
ATOM 19287 O O . GLY A 1 20 ? 18.800 -2.629 8.550 1.00 0.00 20 GLY A O 20
ATOM 19291 N N . THR A 1 21 ? 16.737 -1.730 8.591 1.00 0.00 21 THR A N 20
ATOM 19292 C CA . THR A 1 21 ? 16.689 -1.501 7.153 1.00 0.00 21 THR A CA 20
ATOM 19293 C C . THR A 1 21 ? 15.572 -0.530 6.787 1.00 0.00 21 THR A C 20
ATOM 19294 O O . THR A 1 21 ? 14.620 -0.348 7.548 1.00 0.00 21 THR A O 20
ATOM 19305 N N . LYS A 1 22 ? 15.692 0.090 5.619 1.00 0.00 22 LYS A N 20
ATOM 19306 C CA . LYS A 1 22 ? 14.691 1.041 5.151 1.00 0.00 22 LYS A CA 20
ATOM 19307 C C . LYS A 1 22 ? 13.615 0.338 4.328 1.00 0.00 22 LYS A C 20
ATOM 19308 O O . LYS A 1 22 ? 13.551 0.494 3.109 1.00 0.00 22 LYS A O 20
ATOM 19327 N N . TYR A 1 23 ? 12.771 -0.434 5.004 1.00 0.00 23 TYR A N 20
ATOM 19328 C CA . TYR A 1 23 ? 11.698 -1.161 4.335 1.00 0.00 23 TYR A CA 20
ATOM 19329 C C . TYR A 1 23 ? 10.367 -0.944 5.048 1.00 0.00 23 TYR A C 20
ATOM 19330 O O . TYR A 1 23 ? 10.328 -0.463 6.181 1.00 0.00 23 TYR A O 20
ATOM 19348 N N . ILE A 1 24 ? 9.279 -1.304 4.376 1.00 0.00 24 ILE A N 20
ATOM 19349 C CA . ILE A 1 24 ? 7.945 -1.151 4.945 1.00 0.00 24 ILE A CA 20
ATOM 19350 C C . ILE A 1 24 ? 7.505 -2.423 5.663 1.00 0.00 24 ILE A C 20
ATOM 19351 O O . ILE A 1 24 ? 7.490 -3.505 5.077 1.00 0.00 24 ILE A O 20
ATOM 19367 N N . SER A 1 25 ? 7.146 -2.282 6.935 1.00 0.00 25 SER A N 20
ATOM 19368 C CA . SER A 1 25 ? 6.706 -3.420 7.735 1.00 0.00 25 SER A CA 20
ATOM 19369 C C . SER A 1 25 ? 5.301 -3.189 8.282 1.00 0.00 25 SER A C 20
ATOM 19370 O O . SER A 1 25 ? 5.053 -2.220 9.000 1.00 0.00 25 SER A O 20
ATOM 19378 N N . PHE A 1 26 ? 4.384 -4.086 7.937 1.00 0.00 26 PHE A N 20
ATOM 19379 C CA . PHE A 1 26 ? 3.002 -3.981 8.392 1.00 0.00 26 PHE A CA 20
ATOM 19380 C C . PHE A 1 26 ? 2.666 -5.101 9.372 1.00 0.00 26 PHE A C 20
ATOM 19381 O O . PHE A 1 26 ? 3.487 -5.980 9.632 1.00 0.00 26 PHE A O 20
ATOM 19398 N N . GLU A 1 27 ? 1.452 -5.062 9.913 1.00 0.00 27 GLU A N 20
ATOM 19399 C CA . GLU A 1 27 ? 1.007 -6.072 10.865 1.00 0.00 27 GLU A CA 20
ATOM 19400 C C . GLU A 1 27 ? 1.572 -7.444 10.507 1.00 0.00 27 GLU A C 20
ATOM 19401 O O . GLU A 1 27 ? 2.197 -8.104 11.335 1.00 0.00 27 GLU A O 20
ATOM 19413 N N . GLU A 1 28 ? 1.346 -7.864 9.266 1.00 0.00 28 GLU A N 20
ATOM 19414 C CA . GLU A 1 28 ? 1.831 -9.158 8.798 1.00 0.00 28 GLU A CA 20
ATOM 19415 C C . GLU A 1 28 ? 2.559 -9.016 7.464 1.00 0.00 28 GLU A C 20
ATOM 19416 O O . GLU A 1 28 ? 3.629 -9.590 7.265 1.00 0.00 28 GLU A O 20
ATOM 19428 N N . ARG A 1 29 ? 1.969 -8.248 6.554 1.00 0.00 29 ARG A N 20
ATOM 19429 C CA . ARG A 1 29 ? 2.558 -8.032 5.239 1.00 0.00 29 ARG A CA 20
ATOM 19430 C C . ARG A 1 29 ? 3.733 -7.061 5.322 1.00 0.00 29 ARG A C 20
ATOM 19431 O O . ARG A 1 29 ? 3.883 -6.338 6.307 1.00 0.00 29 ARG A O 20
ATOM 19452 N N . GLN A 1 30 ? 4.561 -7.051 4.283 1.00 0.00 30 GLN A N 20
ATOM 19453 C CA . GLN A 1 30 ? 5.722 -6.170 4.240 1.00 0.00 30 GLN A CA 20
ATOM 19454 C C . GLN A 1 30 ? 6.055 -5.778 2.804 1.00 0.00 30 GLN A C 20
ATOM 19455 O O . GLN A 1 30 ? 5.672 -6.466 1.858 1.00 0.00 30 GLN A O 20
ATOM 19469 N N . TRP A 1 31 ? 6.769 -4.668 2.650 1.00 0.00 31 TRP A N 20
ATOM 19470 C CA . TRP A 1 31 ? 7.153 -4.184 1.329 1.00 0.00 31 TRP A CA 20
ATOM 19471 C C . TRP A 1 31 ? 8.459 -3.402 1.395 1.00 0.00 31 TRP A C 20
ATOM 19472 O O . TRP A 1 31 ? 9.061 -3.268 2.460 1.00 0.00 31 TRP A O 20
ATOM 19493 N N . HIS A 1 32 ? 8.893 -2.885 0.249 1.00 0.00 32 HIS A N 20
ATOM 19494 C CA . HIS A 1 32 ? 10.129 -2.114 0.177 1.00 0.00 32 HIS A CA 20
ATOM 19495 C C . HIS A 1 32 ? 9.833 -0.628 -0.002 1.00 0.00 32 HIS A C 20
ATOM 19496 O O . HIS A 1 32 ? 8.952 -0.250 -0.772 1.00 0.00 32 HIS A O 20
ATOM 19510 N N . ASN A 1 33 ? 10.576 0.209 0.716 1.00 0.00 33 ASN A N 20
ATOM 19511 C CA . ASN A 1 33 ? 10.391 1.653 0.637 1.00 0.00 33 ASN A CA 20
ATOM 19512 C C . ASN A 1 33 ? 9.998 2.075 -0.776 1.00 0.00 33 ASN A C 20
ATOM 19513 O O . ASN A 1 33 ? 9.249 3.034 -0.962 1.00 0.00 33 ASN A O 20
ATOM 19524 N N . ASP A 1 34 ? 10.507 1.352 -1.766 1.00 0.00 34 ASP A N 20
ATOM 19525 C CA . ASP A 1 34 ? 10.208 1.649 -3.162 1.00 0.00 34 ASP A CA 20
ATOM 19526 C C . ASP A 1 34 ? 9.012 0.835 -3.647 1.00 0.00 34 ASP A C 20
ATOM 19527 O O . ASP A 1 34 ? 8.013 1.391 -4.104 1.00 0.00 34 ASP A O 20
ATOM 19536 N N . CYS A 1 35 ? 9.122 -0.486 -3.546 1.00 0.00 35 CYS A N 20
ATOM 19537 C CA . CYS A 1 35 ? 8.052 -1.377 -3.976 1.00 0.00 35 CYS A CA 20
ATOM 19538 C C . CYS A 1 35 ? 6.704 -0.911 -3.433 1.00 0.00 35 CYS A C 20
ATOM 19539 O O . CYS A 1 35 ? 5.729 -0.797 -4.176 1.00 0.00 35 CYS A O 20
ATOM 19546 N N . PHE A 1 36 ? 6.658 -0.642 -2.132 1.00 0.00 36 PHE A N 20
ATOM 19547 C CA . PHE A 1 36 ? 5.431 -0.188 -1.489 1.00 0.00 36 PHE A CA 20
ATOM 19548 C C . PHE A 1 36 ? 4.716 0.849 -2.350 1.00 0.00 36 PHE A C 20
ATOM 19549 O O . PHE A 1 36 ? 5.101 2.017 -2.380 1.00 0.00 36 PHE A O 20
ATOM 19566 N N . ASN A 1 37 ? 3.674 0.412 -3.049 1.00 0.00 37 ASN A N 20
ATOM 19567 C CA . ASN A 1 37 ? 2.906 1.302 -3.913 1.00 0.00 37 ASN A CA 20
ATOM 19568 C C . ASN A 1 37 ? 1.456 0.840 -4.018 1.00 0.00 37 ASN A C 20
ATOM 19569 O O . ASN A 1 37 ? 1.158 -0.345 -3.867 1.00 0.00 37 ASN A O 20
ATOM 19580 N N . CYS A 1 38 ? 0.557 1.784 -4.278 1.00 0.00 38 CYS A N 20
ATOM 19581 C CA . CYS A 1 38 ? -0.862 1.475 -4.404 1.00 0.00 38 CYS A CA 20
ATOM 19582 C C . CYS A 1 38 ? -1.080 0.285 -5.333 1.00 0.00 38 CYS A C 20
ATOM 19583 O O . CYS A 1 38 ? -0.178 -0.115 -6.070 1.00 0.00 38 CYS A O 20
ATOM 19590 N N . LYS A 1 39 ? -2.283 -0.278 -5.293 1.00 0.00 39 LYS A N 20
ATOM 19591 C CA . LYS A 1 39 ? -2.621 -1.422 -6.132 1.00 0.00 39 LYS A CA 20
ATOM 19592 C C . LYS A 1 39 ? -3.522 -1.000 -7.289 1.00 0.00 39 LYS A C 20
ATOM 19593 O O . LYS A 1 39 ? -3.903 -1.821 -8.124 1.00 0.00 39 LYS A O 20
ATOM 19612 N N . LYS A 1 40 ? -3.858 0.285 -7.334 1.00 0.00 40 LYS A N 20
ATOM 19613 C CA . LYS A 1 40 ? -4.711 0.817 -8.390 1.00 0.00 40 LYS A CA 20
ATOM 19614 C C . LYS A 1 40 ? -3.967 1.862 -9.215 1.00 0.00 40 LYS A C 20
ATOM 19615 O O . LYS A 1 40 ? -4.051 1.873 -10.443 1.00 0.00 40 LYS A O 20
ATOM 19634 N N . CYS A 1 41 ? -3.239 2.739 -8.532 1.00 0.00 41 CYS A N 20
ATOM 19635 C CA . CYS A 1 41 ? -2.480 3.789 -9.201 1.00 0.00 41 CYS A CA 20
ATOM 19636 C C . CYS A 1 41 ? -0.981 3.594 -8.990 1.00 0.00 41 CYS A C 20
ATOM 19637 O O . CYS A 1 41 ? -0.165 4.337 -9.536 1.00 0.00 41 CYS A O 20
ATOM 19644 N N . SER A 1 42 ? -0.626 2.591 -8.194 1.00 0.00 42 SER A N 20
ATOM 19645 C CA . SER A 1 42 ? 0.774 2.300 -7.907 1.00 0.00 42 SER A CA 20
ATOM 19646 C C . SER A 1 42 ? 1.482 3.533 -7.353 1.00 0.00 42 SER A C 20
ATOM 19647 O O . SER A 1 42 ? 2.684 3.713 -7.548 1.00 0.00 42 SER A O 20
ATOM 19655 N N . LEU A 1 43 ? 0.727 4.379 -6.660 1.00 0.00 43 LEU A N 20
ATOM 19656 C CA . LEU A 1 43 ? 1.281 5.595 -6.076 1.00 0.00 43 LEU A CA 20
ATOM 19657 C C . LEU A 1 43 ? 2.151 5.271 -4.866 1.00 0.00 43 LEU A C 20
ATOM 19658 O O . LEU A 1 43 ? 1.964 4.246 -4.211 1.00 0.00 43 LEU A O 20
ATOM 19674 N N . SER A 1 44 ? 3.103 6.153 -4.575 1.00 0.00 44 SER A N 20
ATOM 19675 C CA . SER A 1 44 ? 4.004 5.960 -3.445 1.00 0.00 44 SER A CA 20
ATOM 19676 C C . SER A 1 44 ? 3.237 5.995 -2.127 1.00 0.00 44 SER A C 20
ATOM 19677 O O . SER A 1 44 ? 2.695 7.031 -1.737 1.00 0.00 44 SER A O 20
ATOM 19685 N N . LEU A 1 45 ? 3.195 4.857 -1.443 1.00 0.00 45 LEU A N 20
ATOM 19686 C CA . LEU A 1 45 ? 2.494 4.755 -0.168 1.00 0.00 45 LEU A CA 20
ATOM 19687 C C . LEU A 1 45 ? 3.457 4.952 0.999 1.00 0.00 45 LEU A C 20
ATOM 19688 O O . LEU A 1 45 ? 3.076 5.464 2.052 1.00 0.00 45 LEU A O 20
ATOM 19704 N N . VAL A 1 46 ? 4.707 4.545 0.804 1.00 0.00 46 VAL A N 20
ATOM 19705 C CA . VAL A 1 46 ? 5.725 4.680 1.838 1.00 0.00 46 VAL A CA 20
ATOM 19706 C C . VAL A 1 46 ? 5.664 6.054 2.494 1.00 0.00 46 VAL A C 20
ATOM 19707 O O . VAL A 1 46 ? 6.030 7.060 1.888 1.00 0.00 46 VAL A O 20
ATOM 19720 N N . GLY A 1 47 ? 5.198 6.090 3.739 1.00 0.00 47 GLY A N 20
ATOM 19721 C CA . GLY A 1 47 ? 5.096 7.346 4.458 1.00 0.00 47 GLY A CA 20
ATOM 19722 C C . GLY A 1 47 ? 3.737 7.998 4.298 1.00 0.00 47 GLY A C 20
ATOM 19723 O O . GLY A 1 47 ? 3.629 9.224 4.268 1.00 0.00 47 GLY A O 20
ATOM 19727 N N . ARG A 1 48 ? 2.698 7.177 4.193 1.00 0.00 48 ARG A N 20
ATOM 19728 C CA . ARG A 1 48 ? 1.339 7.681 4.032 1.00 0.00 48 ARG A CA 20
ATOM 19729 C C . ARG A 1 48 ? 0.339 6.790 4.763 1.00 0.00 48 ARG A C 20
ATOM 19730 O O . ARG A 1 48 ? 0.690 5.718 5.255 1.00 0.00 48 ARG A O 20
ATOM 19751 N N . GLY A 1 49 ? -0.910 7.242 4.830 1.00 0.00 49 GLY A N 20
ATOM 19752 C CA . GLY A 1 49 ? -1.942 6.474 5.502 1.00 0.00 49 GLY A CA 20
ATOM 19753 C C . GLY A 1 49 ? -2.504 5.369 4.629 1.00 0.00 49 GLY A C 20
ATOM 19754 O O . GLY A 1 49 ? -3.719 5.192 4.545 1.00 0.00 49 GLY A O 20
ATOM 19758 N N . PHE A 1 50 ? -1.618 4.624 3.976 1.00 0.00 50 PHE A N 20
ATOM 19759 C CA . PHE A 1 50 ? -2.033 3.533 3.103 1.00 0.00 50 PHE A CA 20
ATOM 19760 C C . PHE A 1 50 ? -3.096 2.670 3.778 1.00 0.00 50 PHE A C 20
ATOM 19761 O O . PHE A 1 50 ? -3.107 2.523 5.001 1.00 0.00 50 PHE A O 20
ATOM 19778 N N . LEU A 1 51 ? -3.987 2.103 2.973 1.00 0.00 51 LEU A N 20
ATOM 19779 C CA . LEU A 1 51 ? -5.055 1.255 3.491 1.00 0.00 51 LEU A CA 20
ATOM 19780 C C . LEU A 1 51 ? -4.692 -0.220 3.359 1.00 0.00 51 LEU A C 20
ATOM 19781 O O . LEU A 1 51 ? -3.586 -0.564 2.939 1.00 0.00 51 LEU A O 20
ATOM 19797 N N . THR A 1 52 ? -5.631 -1.090 3.719 1.00 0.00 52 THR A N 20
ATOM 19798 C CA . THR A 1 52 ? -5.410 -2.529 3.640 1.00 0.00 52 THR A CA 20
ATOM 19799 C C . THR A 1 52 ? -6.602 -3.234 3.004 1.00 0.00 52 THR A C 20
ATOM 19800 O O . THR A 1 52 ? -7.606 -3.493 3.666 1.00 0.00 52 THR A O 20
ATOM 19811 N N . GLU A 1 53 ? -6.483 -3.541 1.716 1.00 0.00 53 GLU A N 20
ATOM 19812 C CA . GLU A 1 53 ? -7.553 -4.217 0.991 1.00 0.00 53 GLU A CA 20
ATOM 19813 C C . GLU A 1 53 ? -7.524 -5.719 1.254 1.00 0.00 53 GLU A C 20
ATOM 19814 O O . GLU A 1 53 ? -6.538 -6.252 1.764 1.00 0.00 53 GLU A O 20
ATOM 19826 N N . ARG A 1 54 ? -8.612 -6.397 0.903 1.00 0.00 54 ARG A N 20
ATOM 19827 C CA . ARG A 1 54 ? -8.713 -7.837 1.103 1.00 0.00 54 ARG A CA 20
ATOM 19828 C C . ARG A 1 54 ? -7.339 -8.496 1.015 1.00 0.00 54 ARG A C 20
ATOM 19829 O O . ARG A 1 54 ? -6.774 -8.913 2.026 1.00 0.00 54 ARG A O 20
ATOM 19850 N N . ASP A 1 55 ? -6.809 -8.586 -0.200 1.00 0.00 55 ASP A N 20
ATOM 19851 C CA . ASP A 1 55 ? -5.502 -9.193 -0.420 1.00 0.00 55 ASP A CA 20
ATOM 19852 C C . ASP A 1 55 ? -4.569 -8.227 -1.143 1.00 0.00 55 ASP A C 20
ATOM 19853 O O . ASP A 1 55 ? -3.659 -8.645 -1.860 1.00 0.00 55 ASP A O 20
ATOM 19862 N N . ASP A 1 56 ? -4.801 -6.933 -0.951 1.00 0.00 56 ASP A N 20
ATOM 19863 C CA . ASP A 1 56 ? -3.982 -5.906 -1.585 1.00 0.00 56 ASP A CA 20
ATOM 19864 C C . ASP A 1 56 ? -4.068 -4.591 -0.817 1.00 0.00 56 ASP A C 20
ATOM 19865 O O . ASP A 1 56 ? -4.901 -4.437 0.077 1.00 0.00 56 ASP A O 20
ATOM 19874 N N . ILE A 1 57 ? -3.203 -3.647 -1.171 1.00 0.00 57 ILE A N 20
ATOM 19875 C CA . ILE A 1 57 ? -3.182 -2.346 -0.515 1.00 0.00 57 ILE A CA 20
ATOM 19876 C C . ILE A 1 57 ? -3.664 -1.248 -1.457 1.00 0.00 57 ILE A C 20
ATOM 19877 O O . ILE A 1 57 ? -3.714 -1.435 -2.673 1.00 0.00 57 ILE A O 20
ATOM 19893 N N . LEU A 1 58 ? -4.018 -0.100 -0.888 1.00 0.00 58 LEU A N 20
ATOM 19894 C CA . LEU A 1 58 ? -4.494 1.030 -1.677 1.00 0.00 58 LEU A CA 20
ATOM 19895 C C . LEU A 1 58 ? -4.166 2.351 -0.988 1.00 0.00 58 LEU A C 20
ATOM 19896 O O . LEU A 1 58 ? -3.929 2.392 0.219 1.00 0.00 58 LEU A O 20
ATOM 19912 N N . CYS A 1 59 ? -4.157 3.430 -1.764 1.00 0.00 59 CYS A N 20
ATOM 19913 C CA . CYS A 1 59 ? -3.860 4.754 -1.230 1.00 0.00 59 CYS A CA 20
ATOM 19914 C C . CYS A 1 59 ? -5.143 5.483 -0.840 1.00 0.00 59 CYS A C 20
ATOM 19915 O O . CYS A 1 59 ? -6.223 5.215 -1.367 1.00 0.00 59 CYS A O 20
ATOM 19922 N N . PRO A 1 60 ? -5.023 6.428 0.104 1.00 0.00 60 PRO A N 20
ATOM 19923 C CA . PRO A 1 60 ? -6.161 7.216 0.585 1.00 0.00 60 PRO A CA 20
ATOM 19924 C C . PRO A 1 60 ? -6.999 7.781 -0.558 1.00 0.00 60 PRO A C 20
ATOM 19925 O O . PRO A 1 60 ? -8.203 7.992 -0.411 1.00 0.00 60 PRO A O 20
ATOM 19936 N N . ASP A 1 61 ? -6.355 8.022 -1.694 1.00 0.00 61 ASP A N 20
ATOM 19937 C CA . ASP A 1 61 ? -7.041 8.561 -2.862 1.00 0.00 61 ASP A CA 20
ATOM 19938 C C . ASP A 1 61 ? -7.921 7.499 -3.514 1.00 0.00 61 ASP A C 20
ATOM 19939 O O . ASP A 1 61 ? -9.010 7.795 -4.007 1.00 0.00 61 ASP A O 20
ATOM 19948 N N . CYS A 1 62 ? -7.441 6.260 -3.514 1.00 0.00 62 CYS A N 20
ATOM 19949 C CA . CYS A 1 62 ? -8.182 5.152 -4.107 1.00 0.00 62 CYS A CA 20
ATOM 19950 C C . CYS A 1 62 ? -9.151 4.544 -3.097 1.00 0.00 62 CYS A C 20
ATOM 19951 O O . CYS A 1 62 ? -10.251 4.123 -3.452 1.00 0.00 62 CYS A O 20
ATOM 19958 N N . GLY A 1 63 ? -8.733 4.503 -1.835 1.00 0.00 63 GLY A N 20
ATOM 19959 C CA . GLY A 1 63 ? -9.575 3.945 -0.793 1.00 0.00 63 GLY A CA 20
ATOM 19960 C C . GLY A 1 63 ? -10.766 4.828 -0.475 1.00 0.00 63 GLY A C 20
ATOM 19961 O O . GLY A 1 63 ? -11.856 4.333 -0.186 1.00 0.00 63 GLY A O 20
ATOM 19965 N N . LYS A 1 64 ? -10.559 6.139 -0.528 1.00 0.00 64 LYS A N 20
ATOM 19966 C CA . LYS A 1 64 ? -11.623 7.094 -0.243 1.00 0.00 64 LYS A CA 20
ATOM 19967 C C . LYS A 1 64 ? -12.921 6.683 -0.931 1.00 0.00 64 LYS A C 20
ATOM 19968 O O . LYS A 1 64 ? -14.013 6.978 -0.444 1.00 0.00 64 LYS A O 20
ATOM 19987 N N . ASP A 1 65 ? -12.795 6.001 -2.064 1.00 0.00 65 ASP A N 20
ATOM 19988 C CA . ASP A 1 65 ? -13.958 5.547 -2.817 1.00 0.00 65 ASP A CA 20
ATOM 19989 C C . ASP A 1 65 ? -14.891 4.725 -1.933 1.00 0.00 65 ASP A C 20
ATOM 19990 O O . ASP A 1 65 ? -16.110 4.894 -1.975 1.00 0.00 65 ASP A O 20
ATOM 19999 N N . ILE A 1 66 ? -14.310 3.836 -1.135 1.00 0.00 66 ILE A N 20
ATOM 20000 C CA . ILE A 1 66 ? -15.090 2.988 -0.242 1.00 0.00 66 ILE A CA 20
ATOM 20001 C C . ILE A 1 66 ? -16.024 3.820 0.630 1.00 0.00 66 ILE A C 20
ATOM 20002 O O . ILE A 1 66 ? -15.577 4.560 1.506 1.00 0.00 66 ILE A O 20
ATOM 20018 N N . SER A 1 67 ? -17.324 3.692 0.384 1.00 0.00 67 SER A N 20
ATOM 20019 C CA . SER A 1 67 ? -18.322 4.434 1.145 1.00 0.00 67 SER A CA 20
ATOM 20020 C C . SER A 1 67 ? -18.622 3.739 2.470 1.00 0.00 67 SER A C 20
ATOM 20021 O O . SER A 1 67 ? -19.778 3.622 2.875 1.00 0.00 67 SER A O 20
ATOM 20029 N N . GLY A 1 68 ? -17.570 3.280 3.141 1.00 0.00 68 GLY A N 20
ATOM 20030 C CA . GLY A 1 68 ? -17.740 2.602 4.413 1.00 0.00 68 GLY A CA 20
ATOM 20031 C C . GLY A 1 68 ? -18.459 1.275 4.271 1.00 0.00 68 GLY A C 20
ATOM 20032 O O . GLY A 1 68 ? -19.290 1.086 3.383 1.00 0.00 68 GLY A O 20
ATOM 20036 N N . PRO A 1 69 ? -18.138 0.326 5.163 1.00 0.00 69 PRO A N 20
ATOM 20037 C CA . PRO A 1 69 ? -18.746 -1.008 5.153 1.00 0.00 69 PRO A CA 20
ATOM 20038 C C . PRO A 1 69 ? -20.214 -0.978 5.567 1.00 0.00 69 PRO A C 20
ATOM 20039 O O . PRO A 1 69 ? -21.060 -1.606 4.930 1.00 0.00 69 PRO A O 20
ATOM 20050 N N . SER A 1 70 ? -20.508 -0.246 6.636 1.00 0.00 70 SER A N 20
ATOM 20051 C CA . SER A 1 70 ? -21.873 -0.137 7.136 1.00 0.00 70 SER A CA 20
ATOM 20052 C C . SER A 1 70 ? -22.817 0.344 6.039 1.00 0.00 70 SER A C 20
ATOM 20053 O O . SER A 1 70 ? -22.392 0.980 5.074 1.00 0.00 70 SER A O 20
ATOM 20061 N N . SER A 1 71 ? -24.101 0.037 6.194 1.00 0.00 71 SER A N 20
ATOM 20062 C CA . SER A 1 71 ? -25.106 0.434 5.215 1.00 0.00 71 SER A CA 20
ATOM 20063 C C . SER A 1 71 ? -24.879 1.871 4.757 1.00 0.00 71 SER A C 20
ATOM 20064 O O . SER A 1 71 ? -24.740 2.140 3.565 1.00 0.00 71 SER A O 20
ATOM 20072 N N . GLY A 1 72 ? -24.844 2.793 5.715 1.00 0.00 72 GLY A N 20
ATOM 20073 C CA . GLY A 1 72 ? -24.634 4.192 5.391 1.00 0.00 72 GLY A CA 20
ATOM 20074 C C . GLY A 1 72 ? -25.573 4.683 4.307 1.00 0.00 72 GLY A C 20
ATOM 20075 O O . GLY A 1 72 ? -25.858 5.879 4.258 1.00 0.00 72 GLY A O 20
#

Radius of gyration: 13.76 Å; Cα contacts (8 Å, |Δi|>4): 98; chains: 1; bounding box: 45×26×21 Å

GO terms:
  GO:0043066 negative regulation of apoptotic process (P, IDA)
  GO:0000122 negative regulation of transcription by RNA polymerase II (P, IDA)
  GO:0005634 nucleus (C, EXP)
  GO:0005737 cytoplasm (C, EXP)
  GO:0070885 negative regulation of calcineurin-NFAT signaling cascade (P, IMP)
  GO:0005515 protein binding (F, IPI)
  GO:0008134 transcription factor binding (F, IPI)
  GO:0005634 nucleus (C, TAS)
  GO:0005654 nucleoplasm (C, TAS)
  GO:0042802 identical protein binding (F, IPI)
  GO:0009725 response to hormone (P, IMP)
  GO:0005925 focal adhesion (C, IDA)
  GO:0015629 actin cytoskeleton (C, IDA)
  GO:0005925 focal adhesion (C, HDA)

Secondary structure (DSSP, 8-state):
--S-S-SBTTTTB----SSS-S-EE-SS-EE-TTT-B-SSS--B-TTS--EE-SSSEE-HHHHHT---SS--

Organism: Homo sapiens (NCBI:txid9606)

Sequence (72 aa):
GSSGSSGCAGCTNPISGLGGTKYISFEERQWHNDCFNCKKCSLSLVGRGFLTERDDILCPDCGKDISGPSSGGSSGSSGCAGCTNPISGLGGTKYISFEERQWHNDCFNCKKCSLSLVGRGFLTERDDILCPDCGKDISGPSSGGSSGSSGCAGCTNPISGLGGTKYISFEERQWHNDCFNCKKCSLSLVGRGFLTERDDILCPDCGKDISGPSSGGSSGSSGCAGCTNPISGLGGTKYISFEERQWHNDCFNCKKCSLSLVGRGFLTERDDILCPDCGKDISGPSSGGSSGSSGCAGCTNPISGLGGTKYISFEERQWHNDCFNCKKCSLSLVGRGFLTERDDILCPDCGKDISGPSSGGSSGSSGCAGCTNPISGLGGTKYISFEERQWHNDCFNCKKCSLSLVGRGFLTERDDILCPDCGKDISGPSSGGSSGSSGCAGCTNPISGLGGTKYISFEERQWHNDCFNCKKCSLSLVGRGFLTERDDILCPDCGKDISGPSSGGSSGSSGCAGCTNPISGLGGTKYISFEERQWHNDCFNCKKCSLSLVGRGFLTERDDILCPDCGKDISGPSSGGSSGSSGCAGCTNPISGLGGTKYISFEERQWHNDCFNCKKCSLSLVGRGFLTERDDILCPDCGKDISGPSSGGSSGSSGCAGCTNPISGLGGTKYISFEERQWHNDCFNCKKCSLSLVGRGFLTERDDILCPDCGKDISGPSSGGSSGSSGCAGCTNPISGLGGTKYISFEERQWHNDCFNCKKCSLSLVGRGFLTERDDILCPDCGKDISGPSSGGSSGSSGCAGCTNPISGLGGTKYISFEERQWHNDCFNCKKCSLSLVGRGFLTERDDILCPDCGKDISGPSSGGSSGSSGCAGCTNPISGLGGTKYISFEERQWHNDCFNCKKCSLSLVGRGFLTERDDILCPDCGKDISGPSSGGSSGSSGCAGCTNPISGLGGTKYISFEERQWHNDCFNCKKCSLSLVGRGFLTERDDILCPDCGKDISGPSSGGSSGSSGCAGCTNPISGLGGTKYISFEERQWHNDCFNCKKCSLSLVGRGFLTERDDILCPDCGKDISGPSSGGSSGSSGCAGCTNPISGLGGTKYISFEERQWHNDCFNCKKCSLSLVGRGFLTERDDILCPDCGKDISGPSSGGSSGSSGCAGCTNPISGLGGTKYISFEERQWHNDCFNCKKCSLSLVGRGFLTERDDILCPDCGKDISGPSSGGSSGSSGCAGCTNPISGLGGTKYISFEERQWHNDCFNCKKCSLSLVGRGFLTERDDILCPDCGKDISGPSSGGSSGSSGCAGCTNPISGLGGTKYISFEERQWHNDCFNCKKCSLSLVGRGFLTERDDILCPDCGKDISGPSSGGSSGSSGCAGCTNPISGLGGTKYISFEERQWHNDCFNCKKCSLSLVGRGFLTERDDILCPDCGKDISGPSSG

Nearest PDB structures (foldseek):
  1x4l-assembly1_A  TM=8.569E-01  e=2.552E-12  Homo sapiens
  1x68-assembly1_A  TM=6.997E-01  e=1.315E-07  Homo sapiens
  2egq-assembly1_A  TM=8.458E-01  e=3.340E-06  Homo sapiens
  2d8z-assembly1_A  TM=6.564E-01  e=2.551E-06  Homo sapiens
  1wyh-assembly1_A  TM=6.603E-01  e=1.926E-05  Homo sapiens

InterPro domains:
  IPR001781 Zinc finger, LIM-type [PF00412] (40-96)
  IPR001781 Zinc finger, LIM-type [PF00412] (101-157)
  IPR001781 Zinc finger, LIM-type [PF00412] (162-216)
  IPR001781 Zinc finger, LIM-type [PF00412] (221-275)
  IPR001781 Zinc finger, LIM-type [PS00478] (40-75)
  IPR001781 Zinc finger, LIM-type [PS00478] (101-136)
  IPR001781 Zinc finger, LIM-type [PS00478] (221-258)
  IPR001781 Zinc finger, LIM-type [PS50023] (38-98)
  IPR001781 Zinc finger, LIM-type [PS50023] (99-160)
  IPR001781 Zinc finger, LIM-type [PS50023] (219-279)
  IPR001781 Zinc finger, LIM-type [SM00132] (39-92)
  IPR001781 Zinc finger, LIM-type [SM00132] (100-153)
  IPR001781 Zinc finger, LIM-type [SM00132] (161-212)
  IPR001781 Zinc finger, LIM-type [SM00132] (220-275)
  IPR056807 FHL1/2/3/5, N-terminal LIM domain [PF25076] (6-33)

Solvent-accessible surface area: 5344 Å² total; per-residue (Å²): 140,90,113,29,106,97,28,6,43,45,47,103,64,61,22,73,60,165,70,85,52,174,72,24,72,60,156,162,103,54,6,45,72,110,34,0,41,3,130,128,59,82,85,53,0,42,77,152,56,55,61,78,72,232,106,52,14,6,0,41,91,14,17,173,118,60,101,42,120,130,87,128